Protein AF-0000000076232774 (afdb_homodimer)

Solvent-accessible surface area (backbone atoms only — not comparable to full-atom values): 45582 Å² total; per-residue (Å²): 130,94,82,70,78,90,70,72,84,79,69,73,81,71,69,76,75,65,71,79,67,66,70,73,68,63,75,68,78,71,71,69,70,65,70,74,68,69,73,64,70,75,75,64,71,65,84,74,45,51,52,33,35,61,84,72,42,49,64,48,56,44,46,52,45,76,39,71,48,80,65,69,51,71,62,54,55,51,52,51,52,45,46,48,23,50,54,18,46,72,65,74,42,68,43,60,50,51,45,96,85,39,39,16,28,90,87,28,59,37,87,97,39,82,26,19,14,35,40,43,46,88,51,84,28,19,6,24,16,55,85,76,28,35,35,26,68,47,58,81,12,45,66,43,94,59,29,44,45,45,68,67,48,36,52,46,74,55,35,42,81,42,40,72,71,26,42,80,69,85,68,50,44,67,57,50,33,48,54,32,23,73,63,38,41,21,41,37,34,40,14,29,72,69,41,49,36,36,50,39,35,43,36,20,42,38,37,70,25,67,49,55,41,50,53,50,79,84,54,50,69,67,52,52,48,72,29,36,31,68,32,38,51,67,25,67,71,35,28,48,54,42,55,67,46,64,37,81,72,43,39,61,71,49,45,34,62,94,46,72,54,64,81,45,48,74,38,67,45,84,51,57,64,65,64,64,46,69,62,57,56,52,52,52,61,71,42,52,50,36,69,54,26,37,37,41,33,31,78,43,73,71,45,74,56,35,63,69,58,39,37,69,37,37,51,51,54,55,53,54,60,56,66,70,32,84,75,68,20,46,42,51,40,34,47,42,69,57,39,65,17,53,69,33,46,56,64,89,60,80,50,70,65,54,52,52,52,38,46,53,54,51,48,56,59,35,54,76,68,73,32,47,58,49,60,36,31,77,68,25,50,49,33,58,33,80,59,18,71,50,59,56,66,36,51,29,45,49,50,44,29,51,52,51,46,40,52,52,35,54,57,52,56,52,53,73,71,96,134,88,83,67,79,87,71,67,82,78,67,69,80,69,66,80,75,64,70,81,68,68,70,75,68,62,74,68,76,72,69,68,71,66,68,74,68,70,71,64,69,74,73,64,71,65,84,74,46,51,52,32,36,62,84,70,41,47,64,48,54,46,47,51,47,76,39,71,48,79,63,71,52,72,64,55,55,49,53,52,53,45,46,49,24,51,53,18,48,72,65,75,42,68,44,60,51,48,48,94,85,39,40,16,29,88,88,29,58,38,89,96,40,82,26,20,15,34,40,43,47,87,52,84,28,18,6,24,16,54,86,78,28,35,36,25,68,49,58,80,12,46,67,43,94,59,30,44,46,44,68,69,47,35,50,47,74,55,35,43,81,43,40,72,72,28,42,81,68,84,70,50,44,67,58,49,31,49,54,32,22,72,62,38,40,22,40,38,33,39,15,27,73,69,41,48,34,36,49,37,34,44,35,21,42,37,37,71,25,67,49,54,40,51,52,48,79,84,53,52,70,66,51,52,47,71,31,35,31,69,33,38,50,67,25,66,72,34,27,49,54,42,55,67,44,63,38,81,71,41,39,62,70,48,45,35,60,92,45,75,55,62,83,43,48,75,37,66,45,84,50,57,63,64,61,65,46,67,63,58,55,50,52,52,58,72,42,52,51,36,70,55,28,35,38,41,32,30,79,41,73,70,44,74,55,35,63,69,59,39,38,69,35,36,52,52,54,54,53,53,58,55,66,68,33,83,76,67,20,48,42,53,40,34,48,43,68,56,39,64,18,52,70,33,47,58,62,88,59,81,49,70,64,53,52,52,51,38,48,51,54,51,48,57,58,33,54,77,68,74,33,46,59,48,61,36,30,77,69,25,50,49,32,57,33,81,60,17,72,50,60,57,66,38,49,29,44,49,51,45,29,53,52,50,45,40,52,52,36,55,57,52,56,52,54,72,72,99

Radius of gyration: 32.64 Å; Cα contacts (8 Å, |Δi|>4): 1401; chains: 2; bounding box: 137×98×68 Å

Nearest PDB structures (foldseek):
  4h08-assembly1_A-2  TM=5.625E-01  e=6.063E-04  Bacteroides thetaiotaomicron VPI-5482
  3p94-assembly1_A  TM=5.000E-01  e=2.169E-04  Parabacteroides distasonis ATCC 8503
  4wts-assembly1_A  TM=4.631E-01  e=1.573E+00  Rhizomucor miehei CAU432
  8sob-assembly1_B  TM=3.488E-01  e=8.051E+00  Sus scrofa
  3uwk-assembly3_B-2  TM=3.303E-01  e=8.051E+00  Pseudomonas aeruginosa PAO1

pLDDT: mean 80.59, std 21.7, range [18.47, 97.75]

Structure (mmCIF, N/CA/C/O backbone):
data_AF-0000000076232774-model_v1
#
loop_
_entity.id
_entity.type
_entity.pdbx_description
1 polymer 'Uncharacterized protein'
#
loop_
_atom_site.group_PDB
_atom_site.id
_atom_site.type_symbol
_atom_site.label_atom_id
_atom_site.label_alt_id
_atom_site.label_comp_id
_atom_site.label_asym_id
_atom_site.label_entity_id
_atom_site.label_seq_id
_atom_site.pdbx_PDB_ins_code
_atom_site.Cartn_x
_atom_site.Cartn_y
_atom_site.Cartn_z
_atom_site.occupancy
_atom_site.B_iso_or_equiv
_atom_site.auth_seq_id
_atom_site.auth_comp_id
_atom_site.auth_asym_id
_atom_site.auth_atom_id
_atom_site.pdbx_PDB_model_num
ATOM 1 N N . MET A 1 1 ? 76.188 36.125 0.101 1 18.47 1 MET A N 1
ATOM 2 C CA . MET A 1 1 ? 75.75 37 -1 1 18.47 1 MET A CA 1
ATOM 3 C C . MET A 1 1 ? 74.312 36.719 -1.406 1 18.47 1 MET A C 1
ATOM 5 O O . MET A 1 1 ? 73.562 37.656 -1.659 1 18.47 1 MET A O 1
ATOM 9 N N . CYS A 1 2 ? 73.938 35.469 -1.918 1 20.61 2 CYS A N 1
ATOM 10 C CA . CYS A 1 2 ? 73 35.312 -3.041 1 20.61 2 CYS A CA 1
ATOM 11 C C . CYS A 1 2 ? 71.562 35.438 -2.584 1 20.61 2 CYS A C 1
ATOM 13 O O . CYS A 1 2 ? 70.75 34.5 -2.648 1 20.61 2 CYS A O 1
ATOM 15 N N . ILE A 1 3 ? 71.125 35.844 -1.421 1 24.52 3 ILE A N 1
ATOM 16 C CA . ILE A 1 3 ? 69.875 35.875 -0.646 1 24.52 3 ILE A CA 1
ATOM 17 C C . ILE A 1 3 ? 68.938 36.875 -1.289 1 24.52 3 ILE A C 1
ATOM 19 O O . ILE A 1 3 ? 67.812 37.062 -0.818 1 24.52 3 ILE A O 1
ATOM 23 N N . GLU A 1 4 ? 69.5 37.844 -2.082 1 23.66 4 GLU A N 1
ATOM 24 C CA . GLU A 1 4 ? 68.875 39.125 -2.426 1 23.66 4 GLU A CA 1
ATOM 25 C C . GLU A 1 4 ? 67.625 38.906 -3.283 1 23.66 4 GLU A C 1
ATOM 27 O O . GLU A 1 4 ? 66.625 39.594 -3.084 1 23.66 4 GLU A O 1
ATOM 32 N N . GLN A 1 5 ? 67.75 38.312 -4.523 1 22.86 5 GLN A N 1
ATOM 33 C CA . GLN A 1 5 ? 67.125 38.812 -5.75 1 22.86 5 GLN A CA 1
ATOM 34 C C . GLN A 1 5 ? 65.688 38.406 -5.82 1 22.86 5 GLN A C 1
ATOM 36 O O . GLN A 1 5 ? 65 38.719 -6.789 1 22.86 5 GLN A O 1
ATOM 41 N N . PHE A 1 6 ? 65.188 37.344 -5.121 1 25.25 6 PHE A N 1
ATOM 42 C CA . PHE A 1 6 ? 64.062 36.531 -5.559 1 25.25 6 PHE A CA 1
ATOM 43 C C . PHE A 1 6 ? 62.75 37.281 -5.359 1 25.25 6 PHE A C 1
ATOM 45 O O . PHE A 1 6 ? 61.75 36.719 -4.965 1 25.25 6 PHE A O 1
ATOM 52 N N . SER A 1 7 ? 62.781 38.656 -5.012 1 22.92 7 SER A N 1
ATOM 53 C CA . SER A 1 7 ? 61.719 39.5 -4.477 1 22.92 7 SER A CA 1
ATOM 54 C C . SER A 1 7 ? 60.594 39.75 -5.504 1 22.92 7 SER A C 1
ATOM 56 O O . SER A 1 7 ? 59.438 39.906 -5.145 1 22.92 7 SER A O 1
ATOM 58 N N . LYS A 1 8 ? 61.031 40.281 -6.699 1 24.75 8 LYS A N 1
ATOM 59 C CA . LYS A 1 8 ? 60.281 41.312 -7.453 1 24.75 8 LYS A CA 1
ATOM 60 C C . LYS A 1 8 ? 59.031 40.719 -8.055 1 24.75 8 LYS A C 1
ATOM 62 O O . LYS A 1 8 ? 57.969 41.406 -8.078 1 24.75 8 LYS A O 1
ATOM 67 N N . ASP A 1 9 ? 59.125 39.656 -8.945 1 22.3 9 ASP A N 1
ATOM 68 C CA . ASP A 1 9 ? 58.312 39.531 -10.148 1 22.3 9 ASP A CA 1
ATOM 69 C C . ASP A 1 9 ? 56.875 39.062 -9.789 1 22.3 9 ASP A C 1
ATOM 71 O O . ASP A 1 9 ? 56.062 38.781 -10.672 1 22.3 9 ASP A O 1
ATOM 75 N N . ILE A 1 10 ? 56.531 38.625 -8.539 1 24.69 10 ILE A N 1
ATOM 76 C CA . ILE A 1 10 ? 55.344 37.844 -8.297 1 24.69 10 ILE A CA 1
ATOM 77 C C . ILE A 1 10 ? 54.094 38.719 -8.367 1 24.69 10 ILE A C 1
ATOM 79 O O . ILE A 1 10 ? 52.969 38.219 -8.406 1 24.69 10 ILE A O 1
ATOM 83 N N . PHE A 1 11 ? 54.219 40.062 -8.219 1 25.34 11 PHE A N 1
ATOM 84 C CA . PHE A 1 11 ? 53.125 40.938 -7.871 1 25.34 11 PHE A CA 1
ATOM 85 C C . PHE A 1 11 ? 52.156 41.094 -9.047 1 25.34 11 PHE A C 1
ATOM 87 O O . PHE A 1 11 ? 50.969 41.375 -8.859 1 25.34 11 PHE A O 1
ATOM 94 N N . LYS A 1 12 ? 52.688 41.469 -10.25 1 24.66 12 LYS A N 1
ATOM 95 C CA . LYS A 1 12 ? 51.938 42.219 -11.25 1 24.66 12 LYS A CA 1
ATOM 96 C C . LYS A 1 12 ? 50.812 41.406 -11.836 1 24.66 12 LYS A C 1
ATOM 98 O O . LYS A 1 12 ? 49.844 41.938 -12.367 1 24.66 12 LYS A O 1
ATOM 103 N N . SER A 1 13 ? 50.969 40.094 -12.109 1 23.34 13 SER A N 1
ATOM 104 C CA . SER A 1 13 ? 50.156 39.438 -13.102 1 23.34 13 SER A CA 1
ATOM 105 C C . SER A 1 13 ? 48.719 39.25 -12.594 1 23.34 13 SER A C 1
ATOM 107 O O . SER A 1 13 ? 47.969 38.438 -13.133 1 23.34 13 SER A O 1
ATOM 109 N N . LEU A 1 14 ? 48.281 39.688 -11.445 1 23.89 14 LEU A N 1
ATOM 110 C CA . LEU A 1 14 ? 47 39.344 -10.82 1 23.89 14 LEU A CA 1
ATOM 111 C C . LEU A 1 14 ? 45.844 40.031 -11.531 1 23.89 14 LEU A C 1
ATOM 113 O O . LEU A 1 14 ? 44.688 39.75 -11.25 1 23.89 14 LEU A O 1
ATOM 117 N N . ARG A 1 15 ? 46.062 41.219 -12.094 1 24.2 15 ARG A N 1
ATOM 118 C CA . ARG A 1 15 ? 44.969 42.125 -12.391 1 24.2 15 ARG A CA 1
ATOM 119 C C . ARG A 1 15 ? 44.062 41.562 -13.484 1 24.2 15 ARG A C 1
ATOM 121 O O . ARG A 1 15 ? 42.906 41.938 -13.578 1 24.2 15 ARG A O 1
ATOM 128 N N . PHE A 1 16 ? 44.688 41 -14.578 1 24.28 16 PHE A N 1
ATOM 129 C CA . PHE A 1 16 ? 43.969 40.938 -15.859 1 24.28 16 PHE A CA 1
ATOM 130 C C . PHE A 1 16 ? 42.781 39.969 -15.766 1 24.28 16 PHE A C 1
ATOM 132 O O . PHE A 1 16 ? 42.094 39.75 -16.75 1 24.28 16 PHE A O 1
ATOM 139 N N . LEU A 1 17 ? 42.656 39.156 -14.766 1 23.09 17 LEU A N 1
ATOM 140 C CA . LEU A 1 17 ? 41.75 38.031 -14.875 1 23.09 17 LEU A CA 1
ATOM 141 C C . LEU A 1 17 ? 40.281 38.5 -14.805 1 23.09 17 LEU A C 1
ATOM 143 O O . LEU A 1 17 ? 39.375 37.656 -14.82 1 23.09 17 LEU A O 1
ATOM 147 N N . VAL A 1 18 ? 40 39.719 -14.516 1 24.31 18 VAL A N 1
ATOM 148 C CA . VAL A 1 18 ? 38.656 40.094 -14.094 1 24.31 18 VAL A CA 1
ATOM 149 C C . VAL A 1 18 ? 37.688 40.031 -15.289 1 24.31 18 VAL A C 1
ATOM 151 O O . VAL A 1 18 ? 36.562 39.562 -15.164 1 24.31 18 VAL A O 1
ATOM 154 N N . ILE A 1 19 ? 38.094 40.656 -16.391 1 24.12 19 ILE A N 1
ATOM 155 C CA . ILE A 1 19 ? 37.094 41.219 -17.312 1 24.12 19 ILE A CA 1
ATOM 156 C C . ILE A 1 19 ? 36.375 40.062 -18.016 1 24.12 19 ILE A C 1
ATOM 158 O O . ILE A 1 19 ? 35.156 40.125 -18.203 1 24.12 19 ILE A O 1
ATOM 162 N N . TYR A 1 20 ? 37.125 39.094 -18.625 1 23.59 20 TYR A N 1
ATOM 163 C CA . TYR A 1 20 ? 36.562 38.344 -19.75 1 23.59 20 TYR A CA 1
ATOM 164 C C . TYR A 1 20 ? 35.469 37.406 -19.281 1 23.59 20 TYR A C 1
ATOM 166 O O . TYR A 1 20 ? 35 36.562 -20.031 1 23.59 20 TYR A O 1
ATOM 174 N N . GLY A 1 21 ? 35.125 37.375 -18.031 1 23.72 21 GLY A N 1
ATOM 175 C CA . GLY A 1 21 ? 34.25 36.344 -17.5 1 23.72 21 GLY A CA 1
ATOM 176 C C . GLY A 1 21 ? 32.844 36.438 -17.984 1 23.72 21 GLY A C 1
ATOM 177 O O . GLY A 1 21 ? 32 35.562 -17.688 1 23.72 21 GLY A O 1
ATOM 178 N N . ALA A 1 22 ? 32.438 37.625 -18.438 1 25.56 22 ALA A N 1
ATOM 179 C CA . ALA A 1 22 ? 31.016 37.906 -18.578 1 25.56 22 ALA A CA 1
ATOM 180 C C . ALA A 1 22 ? 30.375 37.094 -19.688 1 25.56 22 ALA A C 1
ATOM 182 O O . ALA A 1 22 ? 29.203 36.75 -19.609 1 25.56 22 ALA A O 1
ATOM 183 N N . LEU A 1 23 ? 31.094 37.094 -20.828 1 23.81 23 LEU A N 1
ATOM 184 C CA . LEU A 1 23 ? 30.375 36.781 -22.062 1 23.81 23 LEU A CA 1
ATOM 185 C C . LEU A 1 23 ? 29.875 35.344 -22.062 1 23.81 23 LEU A C 1
ATOM 187 O O . LEU A 1 23 ? 28.891 35.031 -22.734 1 23.81 23 LEU A O 1
ATOM 191 N N . LEU A 1 24 ? 30.766 34.438 -21.625 1 24.36 24 LEU A N 1
ATOM 192 C CA . LEU A 1 24 ? 30.531 33.094 -22.125 1 24.36 24 LEU A CA 1
ATOM 193 C C . LEU A 1 24 ? 29.281 32.5 -21.5 1 24.36 24 LEU A C 1
ATOM 195 O O . LEU A 1 24 ? 28.969 31.312 -21.719 1 24.36 24 LEU A O 1
ATOM 199 N N . PHE A 1 25 ? 28.625 33.219 -20.625 1 23.94 25 PHE A N 1
ATOM 200 C CA . PHE A 1 25 ? 27.609 32.562 -19.828 1 23.94 25 PHE A CA 1
ATOM 201 C C . PHE A 1 25 ? 26.438 32.094 -20.703 1 23.94 25 PHE A C 1
ATOM 203 O O . PHE A 1 25 ? 25.531 31.406 -20.25 1 23.94 25 PHE A O 1
ATOM 210 N N . MET A 1 26 ? 26.312 32.75 -21.844 1 22.17 26 MET A N 1
ATOM 211 C CA . MET A 1 26 ? 24.969 32.625 -22.422 1 22.17 26 MET A CA 1
ATOM 212 C C . MET A 1 26 ? 24.719 31.203 -22.938 1 22.17 26 MET A C 1
ATOM 214 O O . MET A 1 26 ? 23.703 30.938 -23.562 1 22.17 26 MET A O 1
ATOM 218 N N . VAL A 1 27 ? 25.812 30.469 -23.188 1 24.34 27 VAL A N 1
ATOM 219 C CA . VAL A 1 27 ? 25.438 29.344 -24.031 1 24.34 27 VAL A CA 1
ATOM 220 C C . VAL A 1 27 ? 24.406 28.484 -23.312 1 24.34 27 VAL A C 1
ATOM 222 O O . VAL A 1 27 ? 24.719 27.828 -22.312 1 24.34 27 VAL A O 1
ATOM 225 N N . ILE A 1 28 ? 23.188 29.031 -23.078 1 22.17 28 ILE A N 1
ATOM 226 C CA . ILE A 1 28 ? 22 28.359 -22.594 1 22.17 28 ILE A CA 1
ATOM 227 C C . ILE A 1 28 ? 21.844 27 -23.281 1 22.17 28 ILE A C 1
ATOM 229 O O . ILE A 1 28 ? 21.734 26.922 -24.5 1 22.17 28 ILE A O 1
ATOM 233 N N . VAL A 1 29 ? 22.594 25.969 -22.734 1 23.56 29 VAL A N 1
ATOM 234 C CA . VAL A 1 29 ? 22.469 24.578 -23.172 1 23.56 29 VAL A CA 1
ATOM 235 C C . VAL A 1 29 ? 21 24.25 -23.406 1 23.56 29 VAL A C 1
ATOM 237 O O . VAL A 1 29 ? 20.188 24.312 -22.484 1 23.56 29 VAL A O 1
ATOM 240 N N . ASN A 1 30 ? 20.438 24.75 -24.484 1 24.28 30 ASN A N 1
ATOM 241 C CA . ASN A 1 30 ? 19.172 24.25 -25 1 24.28 30 ASN A CA 1
ATOM 242 C C . ASN A 1 30 ? 19.109 22.734 -25 1 24.28 30 ASN A C 1
ATOM 244 O O . ASN A 1 30 ? 19.672 22.078 -25.891 1 24.28 30 ASN A O 1
ATOM 248 N N . PHE A 1 31 ? 19.453 22.156 -23.859 1 23.95 31 PHE A N 1
ATOM 249 C CA . PHE A 1 31 ? 19.234 20.703 -23.906 1 23.95 31 PHE A CA 1
ATOM 250 C C . PHE A 1 31 ? 17.859 20.391 -24.484 1 23.95 31 PHE A C 1
ATOM 252 O O . PHE A 1 31 ? 16.844 20.844 -23.938 1 23.95 31 PHE A O 1
ATOM 259 N N . THR A 1 32 ? 17.797 20.469 -25.781 1 24.5 32 THR A N 1
ATOM 260 C CA . THR A 1 32 ? 16.656 19.891 -26.484 1 24.5 32 THR A CA 1
ATOM 261 C C . THR A 1 32 ? 16.234 18.578 -25.844 1 24.5 32 THR A C 1
ATOM 263 O O . THR A 1 32 ? 17.047 17.656 -25.719 1 24.5 32 THR A O 1
ATOM 266 N N . VAL A 1 33 ? 15.477 18.75 -24.766 1 24.61 33 VAL A N 1
ATOM 267 C CA . VAL A 1 33 ? 14.75 17.562 -24.328 1 24.61 33 VAL A CA 1
ATOM 268 C C . VAL A 1 33 ? 14.281 16.766 -25.531 1 24.61 33 VAL A C 1
ATOM 270 O O . VAL A 1 33 ? 13.562 17.281 -26.391 1 24.61 33 VAL A O 1
ATOM 273 N N . LEU A 1 34 ? 15.227 16.047 -26.094 1 26.23 34 LEU A N 1
ATOM 274 C CA . LEU A 1 34 ? 14.75 15.141 -27.125 1 26.23 34 LEU A CA 1
ATOM 275 C C . LEU A 1 34 ? 13.375 14.586 -26.766 1 26.23 34 LEU A C 1
ATOM 277 O O . LEU A 1 34 ? 13.117 14.266 -25.609 1 26.23 34 LEU A O 1
ATOM 281 N N . PRO A 1 35 ? 12.422 15.055 -27.5 1 24.72 35 PRO A N 1
ATOM 282 C CA . PRO A 1 35 ? 11.078 14.523 -27.266 1 24.72 35 PRO A CA 1
ATOM 283 C C . PRO A 1 35 ? 11.078 13.023 -26.969 1 24.72 35 PRO A C 1
ATOM 285 O O . PRO A 1 35 ? 11.852 12.273 -27.562 1 24.72 35 PRO A O 1
ATOM 288 N N . VAL A 1 36 ? 11.055 12.773 -25.703 1 27.73 36 VAL A N 1
ATOM 289 C CA . VAL A 1 36 ? 10.727 11.367 -25.469 1 27.73 36 VAL A CA 1
ATOM 290 C C . VAL A 1 36 ? 9.742 10.891 -26.531 1 27.73 36 VAL A C 1
ATOM 292 O O . VAL A 1 36 ? 8.648 11.445 -26.672 1 27.73 36 VAL A O 1
ATOM 295 N N . THR A 1 37 ? 10.312 10.516 -27.656 1 25.5 37 THR A N 1
ATOM 296 C CA . THR A 1 37 ? 9.461 9.883 -28.656 1 25.5 37 THR A CA 1
ATOM 297 C C . THR A 1 37 ? 8.367 9.047 -28 1 25.5 37 THR A C 1
ATOM 299 O O . THR A 1 37 ? 8.664 8.133 -27.219 1 25.5 37 THR A O 1
ATOM 302 N N . LYS A 1 38 ? 7.25 9.656 -27.75 1 29.59 38 LYS A N 1
ATOM 303 C CA . LYS A 1 38 ? 6.062 8.828 -27.547 1 29.59 38 LYS A CA 1
ATOM 304 C C . LYS A 1 38 ? 6.141 7.535 -28.359 1 29.59 38 LYS A C 1
ATOM 306 O O . LYS A 1 38 ? 6.004 7.555 -29.578 1 29.59 38 LYS A O 1
ATOM 311 N N . THR A 1 39 ? 7.051 6.691 -27.953 1 29.94 39 THR A N 1
ATOM 312 C CA . THR A 1 39 ? 6.879 5.426 -28.656 1 29.94 39 THR A CA 1
ATOM 313 C C . THR A 1 39 ? 5.402 5.098 -28.828 1 29.94 39 THR A C 1
ATOM 315 O O . THR A 1 39 ? 4.668 4.973 -27.844 1 29.94 39 THR A O 1
ATOM 318 N N . GLN A 1 40 ? 4.805 5.633 -29.891 1 30.88 40 GLN A N 1
ATOM 319 C CA . GLN A 1 40 ? 3.479 5.266 -30.359 1 30.88 40 GLN A CA 1
ATOM 320 C C . GLN A 1 40 ? 3.17 3.803 -30.047 1 30.88 40 GLN A C 1
ATOM 322 O O . GLN A 1 40 ? 4.031 2.934 -30.203 1 30.88 40 GLN A O 1
ATOM 327 N N . SER A 1 41 ? 2.35 3.641 -29.062 1 36.16 41 SER A N 1
ATOM 328 C CA . SER A 1 41 ? 1.789 2.293 -29.047 1 36.16 41 SER A CA 1
ATOM 329 C C . SER A 1 41 ? 1.606 1.752 -30.469 1 36.16 41 SER A C 1
ATOM 331 O O . SER A 1 41 ? 1.096 2.451 -31.344 1 36.16 41 SER A O 1
ATOM 333 N N . PRO A 1 42 ? 2.553 1.021 -30.969 1 36.59 42 PRO A N 1
ATOM 334 C CA . PRO A 1 42 ? 2.262 0.562 -32.312 1 36.59 42 PRO A CA 1
ATOM 335 C C . PRO A 1 42 ? 0.775 0.289 -32.562 1 36.59 42 PRO A C 1
ATOM 337 O O . PRO A 1 42 ? 0.155 -0.444 -31.766 1 36.59 42 PRO A O 1
ATOM 340 N N . THR A 1 43 ? 0.028 1.258 -32.969 1 37.88 43 THR A N 1
ATOM 341 C CA . THR A 1 43 ? -1.308 1.051 -33.531 1 37.88 43 THR A CA 1
ATOM 342 C C . THR A 1 43 ? -1.32 -0.137 -34.469 1 37.88 43 THR A C 1
ATOM 344 O O . THR A 1 43 ? -2.17 -0.214 -35.375 1 37.88 43 THR A O 1
ATOM 347 N N . THR A 1 44 ? -0.194 -0.802 -34.719 1 38.06 44 THR A N 1
ATOM 348 C CA . THR A 1 44 ? -0.467 -1.854 -35.688 1 38.06 44 THR A CA 1
ATOM 349 C C . THR A 1 44 ? -1.686 -2.674 -35.281 1 38.06 44 THR A C 1
ATOM 351 O O . THR A 1 44 ? -1.859 -2.982 -34.094 1 38.06 44 THR A O 1
ATOM 354 N N . SER A 1 45 ? -2.656 -2.875 -36.094 1 42.59 45 SER A N 1
ATOM 355 C CA . SER A 1 45 ? -3.861 -3.697 -36.031 1 42.59 45 SER A CA 1
ATOM 356 C C . SER A 1 45 ? -3.611 -5 -35.281 1 42.59 45 SER A C 1
ATOM 358 O O . SER A 1 45 ? -3.043 -5.945 -35.844 1 42.59 45 SER A O 1
ATOM 360 N N . THR A 1 46 ? -3.186 -4.977 -34.094 1 52.34 46 THR A N 1
ATOM 361 C CA . THR A 1 46 ? -3.064 -6.121 -33.219 1 52.34 46 THR A CA 1
ATOM 362 C C . THR A 1 46 ? -4.094 -7.191 -33.562 1 52.34 46 THR A C 1
ATOM 364 O O . THR A 1 46 ? -4.039 -8.305 -33.031 1 52.34 46 THR A O 1
ATOM 367 N N . ALA A 1 47 ? -5.164 -6.754 -34.281 1 54.97 47 ALA A N 1
ATOM 368 C CA . ALA A 1 47 ? -6.234 -7.688 -34.625 1 54.97 47 ALA A CA 1
ATOM 369 C C . ALA A 1 47 ? -5.711 -8.836 -35.469 1 54.97 47 ALA A C 1
ATOM 371 O O . ALA A 1 47 ? -6.316 -9.906 -35.531 1 54.97 47 ALA A O 1
ATOM 372 N N . GLN A 1 48 ? -4.574 -8.586 -36.031 1 70.38 48 GLN A N 1
ATOM 373 C CA . GLN A 1 48 ? -4.184 -9.617 -37 1 70.38 48 GLN A CA 1
ATOM 374 C C . GLN A 1 48 ? -3.104 -10.523 -36.406 1 70.38 48 GLN A C 1
ATOM 376 O O . GLN A 1 48 ? -2.744 -11.531 -37.031 1 70.38 48 GLN A O 1
ATOM 381 N N . LEU A 1 49 ? -2.666 -10.32 -35.125 1 83.62 49 LEU A N 1
ATOM 382 C CA . LEU A 1 49 ? -1.602 -11.156 -34.594 1 83.62 49 LEU A CA 1
ATOM 383 C C . LEU A 1 49 ? -2.17 -12.445 -33.969 1 83.62 49 LEU A C 1
ATOM 385 O O . LEU A 1 49 ? -3.279 -12.445 -33.438 1 83.62 49 LEU A O 1
ATOM 389 N N . PRO A 1 50 ? -1.411 -13.523 -34.156 1 87.69 50 PRO A N 1
ATOM 390 C CA . PRO A 1 50 ? -1.853 -14.773 -33.531 1 87.69 50 PRO A CA 1
ATOM 391 C C . PRO A 1 50 ? -1.765 -14.727 -32 1 87.69 50 PRO A C 1
ATOM 393 O O . PRO A 1 50 ? -1.085 -13.859 -31.438 1 87.69 50 PRO A O 1
ATOM 396 N N . TYR A 1 51 ? -2.484 -15.625 -31.453 1 90.81 51 TYR A N 1
ATOM 397 C CA . TYR A 1 51 ? -2.34 -15.773 -30.016 1 90.81 51 TYR A CA 1
ATOM 398 C C . TYR A 1 51 ? -1 -16.406 -29.656 1 90.81 51 TYR A C 1
ATOM 400 O O . TYR A 1 51 ? -0.483 -17.234 -30.406 1 90.81 51 TYR A O 1
ATOM 408 N N . CYS A 1 52 ? -0.451 -16.062 -28.5 1 91.38 52 CYS A N 1
ATOM 409 C CA . CYS A 1 52 ? 0.938 -16.344 -28.156 1 91.38 52 CYS A CA 1
ATOM 410 C C . CYS A 1 52 ? 1.177 -17.844 -28.062 1 91.38 52 CYS A C 1
ATOM 412 O O . CYS A 1 52 ? 2.285 -18.328 -28.312 1 91.38 52 CYS A O 1
ATOM 414 N N . PHE A 1 53 ? 0.098 -18.609 -27.734 1 90.06 53 PHE A N 1
ATOM 415 C CA . PHE A 1 53 ? 0.313 -20.047 -27.547 1 90.06 53 PHE A CA 1
ATOM 416 C C . PHE A 1 53 ? -0.451 -20.859 -28.578 1 90.06 53 PHE A C 1
ATOM 418 O O . PHE A 1 53 ? -0.688 -22.047 -28.391 1 90.06 53 PHE A O 1
ATOM 425 N N . GLU A 1 54 ? -0.921 -20.266 -29.625 1 82.62 54 GLU A N 1
ATOM 426 C CA . GLU A 1 54 ? -1.779 -20.891 -30.641 1 82.62 54 GLU A CA 1
ATOM 427 C C . GLU A 1 54 ? -1.087 -22.078 -31.281 1 82.62 54 GLU A C 1
ATOM 429 O O . GLU A 1 54 ? -1.721 -23.109 -31.562 1 82.62 54 GLU A O 1
ATOM 434 N N . ASN A 1 55 ? 0.086 -21.984 -31.641 1 72.88 55 ASN A N 1
ATOM 435 C CA . ASN A 1 55 ? 0.748 -23.094 -32.312 1 72.88 55 ASN A CA 1
ATOM 436 C C . ASN A 1 55 ? 1.598 -23.922 -31.359 1 72.88 55 ASN A C 1
ATOM 438 O O . ASN A 1 55 ? 2.516 -24.625 -31.797 1 72.88 55 ASN A O 1
ATOM 442 N N . GLY A 1 56 ? 1.233 -23.828 -30.141 1 70.88 56 GLY A N 1
ATOM 443 C CA . GLY A 1 56 ? 1.935 -24.6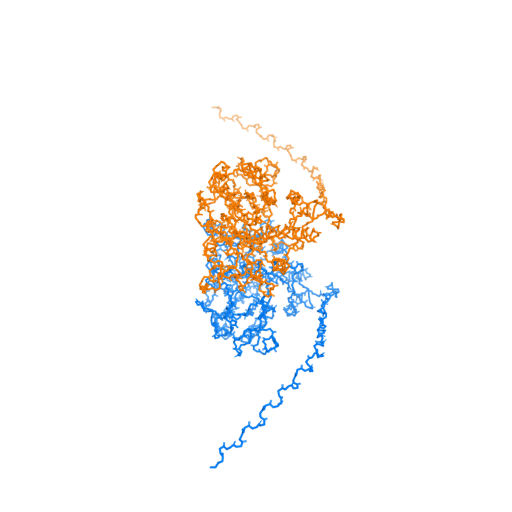09 -29.141 1 70.88 56 GLY A CA 1
ATOM 444 C C . GLY A 1 56 ? 3.295 -24.047 -28.781 1 70.88 56 GLY A C 1
ATOM 445 O O . GLY A 1 56 ? 3.988 -24.594 -27.922 1 70.88 56 GLY A O 1
ATOM 446 N N . THR A 1 57 ? 3.611 -23.047 -29.484 1 75.19 57 THR A N 1
ATOM 447 C CA . THR A 1 57 ? 4.898 -22.422 -29.188 1 75.19 57 THR A CA 1
ATOM 448 C C . THR A 1 57 ? 4.797 -21.531 -27.953 1 75.19 57 THR A C 1
ATOM 450 O O . THR A 1 57 ? 3.762 -20.891 -27.734 1 75.19 57 THR A O 1
ATOM 453 N N . THR A 1 58 ? 5.844 -21.578 -27.109 1 77.75 58 THR A N 1
ATOM 454 C CA . THR A 1 58 ? 5.859 -20.766 -25.906 1 77.75 58 THR A CA 1
ATOM 455 C C . THR A 1 58 ? 6.902 -19.656 -26.016 1 77.75 58 THR A C 1
ATOM 457 O O . THR A 1 58 ? 7.094 -18.891 -25.062 1 77.75 58 THR A O 1
ATOM 460 N N . SER A 1 59 ? 7.508 -19.5 -27.188 1 79.69 59 SER A N 1
ATOM 461 C CA . SER A 1 59 ? 8.641 -18.594 -27.297 1 79.69 59 SER A CA 1
ATOM 462 C C . SER A 1 59 ? 8.188 -17.188 -27.688 1 79.69 59 SER A C 1
ATOM 464 O O . SER A 1 59 ? 8.867 -16.203 -27.375 1 79.69 59 SER A O 1
ATOM 466 N N . LEU A 1 60 ? 7.062 -17.078 -28.281 1 83.81 60 LEU A N 1
ATOM 467 C CA . LEU A 1 60 ? 6.621 -15.797 -28.812 1 83.81 60 LEU A CA 1
ATOM 468 C C . LEU A 1 60 ? 6.289 -14.828 -27.672 1 83.81 60 LEU A C 1
ATOM 470 O O . LEU A 1 60 ? 6.48 -13.617 -27.812 1 83.81 60 LEU A O 1
ATOM 474 N N . VAL A 1 61 ? 5.863 -15.352 -26.625 1 88.81 61 VAL A N 1
ATOM 475 C CA . VAL A 1 61 ? 5.363 -14.516 -25.547 1 88.81 61 VAL A CA 1
ATOM 476 C C . VAL A 1 61 ? 6.523 -13.797 -24.859 1 88.81 61 VAL A C 1
ATOM 478 O O . VAL A 1 61 ? 6.348 -12.719 -24.297 1 88.81 61 VAL A O 1
ATOM 481 N N . ASN A 1 62 ? 7.68 -14.336 -25.031 1 88.12 62 ASN A N 1
ATOM 482 C CA . ASN A 1 62 ? 8.836 -13.797 -24.328 1 88.12 62 ASN A CA 1
ATOM 483 C C . ASN A 1 62 ? 9.406 -12.578 -25.031 1 88.12 62 ASN A C 1
ATOM 485 O O . ASN A 1 62 ? 10.203 -11.828 -24.453 1 88.12 62 ASN A O 1
ATOM 489 N N . GLU A 1 63 ? 9.039 -12.43 -26.219 1 89.44 63 GLU A N 1
ATOM 490 C CA . GLU A 1 63 ? 9.492 -11.266 -26.969 1 89.44 63 GLU A CA 1
ATOM 491 C C . GLU A 1 63 ? 8.562 -10.078 -26.75 1 89.44 63 GLU A C 1
ATOM 493 O O . GLU A 1 63 ? 7.641 -9.852 -27.547 1 89.44 63 GLU A O 1
ATOM 498 N N . GLY A 1 64 ? 8.812 -9.344 -25.781 1 92.81 64 GLY A N 1
ATOM 499 C CA . GLY A 1 64 ? 7.973 -8.203 -25.438 1 92.81 64 GLY A CA 1
ATOM 500 C C . GLY A 1 64 ? 8.617 -7.266 -24.438 1 92.81 64 GLY A C 1
ATOM 501 O O . GLY A 1 64 ? 9.82 -7.344 -24.188 1 92.81 64 GLY A O 1
ATOM 502 N N . ASP A 1 65 ? 7.797 -6.281 -24.016 1 92.94 65 ASP A N 1
ATOM 503 C CA . ASP A 1 65 ? 8.25 -5.305 -23.031 1 92.94 65 ASP A CA 1
ATOM 504 C C . ASP A 1 65 ? 7.148 -4.988 -22.016 1 92.94 65 ASP A C 1
ATOM 506 O O . ASP A 1 65 ? 5.969 -5.207 -22.297 1 92.94 65 ASP A O 1
ATOM 510 N N . TRP A 1 66 ? 7.699 -4.594 -20.859 1 93.94 66 TRP A N 1
ATOM 511 C CA . TRP A 1 66 ? 6.766 -4.078 -19.859 1 93.94 66 TRP A CA 1
ATOM 512 C C . TRP A 1 66 ? 6.438 -2.615 -20.125 1 93.94 66 TRP A C 1
ATOM 514 O O . TRP A 1 66 ? 7.328 -1.813 -20.422 1 93.94 66 TRP A O 1
ATOM 524 N N . PHE A 1 67 ? 5.188 -2.297 -20.078 1 92.38 67 PHE A N 1
ATOM 525 C CA . PHE A 1 67 ? 4.738 -0.915 -20.203 1 92.38 67 PHE A CA 1
ATOM 526 C C . PHE A 1 67 ? 3.934 -0.488 -18.984 1 92.38 67 PHE A C 1
ATOM 528 O O . PHE A 1 67 ? 3.123 -1.26 -18.469 1 92.38 67 PHE A O 1
ATOM 535 N N . PRO A 1 68 ? 4.203 0.74 -18.516 1 90.19 68 PRO A N 1
ATOM 536 C CA . PRO A 1 68 ? 3.375 1.231 -17.422 1 90.19 68 PRO A CA 1
ATOM 537 C C . PRO A 1 68 ? 1.886 1.239 -17.75 1 90.19 68 PRO A C 1
ATOM 539 O O . PRO A 1 68 ? 1.509 1.52 -18.891 1 90.19 68 PRO A O 1
ATOM 542 N N . LEU A 1 69 ? 1.085 0.922 -16.812 1 88.19 69 LEU A N 1
ATOM 543 C CA . LEU A 1 69 ? -0.359 1.004 -17 1 88.19 69 LEU A CA 1
ATOM 544 C C . LEU A 1 69 ? -0.789 2.438 -17.297 1 88.19 69 LEU A C 1
ATOM 546 O O . LEU A 1 69 ? -0.143 3.389 -16.844 1 88.19 69 LEU A O 1
ATOM 550 N N . PRO A 1 70 ? -1.803 2.564 -18.062 1 83.12 70 PRO A N 1
ATOM 551 C CA . PRO A 1 70 ? -2.25 3.92 -18.391 1 83.12 70 PRO A CA 1
ATOM 552 C C . PRO A 1 70 ? -2.789 4.672 -17.172 1 83.12 70 PRO A C 1
ATOM 554 O O . PRO A 1 70 ? -3.416 4.07 -16.297 1 83.12 70 PRO A O 1
ATOM 557 N N . GLY A 1 71 ? -2.543 6.008 -17.188 1 80.31 71 GLY A N 1
ATOM 558 C CA . GLY A 1 71 ? -3.15 6.871 -16.188 1 80.31 71 GLY A CA 1
ATOM 559 C C . GLY A 1 71 ? -2.4 6.871 -14.859 1 80.31 71 GLY A C 1
ATOM 560 O O . GLY A 1 71 ? -2.922 7.34 -13.844 1 80.31 71 GLY A O 1
ATOM 561 N N . LEU A 1 72 ? -1.234 6.324 -14.797 1 83.88 72 LEU A N 1
ATOM 562 C CA . LEU A 1 72 ? -0.459 6.305 -13.562 1 83.88 72 LEU A CA 1
ATOM 563 C C . LEU A 1 72 ? 0.019 7.707 -13.195 1 83.88 72 LEU A C 1
ATOM 565 O O . LEU A 1 72 ? 0.394 8.484 -14.078 1 83.88 72 LEU A O 1
ATOM 569 N N . THR A 1 73 ? -0.088 7.988 -11.906 1 80.12 73 THR A N 1
ATOM 570 C CA . THR A 1 73 ? 0.418 9.242 -11.367 1 80.12 73 THR A CA 1
ATOM 571 C C . THR A 1 73 ? 1.538 8.984 -10.359 1 80.12 73 THR A C 1
ATOM 573 O O . THR A 1 73 ? 1.857 7.836 -10.062 1 80.12 73 THR A O 1
ATOM 576 N N . GLU A 1 74 ? 2.113 10.039 -9.859 1 77.69 74 GLU A N 1
ATOM 577 C CA . GLU A 1 74 ? 3.166 9.922 -8.852 1 77.69 74 GLU A CA 1
ATOM 578 C C . GLU A 1 74 ? 2.648 9.25 -7.59 1 77.69 74 GLU A C 1
ATOM 580 O O . GLU A 1 74 ? 3.389 8.523 -6.918 1 77.69 74 GLU A O 1
ATOM 585 N N . LYS A 1 75 ? 1.47 9.453 -7.348 1 77.44 75 LYS A N 1
ATOM 586 C CA . LYS A 1 75 ? 0.854 8.852 -6.168 1 77.44 75 LYS A CA 1
ATOM 587 C C . LYS A 1 75 ? 0.878 7.332 -6.25 1 77.44 75 LYS A C 1
ATOM 589 O O . LYS A 1 75 ? 1.104 6.652 -5.246 1 77.44 75 LYS A O 1
ATOM 594 N N . ASP A 1 76 ? 0.649 6.824 -7.461 1 84.56 76 ASP A N 1
ATOM 595 C CA . ASP A 1 76 ? 0.652 5.379 -7.648 1 84.56 76 ASP A CA 1
ATOM 596 C C . ASP A 1 76 ? 2.016 4.781 -7.305 1 84.56 76 ASP A C 1
ATOM 598 O O . ASP A 1 76 ? 2.098 3.766 -6.613 1 84.56 76 ASP A O 1
ATOM 602 N N . TYR A 1 77 ? 2.971 5.449 -7.723 1 85.75 77 TYR A N 1
ATOM 603 C CA . TYR A 1 77 ? 4.324 4.969 -7.473 1 85.75 77 TYR A CA 1
ATOM 604 C C . TYR A 1 77 ? 4.684 5.094 -5.996 1 85.75 77 TYR A C 1
ATOM 606 O O . TYR A 1 77 ? 5.344 4.211 -5.438 1 85.75 77 TYR A O 1
ATOM 614 N N . ARG A 1 78 ? 4.242 6.07 -5.383 1 84.25 78 ARG A N 1
ATOM 615 C CA . ARG A 1 78 ? 4.488 6.258 -3.957 1 84.25 78 ARG A CA 1
ATOM 616 C C . ARG A 1 78 ? 3.791 5.176 -3.135 1 84.25 78 ARG A C 1
ATOM 618 O O . ARG A 1 78 ? 4.379 4.621 -2.205 1 84.25 78 ARG A O 1
ATOM 625 N N . GLU A 1 79 ? 2.576 4.961 -3.459 1 88.56 79 GLU A N 1
ATOM 626 C CA . GLU A 1 79 ? 1.822 3.939 -2.736 1 88.56 79 GLU A CA 1
ATOM 627 C C . GLU A 1 79 ? 2.445 2.559 -2.922 1 88.56 79 GLU A C 1
ATOM 629 O O . GLU A 1 79 ? 2.514 1.771 -1.978 1 88.56 79 GLU A O 1
ATOM 634 N N . ARG A 1 80 ? 2.854 2.318 -4.145 1 91.31 80 ARG A N 1
ATOM 635 C CA . ARG A 1 80 ? 3.521 1.048 -4.402 1 91.31 80 ARG A CA 1
ATOM 636 C C . ARG A 1 80 ? 4.797 0.92 -3.576 1 91.31 80 ARG A C 1
ATOM 638 O O . ARG A 1 80 ? 5.07 -0.138 -3.004 1 91.31 80 ARG A O 1
ATOM 645 N N . ALA A 1 81 ? 5.543 1.933 -3.531 1 90.19 81 ALA A N 1
ATOM 646 C CA . ALA A 1 81 ? 6.773 1.94 -2.746 1 90.19 81 ALA A CA 1
ATOM 647 C C . ALA A 1 81 ? 6.48 1.714 -1.265 1 90.19 81 ALA A C 1
ATOM 649 O O . ALA A 1 81 ? 7.234 1.023 -0.575 1 90.19 81 ALA A O 1
ATOM 650 N N . GLU A 1 82 ? 5.418 2.314 -0.82 1 92.38 82 GLU A N 1
ATOM 651 C CA . GLU A 1 82 ? 5.012 2.133 0.571 1 92.38 82 GLU A CA 1
ATOM 652 C C . GLU A 1 82 ? 4.652 0.678 0.855 1 92.38 82 GLU A C 1
ATOM 654 O O . GLU A 1 82 ? 5.047 0.125 1.885 1 92.38 82 GLU A O 1
ATOM 659 N N . LEU A 1 83 ? 3.934 0.11 -0.018 1 93.69 83 LEU A N 1
ATOM 660 C CA . LEU A 1 83 ? 3.559 -1.29 0.144 1 93.69 83 LEU A CA 1
ATOM 661 C C . LEU A 1 83 ? 4.793 -2.186 0.156 1 93.69 83 LEU A C 1
ATOM 663 O O . LEU A 1 83 ? 4.875 -3.125 0.949 1 93.69 83 LEU A O 1
ATOM 667 N N . ASP A 1 84 ? 5.695 -1.9 -0.663 1 92 84 ASP A N 1
ATOM 668 C CA . ASP A 1 84 ? 6.938 -2.668 -0.69 1 92 84 ASP A CA 1
ATOM 669 C C . ASP A 1 84 ? 7.672 -2.57 0.645 1 92 84 ASP A C 1
ATOM 671 O O . ASP A 1 84 ? 8.25 -3.553 1.113 1 92 84 ASP A O 1
ATOM 675 N N . ARG A 1 85 ? 7.68 -1.436 1.223 1 92.81 85 ARG A N 1
ATOM 676 C CA . ARG A 1 85 ? 8.305 -1.26 2.529 1 92.81 85 ARG A CA 1
ATOM 677 C C . ARG A 1 85 ? 7.633 -2.133 3.582 1 92.81 85 ARG A C 1
ATOM 679 O O . ARG A 1 85 ? 8.305 -2.762 4.398 1 92.81 85 ARG A O 1
ATOM 686 N N . PHE A 1 86 ? 6.32 -2.125 3.525 1 94.25 86 PHE A N 1
ATOM 687 C CA . PHE A 1 86 ? 5.574 -2.93 4.488 1 94.25 86 PHE A CA 1
ATOM 688 C C . PHE A 1 86 ? 5.852 -4.414 4.277 1 94.25 86 PHE A C 1
ATOM 690 O O . PHE A 1 86 ? 5.949 -5.176 5.246 1 94.25 86 PHE A O 1
ATOM 697 N N . ILE A 1 87 ? 5.941 -4.82 3.051 1 93.25 87 ILE A N 1
ATOM 698 C CA . ILE A 1 87 ? 6.227 -6.215 2.746 1 93.25 87 ILE A CA 1
ATOM 699 C C . ILE A 1 87 ? 7.605 -6.59 3.279 1 93.25 87 ILE A C 1
ATOM 701 O O . ILE A 1 87 ? 7.777 -7.645 3.898 1 93.25 87 ILE A O 1
ATOM 705 N N . ARG A 1 88 ? 8.594 -5.785 3.094 1 91.38 88 ARG A N 1
ATOM 706 C CA . ARG A 1 88 ? 9.93 -6.043 3.613 1 91.38 88 ARG A CA 1
ATOM 707 C C . ARG A 1 88 ? 9.93 -6.086 5.137 1 91.38 88 ARG A C 1
ATOM 709 O O . ARG A 1 88 ? 10.562 -6.957 5.738 1 91.38 88 ARG A O 1
ATOM 716 N N . ARG A 1 89 ? 9.133 -5.227 5.766 1 91 89 ARG A N 1
ATOM 717 C CA . ARG A 1 89 ? 9.008 -5.227 7.219 1 91 89 ARG A CA 1
ATOM 718 C C . ARG A 1 89 ? 8.422 -6.543 7.719 1 91 89 ARG A C 1
ATOM 720 O O . ARG A 1 89 ? 8.891 -7.102 8.711 1 91 89 ARG A O 1
ATOM 727 N N . ALA A 1 90 ? 7.438 -6.949 7.02 1 90.19 90 ALA A N 1
ATOM 728 C CA . ALA A 1 90 ? 6.746 -8.172 7.418 1 90.19 90 ALA A CA 1
ATOM 729 C C . ALA A 1 90 ? 7.676 -9.375 7.348 1 90.19 90 ALA A C 1
ATOM 731 O O . ALA A 1 90 ? 7.445 -10.391 8.016 1 90.19 90 ALA A O 1
ATOM 732 N N . ASN A 1 91 ? 8.719 -9.289 6.578 1 89.69 91 ASN A N 1
ATOM 733 C CA . ASN A 1 91 ? 9.656 -10.391 6.422 1 89.69 91 ASN A CA 1
ATOM 734 C C . ASN A 1 91 ? 10.984 -10.094 7.117 1 89.69 91 ASN A C 1
ATOM 736 O O . ASN A 1 91 ? 11.992 -10.75 6.852 1 89.69 91 ASN A O 1
ATOM 740 N N . GLU A 1 92 ? 11.016 -9.039 7.879 1 88.12 92 GLU A N 1
ATOM 741 C CA . GLU A 1 92 ? 12.164 -8.656 8.703 1 88.12 92 GLU A CA 1
ATOM 742 C C . GLU A 1 92 ? 13.336 -8.211 7.84 1 88.12 92 GLU A C 1
ATOM 744 O O . GLU A 1 92 ? 14.492 -8.477 8.172 1 88.12 92 GLU A O 1
ATOM 749 N N . TRP A 1 93 ? 13.023 -7.672 6.711 1 88.94 93 TRP A N 1
ATOM 750 C CA . TRP A 1 93 ? 14.023 -7.023 5.859 1 88.94 93 TRP A CA 1
ATOM 751 C C . TRP A 1 93 ? 14 -5.512 6.055 1 88.94 93 TRP A C 1
ATOM 753 O O . TRP A 1 93 ? 13.086 -4.969 6.676 1 88.94 93 TRP A O 1
ATOM 763 N N . ALA A 1 94 ? 15.102 -4.91 5.48 1 90.38 94 ALA A N 1
ATOM 764 C CA . ALA A 1 94 ? 15.18 -3.455 5.594 1 90.38 94 ALA A CA 1
ATOM 765 C C . ALA A 1 94 ? 14.109 -2.779 4.746 1 90.38 94 ALA A C 1
ATOM 767 O O . ALA A 1 94 ? 14.055 -2.975 3.529 1 90.38 94 ALA A O 1
ATOM 768 N N . PRO A 1 95 ? 13.242 -1.949 5.328 1 92.44 95 PRO A N 1
ATOM 769 C CA . PRO A 1 95 ? 12.227 -1.255 4.535 1 92.44 95 PRO A CA 1
ATOM 770 C C . PRO A 1 95 ? 12.82 -0.205 3.6 1 92.44 95 PRO A C 1
ATOM 772 O O . PRO A 1 95 ? 12.273 0.049 2.523 1 92.44 95 PRO A O 1
ATOM 775 N N . VAL A 1 96 ? 13.906 0.42 4.027 1 91.19 96 VAL A N 1
ATOM 776 C CA . VAL A 1 96 ? 14.617 1.39 3.201 1 91.19 96 VAL A CA 1
ATOM 777 C C . VAL A 1 96 ? 15.891 0.759 2.648 1 91.19 96 VAL A C 1
ATOM 779 O O . VAL A 1 96 ? 16.734 0.291 3.41 1 91.19 96 VAL A O 1
ATOM 782 N N . LEU A 1 97 ? 16.062 0.884 1.341 1 89.44 97 LEU A N 1
ATOM 783 C CA . LEU A 1 97 ? 17.141 0.102 0.727 1 89.44 97 LEU A CA 1
ATOM 784 C C . LEU A 1 97 ? 18.312 0.996 0.334 1 89.44 97 LEU A C 1
ATOM 786 O O . LEU A 1 97 ? 19.281 0.527 -0.267 1 89.44 97 LEU A O 1
ATOM 790 N N . HIS A 1 98 ? 18.188 2.27 0.56 1 89.69 98 HIS A N 1
ATOM 791 C CA . HIS A 1 98 ? 19.281 3.174 0.231 1 89.69 98 HIS A CA 1
ATOM 792 C C . HIS A 1 98 ? 19.859 3.82 1.486 1 89.69 98 HIS A C 1
ATOM 794 O O . HIS A 1 98 ? 19.203 3.848 2.531 1 89.69 98 HIS A O 1
ATOM 800 N N . ARG A 1 99 ? 21.047 4.27 1.322 1 88.19 99 ARG A N 1
ATOM 801 C CA . ARG A 1 99 ? 21.797 4.859 2.436 1 88.19 99 ARG A CA 1
ATOM 802 C C . ARG A 1 99 ? 21.938 6.367 2.258 1 88.19 99 ARG A C 1
ATOM 804 O O . ARG A 1 99 ? 22.062 6.855 1.133 1 88.19 99 ARG A O 1
ATOM 811 N N . PRO A 1 100 ? 21.984 7 3.426 1 82.38 100 PRO A N 1
ATOM 812 C CA . PRO A 1 100 ? 22.156 8.453 3.35 1 82.38 100 PRO A CA 1
ATOM 813 C C . PRO A 1 100 ? 23.531 8.852 2.787 1 82.38 100 PRO A C 1
ATOM 815 O O . PRO A 1 100 ? 23.688 9.961 2.271 1 82.38 100 PRO A O 1
ATOM 818 N N . ASP A 1 101 ? 24.531 8 2.924 1 86.94 101 ASP A N 1
ATOM 819 C CA . ASP A 1 101 ? 25.875 8.32 2.441 1 86.94 101 ASP A CA 1
ATOM 820 C C . ASP A 1 101 ? 26 8.031 0.948 1 86.94 101 ASP A C 1
ATOM 822 O O . ASP A 1 101 ? 27.094 8.141 0.383 1 86.94 101 ASP A O 1
ATOM 826 N N . LEU A 1 102 ? 24.969 7.633 0.235 1 91.12 102 LEU A N 1
ATOM 827 C CA . LEU A 1 102 ? 24.844 7.445 -1.206 1 91.12 102 LEU A CA 1
ATOM 828 C C . LEU A 1 102 ? 25.75 6.32 -1.688 1 91.12 102 LEU A C 1
ATOM 830 O O . LEU A 1 102 ? 26.203 6.332 -2.832 1 91.12 102 LEU A O 1
ATOM 834 N N . ARG A 1 103 ? 26.078 5.395 -0.799 1 92.19 103 ARG A N 1
ATOM 835 C CA . ARG A 1 103 ? 26.844 4.215 -1.188 1 92.19 103 ARG A CA 1
ATOM 836 C C . ARG A 1 103 ? 25.906 3.072 -1.59 1 92.19 103 ARG A C 1
ATOM 838 O O . ARG A 1 103 ? 24.781 2.996 -1.124 1 92.19 103 ARG A O 1
ATOM 845 N N . CYS A 1 104 ? 26.375 2.207 -2.502 1 90.69 104 CYS A N 1
ATOM 846 C CA . CYS A 1 104 ? 25.562 1.106 -3.016 1 90.69 104 CYS A CA 1
ATOM 847 C C . CYS A 1 104 ? 26.438 -0.078 -3.404 1 90.69 104 CYS A C 1
ATOM 849 O O . CYS A 1 104 ? 27.656 0.047 -3.479 1 90.69 104 CYS A O 1
ATOM 851 N N . GLY A 1 105 ? 25.812 -1.262 -3.498 1 84.19 105 GLY A N 1
ATOM 852 C CA . GLY A 1 105 ? 26.484 -2.398 -4.109 1 84.19 105 GLY A CA 1
ATOM 853 C C . GLY A 1 105 ? 26.891 -3.463 -3.107 1 84.19 105 GLY A C 1
ATOM 854 O O . GLY A 1 105 ? 26.531 -3.381 -1.931 1 84.19 105 GLY A O 1
ATOM 855 N N . LYS A 1 106 ? 27.531 -4.594 -3.521 1 74.62 106 LYS A N 1
ATOM 856 C CA . LYS A 1 106 ? 27.812 -5.848 -2.83 1 74.62 106 LYS A CA 1
ATOM 857 C C . LYS A 1 106 ? 28.625 -5.605 -1.56 1 74.62 106 LYS A C 1
ATOM 859 O O . LYS A 1 106 ? 28.469 -6.336 -0.576 1 74.62 106 LYS A O 1
ATOM 864 N N . ASN A 1 107 ? 29.297 -4.527 -1.465 1 77.25 107 ASN A N 1
ATOM 865 C CA . ASN A 1 107 ? 30.156 -4.336 -0.306 1 77.25 107 ASN A CA 1
ATOM 866 C C . ASN A 1 107 ? 29.656 -3.195 0.581 1 77.25 107 ASN A C 1
ATOM 868 O O . ASN A 1 107 ? 30.406 -2.689 1.423 1 77.25 107 ASN A O 1
ATOM 872 N N . VAL A 1 108 ? 28.422 -2.975 0.384 1 86.81 108 VAL A N 1
ATOM 873 C CA . VAL A 1 108 ? 27.859 -1.884 1.175 1 86.81 108 VAL A CA 1
ATOM 874 C C . VAL A 1 108 ? 26.531 -2.316 1.777 1 86.81 108 VAL A C 1
ATOM 876 O O . VAL A 1 108 ? 25.469 -1.934 1.284 1 86.81 108 VAL A O 1
ATOM 879 N N . PRO A 1 109 ? 26.625 -3.055 2.848 1 85.25 109 PRO A N 1
ATOM 880 C CA . PRO A 1 109 ? 25.375 -3.553 3.439 1 85.25 109 PRO A CA 1
ATOM 881 C C . PRO A 1 109 ? 24.562 -2.453 4.117 1 85.25 109 PRO A C 1
ATOM 883 O O . PRO A 1 109 ? 25.125 -1.437 4.535 1 85.25 109 PRO A O 1
ATOM 886 N N . ILE A 1 110 ? 23.266 -2.598 4.156 1 88 110 ILE A N 1
ATOM 887 C CA . ILE A 1 110 ? 22.406 -1.755 4.977 1 88 110 ILE A CA 1
ATOM 888 C C . ILE A 1 110 ? 22.609 -2.08 6.453 1 88 110 ILE A C 1
ATOM 890 O O . ILE A 1 110 ? 22.531 -3.244 6.855 1 88 110 ILE A O 1
ATOM 894 N N . PRO A 1 111 ? 22.938 -1.104 7.188 1 84 111 PRO A N 1
ATOM 895 C CA . PRO A 1 111 ? 23.234 -1.386 8.594 1 84 111 PRO A CA 1
ATOM 896 C C . PRO A 1 111 ? 22.125 -2.182 9.281 1 84 111 PRO A C 1
ATOM 898 O O . PRO A 1 111 ? 20.953 -1.797 9.219 1 84 111 PRO A O 1
ATOM 901 N N . GLY A 1 112 ? 22.547 -3.297 9.898 1 84.06 112 GLY A N 1
ATOM 902 C CA . GLY A 1 112 ? 21.609 -4.113 10.656 1 84.06 112 GLY A CA 1
ATOM 903 C C . GLY A 1 112 ? 20.922 -5.18 9.812 1 84.06 112 GLY A C 1
ATOM 904 O O . GLY A 1 112 ? 20.203 -6.027 10.344 1 84.06 112 GLY A O 1
ATOM 905 N N . TYR A 1 113 ? 21.141 -5.066 8.5 1 85.81 113 TYR A N 1
ATOM 906 C CA . TYR A 1 113 ? 20.5 -6.02 7.602 1 85.81 113 TYR A CA 1
ATOM 907 C C . TYR A 1 113 ? 21.531 -6.664 6.672 1 85.81 113 TYR A C 1
ATOM 909 O O . TYR A 1 113 ? 22.562 -6.066 6.363 1 85.81 113 TYR A O 1
ATOM 917 N N . ARG A 1 114 ? 21.312 -7.871 6.355 1 78.69 114 ARG A N 1
ATOM 918 C CA . ARG A 1 114 ? 22.188 -8.578 5.422 1 78.69 114 ARG A CA 1
ATOM 919 C C . ARG A 1 114 ? 21.719 -8.383 3.984 1 78.69 114 ARG A C 1
ATOM 921 O O . ARG A 1 114 ? 21.438 -9.359 3.277 1 78.69 114 ARG A O 1
ATOM 928 N N . LEU A 1 115 ? 21.578 -7.109 3.568 1 81.75 115 LEU A N 1
ATOM 929 C CA . LEU A 1 115 ? 21.141 -6.742 2.225 1 81.75 115 LEU A CA 1
ATOM 930 C C . LEU A 1 115 ? 22.094 -5.715 1.612 1 81.75 115 LEU A C 1
ATOM 932 O O . LEU A 1 115 ? 22.625 -4.852 2.318 1 81.75 115 LEU A O 1
ATOM 936 N N . PHE A 1 116 ? 22.234 -5.875 0.368 1 83.31 116 PHE A N 1
ATOM 937 C CA . PHE A 1 116 ? 23.016 -4.863 -0.344 1 83.31 116 PHE A CA 1
ATOM 938 C C . PHE A 1 116 ? 22.219 -3.57 -0.477 1 83.31 116 PHE A C 1
ATOM 940 O O . PHE A 1 116 ? 21 -3.6 -0.713 1 83.31 116 PHE A O 1
ATOM 947 N N . SER A 1 117 ? 22.953 -2.508 -0.325 1 88.19 117 SER A N 1
ATOM 948 C CA . SER A 1 117 ? 22.328 -1.203 -0.475 1 88.19 117 SER A CA 1
ATOM 949 C C . SER A 1 117 ? 22.094 -0.868 -1.944 1 88.19 117 SER A C 1
ATOM 951 O O . SER A 1 117 ? 22.922 -1.196 -2.801 1 88.19 117 SER A O 1
ATOM 953 N N . GLN A 1 118 ? 21.016 -0.24 -2.16 1 89.5 118 GLN A N 1
ATOM 954 C CA . GLN A 1 118 ? 20.641 0.239 -3.486 1 89.5 118 GLN A CA 1
ATOM 955 C C . GLN A 1 118 ? 20.562 1.763 -3.521 1 89.5 118 GLN A C 1
ATOM 957 O O . GLN A 1 118 ? 20.859 2.426 -2.523 1 89.5 118 GLN A O 1
ATOM 962 N N . CYS A 1 119 ? 20.375 2.236 -4.762 1 90.69 119 CYS A N 1
ATOM 963 C CA . CYS A 1 119 ? 20.172 3.674 -4.891 1 90.69 119 CYS A CA 1
ATOM 964 C C . CYS A 1 119 ? 18.688 4.004 -4.977 1 90.69 119 CYS A C 1
ATOM 966 O O . CYS A 1 119 ? 17.891 3.17 -5.406 1 90.69 119 CYS A O 1
ATOM 968 N N . ASN A 1 120 ? 18.344 5.188 -4.484 1 87.75 120 ASN A N 1
ATOM 969 C CA . ASN A 1 120 ? 16.953 5.637 -4.508 1 87.75 120 ASN A CA 1
ATOM 970 C C . ASN A 1 120 ? 16.516 6.012 -5.918 1 87.75 120 ASN A C 1
ATOM 972 O O . ASN A 1 120 ? 16.938 7.035 -6.457 1 87.75 120 ASN A O 1
ATOM 976 N N . ALA A 1 121 ? 15.656 5.254 -6.469 1 85.81 121 ALA A N 1
ATOM 977 C CA . ALA A 1 121 ? 15.172 5.469 -7.832 1 85.81 121 ALA A CA 1
ATOM 978 C C . ALA A 1 121 ? 14.492 6.828 -7.965 1 85.81 121 ALA A C 1
ATOM 980 O O . ALA A 1 121 ? 14.492 7.426 -9.047 1 85.81 121 ALA A O 1
ATOM 981 N N . GLU A 1 122 ? 13.898 7.316 -6.875 1 77.44 122 GLU A N 1
ATOM 982 C CA . GLU A 1 122 ? 13.148 8.562 -6.902 1 77.44 122 GLU A CA 1
ATOM 983 C C . GLU A 1 122 ? 14.016 9.742 -6.477 1 77.44 122 GLU A C 1
ATOM 985 O O . GLU A 1 122 ? 13.57 10.891 -6.496 1 77.44 122 GLU A O 1
ATOM 990 N N . GLY A 1 123 ? 15.195 9.398 -6.121 1 79.94 123 GLY A N 1
ATOM 991 C CA . GLY A 1 123 ? 16.078 10.445 -5.629 1 79.94 123 GLY A CA 1
ATOM 992 C C . GLY A 1 123 ? 16.938 11.062 -6.719 1 79.94 123 GLY A C 1
ATOM 993 O O . GLY A 1 123 ? 16.672 10.859 -7.91 1 79.94 123 GLY A O 1
ATOM 994 N N . GLN A 1 124 ? 17.938 11.852 -6.301 1 82.31 124 GLN A N 1
ATOM 995 C CA . GLN A 1 124 ? 18.797 12.602 -7.215 1 82.31 124 GLN A CA 1
ATOM 996 C C . GLN A 1 124 ? 19.906 11.719 -7.762 1 82.31 124 GLN A C 1
ATOM 998 O O . GLN A 1 124 ? 20.562 12.078 -8.742 1 82.31 124 GLN A O 1
ATOM 1003 N N . SER A 1 125 ? 20.188 10.594 -7.133 1 91.81 125 SER A N 1
ATOM 1004 C CA . SER A 1 125 ? 21.25 9.68 -7.527 1 91.81 125 SER A CA 1
ATOM 1005 C C . SER A 1 125 ? 20.734 8.258 -7.699 1 91.81 125 SER A C 1
ATOM 1007 O O . SER A 1 125 ? 21.094 7.363 -6.938 1 91.81 125 SER A O 1
ATOM 1009 N N . PRO A 1 126 ? 20 8.062 -8.758 1 92.75 126 PRO A N 1
ATOM 1010 C CA . PRO A 1 126 ? 19.25 6.809 -8.867 1 92.75 126 PRO A CA 1
ATOM 1011 C C . PRO A 1 126 ? 20.094 5.664 -9.43 1 92.75 126 PRO A C 1
ATOM 1013 O O . PRO A 1 126 ? 19.609 4.523 -9.5 1 92.75 126 PRO A O 1
ATOM 1016 N N . CYS A 1 127 ? 21.375 5.91 -9.852 1 94.44 127 CYS A N 1
ATOM 1017 C CA . CYS A 1 127 ? 22.188 4.898 -10.531 1 94.44 127 CYS A CA 1
ATOM 1018 C C . CYS A 1 127 ? 23.359 4.469 -9.672 1 94.44 127 CYS A C 1
ATOM 1020 O O . CYS A 1 127 ? 24.047 5.309 -9.086 1 94.44 127 CYS A O 1
ATOM 1022 N N . CYS A 1 128 ? 23.562 3.131 -9.602 1 91.56 128 CYS A N 1
ATOM 1023 C CA . CYS A 1 128 ? 24.656 2.576 -8.828 1 91.56 128 CYS A CA 1
ATOM 1024 C C . CYS A 1 128 ? 25.781 2.102 -9.734 1 91.56 128 CYS A C 1
ATOM 1026 O O . CYS A 1 128 ? 25.562 1.324 -10.664 1 91.56 128 CYS A O 1
ATOM 1028 N N . ASN A 1 129 ? 26.938 2.605 -9.516 1 91.38 129 ASN A N 1
ATOM 1029 C CA . ASN A 1 129 ? 28.156 2.051 -10.094 1 91.38 129 ASN A CA 1
ATOM 1030 C C . ASN A 1 129 ? 28.828 1.061 -9.156 1 91.38 129 ASN A C 1
ATOM 1032 O O . ASN A 1 129 ? 29.438 1.46 -8.156 1 91.38 129 ASN A O 1
ATOM 1036 N N . LEU A 1 130 ? 28.812 -0.213 -9.531 1 86.06 130 LEU A N 1
ATOM 1037 C CA . LEU A 1 130 ? 29.281 -1.263 -8.633 1 86.06 130 LEU A CA 1
ATOM 1038 C C . LEU A 1 130 ? 30.797 -1.183 -8.453 1 86.06 130 LEU A C 1
ATOM 1040 O O . LEU A 1 130 ? 31.344 -1.693 -7.473 1 86.06 130 LEU A O 1
ATOM 1044 N N . ASN A 1 131 ? 31.453 -0.574 -9.383 1 86.75 131 ASN A N 1
ATOM 1045 C CA . ASN A 1 131 ? 32.906 -0.438 -9.281 1 86.75 131 ASN A CA 1
ATOM 1046 C C . ASN A 1 131 ? 33.312 0.589 -8.219 1 86.75 131 ASN A C 1
ATOM 1048 O O . ASN A 1 131 ? 34.219 0.36 -7.438 1 86.75 131 ASN A O 1
ATOM 1052 N N . THR A 1 132 ? 32.594 1.628 -8.211 1 90.25 132 THR A N 1
ATOM 1053 C CA . THR A 1 132 ? 32.906 2.697 -7.277 1 90.25 132 THR A CA 1
ATOM 1054 C C . THR A 1 132 ? 32.156 2.529 -5.969 1 90.25 132 THR A C 1
ATOM 1056 O O . THR A 1 132 ? 32.562 3.053 -4.93 1 90.25 132 THR A O 1
ATOM 1059 N N . GLY A 1 133 ? 31.047 1.885 -6.055 1 90.62 133 GLY A N 1
ATOM 1060 C CA . GLY A 1 133 ? 30.203 1.732 -4.883 1 90.62 133 GLY A CA 1
ATOM 1061 C C . GLY A 1 133 ? 29.422 2.992 -4.543 1 90.62 133 GLY A C 1
ATOM 1062 O O . GLY A 1 133 ? 29.078 3.215 -3.381 1 90.62 133 GLY A O 1
ATOM 1063 N N . LEU A 1 134 ? 29.219 3.807 -5.543 1 94 134 LEU A N 1
ATOM 1064 C CA . LEU A 1 134 ? 28.578 5.086 -5.289 1 94 134 LEU A CA 1
ATOM 1065 C C . LEU A 1 134 ? 27.328 5.25 -6.164 1 94 134 LEU A C 1
ATOM 1067 O O . LEU A 1 134 ? 27.328 4.812 -7.316 1 94 134 LEU A O 1
ATOM 1071 N N . CYS A 1 135 ? 26.281 5.902 -5.543 1 95.12 135 CYS A N 1
ATOM 1072 C CA . CYS A 1 135 ? 25.109 6.297 -6.297 1 95.12 135 CYS A CA 1
ATOM 1073 C C . CYS A 1 135 ? 25.328 7.621 -7.016 1 95.12 135 CYS A C 1
ATOM 1075 O O . CYS A 1 135 ? 26.016 8.5 -6.5 1 95.12 135 CYS A O 1
ATOM 1077 N N . GLY A 1 136 ? 24.797 7.746 -8.266 1 93.94 136 GLY A N 1
ATOM 1078 C CA . GLY A 1 136 ? 24.922 8.969 -9.031 1 93.94 136 GLY A CA 1
ATOM 1079 C C . GLY A 1 136 ? 23.891 9.086 -10.141 1 93.94 136 GLY A C 1
ATOM 1080 O O . GLY A 1 136 ? 22.984 8.266 -10.234 1 93.94 136 GLY A O 1
ATOM 1081 N N . LYS A 1 137 ? 23.922 10.203 -10.945 1 91.38 137 LYS A N 1
ATOM 1082 C CA . LYS A 1 137 ? 22.953 10.453 -12.008 1 91.38 137 LYS A CA 1
ATOM 1083 C C . LYS A 1 137 ? 23.625 10.508 -13.375 1 91.38 137 LYS A C 1
ATOM 1085 O O . LYS A 1 137 ? 22.984 10.336 -14.406 1 91.38 137 LYS A O 1
ATOM 1090 N N . GLY A 1 138 ? 24.875 10.633 -13.492 1 89.5 138 GLY A N 1
ATOM 1091 C CA . GLY A 1 138 ? 25.578 10.797 -14.766 1 89.5 138 GLY A CA 1
ATOM 1092 C C . GLY A 1 138 ? 25.844 9.484 -15.469 1 89.5 138 GLY A C 1
ATOM 1093 O O . GLY A 1 138 ? 25.562 8.414 -14.93 1 89.5 138 GLY A O 1
ATOM 1094 N N . ALA A 1 139 ? 26.266 9.578 -16.672 1 91.31 139 ALA A N 1
ATOM 1095 C CA . ALA A 1 139 ? 26.547 8.422 -17.531 1 91.31 139 ALA A CA 1
ATOM 1096 C C . ALA A 1 139 ? 27.516 7.457 -16.844 1 91.31 139 ALA A C 1
ATOM 1098 O O . ALA A 1 139 ? 27.422 6.242 -17.031 1 91.31 139 ALA A O 1
ATOM 1099 N N . GLU A 1 140 ? 28.344 8 -16.031 1 91.5 140 GLU A N 1
ATOM 1100 C CA . GLU A 1 140 ? 29.312 7.176 -15.328 1 91.5 140 GLU A CA 1
ATOM 1101 C C . GLU A 1 140 ? 28.641 6.215 -14.359 1 91.5 140 GLU A C 1
ATOM 1103 O O . GLU A 1 140 ? 29.188 5.16 -14.031 1 91.5 140 GLU A O 1
ATOM 1108 N N . ASN A 1 141 ? 27.469 6.574 -13.914 1 92.69 141 ASN A N 1
ATOM 1109 C CA . ASN A 1 141 ? 26.734 5.746 -12.961 1 92.69 141 ASN A CA 1
ATOM 1110 C C . ASN A 1 141 ? 25.562 5.02 -13.633 1 92.69 141 ASN A C 1
ATOM 1112 O O . ASN A 1 141 ? 25.125 3.979 -13.156 1 92.69 141 ASN A O 1
ATOM 1116 N N . CYS A 1 142 ? 25.078 5.523 -14.773 1 92.38 142 CYS A N 1
ATOM 1117 C CA . CYS A 1 142 ? 23.828 5.008 -15.312 1 92.38 142 CYS A CA 1
ATOM 1118 C C . CYS A 1 142 ? 24.078 4.207 -16.578 1 92.38 142 CYS A C 1
ATOM 1120 O O . CYS A 1 142 ? 23.266 3.35 -16.953 1 92.38 142 CYS A O 1
ATOM 1122 N N . ASP A 1 143 ? 25.094 4.492 -17.234 1 89.75 143 ASP A N 1
ATOM 1123 C CA . ASP A 1 143 ? 25.328 3.9 -18.547 1 89.75 143 ASP A CA 1
ATOM 1124 C C . ASP A 1 143 ? 26.672 3.184 -18.594 1 89.75 143 ASP A C 1
ATOM 1126 O O . ASP A 1 143 ? 27.531 3.514 -19.422 1 89.75 143 ASP A O 1
ATOM 1130 N N . CYS A 1 144 ? 26.891 2.262 -17.719 1 84.56 144 CYS A N 1
ATOM 1131 C CA . CYS A 1 144 ? 28.125 1.494 -17.688 1 84.56 144 CYS A CA 1
ATOM 1132 C C . CYS A 1 144 ? 27.844 0.011 -17.484 1 84.56 144 CYS A C 1
ATOM 1134 O O . CYS A 1 144 ? 26.719 -0.372 -17.156 1 84.56 144 CYS A O 1
ATOM 1136 N N . GLU A 1 145 ? 28.75 -0.88 -17.688 1 81.12 145 GLU A N 1
ATOM 1137 C CA . GLU A 1 145 ? 28.609 -2.332 -17.656 1 81.12 145 GLU A CA 1
ATOM 1138 C C . GLU A 1 145 ? 28.219 -2.812 -16.25 1 81.12 145 GLU A C 1
ATOM 1140 O O . GLU A 1 145 ? 27.406 -3.721 -16.109 1 81.12 145 GLU A O 1
ATOM 1145 N N . ASN A 1 146 ? 28.797 -2.195 -15.273 1 82.69 146 ASN A N 1
ATOM 1146 C CA . ASN A 1 146 ? 28.5 -2.605 -13.906 1 82.69 146 ASN A CA 1
ATOM 1147 C C . ASN A 1 146 ? 27.641 -1.569 -13.18 1 82.69 146 ASN A C 1
ATOM 1149 O O . ASN A 1 146 ? 27.859 -1.304 -12 1 82.69 146 ASN A O 1
ATOM 1153 N N . CYS A 1 147 ? 26.797 -1.048 -14.062 1 87.44 147 CYS A N 1
ATOM 1154 C CA . CYS A 1 147 ? 25.922 -0.027 -13.484 1 87.44 147 CYS A CA 1
ATOM 1155 C C . CYS A 1 147 ? 24.469 -0.49 -13.477 1 87.44 147 CYS A C 1
ATOM 1157 O O . CYS A 1 147 ? 24.078 -1.305 -14.312 1 87.44 147 CYS A O 1
ATOM 1159 N N . THR A 1 148 ? 23.781 -0.115 -12.477 1 84.44 148 THR A N 1
ATOM 1160 C CA . THR A 1 148 ? 22.344 -0.368 -12.414 1 84.44 148 THR A CA 1
ATOM 1161 C C . THR A 1 148 ? 21.562 0.94 -12.266 1 84.44 148 THR A C 1
ATOM 1163 O O . THR A 1 148 ? 21.797 1.71 -11.336 1 84.44 148 THR A O 1
ATOM 1166 N N . ASP A 1 149 ? 20.766 1.185 -13.25 1 89.25 149 ASP A N 1
ATOM 1167 C CA . ASP A 1 149 ? 19.828 2.295 -13.164 1 89.25 149 ASP A CA 1
ATOM 1168 C C . ASP A 1 149 ? 18.5 1.842 -12.57 1 89.25 149 ASP A C 1
ATOM 1170 O O . ASP A 1 149 ? 17.688 1.21 -13.25 1 89.25 149 ASP A O 1
ATOM 1174 N N . PHE A 1 150 ? 18.219 2.215 -11.344 1 88 150 PHE A N 1
ATOM 1175 C CA . PHE A 1 150 ? 17.078 1.7 -10.609 1 88 150 PHE A CA 1
ATOM 1176 C C . PHE A 1 150 ? 15.781 2.318 -11.117 1 88 150 PHE A C 1
ATOM 1178 O O . PHE A 1 150 ? 14.695 1.827 -10.812 1 88 150 PHE A O 1
ATOM 1185 N N . ARG A 1 151 ? 15.805 3.377 -11.953 1 87.69 151 ARG A N 1
ATOM 1186 C CA . ARG A 1 151 ? 14.617 3.965 -12.555 1 87.69 151 ARG A CA 1
ATOM 1187 C C . ARG A 1 151 ? 14.016 3.037 -13.609 1 87.69 151 ARG A C 1
ATOM 1189 O O . ARG A 1 151 ? 12.852 3.182 -13.984 1 87.69 151 ARG A O 1
ATOM 1196 N N . LYS A 1 152 ? 14.852 2.133 -13.984 1 85.69 152 LYS A N 1
ATOM 1197 C CA . LYS A 1 152 ? 14.422 1.248 -15.062 1 85.69 152 LYS A CA 1
ATOM 1198 C C . LYS A 1 152 ? 13.766 -0.015 -14.516 1 85.69 152 LYS A C 1
ATOM 1200 O O . LYS A 1 152 ? 13.227 -0.82 -15.273 1 85.69 152 LYS A O 1
ATOM 1205 N N . MET A 1 153 ? 13.797 -0.193 -13.266 1 88.44 153 MET A N 1
ATOM 1206 C CA . MET A 1 153 ? 13.133 -1.338 -12.648 1 88.44 153 MET A CA 1
ATOM 1207 C C . MET A 1 153 ? 11.625 -1.117 -12.57 1 88.44 153 MET A C 1
ATOM 1209 O O . MET A 1 153 ? 11.172 -0.022 -12.234 1 88.44 153 MET A O 1
ATOM 1213 N N . ILE A 1 154 ? 10.938 -2.137 -12.938 1 90.88 154 ILE A N 1
ATOM 1214 C CA . ILE A 1 154 ? 9.492 -1.975 -13.039 1 90.88 154 ILE A CA 1
ATOM 1215 C C . ILE A 1 154 ? 8.797 -2.826 -11.977 1 90.88 154 ILE A C 1
ATOM 1217 O O . ILE A 1 154 ? 9.289 -3.9 -11.617 1 90.88 154 ILE A O 1
ATOM 1221 N N . SER A 1 155 ? 7.742 -2.303 -11.391 1 92.44 155 SER A N 1
ATOM 1222 C CA . SER A 1 155 ? 6.84 -3.102 -10.57 1 92.44 155 SER A CA 1
ATOM 1223 C C . SER A 1 155 ? 5.754 -3.758 -11.414 1 92.44 155 SER A C 1
ATOM 1225 O O . SER A 1 155 ? 4.988 -3.07 -12.094 1 92.44 155 SER A O 1
ATOM 1227 N N . ALA A 1 156 ? 5.664 -5.023 -11.281 1 93.94 156 ALA A N 1
ATOM 1228 C CA . ALA A 1 156 ? 4.68 -5.746 -12.094 1 93.94 156 ALA A CA 1
ATOM 1229 C C . ALA A 1 156 ? 3.26 -5.312 -11.742 1 93.94 156 ALA A C 1
ATOM 1231 O O . ALA A 1 156 ? 2.342 -5.465 -12.547 1 93.94 156 ALA A O 1
ATOM 1232 N N . GLU A 1 157 ? 3.088 -4.773 -10.562 1 92.38 157 GLU A N 1
ATOM 1233 C CA . GLU A 1 157 ? 1.781 -4.289 -10.133 1 92.38 157 GLU A CA 1
ATOM 1234 C C . GLU A 1 157 ? 1.363 -3.047 -10.914 1 92.38 157 GLU A C 1
ATOM 1236 O O . GLU A 1 157 ? 0.173 -2.746 -11.023 1 92.38 157 GLU A O 1
ATOM 1241 N N . LEU A 1 158 ? 2.334 -2.346 -11.484 1 92.12 158 LEU A N 1
ATOM 1242 C CA . LEU A 1 158 ? 2.053 -1.071 -12.141 1 92.12 158 LEU A CA 1
ATOM 1243 C C . LEU A 1 158 ? 2.352 -1.148 -13.633 1 92.12 158 LEU A C 1
ATOM 1245 O O . LEU A 1 158 ? 2.506 -0.118 -14.289 1 92.12 158 LEU A O 1
ATOM 1249 N N . ALA A 1 159 ? 2.508 -2.32 -14.148 1 93.12 159 ALA A N 1
ATOM 1250 C CA . ALA A 1 159 ? 2.871 -2.471 -15.555 1 93.12 159 ALA A CA 1
ATOM 1251 C C . ALA A 1 159 ? 2.193 -3.691 -16.172 1 93.12 159 ALA A C 1
ATOM 1253 O O . ALA A 1 159 ? 1.587 -4.496 -15.461 1 93.12 159 ALA A O 1
ATOM 1254 N N . GLN A 1 160 ? 2.25 -3.691 -17.438 1 92.06 160 GLN A N 1
ATOM 1255 C CA . GLN A 1 160 ? 1.722 -4.824 -18.203 1 92.06 160 GLN A CA 1
ATOM 1256 C C . GLN A 1 160 ? 2.713 -5.289 -19.266 1 92.06 160 GLN A C 1
ATOM 1258 O O . GLN A 1 160 ? 3.369 -4.469 -19.906 1 92.06 160 GLN A O 1
ATOM 1263 N N . TRP A 1 161 ? 2.828 -6.562 -19.281 1 94.12 161 TRP A N 1
ATOM 1264 C CA . TRP A 1 161 ? 3.672 -7.145 -20.328 1 94.12 161 TRP A CA 1
ATOM 1265 C C . TRP A 1 161 ? 2.957 -7.148 -21.672 1 94.12 161 TRP A C 1
ATOM 1267 O O . TRP A 1 161 ? 1.808 -7.582 -21.766 1 94.12 161 TRP A O 1
ATOM 1277 N N . GLN A 1 162 ? 3.705 -6.621 -22.688 1 92.44 162 GLN A N 1
ATOM 1278 C CA . GLN A 1 162 ? 3.16 -6.594 -24.047 1 92.44 162 GLN A CA 1
ATOM 1279 C C . GLN A 1 162 ? 4.09 -7.301 -25.031 1 92.44 162 GLN A C 1
ATOM 1281 O O . GLN A 1 162 ? 5.113 -6.742 -25.422 1 92.44 162 GLN A O 1
ATOM 1286 N N . PRO A 1 163 ? 3.592 -8.508 -25.422 1 92.81 163 PRO A N 1
ATOM 1287 C CA . PRO A 1 163 ? 4.383 -9.172 -26.469 1 92.81 163 PRO A CA 1
ATOM 1288 C C . PRO A 1 163 ? 4.363 -8.414 -27.797 1 92.81 163 PRO A C 1
ATOM 1290 O O . PRO A 1 163 ? 3.365 -7.77 -28.125 1 92.81 163 PRO A O 1
ATOM 1293 N N . ARG A 1 164 ? 5.371 -8.555 -28.594 1 91 164 ARG A N 1
ATOM 1294 C CA . ARG A 1 164 ? 5.512 -7.812 -29.844 1 91 164 ARG A CA 1
ATOM 1295 C C . ARG A 1 164 ? 4.855 -8.562 -31 1 91 164 ARG A C 1
ATOM 1297 O O . ARG A 1 164 ? 4.309 -7.941 -31.906 1 91 164 ARG A O 1
ATOM 1304 N N . LYS A 1 165 ? 4.859 -9.867 -30.922 1 89.31 165 LYS A N 1
ATOM 1305 C CA . LYS A 1 165 ? 4.52 -10.641 -32.125 1 89.31 165 LYS A CA 1
ATOM 1306 C C . LYS A 1 165 ? 3.289 -11.5 -31.875 1 89.31 165 LYS A C 1
ATOM 1308 O O . LYS A 1 165 ? 2.967 -12.375 -32.688 1 89.31 165 LYS A O 1
ATOM 1313 N N . CYS A 1 166 ? 2.68 -11.367 -30.797 1 92.69 166 CYS A N 1
ATOM 1314 C CA . CYS A 1 166 ? 1.509 -12.172 -30.484 1 92.69 166 CYS A CA 1
ATOM 1315 C C . CYS A 1 166 ? 0.568 -11.438 -29.547 1 92.69 166 CYS A C 1
ATOM 1317 O O . CYS A 1 166 ? 0.885 -10.344 -29.078 1 92.69 166 CYS A O 1
ATOM 1319 N N . ARG A 1 167 ? -0.572 -12.078 -29.359 1 90.81 167 ARG A N 1
ATOM 1320 C CA . ARG A 1 167 ? -1.579 -11.469 -28.484 1 90.81 167 ARG A CA 1
ATOM 1321 C C . ARG A 1 167 ? -1.758 -12.273 -27.203 1 90.81 167 ARG A C 1
ATOM 1323 O O . ARG A 1 167 ? -1.8 -13.5 -27.234 1 90.81 167 ARG A O 1
ATOM 1330 N N . LEU A 1 168 ? -1.746 -11.523 -26.156 1 91.88 168 LEU A N 1
ATOM 1331 C CA . LEU A 1 168 ? -2.029 -12.086 -24.844 1 91.88 168 LEU A CA 1
ATOM 1332 C C . LEU A 1 168 ? -3.316 -11.508 -24.266 1 91.88 168 LEU A C 1
ATOM 1334 O O . LEU A 1 168 ? -3.52 -10.289 -24.297 1 91.88 168 LEU A O 1
ATOM 1338 N N . ARG A 1 169 ? -4.125 -12.344 -23.812 1 90.31 169 ARG A N 1
ATOM 1339 C CA . ARG A 1 169 ? -5.363 -11.906 -23.188 1 90.31 169 ARG A CA 1
ATOM 1340 C C . ARG A 1 169 ? -5.195 -11.789 -21.672 1 90.31 169 ARG A C 1
ATOM 1342 O O . ARG A 1 169 ? -4.539 -12.625 -21.047 1 90.31 169 ARG A O 1
ATOM 1349 N N . ARG A 1 170 ? -5.785 -10.734 -21.156 1 90.19 170 ARG A N 1
ATOM 1350 C CA . ARG A 1 170 ? -5.895 -10.641 -19.703 1 90.19 170 ARG A CA 1
ATOM 1351 C C . ARG A 1 170 ? -7.148 -11.352 -19.188 1 90.19 170 ARG A C 1
ATOM 1353 O O . ARG A 1 170 ? -8.266 -10.961 -19.531 1 90.19 170 ARG A O 1
ATOM 1360 N N . PHE A 1 171 ? -6.957 -12.305 -18.344 1 95 171 PHE A N 1
ATOM 1361 C CA . PHE A 1 171 ? -8.094 -13.109 -17.906 1 95 171 PHE A CA 1
ATOM 1362 C C . PHE A 1 171 ? -8.719 -12.516 -16.656 1 95 171 PHE A C 1
ATOM 1364 O O . PHE A 1 171 ? -8.047 -12.328 -15.641 1 95 171 PHE A O 1
ATOM 1371 N N . HIS A 1 172 ? -9.977 -12.211 -16.797 1 93.44 172 HIS A N 1
ATOM 1372 C CA . HIS A 1 172 ? -10.781 -11.977 -15.602 1 93.44 172 HIS A CA 1
ATOM 1373 C C . HIS A 1 172 ? -11.062 -13.281 -14.859 1 93.44 172 HIS A C 1
ATOM 1375 O O . HIS A 1 172 ? -11.07 -14.359 -15.461 1 93.44 172 HIS A O 1
ATOM 1381 N N . TRP A 1 173 ? -11.242 -13.172 -13.586 1 93.56 173 TRP A N 1
ATOM 1382 C CA . TRP A 1 173 ? -11.414 -14.383 -12.797 1 93.56 173 TRP A CA 1
ATOM 1383 C C . TRP A 1 173 ? -12.609 -15.188 -13.297 1 93.56 173 TRP A C 1
ATOM 1385 O O . TRP A 1 173 ? -12.57 -16.422 -13.312 1 93.56 173 TRP A O 1
ATOM 1395 N N . LYS A 1 174 ? -13.68 -14.547 -13.773 1 94.56 174 LYS A N 1
ATOM 1396 C CA . LYS A 1 174 ? -14.859 -15.242 -14.273 1 94.56 174 LYS A CA 1
ATOM 1397 C C . LYS A 1 174 ? -14.539 -16.047 -15.531 1 94.56 174 LYS A C 1
ATOM 1399 O O . LYS A 1 174 ? -15.039 -17.156 -15.711 1 94.56 174 LYS A O 1
ATOM 1404 N N . ASP A 1 175 ? -13.727 -15.414 -16.359 1 96.38 175 ASP A N 1
ATOM 1405 C CA . ASP A 1 175 ? -13.32 -16.109 -17.578 1 96.38 175 ASP A CA 1
ATOM 1406 C C . ASP A 1 175 ? -12.469 -17.344 -17.25 1 96.38 175 ASP A C 1
ATOM 1408 O O . ASP A 1 175 ? -12.617 -18.391 -17.875 1 96.38 175 ASP A O 1
ATOM 1412 N N . SER A 1 176 ? -11.609 -17.188 -16.266 1 97.25 176 SER A N 1
ATOM 1413 C CA . SER A 1 176 ? -10.789 -18.312 -15.844 1 97.25 176 SER A CA 1
ATOM 1414 C C . SER A 1 176 ? -11.641 -19.438 -15.266 1 97.25 176 SER A C 1
ATOM 1416 O O . SER A 1 176 ? -11.453 -20.609 -15.602 1 97.25 176 SER A O 1
ATOM 1418 N N . CYS A 1 177 ? -12.547 -19.062 -14.445 1 95.81 177 CYS A N 1
ATOM 1419 C CA . CYS A 1 177 ? -13.422 -20.047 -13.828 1 95.81 177 CYS A CA 1
ATOM 1420 C C . CYS A 1 177 ? -14.305 -20.719 -14.867 1 95.81 177 CYS A C 1
ATOM 1422 O O . CYS A 1 177 ? -14.586 -21.906 -14.781 1 95.81 177 CYS A O 1
ATOM 1424 N N . SER A 1 178 ? -14.758 -19.953 -15.852 1 95.88 178 SER A N 1
ATOM 1425 C CA . SER A 1 178 ? -15.539 -20.516 -16.938 1 95.88 178 SER A CA 1
ATOM 1426 C C . SER A 1 178 ? -14.734 -21.562 -17.703 1 95.88 178 SER A C 1
ATOM 1428 O O . SER A 1 178 ? -15.234 -22.656 -18 1 95.88 178 SER A O 1
ATOM 1430 N N . LEU A 1 179 ? -13.562 -21.25 -18.016 1 96.06 179 LEU A N 1
ATOM 1431 C CA . LEU A 1 179 ? -12.672 -22.156 -18.719 1 96.06 179 LEU A CA 1
ATOM 1432 C C . LEU A 1 179 ? -12.422 -23.422 -17.906 1 96.06 179 LEU A C 1
ATOM 1434 O O . LEU A 1 179 ? -12.57 -24.531 -18.422 1 96.06 179 LEU A O 1
ATOM 1438 N N . ILE A 1 180 ? -12.125 -23.281 -16.641 1 95.56 180 ILE A N 1
ATOM 1439 C CA . ILE A 1 180 ? -11.766 -24.375 -15.758 1 95.56 180 ILE A CA 1
ATOM 1440 C C . ILE A 1 180 ? -12.977 -25.281 -15.531 1 95.56 180 ILE A C 1
ATOM 1442 O O . ILE A 1 180 ? -12.875 -26.5 -15.609 1 95.56 180 ILE A O 1
ATOM 1446 N N . SER A 1 181 ? -14.07 -24.688 -15.312 1 93.19 181 SER A N 1
ATOM 1447 C CA . SER A 1 181 ? -15.289 -25.438 -15.023 1 93.19 181 SER A CA 1
ATOM 1448 C C . SER A 1 181 ? -15.805 -26.172 -16.266 1 93.19 181 SER A C 1
ATOM 1450 O O . SER A 1 181 ? -16.141 -27.344 -16.203 1 93.19 181 SER A O 1
ATOM 1452 N N . ARG A 1 182 ? -15.836 -25.547 -17.375 1 92.75 182 ARG A N 1
ATOM 1453 C CA . ARG A 1 182 ? -16.375 -26.109 -18.609 1 92.75 182 ARG A CA 1
ATOM 1454 C C . ARG A 1 182 ? -15.578 -27.359 -19.016 1 92.75 182 ARG A C 1
ATOM 1456 O O . ARG A 1 182 ? -16.156 -28.344 -19.469 1 92.75 182 ARG A O 1
ATOM 1463 N N . GLN A 1 183 ? -14.328 -27.328 -18.859 1 93.19 183 GLN A N 1
ATOM 1464 C CA . GLN A 1 183 ? -13.461 -28.422 -19.297 1 93.19 183 GLN A CA 1
ATOM 1465 C C . GLN A 1 183 ? -13.078 -29.328 -18.125 1 93.19 183 GLN A C 1
ATOM 1467 O O . GLN A 1 183 ? -12.391 -30.328 -18.312 1 93.19 183 GLN A O 1
ATOM 1472 N N . ASN A 1 184 ? -13.516 -28.922 -16.969 1 92.5 184 ASN A N 1
ATOM 1473 C CA . ASN A 1 184 ? -13.172 -29.641 -15.75 1 92.5 184 ASN A CA 1
ATOM 1474 C C . ASN A 1 184 ? -11.656 -29.797 -15.602 1 92.5 184 ASN A C 1
ATOM 1476 O O . ASN A 1 184 ? -11.156 -30.906 -15.43 1 92.5 184 ASN A O 1
ATOM 1480 N N . ILE A 1 185 ? -10.969 -28.672 -15.672 1 95.69 185 ILE A N 1
ATOM 1481 C CA . ILE A 1 185 ? -9.516 -28.641 -15.656 1 95.69 185 ILE A CA 1
ATOM 1482 C C . ILE A 1 185 ? -9.008 -28.688 -14.219 1 95.69 185 ILE A C 1
ATOM 1484 O O . ILE A 1 185 ? -9.344 -27.828 -13.406 1 95.69 185 ILE A O 1
ATOM 1488 N N . SER A 1 186 ? -8.219 -29.688 -13.867 1 94.69 186 SER A N 1
ATOM 1489 C CA . SER A 1 186 ? -7.551 -29.781 -12.57 1 94.69 186 SER A CA 1
ATOM 1490 C C . SER A 1 186 ? -6.113 -29.281 -12.656 1 94.69 186 SER A C 1
ATOM 1492 O O . SER A 1 186 ? -5.406 -29.562 -13.625 1 94.69 186 SER A O 1
ATOM 1494 N N . LEU A 1 187 ? -5.723 -28.484 -11.664 1 95.44 187 LEU A N 1
ATOM 1495 C CA . LEU A 1 187 ? -4.375 -27.922 -11.594 1 95.44 187 LEU A CA 1
ATOM 1496 C C . LEU A 1 187 ? -3.643 -28.438 -10.359 1 95.44 187 LEU A C 1
ATOM 1498 O O . LEU A 1 187 ? -4.066 -28.172 -9.227 1 95.44 187 LEU A O 1
ATOM 1502 N N . VAL A 1 188 ? -2.602 -29.156 -10.602 1 94.19 188 VAL A N 1
ATOM 1503 C CA . VAL A 1 188 ? -1.789 -29.672 -9.508 1 94.19 188 VAL A CA 1
ATOM 1504 C C . VAL A 1 188 ? -0.398 -29.047 -9.555 1 94.19 188 VAL A C 1
ATOM 1506 O O . VAL A 1 188 ? 0.397 -29.344 -10.445 1 94.19 188 VAL A O 1
ATOM 1509 N N . PHE A 1 189 ? -0.116 -28.234 -8.531 1 94.38 189 PHE A N 1
ATOM 1510 C CA . PHE A 1 189 ? 1.174 -27.562 -8.438 1 94.38 189 PHE A CA 1
ATOM 1511 C C . PHE A 1 189 ? 2.172 -28.406 -7.656 1 94.38 189 PHE A C 1
ATOM 1513 O O . PHE A 1 189 ? 1.854 -28.922 -6.578 1 94.38 189 PHE A O 1
ATOM 1520 N N . LEU A 1 190 ? 3.316 -28.578 -8.25 1 92.44 190 LEU A N 1
ATOM 1521 C CA . LEU A 1 190 ? 4.406 -29.312 -7.621 1 92.44 190 LEU A CA 1
ATOM 1522 C C . LEU A 1 190 ? 5.711 -28.531 -7.707 1 92.44 190 LEU A C 1
ATOM 1524 O O . LEU A 1 190 ? 6.25 -28.328 -8.797 1 92.44 190 LEU A O 1
ATOM 1528 N N . GLY A 1 191 ? 6.176 -28.062 -6.621 1 91.88 191 GLY A N 1
ATOM 1529 C CA . GLY A 1 191 ? 7.434 -27.344 -6.742 1 91.88 191 GLY A CA 1
ATOM 1530 C C . GLY A 1 191 ? 7.84 -26.641 -5.465 1 91.88 191 GLY A C 1
ATOM 1531 O O . GLY A 1 191 ? 7.461 -27.047 -4.367 1 91.88 191 GLY A O 1
ATOM 1532 N N . ASP A 1 192 ? 8.789 -25.672 -5.594 1 90.38 192 ASP A N 1
ATOM 1533 C CA . ASP A 1 192 ? 9.367 -24.969 -4.449 1 90.38 192 ASP A CA 1
ATOM 1534 C C . ASP A 1 192 ? 8.555 -23.734 -4.09 1 90.38 192 ASP A C 1
ATOM 1536 O O . ASP A 1 192 ? 7.352 -23.672 -4.352 1 90.38 192 ASP A O 1
ATOM 1540 N N . SER A 1 193 ? 9.219 -22.781 -3.381 1 91.56 193 SER A N 1
ATOM 1541 C CA . SER A 1 193 ? 8.516 -21.609 -2.879 1 91.56 193 SER A CA 1
ATOM 1542 C C . SER A 1 193 ? 7.965 -20.766 -4.023 1 91.56 193 SER A C 1
ATOM 1544 O O . SER A 1 193 ? 6.941 -20.094 -3.869 1 91.56 193 SER A O 1
ATOM 1546 N N . LEU A 1 194 ? 8.609 -20.781 -5.195 1 93.81 194 LEU A N 1
ATOM 1547 C CA . LEU A 1 194 ? 8.141 -20 -6.328 1 93.81 194 LEU A CA 1
ATOM 1548 C C . LEU A 1 194 ? 6.824 -20.547 -6.875 1 93.81 194 LEU A C 1
ATOM 1550 O O . LEU A 1 194 ? 5.914 -19.781 -7.195 1 93.81 194 LEU A O 1
ATOM 1554 N N . ILE A 1 195 ? 6.738 -21.828 -6.895 1 94.69 195 ILE A N 1
ATOM 1555 C CA . ILE A 1 195 ? 5.52 -22.484 -7.359 1 94.69 195 ILE A CA 1
ATOM 1556 C C . ILE A 1 195 ? 4.426 -22.344 -6.305 1 94.69 195 ILE A C 1
ATOM 1558 O O . ILE A 1 195 ? 3.248 -22.188 -6.637 1 94.69 195 ILE A O 1
ATOM 1562 N N . ARG A 1 196 ? 4.836 -22.328 -5.074 1 93.31 196 ARG A N 1
ATOM 1563 C CA . ARG A 1 196 ? 3.877 -22.094 -4.004 1 93.31 196 ARG A CA 1
ATOM 1564 C C . ARG A 1 196 ? 3.211 -20.734 -4.152 1 93.31 196 ARG A C 1
ATOM 1566 O O . ARG A 1 196 ? 1.996 -20.609 -3.99 1 93.31 196 ARG A O 1
ATOM 1573 N N . HIS A 1 197 ? 4.055 -19.75 -4.469 1 95.69 197 HIS A N 1
ATOM 1574 C CA . HIS A 1 197 ? 3.52 -18.406 -4.664 1 95.69 197 HIS A CA 1
ATOM 1575 C C . HIS A 1 197 ? 2.57 -18.359 -5.859 1 95.69 197 HIS A C 1
ATOM 1577 O O . HIS A 1 197 ? 1.541 -17.672 -5.812 1 95.69 197 HIS A O 1
ATOM 1583 N N . LEU A 1 198 ? 2.93 -19.047 -6.848 1 96.56 198 LEU A N 1
ATOM 1584 C CA . LEU A 1 198 ? 2.076 -19.125 -8.023 1 96.56 198 LEU A CA 1
ATOM 1585 C C . LEU A 1 198 ? 0.751 -19.812 -7.695 1 96.56 198 LEU A C 1
ATOM 1587 O O . LEU A 1 198 ? -0.308 -19.359 -8.148 1 96.56 198 LEU A O 1
ATOM 1591 N N . HIS A 1 199 ? 0.848 -20.859 -6.961 1 94.44 199 HIS A N 1
ATOM 1592 C CA . HIS A 1 199 ? -0.356 -21.547 -6.512 1 94.44 199 HIS A CA 1
ATOM 1593 C C . HIS A 1 199 ? -1.267 -20.625 -5.723 1 94.44 199 HIS A C 1
ATOM 1595 O O . HIS A 1 199 ? -2.473 -20.562 -5.973 1 94.44 199 HIS A O 1
ATOM 1601 N N . THR A 1 200 ? -0.701 -19.922 -4.781 1 94.25 200 THR A N 1
ATOM 1602 C CA . THR A 1 200 ? -1.476 -19 -3.965 1 94.25 200 THR A CA 1
ATOM 1603 C C . THR A 1 200 ? -2.121 -17.922 -4.832 1 94.25 200 THR A C 1
ATOM 1605 O O . THR A 1 200 ? -3.297 -17.594 -4.652 1 94.25 200 THR A O 1
ATOM 1608 N N . ALA A 1 201 ? -1.385 -17.391 -5.746 1 95.94 201 ALA A N 1
ATOM 1609 C CA . ALA A 1 201 ? -1.926 -16.375 -6.656 1 95.94 201 ALA A CA 1
ATOM 1610 C C . ALA A 1 201 ? -3.09 -16.938 -7.469 1 95.94 201 ALA A C 1
ATOM 1612 O O . ALA A 1 201 ? -4.059 -16.234 -7.746 1 95.94 201 ALA A O 1
ATOM 1613 N N . THR A 1 202 ? -2.971 -18.172 -7.852 1 95.62 202 THR A N 1
ATOM 1614 C CA . THR A 1 202 ? -4.039 -18.844 -8.594 1 95.62 202 THR A CA 1
ATOM 1615 C C . THR A 1 202 ? -5.312 -18.906 -7.758 1 95.62 202 THR A C 1
ATOM 1617 O O . THR A 1 202 ? -6.402 -18.594 -8.25 1 95.62 202 THR A O 1
ATOM 1620 N N . LEU A 1 203 ? -5.117 -19.266 -6.52 1 92.75 203 LEU A N 1
ATOM 1621 C CA . LEU A 1 203 ? -6.27 -19.328 -5.629 1 92.75 203 LEU A CA 1
ATOM 1622 C C . LEU A 1 203 ? -6.914 -17.969 -5.477 1 92.75 203 LEU A C 1
ATOM 1624 O O . LEU A 1 203 ? -8.141 -17.828 -5.547 1 92.75 203 LEU A O 1
ATOM 1628 N N . LEU A 1 204 ? -6.113 -16.969 -5.27 1 93.06 204 LEU A N 1
ATOM 1629 C CA . LEU A 1 204 ? -6.633 -15.609 -5.102 1 93.06 204 LEU A CA 1
ATOM 1630 C C . LEU A 1 204 ? -7.379 -15.156 -6.352 1 93.06 204 LEU A C 1
ATOM 1632 O O . LEU A 1 204 ? -8.422 -14.5 -6.25 1 93.06 204 LEU A O 1
ATOM 1636 N N . HIS A 1 205 ? -6.875 -15.492 -7.484 1 94.31 205 HIS A N 1
ATOM 1637 C CA . HIS A 1 205 ? -7.504 -15.156 -8.758 1 94.31 205 HIS A CA 1
ATOM 1638 C C . HIS A 1 205 ? -8.836 -15.883 -8.922 1 94.31 205 HIS A C 1
ATOM 1640 O O . HIS A 1 205 ? -9.852 -15.258 -9.234 1 94.31 205 HIS A O 1
ATOM 1646 N N . LEU A 1 206 ? -8.883 -17.156 -8.617 1 94.31 206 LEU A N 1
ATOM 1647 C CA . LEU A 1 206 ? -10.055 -17.969 -8.898 1 94.31 206 LEU A CA 1
ATOM 1648 C C . LEU A 1 206 ? -11.148 -17.734 -7.863 1 94.31 206 LEU A C 1
ATOM 1650 O O . LEU A 1 206 ? -12.312 -18.062 -8.102 1 94.31 206 LEU A O 1
ATOM 1654 N N . THR A 1 207 ? -10.805 -17.234 -6.699 1 90.25 207 THR A N 1
ATOM 1655 C CA . THR A 1 207 ? -11.789 -16.922 -5.672 1 90.25 207 THR A CA 1
ATOM 1656 C C . THR A 1 207 ? -12.25 -15.477 -5.777 1 90.25 207 THR A C 1
ATOM 1658 O O . THR A 1 207 ? -13.242 -15.086 -5.16 1 90.25 207 THR A O 1
ATOM 1661 N N . ASN A 1 208 ? -11.477 -14.727 -6.551 1 89.5 208 ASN A N 1
ATOM 1662 C CA . ASN A 1 208 ? -11.695 -13.289 -6.629 1 89.5 208 ASN A CA 1
ATOM 1663 C C . ASN A 1 208 ? -11.719 -12.648 -5.246 1 89.5 208 ASN A C 1
ATOM 1665 O O . ASN A 1 208 ? -12.578 -11.82 -4.953 1 89.5 208 ASN A O 1
ATOM 1669 N N . ASP A 1 209 ? -10.922 -13.109 -4.34 1 88.31 209 ASP A N 1
ATOM 1670 C CA . ASP A 1 209 ? -10.773 -12.602 -2.98 1 88.31 209 ASP A CA 1
ATOM 1671 C C . ASP A 1 209 ? -9.305 -12.43 -2.617 1 88.31 209 ASP A C 1
ATOM 1673 O O . ASP A 1 209 ? -8.672 -13.352 -2.092 1 88.31 209 ASP A O 1
ATOM 1677 N N . HIS A 1 210 ? -8.844 -11.273 -2.809 1 89 210 HIS A N 1
ATOM 1678 C CA . HIS A 1 210 ? -7.438 -10.984 -2.57 1 89 210 HIS A CA 1
ATOM 1679 C C . HIS A 1 210 ? -7.168 -10.734 -1.091 1 89 210 HIS A C 1
ATOM 1681 O O . HIS A 1 210 ? -6.012 -10.594 -0.68 1 89 210 HIS A O 1
ATOM 1687 N N . GLU A 1 211 ? -8.227 -10.734 -0.259 1 89.69 211 GLU A N 1
ATOM 1688 C CA . GLU A 1 211 ? -8.078 -10.469 1.17 1 89.69 211 GLU A CA 1
ATOM 1689 C C . GLU A 1 211 ? -7.863 -11.766 1.949 1 89.69 211 GLU A C 1
ATOM 1691 O O . GLU A 1 211 ? -7.031 -11.82 2.857 1 89.69 211 GLU A O 1
ATOM 1696 N N . THR A 1 212 ? -8.656 -12.828 1.54 1 88.69 212 THR A N 1
ATOM 1697 C CA . THR A 1 212 ? -8.586 -14.055 2.324 1 88.69 212 THR A CA 1
ATOM 1698 C C . THR A 1 212 ? -8.758 -15.281 1.427 1 88.69 212 THR A C 1
ATOM 1700 O O . THR A 1 212 ? -8.922 -16.391 1.919 1 88.69 212 THR A O 1
ATOM 1703 N N . GLY A 1 213 ? -8.703 -15.141 0.209 1 89.06 213 GLY A N 1
ATOM 1704 C CA . GLY A 1 213 ? -9.125 -16.156 -0.74 1 89.06 213 GLY A CA 1
ATOM 1705 C C . GLY A 1 213 ? -8.266 -17.406 -0.704 1 89.06 213 GLY A C 1
ATOM 1706 O O . GLY A 1 213 ? -8.688 -18.469 -1.164 1 89.06 213 GLY A O 1
ATOM 1707 N N . ALA A 1 214 ? -7.051 -17.344 -0.19 1 90.62 214 ALA A N 1
ATOM 1708 C CA . ALA A 1 214 ? -6.168 -18.5 -0.143 1 90.62 214 ALA A CA 1
ATOM 1709 C C . ALA A 1 214 ? -6.133 -19.109 1.257 1 90.62 214 ALA A C 1
ATOM 1711 O O . ALA A 1 214 ? -5.516 -20.156 1.473 1 90.62 214 ALA A O 1
ATOM 1712 N N . ILE A 1 215 ? -6.805 -18.438 2.193 1 88 215 ILE A N 1
ATOM 1713 C CA . ILE A 1 215 ? -6.867 -18.953 3.561 1 88 215 ILE A CA 1
ATOM 1714 C C . ILE A 1 215 ? -7.953 -20.016 3.668 1 88 215 ILE A C 1
ATOM 1716 O O . ILE A 1 215 ? -9.086 -19.812 3.217 1 88 215 ILE A O 1
ATOM 1720 N N . PRO A 1 216 ? -7.57 -21.094 4.273 1 80.69 216 PRO A N 1
ATOM 1721 C CA . PRO A 1 216 ? -8.57 -22.156 4.402 1 80.69 216 PRO A CA 1
ATOM 1722 C C . PRO A 1 216 ? -9.82 -21.703 5.152 1 80.69 216 PRO A C 1
ATOM 1724 O O . PRO A 1 216 ? -9.734 -20.891 6.066 1 80.69 216 PRO A O 1
ATOM 1727 N N . GLN A 1 217 ? -10.906 -22.312 4.836 1 75.44 217 GLN A N 1
ATOM 1728 C CA . GLN A 1 217 ? -12.18 -21.953 5.438 1 75.44 217 GLN A CA 1
ATOM 1729 C C . GLN A 1 217 ? -12.203 -22.297 6.926 1 75.44 217 GLN A C 1
ATOM 1731 O O . GLN A 1 217 ? -12.875 -21.609 7.711 1 75.44 217 GLN A O 1
ATOM 1736 N N . ASN A 1 218 ? -11.484 -23.312 7.266 1 78.56 218 ASN A N 1
ATOM 1737 C CA . ASN A 1 218 ? -11.484 -23.75 8.656 1 78.56 218 ASN A CA 1
ATOM 1738 C C . ASN A 1 218 ? -10.406 -23.047 9.469 1 78.56 218 ASN A C 1
ATOM 1740 O O . ASN A 1 218 ? -10.18 -23.375 10.633 1 78.56 218 ASN A O 1
ATOM 1744 N N . ALA A 1 219 ? -9.766 -22.141 8.859 1 82.75 219 ALA A N 1
ATOM 1745 C CA . ALA A 1 219 ? -8.734 -21.391 9.586 1 82.75 219 ALA A CA 1
ATOM 1746 C C . ALA A 1 219 ? -9.344 -20.594 10.734 1 82.75 219 ALA A C 1
ATOM 1748 O O . ALA A 1 219 ? -10.492 -20.141 10.648 1 82.75 219 ALA A O 1
ATOM 1749 N N . SER A 1 220 ? -8.57 -20.406 11.836 1 86.94 220 SER A N 1
ATOM 1750 C CA . SER A 1 220 ? -9 -19.594 12.969 1 86.94 220 SER A CA 1
ATOM 1751 C C . SER A 1 220 ? -9.07 -18.109 12.594 1 86.94 220 SER A C 1
ATOM 1753 O O . SER A 1 220 ? -8.477 -17.688 11.602 1 86.94 220 SER A O 1
ATOM 1755 N N . ASP A 1 221 ? -9.773 -17.359 13.414 1 87 221 ASP A N 1
ATOM 1756 C CA . ASP A 1 221 ? -9.859 -15.914 13.211 1 87 221 ASP A CA 1
ATOM 1757 C C . ASP A 1 221 ? -8.484 -15.266 13.328 1 87 221 ASP A C 1
ATOM 1759 O O . ASP A 1 221 ? -8.172 -14.312 12.602 1 87 221 ASP A O 1
ATOM 1763 N N . LYS A 1 222 ? -7.785 -15.836 14.234 1 87.75 222 LYS A N 1
ATOM 1764 C CA . LYS A 1 222 ? -6.438 -15.312 14.43 1 87.75 222 LYS A CA 1
ATOM 1765 C C . LYS A 1 222 ? -5.59 -15.477 13.172 1 87.75 222 LYS A C 1
ATOM 1767 O O . LYS A 1 222 ? -4.863 -14.562 12.781 1 87.75 222 LYS A O 1
ATOM 1772 N N . GLU A 1 223 ? -5.734 -16.578 12.555 1 87.62 223 GLU A N 1
ATOM 1773 C CA . GLU A 1 223 ? -4.996 -16.844 11.32 1 87.62 223 GLU A CA 1
ATOM 1774 C C . GLU A 1 223 ? -5.48 -15.961 10.188 1 87.62 223 GLU A C 1
ATOM 1776 O O . GLU A 1 223 ? -4.676 -15.453 9.398 1 87.62 223 GLU A O 1
ATOM 1781 N N . ARG A 1 224 ? -6.707 -15.789 10.164 1 88.44 224 ARG A N 1
ATOM 1782 C CA . ARG A 1 224 ? -7.312 -14.938 9.141 1 88.44 224 ARG A CA 1
ATOM 1783 C C . ARG A 1 224 ? -6.836 -13.5 9.273 1 88.44 224 ARG A C 1
ATOM 1785 O O . ARG A 1 224 ? -6.566 -12.828 8.273 1 88.44 224 ARG A O 1
ATOM 1792 N N . GLN A 1 225 ? -6.734 -13.031 10.461 1 90.94 225 GLN A N 1
ATOM 1793 C CA . GLN A 1 225 ? -6.27 -11.672 10.719 1 90.94 225 GLN A CA 1
ATOM 1794 C C . GLN A 1 225 ? -4.777 -11.539 10.438 1 90.94 225 GLN A C 1
ATOM 1796 O O . GLN A 1 225 ? -4.336 -10.547 9.844 1 90.94 225 GLN A O 1
ATOM 1801 N N . ARG A 1 226 ? -4.066 -12.539 10.75 1 91.56 226 ARG A N 1
ATOM 1802 C CA . ARG A 1 226 ? -2.611 -12.492 10.656 1 91.56 226 ARG A CA 1
ATOM 1803 C C . ARG A 1 226 ? -2.154 -12.586 9.203 1 91.56 226 ARG A C 1
ATOM 1805 O O . ARG A 1 226 ? -1.212 -11.906 8.797 1 91.56 226 ARG A O 1
ATOM 1812 N N . CYS A 1 227 ? -2.834 -13.406 8.375 1 93.19 227 CYS A N 1
ATOM 1813 C CA . CYS A 1 227 ? -2.336 -13.727 7.043 1 93.19 227 CYS A CA 1
ATOM 1814 C C . CYS A 1 227 ? -3.188 -13.055 5.969 1 93.19 227 CYS A C 1
ATOM 1816 O O . CYS A 1 227 ? -3.158 -13.461 4.805 1 93.19 227 CYS A O 1
ATOM 1818 N N . SER A 1 228 ? -3.846 -12.031 6.258 1 92.25 228 SER A N 1
ATOM 1819 C CA . SER A 1 228 ? -4.754 -11.406 5.305 1 92.25 228 SER A CA 1
ATOM 1820 C C . SER A 1 228 ? -3.984 -10.586 4.273 1 92.25 228 SER A C 1
ATOM 1822 O O . SER A 1 228 ? -2.844 -10.188 4.512 1 92.25 228 SER A O 1
ATOM 1824 N N . GLY A 1 229 ? -4.609 -10.43 3.092 1 92.88 229 GLY A N 1
ATOM 1825 C CA . GLY A 1 229 ? -4.039 -9.602 2.041 1 92.88 229 GLY A CA 1
ATOM 1826 C C . GLY A 1 229 ? -2.848 -10.242 1.355 1 92.88 229 GLY A C 1
ATOM 1827 O O . GLY A 1 229 ? -2.82 -11.461 1.156 1 92.88 229 GLY A O 1
ATOM 1828 N N . VAL A 1 230 ? -1.896 -9.422 0.975 1 94.38 230 VAL A N 1
ATOM 1829 C CA . VAL A 1 230 ? -0.776 -9.883 0.16 1 94.38 230 VAL A CA 1
ATOM 1830 C C . VAL A 1 230 ? 0.128 -10.789 0.989 1 94.38 230 VAL A C 1
ATOM 1832 O O . VAL A 1 230 ? 0.941 -11.539 0.439 1 94.38 230 VAL A O 1
ATOM 1835 N N . LEU A 1 231 ? -0.071 -10.789 2.324 1 95.5 231 LEU A N 1
ATOM 1836 C CA . LEU A 1 231 ? 0.753 -11.625 3.197 1 95.5 231 LEU A CA 1
ATOM 1837 C C . LEU A 1 231 ? 0.497 -13.102 2.939 1 95.5 231 LEU A C 1
ATOM 1839 O O . LEU A 1 231 ? 1.336 -13.945 3.262 1 95.5 231 LEU A O 1
ATOM 1843 N N . GLN A 1 232 ? -0.663 -13.398 2.35 1 93.62 232 GLN A N 1
ATOM 1844 C CA . GLN A 1 232 ? -0.969 -14.773 1.973 1 93.62 232 GLN A CA 1
ATOM 1845 C C . GLN A 1 232 ? 0.096 -15.336 1.035 1 93.62 232 GLN A C 1
ATOM 1847 O O . GLN A 1 232 ? 0.338 -16.547 1.018 1 93.62 232 GLN A O 1
ATOM 1852 N N . ILE A 1 233 ? 0.754 -14.477 0.345 1 94.31 233 ILE A N 1
ATOM 1853 C CA . ILE A 1 233 ? 1.71 -14.898 -0.67 1 94.31 233 ILE A CA 1
ATOM 1854 C C . ILE A 1 233 ? 3.131 -14.57 -0.214 1 94.31 233 ILE A C 1
ATOM 1856 O O . ILE A 1 233 ? 4.012 -15.438 -0.238 1 94.31 233 ILE A O 1
ATOM 1860 N N . VAL A 1 234 ? 3.324 -13.367 0.384 1 93.5 234 VAL A N 1
ATOM 1861 C CA . VAL A 1 234 ? 4.68 -12.836 0.438 1 93.5 234 VAL A CA 1
ATOM 1862 C C . VAL A 1 234 ? 5.293 -13.117 1.808 1 93.5 234 VAL A C 1
ATOM 1864 O O . VAL A 1 234 ? 6.504 -12.984 1.992 1 93.5 234 VAL A O 1
ATOM 1867 N N . GLN A 1 235 ? 4.484 -13.375 2.785 1 93.38 235 GLN A N 1
ATOM 1868 C CA . GLN A 1 235 ? 5.059 -13.734 4.078 1 93.38 235 GLN A CA 1
ATOM 1869 C C . GLN A 1 235 ? 5.266 -15.242 4.191 1 93.38 235 GLN A C 1
ATOM 1871 O O . GLN A 1 235 ? 4.324 -16.016 4.008 1 93.38 235 GLN A O 1
ATOM 1876 N N . LYS A 1 236 ? 6.406 -15.602 4.539 1 87.88 236 LYS A N 1
ATOM 1877 C CA . LYS A 1 236 ? 6.801 -17.016 4.523 1 87.88 236 LYS A CA 1
ATOM 1878 C C . LYS A 1 236 ? 5.875 -17.844 5.406 1 87.88 236 LYS A C 1
ATOM 1880 O O . LYS A 1 236 ? 5.324 -18.859 4.961 1 87.88 236 LYS A O 1
ATOM 1885 N N . GLU A 1 237 ? 5.648 -17.391 6.621 1 88.44 237 GLU A N 1
ATOM 1886 C CA . GLU A 1 237 ? 4.824 -18.141 7.562 1 88.44 237 GLU A CA 1
ATOM 1887 C C . GLU A 1 237 ? 3.393 -18.281 7.059 1 88.44 237 GLU A C 1
ATOM 1889 O O . GLU A 1 237 ? 2.797 -19.359 7.148 1 88.44 237 GLU A O 1
ATOM 1894 N N . CYS A 1 238 ? 2.842 -17.297 6.52 1 91.94 238 CYS A N 1
ATOM 1895 C CA . CYS A 1 238 ? 1.474 -17.312 6.02 1 91.94 238 CYS A CA 1
ATOM 1896 C C . CYS A 1 238 ? 1.362 -18.172 4.766 1 91.94 238 CYS A C 1
ATOM 1898 O O . CYS A 1 238 ? 0.422 -18.953 4.629 1 91.94 238 CYS A O 1
ATOM 1900 N N . SER A 1 239 ? 2.363 -17.984 3.896 1 88.12 239 SER A N 1
ATOM 1901 C CA . SER A 1 239 ? 2.357 -18.766 2.664 1 88.12 239 SER A CA 1
ATOM 1902 C C . SER A 1 239 ? 2.432 -20.266 2.957 1 88.12 239 SER A C 1
ATOM 1904 O O . SER A 1 239 ? 1.791 -21.062 2.275 1 88.12 239 SER A O 1
ATOM 1906 N N . LEU A 1 240 ? 3.184 -20.656 3.963 1 83.81 240 LEU A N 1
ATOM 1907 C CA . LEU A 1 240 ? 3.307 -22.062 4.359 1 83.81 240 LEU A CA 1
ATOM 1908 C C . LEU A 1 240 ? 2.006 -22.562 4.973 1 83.81 240 LEU A C 1
ATOM 1910 O O . LEU A 1 240 ? 1.624 -23.719 4.762 1 83.81 240 LEU A O 1
ATOM 1914 N N . GLU A 1 241 ? 1.383 -21.75 5.629 1 83 241 GLU A N 1
ATOM 1915 C CA . GLU A 1 241 ? 0.097 -22.109 6.215 1 83 241 GLU A CA 1
ATOM 1916 C C . GLU A 1 241 ? -0.95 -22.359 5.133 1 83 241 GLU A C 1
ATOM 1918 O O . GLU A 1 241 ? -1.744 -23.297 5.234 1 83 241 GLU A O 1
ATOM 1923 N N . VAL A 1 242 ? -0.932 -21.594 4.148 1 81.62 242 VAL A N 1
ATOM 1924 C CA . VAL A 1 242 ? -1.835 -21.75 3.016 1 81.62 242 VAL A CA 1
ATOM 1925 C C . VAL A 1 242 ? -1.527 -23.078 2.301 1 81.62 242 VAL A C 1
ATOM 1927 O O . VAL A 1 242 ? -2.439 -23.828 1.953 1 81.62 242 VAL A O 1
ATOM 1930 N N . ALA A 1 243 ? -0.261 -23.344 2.215 1 78.12 243 ALA A N 1
ATOM 1931 C CA . ALA A 1 243 ? 0.204 -24.516 1.476 1 78.12 243 ALA A CA 1
ATOM 1932 C C . ALA A 1 243 ? -0.084 -25.797 2.246 1 78.12 243 ALA A C 1
ATOM 1934 O O . ALA A 1 243 ? -0.217 -26.875 1.65 1 78.12 243 ALA A O 1
ATOM 1935 N N . ALA A 1 244 ? 0.024 -25.734 3.527 1 73.62 244 ALA A N 1
ATOM 1936 C CA . ALA A 1 244 ? -0.096 -26.922 4.375 1 73.62 244 ALA A CA 1
ATOM 1937 C C . ALA A 1 244 ? -1.521 -27.469 4.352 1 73.62 244 ALA A C 1
ATOM 1939 O O . ALA A 1 244 ? -1.752 -28.625 4.707 1 73.62 244 ALA A O 1
ATOM 1940 N N . GLN A 1 245 ? -2.35 -26.703 3.994 1 62.12 245 GLN A N 1
ATOM 1941 C CA . GLN A 1 245 ? -3.723 -27.172 4.152 1 62.12 245 GLN A CA 1
ATOM 1942 C C . GLN A 1 245 ? -4.176 -27.969 2.932 1 62.12 245 GLN A C 1
ATOM 1944 O O . GLN A 1 245 ? -3.77 -27.672 1.805 1 62.12 245 GLN A O 1
ATOM 1949 N N . ASN A 1 246 ? -4.531 -29.219 3.252 1 52.62 246 ASN A N 1
ATOM 1950 C CA . ASN A 1 246 ? -5.051 -30.109 2.227 1 52.62 246 ASN A CA 1
ATOM 1951 C C . ASN A 1 246 ? -6.113 -29.438 1.369 1 52.62 246 ASN A C 1
ATOM 1953 O O . ASN A 1 246 ? -7.125 -28.953 1.89 1 52.62 246 ASN A O 1
ATOM 1957 N N . VAL A 1 247 ? -5.715 -28.969 0.277 1 51.19 247 VAL A N 1
ATOM 1958 C CA . VAL A 1 247 ? -6.602 -28.312 -0.677 1 51.19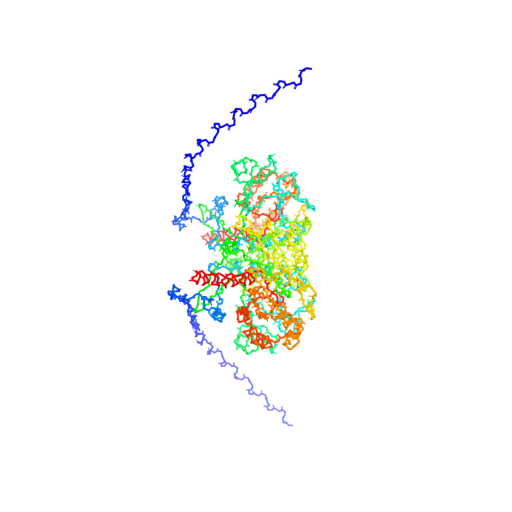 247 VAL A CA 1
ATOM 1959 C C . VAL A 1 247 ? -7.902 -29.094 -0.8 1 51.19 247 VAL A C 1
ATOM 1961 O O . VAL A 1 247 ? -8.906 -28.578 -1.285 1 51.19 247 VAL A O 1
ATOM 1964 N N . ASP A 1 248 ? -7.809 -30.391 -0.474 1 48.66 248 ASP A N 1
ATOM 1965 C CA . ASP A 1 248 ? -9.055 -31.125 -0.672 1 48.66 248 ASP A CA 1
ATOM 1966 C C . ASP A 1 248 ? -10.219 -30.422 0.035 1 48.66 248 ASP A C 1
ATOM 1968 O O . ASP A 1 248 ? -11.344 -30.422 -0.465 1 48.66 248 ASP A O 1
ATOM 1972 N N . GLU A 1 249 ? -9.945 -29.891 1.223 1 47.59 249 GLU A N 1
ATOM 1973 C CA . GLU A 1 249 ? -11.016 -29.312 2.025 1 47.59 249 GLU A CA 1
ATOM 1974 C C . GLU A 1 249 ? -11.344 -27.891 1.566 1 47.59 249 GLU A C 1
ATOM 1976 O O . GLU A 1 249 ? -12.469 -27.422 1.744 1 47.59 249 GLU A O 1
ATOM 1981 N N . LEU A 1 250 ? -10.391 -27.125 1.449 1 49.03 250 LEU A N 1
ATOM 1982 C CA . LEU A 1 250 ? -10.609 -25.703 1.148 1 49.03 250 LEU A CA 1
ATOM 1983 C C . LEU A 1 250 ? -11.586 -25.547 -0.01 1 49.03 250 LEU A C 1
ATOM 1985 O O . LEU A 1 250 ? -12.422 -24.641 -0.004 1 49.03 250 LEU A O 1
ATOM 1989 N N . GLN A 1 251 ? -11.227 -26.25 -1.289 1 51.31 251 GLN A N 1
ATOM 1990 C CA . GLN A 1 251 ? -11.344 -25.688 -2.625 1 51.31 251 GLN A CA 1
ATOM 1991 C C . GLN A 1 251 ? -12.781 -25.797 -3.143 1 51.31 251 GLN A C 1
ATOM 1993 O O . GLN A 1 251 ? -13.242 -24.938 -3.895 1 51.31 251 GLN A O 1
ATOM 1998 N N . SER A 1 252 ? -13.352 -26.828 -2.699 1 55.44 252 SER A N 1
ATOM 1999 C CA . SER A 1 252 ? -14.477 -27.016 -3.607 1 55.44 252 SER A CA 1
ATOM 2000 C C . SER A 1 252 ? -15.508 -25.906 -3.441 1 55.44 252 SER A C 1
ATOM 2002 O O . SER A 1 252 ? -16.109 -25.453 -4.422 1 55.44 252 SER A O 1
ATOM 2004 N N . ASP A 1 253 ? -15.352 -25.281 -2.191 1 65.62 253 ASP A N 1
ATOM 2005 C CA . ASP A 1 253 ? -16.562 -24.453 -2.076 1 65.62 253 ASP A CA 1
ATOM 2006 C C . ASP A 1 253 ? -16.234 -22.984 -2.252 1 65.62 253 ASP A C 1
ATOM 2008 O O . ASP A 1 253 ? -17.125 -22.156 -2.443 1 65.62 253 ASP A O 1
ATOM 2012 N N . THR A 1 254 ? -14.953 -22.719 -2.391 1 78.56 254 THR A N 1
ATOM 2013 C CA . THR A 1 254 ? -14.695 -21.281 -2.473 1 78.56 254 THR A CA 1
ATOM 2014 C C . THR A 1 254 ? -14.062 -20.922 -3.812 1 78.56 254 THR A C 1
ATOM 2016 O O . THR A 1 254 ? -14.133 -19.766 -4.246 1 78.56 254 THR A O 1
ATOM 2019 N N . VAL A 1 255 ? -13.469 -21.906 -4.445 1 87.94 255 VAL A N 1
ATOM 2020 C CA . VAL A 1 255 ? -12.82 -21.672 -5.73 1 87.94 255 VAL A CA 1
ATOM 2021 C C . VAL A 1 255 ? -13.852 -21.766 -6.855 1 87.94 255 VAL A C 1
ATOM 2023 O O . VAL A 1 255 ? -14.531 -22.781 -6.996 1 87.94 255 VAL A O 1
ATOM 2026 N N . CYS A 1 256 ? -13.922 -20.703 -7.625 1 90.56 256 CYS A N 1
ATOM 2027 C CA . CYS A 1 256 ? -14.875 -20.641 -8.727 1 90.56 256 CYS A CA 1
ATOM 2028 C C . CYS A 1 256 ? -16.281 -20.969 -8.242 1 90.56 256 CYS A C 1
ATOM 2030 O O . CYS A 1 256 ? -16.969 -21.812 -8.82 1 90.56 256 CYS A O 1
ATOM 2032 N N . THR A 1 257 ? -16.562 -20.297 -7.164 1 83.44 257 THR A N 1
ATOM 2033 C CA . THR A 1 257 ? -17.906 -20.469 -6.617 1 83.44 257 THR A CA 1
ATOM 2034 C C . THR A 1 257 ? -18.969 -20 -7.609 1 83.44 257 THR A C 1
ATOM 2036 O O . THR A 1 257 ? -18.859 -18.906 -8.164 1 83.44 257 THR A O 1
ATOM 2039 N N . GLY A 1 258 ? -20.016 -20.844 -7.859 1 83.06 258 GLY A N 1
ATOM 2040 C CA . GLY A 1 258 ? -21.094 -20.484 -8.766 1 83.06 258 GLY A CA 1
ATOM 2041 C C . GLY A 1 258 ? -20.922 -21.078 -10.156 1 83.06 258 GLY A C 1
ATOM 2042 O O . GLY A 1 258 ? -21.828 -20.969 -10.992 1 83.06 258 GLY A O 1
ATOM 2043 N N . PHE A 1 259 ? -19.797 -21.688 -10.367 1 88.38 259 PHE A N 1
ATOM 2044 C CA . PHE A 1 259 ? -19.562 -22.297 -11.672 1 88.38 259 PHE A CA 1
ATOM 2045 C C . PHE A 1 259 ? -19.766 -23.812 -11.594 1 88.38 259 PHE A C 1
ATOM 2047 O O . PHE A 1 259 ? -19.406 -24.453 -10.609 1 88.38 259 PHE A O 1
ATOM 2054 N N . THR A 1 260 ? -20.516 -24.344 -12.547 1 84.69 260 THR A N 1
ATOM 2055 C CA . THR A 1 260 ? -20.797 -25.781 -12.641 1 84.69 260 THR A CA 1
ATOM 2056 C C . THR A 1 260 ? -20.344 -26.328 -13.992 1 84.69 260 THR A C 1
ATOM 2058 O O . THR A 1 260 ? -20.531 -25.672 -15.023 1 84.69 260 THR A O 1
ATOM 2061 N N . PRO A 1 261 ? -19.719 -27.531 -13.984 1 77.75 261 PRO A N 1
ATOM 2062 C CA . PRO A 1 261 ? -19.375 -28.391 -12.852 1 77.75 261 PRO A CA 1
ATOM 2063 C C . PRO A 1 261 ? -18.188 -27.859 -12.047 1 77.75 261 PRO A C 1
ATOM 2065 O O . PRO A 1 261 ? -17.438 -27.016 -12.523 1 77.75 261 PRO A O 1
ATOM 2068 N N . ASN A 1 262 ? -18.094 -28.219 -10.836 1 78.38 262 ASN A N 1
ATOM 2069 C CA . ASN A 1 262 ? -17.016 -27.812 -9.938 1 78.38 262 ASN A CA 1
ATOM 2070 C C . ASN A 1 262 ? -16.328 -29.016 -9.305 1 78.38 262 ASN A C 1
ATOM 2072 O O . ASN A 1 262 ? -16.172 -29.078 -8.086 1 78.38 262 ASN A O 1
ATOM 2076 N N . LYS A 1 263 ? -15.891 -29.922 -10.219 1 82.12 263 LYS A N 1
ATOM 2077 C CA . LYS A 1 263 ? -15.281 -31.172 -9.758 1 82.12 263 LYS A CA 1
ATOM 2078 C C . LYS A 1 263 ? -13.766 -31.125 -9.914 1 82.12 263 LYS A C 1
ATOM 2080 O O . LYS A 1 263 ? -13.078 -32.062 -9.531 1 82.12 263 LYS A O 1
ATOM 2085 N N . PHE A 1 264 ? -13.258 -30.031 -10.352 1 87.88 264 PHE A N 1
ATOM 2086 C CA . PHE A 1 264 ? -11.82 -29.906 -10.57 1 87.88 264 PHE A CA 1
ATOM 2087 C C . PHE A 1 264 ? -11.094 -29.656 -9.258 1 87.88 264 PHE A C 1
ATOM 2089 O O . PHE A 1 264 ? -11.719 -29.359 -8.234 1 87.88 264 PHE A O 1
ATOM 2096 N N . ILE A 1 265 ? -9.75 -29.891 -9.273 1 88.5 265 ILE A N 1
ATOM 2097 C CA . ILE A 1 265 ? -8.945 -29.656 -8.086 1 88.5 265 ILE A CA 1
ATOM 2098 C C . ILE A 1 265 ? -7.859 -28.625 -8.391 1 88.5 265 ILE A C 1
ATOM 2100 O O . ILE A 1 265 ? -7.363 -28.562 -9.516 1 88.5 265 ILE A O 1
ATOM 2104 N N . VAL A 1 266 ? -7.52 -27.766 -7.438 1 90.38 266 VAL A N 1
ATOM 2105 C CA . VAL A 1 266 ? -6.379 -26.859 -7.426 1 90.38 266 VAL A CA 1
ATOM 2106 C C . VAL A 1 266 ? -5.516 -27.125 -6.195 1 90.38 266 VAL A C 1
ATOM 2108 O O . VAL A 1 266 ? -5.77 -26.578 -5.121 1 90.38 266 VAL A O 1
ATOM 2111 N N . ASP A 1 267 ? -4.465 -27.953 -6.402 1 89.56 267 ASP A N 1
ATOM 2112 C CA . ASP A 1 267 ? -3.709 -28.469 -5.262 1 89.56 267 ASP A CA 1
ATOM 2113 C C . ASP A 1 267 ? -2.229 -28.109 -5.383 1 89.56 267 ASP A C 1
ATOM 2115 O O . ASP A 1 267 ? -1.748 -27.781 -6.469 1 89.56 267 ASP A O 1
ATOM 2119 N N . LEU A 1 268 ? -1.608 -28.188 -4.191 1 91.56 268 LEU A N 1
ATOM 2120 C CA . LEU A 1 268 ? -0.176 -27.922 -4.121 1 91.56 268 LEU A CA 1
ATOM 2121 C C . LEU A 1 268 ? 0.538 -29 -3.314 1 91.56 268 LEU A C 1
ATOM 2123 O O . LEU A 1 268 ? 0.048 -29.422 -2.264 1 91.56 268 LEU A O 1
ATOM 2127 N N . VAL A 1 269 ? 1.53 -29.516 -3.852 1 87.25 269 VAL A N 1
ATOM 2128 C CA . VAL A 1 269 ? 2.49 -30.328 -3.104 1 87.25 269 VAL A CA 1
ATOM 2129 C C . VAL A 1 269 ? 3.852 -29.641 -3.1 1 87.25 269 VAL A C 1
ATOM 2131 O O . VAL A 1 269 ? 4.488 -29.5 -4.148 1 87.25 269 VAL A O 1
ATOM 2134 N N . GLN A 1 270 ? 4.094 -29.125 -1.851 1 80.5 270 GLN A N 1
ATOM 2135 C CA . GLN A 1 270 ? 5.363 -28.422 -1.727 1 80.5 270 GLN A CA 1
ATOM 2136 C C . GLN A 1 270 ? 6.531 -29.391 -1.601 1 80.5 270 GLN A C 1
ATOM 2138 O O . GLN A 1 270 ? 6.434 -30.406 -0.894 1 80.5 270 GLN A O 1
ATOM 2143 N N . ASP A 1 271 ? 7.57 -29.453 -2.623 1 61.62 271 ASP A N 1
ATOM 2144 C CA . ASP A 1 271 ? 8.664 -30.406 -2.492 1 61.62 271 ASP A CA 1
ATOM 2145 C C . ASP A 1 271 ? 10 -29.75 -2.84 1 61.62 271 ASP A C 1
ATOM 2147 O O . ASP A 1 271 ? 10.195 -29.281 -3.961 1 61.62 271 ASP A O 1
ATOM 2151 N N . TYR A 1 272 ? 10.828 -29.141 -2.037 1 58.69 272 TYR A N 1
ATOM 2152 C CA . TYR A 1 272 ? 12.086 -28.562 -2.484 1 58.69 272 TYR A CA 1
ATOM 2153 C C . TYR A 1 272 ? 13.258 -29.484 -2.174 1 58.69 272 TYR A C 1
ATOM 2155 O O . TYR A 1 272 ? 14.414 -29.125 -2.389 1 58.69 272 TYR A O 1
ATOM 2163 N N . HIS A 1 273 ? 12.953 -30.609 -1.479 1 58.41 273 HIS A N 1
ATOM 2164 C CA . HIS A 1 273 ? 14.156 -31.391 -1.228 1 58.41 273 HIS A CA 1
ATOM 2165 C C . HIS A 1 273 ? 14.336 -32.469 -2.291 1 58.41 273 HIS A C 1
ATOM 2167 O O . HIS A 1 273 ? 13.398 -32.812 -3.004 1 58.41 273 HIS A O 1
ATOM 2173 N N . SER A 1 274 ? 15.688 -32.844 -2.455 1 54.22 274 SER A N 1
ATOM 2174 C CA . SER A 1 274 ? 16.281 -33.719 -3.451 1 54.22 274 SER A CA 1
ATOM 2175 C C . SER A 1 274 ? 15.375 -34.906 -3.756 1 54.22 274 SER A C 1
ATOM 2177 O O . SER A 1 274 ? 15.148 -35.25 -4.922 1 54.22 274 SER A O 1
ATOM 2179 N N . VAL A 1 275 ? 15.25 -35.781 -2.969 1 53.38 275 VAL A N 1
ATOM 2180 C CA . VAL A 1 275 ? 14.711 -37.094 -3.363 1 53.38 275 VAL A CA 1
ATOM 2181 C C . VAL A 1 275 ? 13.188 -37 -3.443 1 53.38 275 VAL A C 1
ATOM 2183 O O . VAL A 1 275 ? 12.531 -36.531 -2.514 1 53.38 275 VAL A O 1
ATOM 2186 N N . LEU A 1 276 ? 12.805 -37.031 -4.598 1 59.41 276 LEU A N 1
ATOM 2187 C CA . LEU A 1 276 ? 11.375 -37.094 -4.867 1 59.41 276 LEU A CA 1
ATOM 2188 C C . LEU A 1 276 ? 10.617 -37.594 -3.648 1 59.41 276 LEU A C 1
ATOM 2190 O O . LEU A 1 276 ? 10.68 -38.781 -3.326 1 59.41 276 LEU A O 1
ATOM 2194 N N . LEU A 1 277 ? 9.945 -36.656 -3.006 1 68 277 LEU A N 1
ATOM 2195 C CA . LEU A 1 277 ? 9.242 -36.969 -1.767 1 68 277 LEU A CA 1
ATOM 2196 C C . LEU A 1 277 ? 8.031 -37.875 -2.037 1 68 277 LEU A C 1
ATOM 2198 O O . LEU A 1 277 ? 7.43 -37.781 -3.107 1 68 277 LEU A O 1
ATOM 2202 N N . GLN A 1 278 ? 7.926 -38.875 -1.408 1 80 278 GLN A N 1
ATOM 2203 C CA . GLN A 1 278 ? 6.789 -39.812 -1.399 1 80 278 GLN A CA 1
ATOM 2204 C C . GLN A 1 278 ? 5.48 -39.062 -1.637 1 80 278 GLN A C 1
ATOM 2206 O O . GLN A 1 278 ? 4.613 -39.531 -2.375 1 80 278 GLN A O 1
ATOM 2211 N N . LYS A 1 279 ? 5.488 -37.844 -1.294 1 83.88 279 LYS A N 1
ATOM 2212 C CA . LYS A 1 279 ? 4.254 -37.062 -1.439 1 83.88 279 LYS A CA 1
ATOM 2213 C C . LYS A 1 279 ? 4 -36.719 -2.9 1 83.88 279 LYS A C 1
ATOM 2215 O O . LYS A 1 279 ? 2.857 -36.719 -3.359 1 83.88 279 LYS A O 1
ATOM 2220 N N . VAL A 1 280 ? 5.066 -36.375 -3.547 1 87.5 280 VAL A N 1
ATOM 2221 C CA . VAL A 1 280 ? 4.965 -36.031 -4.957 1 87.5 280 VAL A CA 1
ATOM 2222 C C . VAL A 1 280 ? 4.543 -37.25 -5.77 1 87.5 280 VAL A C 1
ATOM 2224 O O . VAL A 1 280 ? 3.645 -37.156 -6.609 1 87.5 280 VAL A O 1
ATOM 2227 N N . ARG A 1 281 ? 5.188 -38.344 -5.438 1 88.38 281 ARG A N 1
ATOM 2228 C CA . ARG A 1 281 ? 4.855 -39.594 -6.105 1 88.38 281 ARG A CA 1
ATOM 2229 C C . ARG A 1 281 ? 3.395 -39.969 -5.883 1 88.38 281 ARG A C 1
ATOM 2231 O O . ARG A 1 281 ? 2.686 -40.312 -6.828 1 88.38 281 ARG A O 1
ATOM 2238 N N . ASP A 1 282 ? 3.006 -39.844 -4.652 1 90.62 282 ASP A N 1
ATOM 2239 C CA . ASP A 1 282 ? 1.636 -40.219 -4.297 1 90.62 282 ASP A CA 1
ATOM 2240 C C . ASP A 1 282 ? 0.632 -39.312 -5.004 1 90.62 282 ASP A C 1
ATOM 2242 O O . ASP A 1 282 ? -0.408 -39.75 -5.473 1 90.62 282 ASP A O 1
ATOM 2246 N N . LYS A 1 283 ? 0.967 -38.062 -5.059 1 91.06 283 LYS A N 1
ATOM 2247 C CA . LYS A 1 283 ? 0.047 -37.125 -5.691 1 91.06 283 LYS A CA 1
ATOM 2248 C C . LYS A 1 283 ? -0.068 -37.406 -7.191 1 91.06 283 LYS A C 1
ATOM 2250 O O . LYS A 1 283 ? -1.171 -37.406 -7.742 1 91.06 283 LYS A O 1
ATOM 2255 N N . ILE A 1 284 ? 1.014 -37.656 -7.863 1 93.62 284 ILE A N 1
ATOM 2256 C CA . ILE A 1 284 ? 0.984 -37.906 -9.297 1 93.62 284 ILE A CA 1
ATOM 2257 C C . ILE A 1 284 ? 0.195 -39.188 -9.562 1 93.62 284 ILE A C 1
ATOM 2259 O O . ILE A 1 284 ? -0.638 -39.25 -10.469 1 93.62 284 ILE A O 1
ATOM 2263 N N . ASN A 1 285 ? 0.418 -40.188 -8.703 1 94.75 285 ASN A N 1
ATOM 2264 C CA . ASN A 1 285 ? -0.307 -41.438 -8.852 1 94.75 285 ASN A CA 1
ATOM 2265 C C . ASN A 1 285 ? -1.809 -41.25 -8.656 1 94.75 285 ASN A C 1
ATOM 2267 O O . ASN A 1 285 ? -2.613 -41.875 -9.328 1 94.75 285 ASN A O 1
ATOM 2271 N N . SER A 1 286 ? -2.133 -40.375 -7.781 1 94 286 SER A N 1
ATOM 2272 C CA . SER A 1 286 ? -3.539 -40.156 -7.457 1 94 286 SER A CA 1
ATOM 2273 C C . SER A 1 286 ? -4.285 -39.531 -8.625 1 94 286 SER A C 1
ATOM 2275 O O . SER A 1 286 ? -5.504 -39.656 -8.742 1 94 286 SER A O 1
ATOM 2277 N N . VAL A 1 287 ? -3.576 -38.844 -9.516 1 95.69 287 VAL A N 1
ATOM 2278 C CA . VAL A 1 287 ? -4.27 -38.156 -10.602 1 95.69 287 VAL A CA 1
ATOM 2279 C C . VAL A 1 287 ? -3.914 -38.812 -11.938 1 95.69 287 VAL A C 1
ATOM 2281 O O . VAL A 1 287 ? -4.238 -38.281 -13 1 95.69 287 VAL A O 1
ATOM 2284 N N . LEU A 1 288 ? -3.25 -39.938 -11.867 1 96.56 288 LEU A N 1
ATOM 2285 C CA . LEU A 1 288 ? -2.885 -40.656 -13.086 1 96.56 288 LEU A CA 1
ATOM 2286 C C . LEU A 1 288 ? -4.125 -41.062 -13.875 1 96.56 288 LEU A C 1
ATOM 2288 O O . LEU A 1 288 ? -5.086 -41.594 -13.312 1 96.56 288 LEU A O 1
ATOM 2292 N N . ASN A 1 289 ? -4.203 -40.75 -15.156 1 96.69 289 ASN A N 1
ATOM 2293 C CA . ASN A 1 289 ? -5.266 -41.062 -16.109 1 96.69 289 ASN A CA 1
ATOM 2294 C C . ASN A 1 289 ? -6.484 -40.188 -15.906 1 96.69 289 ASN A C 1
ATOM 2296 O O . ASN A 1 289 ? -7.516 -40.375 -16.547 1 96.69 289 ASN A O 1
ATOM 2300 N N . GLN A 1 290 ? -6.402 -39.219 -14.945 1 95.69 290 GLN A N 1
ATOM 2301 C CA . GLN A 1 290 ? -7.484 -38.25 -14.805 1 95.69 290 GLN A CA 1
ATOM 2302 C C . GLN A 1 290 ? -7.438 -37.219 -15.93 1 95.69 290 GLN A C 1
ATOM 2304 O O . GLN A 1 290 ? -6.516 -36.406 -15.992 1 95.69 290 GLN A O 1
ATOM 2309 N N . GLU A 1 291 ? -8.438 -37.25 -16.734 1 95.25 291 GLU A N 1
ATOM 2310 C CA . GLU A 1 291 ? -8.461 -36.375 -17.906 1 95.25 291 GLU A CA 1
ATOM 2311 C C . GLU A 1 291 ? -8.438 -34.906 -17.5 1 95.25 291 GLU A C 1
ATOM 2313 O O . GLU A 1 291 ? -8.984 -34.531 -16.469 1 95.25 291 GLU A O 1
ATOM 2318 N N . ASN A 1 292 ? -7.777 -34.062 -18.312 1 96.19 292 ASN A N 1
ATOM 2319 C CA . ASN A 1 292 ? -7.719 -32.625 -18.188 1 96.19 292 ASN A CA 1
ATOM 2320 C C . ASN A 1 292 ? -7.07 -32.188 -16.875 1 96.19 292 ASN A C 1
ATOM 2322 O O . ASN A 1 292 ? -7.504 -31.234 -16.25 1 96.19 292 ASN A O 1
ATOM 2326 N N . THR A 1 293 ? -6.082 -33 -16.422 1 96.88 293 THR A N 1
ATOM 2327 C CA . THR A 1 293 ? -5.277 -32.656 -15.242 1 96.88 293 THR A CA 1
ATOM 2328 C C . THR A 1 293 ? -3.898 -32.156 -15.656 1 96.88 293 THR A C 1
ATOM 2330 O O . THR A 1 293 ? -3.189 -32.812 -16.406 1 96.88 293 THR A O 1
ATOM 2333 N N . TRP A 1 294 ? -3.562 -30.984 -15.195 1 97.69 294 TRP A N 1
ATOM 2334 C CA . TRP A 1 294 ? -2.275 -30.375 -15.523 1 97.69 294 TRP A CA 1
ATOM 2335 C C . TRP A 1 294 ? -1.368 -30.328 -14.297 1 97.69 294 TRP A C 1
ATOM 2337 O O . TRP A 1 294 ? -1.767 -29.844 -13.234 1 97.69 294 TRP A O 1
ATOM 2347 N N . LEU A 1 295 ? -0.187 -30.922 -14.438 1 96.94 295 LEU A N 1
ATOM 2348 C CA . LEU A 1 295 ? 0.866 -30.766 -13.438 1 96.94 295 LEU A CA 1
ATOM 2349 C C . LEU A 1 295 ? 1.696 -29.516 -13.711 1 96.94 295 LEU A C 1
ATOM 2351 O O . LEU A 1 295 ? 2.379 -29.422 -14.734 1 96.94 295 LEU A O 1
ATOM 2355 N N . ILE A 1 296 ? 1.583 -28.547 -12.859 1 97 296 ILE A N 1
ATOM 2356 C CA . ILE A 1 296 ? 2.373 -27.328 -12.961 1 97 296 ILE A CA 1
ATOM 2357 C C . ILE A 1 296 ? 3.639 -27.453 -12.117 1 97 296 ILE A C 1
ATOM 2359 O O . ILE A 1 296 ? 3.596 -27.297 -10.891 1 97 296 ILE A O 1
ATOM 2363 N N . LEU A 1 297 ? 4.777 -27.594 -12.805 1 94.69 297 LEU A N 1
ATOM 2364 C CA . LEU A 1 297 ? 6.023 -27.922 -12.125 1 94.69 297 LEU A CA 1
ATOM 2365 C C . LEU A 1 297 ? 7.012 -26.766 -12.211 1 94.69 297 LEU A C 1
ATOM 2367 O O . LEU A 1 297 ? 6.988 -26 -13.172 1 94.69 297 LEU A O 1
ATOM 2371 N N . GLY A 1 298 ? 7.836 -26.641 -11.242 1 92.81 298 GLY A N 1
ATOM 2372 C CA . GLY A 1 298 ? 8.945 -25.719 -11.203 1 92.81 298 GLY A CA 1
ATOM 2373 C C . GLY A 1 298 ? 9.844 -25.891 -9.992 1 92.81 298 GLY A C 1
ATOM 2374 O O . GLY A 1 298 ? 9.375 -25.828 -8.852 1 92.81 298 GLY A O 1
ATOM 2375 N N . VAL A 1 299 ? 11.055 -26.328 -10.297 1 88.69 299 VAL A N 1
ATOM 2376 C CA . VAL A 1 299 ? 12.055 -26.484 -9.242 1 88.69 299 VAL A CA 1
ATOM 2377 C C . VAL A 1 299 ? 13.438 -26.156 -9.797 1 88.69 299 VAL A C 1
ATOM 2379 O O . VAL A 1 299 ? 13.641 -26.156 -11.008 1 88.69 299 VAL A O 1
ATOM 2382 N N . GLY A 1 300 ? 14.383 -25.75 -8.953 1 86 300 GLY A N 1
ATOM 2383 C CA . GLY A 1 300 ? 15.742 -25.5 -9.406 1 86 300 GLY A CA 1
ATOM 2384 C C . GLY A 1 300 ? 16.672 -25.016 -8.305 1 86 300 GLY A C 1
ATOM 2385 O O . GLY A 1 300 ? 17.797 -25.484 -8.18 1 86 300 GLY A O 1
ATOM 2386 N N . LEU A 1 301 ? 16.188 -24.219 -7.551 1 85.06 301 LEU A N 1
ATOM 2387 C CA . LEU A 1 301 ? 17.016 -23.562 -6.539 1 85.06 301 LEU A CA 1
ATOM 2388 C C . LEU A 1 301 ? 17.531 -24.578 -5.531 1 85.06 301 LEU A C 1
ATOM 2390 O O . LEU A 1 301 ? 18.703 -24.5 -5.125 1 85.06 301 LEU A O 1
ATOM 2394 N N . HIS A 1 302 ? 16.797 -25.469 -5.203 1 85.56 302 HIS A N 1
ATOM 2395 C CA . HIS A 1 302 ? 17.172 -26.453 -4.191 1 85.56 302 HIS A CA 1
ATOM 2396 C C . HIS A 1 302 ? 18.078 -27.531 -4.777 1 85.56 302 HIS A C 1
ATOM 2398 O O . HIS A 1 302 ? 18.641 -28.344 -4.039 1 85.56 302 HIS A O 1
ATOM 2404 N N . TYR A 1 303 ? 18.297 -27.469 -6.031 1 87.62 303 TYR A N 1
ATOM 2405 C CA . TYR A 1 303 ? 19.234 -28.359 -6.715 1 87.62 303 TYR A CA 1
ATOM 2406 C C . TYR A 1 303 ? 20.469 -27.578 -7.172 1 87.62 303 TYR A C 1
ATOM 2408 O O . TYR A 1 303 ? 21.172 -28.016 -8.078 1 87.62 303 TYR A O 1
ATOM 2416 N N . GLN A 1 304 ? 20.594 -26.375 -6.621 1 87 304 GLN A N 1
ATOM 2417 C CA . GLN A 1 304 ? 21.734 -25.516 -6.879 1 87 304 GLN A CA 1
ATOM 2418 C C . GLN A 1 304 ? 21.875 -25.203 -8.367 1 87 304 GLN A C 1
ATOM 2420 O O . GLN A 1 304 ? 22.984 -24.984 -8.867 1 87 304 GLN A O 1
ATOM 2425 N N . LEU A 1 305 ? 20.828 -25.422 -9.062 1 91.38 305 LEU A N 1
ATOM 2426 C CA . LEU A 1 305 ? 20.75 -25.172 -10.492 1 91.38 305 LEU A CA 1
ATOM 2427 C C . LEU A 1 305 ? 21.656 -26.109 -11.266 1 91.38 305 LEU A C 1
ATOM 2429 O O . LEU A 1 305 ? 22.312 -25.703 -12.227 1 91.38 305 LEU A O 1
ATOM 2433 N N . GLU A 1 306 ? 21.781 -27.266 -10.734 1 92.12 306 GLU A N 1
ATOM 2434 C CA . GLU A 1 306 ? 22.516 -28.344 -11.398 1 92.12 306 GLU A CA 1
ATOM 2435 C C . GLU A 1 306 ? 21.562 -29.312 -12.109 1 92.12 306 GLU A C 1
ATOM 2437 O O . GLU A 1 306 ? 20.828 -30.047 -11.461 1 92.12 306 GLU A O 1
ATOM 2442 N N . MET A 1 307 ? 21.641 -29.359 -13.383 1 93.62 307 MET A N 1
ATOM 2443 C CA . MET A 1 307 ? 20.703 -30.125 -14.195 1 93.62 307 MET A CA 1
ATOM 2444 C C . MET A 1 307 ? 20.859 -31.625 -13.922 1 93.62 307 MET A C 1
ATOM 2446 O O . MET A 1 307 ? 19.875 -32.344 -13.875 1 93.62 307 MET A O 1
ATOM 2450 N N . ASP A 1 308 ? 22.078 -32.094 -13.727 1 93.12 308 ASP A N 1
ATOM 2451 C CA . ASP A 1 308 ? 22.297 -33.531 -13.523 1 93.12 308 ASP A CA 1
ATOM 2452 C C . ASP A 1 308 ? 21.594 -34 -12.266 1 93.12 308 ASP A C 1
ATOM 2454 O O . ASP A 1 308 ? 20.953 -35.062 -12.281 1 93.12 308 ASP A O 1
ATOM 2458 N N . SER A 1 309 ? 21.781 -33.25 -11.266 1 89.88 309 SER A N 1
ATOM 2459 C CA . SER A 1 309 ? 21.109 -33.625 -10.008 1 89.88 309 SER A CA 1
ATOM 2460 C C . SER A 1 309 ? 19.594 -33.531 -10.148 1 89.88 309 SER A C 1
ATOM 2462 O O . SER A 1 309 ? 18.875 -34.406 -9.672 1 89.88 309 SER A O 1
ATOM 2464 N N . LEU A 1 310 ? 19.094 -32.5 -10.773 1 91.5 310 LEU A N 1
ATOM 2465 C CA . LEU A 1 310 ? 17.656 -32.344 -10.984 1 91.5 310 LEU A CA 1
ATOM 2466 C C . LEU A 1 310 ? 17.094 -33.5 -11.828 1 91.5 310 LEU A C 1
ATOM 2468 O O . LEU A 1 310 ? 16.047 -34.031 -11.508 1 91.5 310 LEU A O 1
ATOM 2472 N N . LYS A 1 311 ? 17.797 -33.812 -12.859 1 92.25 311 LYS A N 1
ATOM 2473 C CA . LYS A 1 311 ? 17.391 -34.875 -13.773 1 92.25 311 LYS A CA 1
ATOM 2474 C C . LYS A 1 311 ? 17.266 -36.188 -13.039 1 92.25 311 LYS A C 1
ATOM 2476 O O . LYS A 1 311 ? 16.203 -36.844 -13.078 1 92.25 311 LYS A O 1
ATOM 2481 N N . ARG A 1 312 ? 18.234 -36.562 -12.32 1 90 312 ARG A N 1
ATOM 2482 C CA . ARG A 1 312 ? 18.312 -37.875 -11.688 1 90 312 ARG A CA 1
ATOM 2483 C C . ARG A 1 312 ? 17.375 -37.969 -10.484 1 90 312 ARG A C 1
ATOM 2485 O O . ARG A 1 312 ? 16.75 -39 -10.258 1 90 312 ARG A O 1
ATOM 2492 N N . GLU A 1 313 ? 17.281 -36.906 -9.812 1 88.19 313 GLU A N 1
ATOM 2493 C CA . GLU A 1 313 ? 16.625 -37 -8.508 1 88.19 313 GLU A CA 1
ATOM 2494 C C . GLU A 1 313 ? 15.156 -36.562 -8.594 1 88.19 313 GLU A C 1
ATOM 2496 O O . GLU A 1 313 ? 14.375 -36.844 -7.68 1 88.19 313 GLU A O 1
ATOM 2501 N N . TYR A 1 314 ? 14.789 -35.938 -9.688 1 90.06 314 TYR A N 1
ATOM 2502 C CA . TYR A 1 314 ? 13.43 -35.406 -9.711 1 90.06 314 TYR A CA 1
ATOM 2503 C C . TYR A 1 314 ? 12.766 -35.688 -11.055 1 90.06 314 TYR A C 1
ATOM 2505 O O . TYR A 1 314 ? 11.82 -36.469 -11.133 1 90.06 314 TYR A O 1
ATOM 2513 N N . LEU A 1 315 ? 13.273 -35.219 -12.133 1 93 315 LEU A N 1
ATOM 2514 C CA . LEU A 1 315 ? 12.594 -35.219 -13.43 1 93 315 LEU A CA 1
ATOM 2515 C C . LEU A 1 315 ? 12.461 -36.656 -13.961 1 93 315 LEU A C 1
ATOM 2517 O O . LEU A 1 315 ? 11.391 -37.062 -14.43 1 93 315 LEU A O 1
ATOM 2521 N N . ASP A 1 316 ? 13.508 -37.438 -13.891 1 93.31 316 ASP A N 1
ATOM 2522 C CA . ASP A 1 316 ? 13.445 -38.812 -14.383 1 93.31 316 ASP A CA 1
ATOM 2523 C C . ASP A 1 316 ? 12.383 -39.594 -13.641 1 93.31 316 ASP A C 1
ATOM 2525 O O . ASP A 1 316 ? 11.672 -40.406 -14.242 1 93.31 316 ASP A O 1
ATOM 2529 N N . LYS A 1 317 ? 12.297 -39.375 -12.414 1 90.81 317 LYS A N 1
ATOM 2530 C CA . LYS A 1 317 ? 11.336 -40.094 -11.586 1 90.81 317 LYS A CA 1
ATOM 2531 C C . LYS A 1 317 ? 9.906 -39.688 -11.914 1 90.81 317 LYS A C 1
ATOM 2533 O O . LYS A 1 317 ? 9.008 -40.5 -12 1 90.81 317 LYS A O 1
ATOM 2538 N N . VAL A 1 318 ? 9.68 -38.406 -12.039 1 92.5 318 VAL A N 1
ATOM 2539 C CA . VAL A 1 318 ? 8.367 -37.875 -12.375 1 92.5 318 VAL A CA 1
ATOM 2540 C C . VAL A 1 318 ? 7.906 -38.469 -13.711 1 92.5 318 VAL A C 1
ATOM 2542 O O . VAL A 1 318 ? 6.797 -39 -13.82 1 92.5 318 VAL A O 1
ATOM 2545 N N . PHE A 1 319 ? 8.766 -38.438 -14.703 1 94.88 319 PHE A N 1
ATOM 2546 C CA . PHE A 1 319 ? 8.367 -38.844 -16.047 1 94.88 319 PHE A CA 1
ATOM 2547 C C . PHE A 1 319 ? 8.297 -40.375 -16.141 1 94.88 319 PHE A C 1
ATOM 2549 O O . PHE A 1 319 ? 7.617 -40.906 -17.031 1 94.88 319 PHE A O 1
ATOM 2556 N N . GLU A 1 320 ? 9.008 -41.031 -15.234 1 94.25 320 GLU A N 1
ATOM 2557 C CA . GLU A 1 320 ? 8.82 -42.469 -15.141 1 94.25 320 GLU A CA 1
ATOM 2558 C C . GLU A 1 320 ? 7.391 -42.812 -14.711 1 94.25 320 GLU A C 1
ATOM 2560 O O . GLU A 1 320 ? 6.758 -43.688 -15.305 1 94.25 320 GLU A O 1
ATOM 2565 N N . ILE A 1 321 ? 6.91 -42.125 -13.727 1 94.88 321 ILE A N 1
ATOM 2566 C CA . ILE A 1 321 ? 5.547 -42.375 -13.25 1 94.88 321 ILE A CA 1
ATOM 2567 C C . ILE A 1 321 ? 4.555 -42 -14.352 1 94.88 321 ILE A C 1
ATOM 2569 O O . ILE A 1 321 ? 3.604 -42.75 -14.602 1 94.88 321 ILE A O 1
ATOM 2573 N N . LEU A 1 322 ? 4.773 -40.938 -15.039 1 95.94 322 LEU A N 1
ATOM 2574 C CA . LEU A 1 322 ? 3.859 -40.438 -16.062 1 95.94 322 LEU A CA 1
ATOM 2575 C C . LEU A 1 322 ? 3.801 -41.406 -17.25 1 95.94 322 LEU A C 1
ATOM 2577 O O . LEU A 1 322 ? 2.793 -41.438 -17.969 1 95.94 322 LEU A O 1
ATOM 2581 N N . SER A 1 323 ? 4.863 -42.125 -17.5 1 95.38 323 SER A N 1
ATOM 2582 C CA . SER A 1 323 ? 4.918 -43.062 -18.609 1 95.38 323 SER A CA 1
ATOM 2583 C C . SER A 1 323 ? 3.914 -44.188 -18.438 1 95.38 323 SER A C 1
ATOM 2585 O O . SER A 1 323 ? 3.584 -44.906 -19.406 1 95.38 323 SER A O 1
ATOM 2587 N N . HIS A 1 324 ? 3.377 -44.344 -17.234 1 95.69 324 HIS A N 1
ATOM 2588 C CA . HIS A 1 324 ? 2.408 -45.406 -16.953 1 95.69 324 HIS A CA 1
ATOM 2589 C C . HIS A 1 324 ? 0.992 -44.938 -17.297 1 95.69 324 HIS A C 1
ATOM 2591 O O . HIS A 1 324 ? 0.047 -45.719 -17.203 1 95.69 324 HIS A O 1
ATOM 2597 N N . SER A 1 325 ? 0.865 -43.719 -17.719 1 96.38 325 SER A N 1
ATOM 2598 C CA . SER A 1 325 ? -0.455 -43.219 -18.078 1 96.38 325 SER A CA 1
ATOM 2599 C C . SER A 1 325 ? -1.007 -43.906 -19.312 1 96.38 325 SER A C 1
ATOM 2601 O O . SER A 1 325 ? -0.292 -44.094 -20.297 1 96.38 325 SER A O 1
ATOM 2603 N N . ALA A 1 326 ? -2.311 -44.281 -19.297 1 96.44 326 ALA A N 1
ATOM 2604 C CA . ALA A 1 326 ? -2.955 -45 -20.391 1 96.44 326 ALA A CA 1
ATOM 2605 C C . ALA A 1 326 ? -3.529 -44.031 -21.422 1 96.44 326 ALA A C 1
ATOM 2607 O O . ALA A 1 326 ? -3.652 -44.375 -22.609 1 96.44 326 ALA A O 1
ATOM 2608 N N . ASN A 1 327 ? -3.873 -42.906 -21 1 96.19 327 ASN A N 1
ATOM 2609 C CA . ASN A 1 327 ? -4.582 -42 -21.891 1 96.19 327 ASN A CA 1
ATOM 2610 C C . ASN A 1 327 ? -3.785 -40.719 -22.125 1 96.19 327 ASN A C 1
ATOM 2612 O O . ASN A 1 327 ? -4.297 -39.781 -22.734 1 96.19 327 ASN A O 1
ATOM 2616 N N . GLY A 1 328 ? -2.578 -40.656 -21.625 1 95.06 328 GLY A N 1
ATOM 2617 C CA . GLY A 1 328 ? -1.715 -39.5 -21.875 1 95.06 328 GLY A CA 1
ATOM 2618 C C . GLY A 1 328 ? -1.851 -38.406 -20.828 1 95.06 328 GLY A C 1
ATOM 2619 O O . GLY A 1 328 ? -1.181 -37.375 -20.906 1 95.06 328 GLY A O 1
ATOM 2620 N N . TRP A 1 329 ? -2.773 -38.656 -19.812 1 96.94 329 TRP A N 1
ATOM 2621 C CA . TRP A 1 329 ? -2.961 -37.688 -18.734 1 96.94 329 TRP A CA 1
ATOM 2622 C C . TRP A 1 329 ? -2.379 -38.219 -17.422 1 96.94 329 TRP A C 1
ATOM 2624 O O . TRP A 1 329 ? -2.352 -39.438 -17.203 1 96.94 329 TRP A O 1
ATOM 2634 N N . PRO A 1 330 ? -1.919 -37.281 -16.578 1 97.56 330 PRO A N 1
ATOM 2635 C CA . PRO A 1 330 ? -1.883 -35.812 -16.641 1 97.56 330 PRO A CA 1
ATOM 2636 C C . PRO A 1 330 ? -0.8 -35.281 -17.594 1 97.56 330 PRO A C 1
ATOM 2638 O O . PRO A 1 330 ? 0.096 -36.031 -17.984 1 97.56 330 PRO A O 1
ATOM 2641 N N . LYS A 1 331 ? -0.9 -34 -18.016 1 96.5 331 LYS A N 1
ATOM 2642 C CA . LYS A 1 331 ? 0.103 -33.312 -18.828 1 96.5 331 LYS A CA 1
ATOM 2643 C C . LYS A 1 331 ? 0.926 -32.344 -17.984 1 96.5 331 LYS A C 1
ATOM 2645 O O . LYS A 1 331 ? 0.472 -31.906 -16.938 1 96.5 331 LYS A O 1
ATOM 2650 N N . VAL A 1 332 ? 2.127 -32.094 -18.469 1 96.5 332 VAL A N 1
ATOM 2651 C CA . VAL A 1 332 ? 3.07 -31.344 -17.656 1 96.5 332 VAL A CA 1
ATOM 2652 C C . VAL A 1 332 ? 3.271 -29.953 -18.281 1 96.5 332 VAL A C 1
ATOM 2654 O O . VAL A 1 332 ? 3.484 -29.828 -19.484 1 96.5 332 VAL A O 1
ATOM 2657 N N . LEU A 1 333 ? 3.111 -28.969 -17.5 1 96.38 333 LEU A N 1
ATOM 2658 C CA . LEU A 1 333 ? 3.502 -27.594 -17.797 1 96.38 333 LEU A CA 1
ATOM 2659 C C . LEU A 1 333 ? 4.602 -27.125 -16.844 1 96.38 333 LEU A C 1
ATOM 2661 O O . LEU A 1 333 ? 4.41 -27.094 -15.633 1 96.38 333 LEU A O 1
ATOM 2665 N N . TRP A 1 334 ? 5.762 -26.812 -17.375 1 96.94 334 TRP A N 1
ATOM 2666 C CA . TRP A 1 334 ? 6.91 -26.375 -16.594 1 96.94 334 TRP A CA 1
ATOM 2667 C C . TRP A 1 334 ? 7.004 -24.859 -16.562 1 96.94 334 TRP A C 1
ATOM 2669 O O . TRP A 1 334 ? 6.934 -24.203 -17.609 1 96.94 334 TRP A O 1
ATOM 2679 N N . ILE A 1 335 ? 7.148 -24.281 -15.344 1 96.5 335 ILE A N 1
ATOM 2680 C CA . ILE A 1 335 ? 7.363 -22.844 -15.195 1 96.5 335 ILE A CA 1
ATOM 2681 C C . ILE A 1 335 ? 8.859 -22.562 -15.07 1 96.5 335 ILE A C 1
ATOM 2683 O O . ILE A 1 335 ? 9.492 -22.969 -14.094 1 96.5 335 ILE A O 1
ATOM 2687 N N . GLU A 1 336 ? 9.344 -21.891 -16.047 1 95.81 336 GLU A N 1
ATOM 2688 C CA . GLU A 1 336 ? 10.758 -21.531 -16.078 1 95.81 336 GLU A CA 1
ATOM 2689 C C . GLU A 1 336 ? 11.148 -20.703 -14.859 1 95.81 336 GLU A C 1
ATOM 2691 O O . GLU A 1 336 ? 10.367 -19.875 -14.391 1 95.81 336 GLU A O 1
ATOM 2696 N N . LEU A 1 337 ? 12.375 -21 -14.375 1 94.44 337 LEU A N 1
ATOM 2697 C CA . LEU A 1 337 ? 12.883 -20.156 -13.289 1 94.44 337 LEU A CA 1
ATOM 2698 C C . LEU A 1 337 ? 13.016 -18.703 -13.734 1 94.44 337 LEU A C 1
ATOM 2700 O O . LEU A 1 337 ? 13.656 -18.422 -14.75 1 94.44 337 LEU A O 1
ATOM 2704 N N . HIS A 1 338 ? 12.367 -17.812 -13.008 1 93.12 338 HIS A N 1
ATOM 2705 C CA . HIS A 1 338 ? 12.422 -16.406 -13.391 1 93.12 338 HIS A CA 1
ATOM 2706 C C . HIS A 1 338 ? 13.742 -15.773 -12.984 1 93.12 338 HIS A C 1
ATOM 2708 O O . HIS A 1 338 ? 14.539 -16.391 -12.281 1 93.12 338 HIS A O 1
ATOM 2714 N N . ALA A 1 339 ? 13.945 -14.562 -13.477 1 89.44 339 ALA A N 1
ATOM 2715 C CA . ALA A 1 339 ? 15.188 -13.852 -13.203 1 89.44 339 ALA A CA 1
ATOM 2716 C C . ALA A 1 339 ? 15.211 -13.312 -11.773 1 89.44 339 ALA A C 1
ATOM 2718 O O . ALA A 1 339 ? 14.164 -13 -11.203 1 89.44 339 ALA A O 1
ATOM 2719 N N . PHE A 1 340 ? 16.297 -13.359 -11.203 1 82.25 340 PHE A N 1
ATOM 2720 C CA . PHE A 1 340 ? 16.484 -12.773 -9.883 1 82.25 340 PHE A CA 1
ATOM 2721 C C . PHE A 1 340 ? 17 -11.344 -10 1 82.25 340 PHE A C 1
ATOM 2723 O O . PHE A 1 340 ? 18.203 -11.117 -10.117 1 82.25 340 PHE A O 1
ATOM 2730 N N . SER A 1 341 ? 15.906 -10.484 -10.375 1 62.03 341 SER A N 1
ATOM 2731 C CA . SER A 1 341 ? 16.203 -9.078 -10.609 1 62.03 341 SER A CA 1
ATOM 2732 C C . SER A 1 341 ? 16.25 -8.297 -9.305 1 62.03 341 SER A C 1
ATOM 2734 O O . SER A 1 341 ? 15.539 -8.641 -8.344 1 62.03 341 SER A O 1
ATOM 2736 N N . GLY A 1 342 ? 17.312 -7.66 -8.797 1 58.09 342 GLY A N 1
ATOM 2737 C CA . GLY A 1 342 ? 17.438 -6.73 -7.684 1 58.09 342 GLY A CA 1
ATOM 2738 C C . GLY A 1 342 ? 18.453 -7.156 -6.652 1 58.09 342 GLY A C 1
ATOM 2739 O O . GLY A 1 342 ? 18.641 -8.352 -6.41 1 58.09 342 GLY A O 1
ATOM 2740 N N . TYR A 1 343 ? 19.406 -6.457 -6.711 1 58.28 343 TYR A N 1
ATOM 2741 C CA . TYR A 1 343 ? 20.625 -6.609 -5.91 1 58.28 343 TYR A CA 1
ATOM 2742 C C . TYR A 1 343 ? 20.297 -6.562 -4.422 1 58.28 343 TYR A C 1
ATOM 2744 O O . TYR A 1 343 ? 20.984 -5.871 -3.654 1 58.28 343 TYR A O 1
ATOM 2752 N N . ILE A 1 344 ? 19.109 -7.156 -3.986 1 60.22 344 ILE A N 1
ATOM 2753 C CA . ILE A 1 344 ? 18.859 -6.918 -2.568 1 60.22 344 ILE A CA 1
ATOM 2754 C C . ILE A 1 344 ? 19.609 -7.945 -1.732 1 60.22 344 ILE A C 1
ATOM 2756 O O . ILE A 1 344 ? 20.188 -7.609 -0.692 1 60.22 344 ILE A O 1
ATOM 2760 N N . ARG A 1 345 ? 19.562 -9.164 -2.094 1 57.44 345 ARG A N 1
ATOM 2761 C CA . ARG A 1 345 ? 20.172 -10.133 -1.19 1 57.44 345 ARG A CA 1
ATOM 2762 C C . ARG A 1 345 ? 21.688 -10.18 -1.371 1 57.44 345 ARG A C 1
ATOM 2764 O O . ARG A 1 345 ? 22.188 -9.906 -2.459 1 57.44 345 ARG A O 1
ATOM 2771 N N . GLN A 1 346 ? 22.219 -9.938 -0.023 1 52.94 346 GLN A N 1
ATOM 2772 C CA . GLN A 1 346 ? 23.672 -10.055 0.028 1 52.94 346 GLN A CA 1
ATOM 2773 C C . GLN A 1 346 ? 24.172 -11.141 -0.92 1 52.94 346 GLN A C 1
ATOM 2775 O O . GLN A 1 346 ? 25.266 -11.031 -1.478 1 52.94 346 GLN A O 1
ATOM 2780 N N . VAL A 1 347 ? 23.547 -12.305 -0.604 1 50.16 347 VAL A N 1
ATOM 2781 C CA . VAL A 1 347 ? 24.297 -13.539 -0.81 1 50.16 347 VAL A CA 1
ATOM 2782 C C . VAL A 1 347 ? 24.406 -13.836 -2.305 1 50.16 347 VAL A C 1
ATOM 2784 O O . VAL A 1 347 ? 23.609 -13.328 -3.104 1 50.16 347 VAL A O 1
ATOM 2787 N N . ALA A 1 348 ? 25.359 -14.555 -2.533 1 55.31 348 ALA A N 1
ATOM 2788 C CA . ALA A 1 348 ? 25.906 -15.266 -3.684 1 55.31 348 ALA A CA 1
ATOM 2789 C C . ALA A 1 348 ? 24.812 -16 -4.449 1 55.31 348 ALA A C 1
ATOM 2791 O O . ALA A 1 348 ? 24.328 -17.047 -4.012 1 55.31 348 ALA A O 1
ATOM 2792 N N . GLY A 1 349 ? 23.781 -15.18 -4.836 1 62.16 349 GLY A N 1
ATOM 2793 C CA . GLY A 1 349 ? 22.891 -15.945 -5.707 1 62.16 349 GLY A CA 1
ATOM 2794 C C . GLY A 1 349 ? 23.516 -16.266 -7.055 1 62.16 349 GLY A C 1
ATOM 2795 O O . GLY A 1 349 ? 24.609 -15.781 -7.371 1 62.16 349 GLY A O 1
ATOM 2796 N N . PRO A 1 350 ? 22.922 -17.266 -7.613 1 73.25 350 PRO A N 1
ATOM 2797 C CA . PRO A 1 350 ? 23.438 -17.609 -8.938 1 73.25 350 PRO A CA 1
ATOM 2798 C C . PRO A 1 350 ? 23.406 -16.422 -9.906 1 73.25 350 PRO A C 1
ATOM 2800 O O . PRO A 1 350 ? 22.578 -15.523 -9.766 1 73.25 350 PRO A O 1
ATOM 2803 N N . THR A 1 351 ? 24.312 -16.391 -10.695 1 77.88 351 THR A N 1
ATOM 2804 C CA . THR A 1 351 ? 24.344 -15.383 -11.742 1 77.88 351 THR A CA 1
ATOM 2805 C C . THR A 1 351 ? 23.188 -15.562 -12.711 1 77.88 351 THR A C 1
ATOM 2807 O O . THR A 1 351 ? 22.641 -16.656 -12.844 1 77.88 351 THR A O 1
ATOM 2810 N N . MET A 1 352 ? 22.891 -14.461 -13.383 1 82.12 352 MET A N 1
ATOM 2811 C CA . MET A 1 352 ? 21.844 -14.508 -14.406 1 82.12 352 MET A CA 1
ATOM 2812 C C . MET A 1 352 ? 22.188 -15.516 -15.484 1 82.12 352 MET A C 1
ATOM 2814 O O . MET A 1 352 ? 21.312 -16.219 -16 1 82.12 352 MET A O 1
ATOM 2818 N N . LYS A 1 353 ? 23.438 -15.586 -15.781 1 86.94 353 LYS A N 1
ATOM 2819 C CA . LYS A 1 353 ? 23.875 -16.531 -16.812 1 86.94 353 LYS A CA 1
ATOM 2820 C C . LYS A 1 353 ? 23.656 -17.969 -16.359 1 86.94 353 LYS A C 1
ATOM 2822 O O . LYS A 1 353 ? 23.266 -18.828 -17.156 1 86.94 353 LYS A O 1
ATOM 2827 N N . LYS A 1 354 ? 23.922 -18.203 -15.125 1 90.56 354 LYS A N 1
ATOM 2828 C CA . LYS A 1 354 ? 23.719 -19.547 -14.602 1 90.56 354 LYS A CA 1
ATOM 2829 C C . LYS A 1 354 ? 22.234 -19.938 -14.656 1 90.56 354 LYS A C 1
ATOM 2831 O O . LYS A 1 354 ? 21.906 -21.078 -14.984 1 90.56 354 LYS A O 1
ATOM 2836 N N . ILE A 1 355 ? 21.375 -19.047 -14.367 1 92 355 ILE A N 1
ATOM 2837 C CA . ILE A 1 355 ? 19.938 -19.297 -14.422 1 92 355 ILE A CA 1
ATOM 2838 C C . ILE A 1 355 ? 19.516 -19.562 -15.867 1 92 355 ILE A C 1
ATOM 2840 O O . ILE A 1 355 ? 18.766 -20.5 -16.141 1 92 355 ILE A O 1
ATOM 2844 N N . GLU A 1 356 ? 20.031 -18.75 -16.734 1 92.75 356 GLU A N 1
ATOM 2845 C CA . GLU A 1 356 ? 19.703 -18.891 -18.141 1 92.75 356 GLU A CA 1
ATOM 2846 C C . GLU A 1 356 ? 20.156 -20.25 -18.672 1 92.75 356 GLU A C 1
ATOM 2848 O O . GLU A 1 356 ? 19.406 -20.938 -19.375 1 92.75 356 GLU A O 1
ATOM 2853 N N . ASP A 1 357 ? 21.344 -20.656 -18.328 1 95.44 357 ASP A N 1
ATOM 2854 C CA . ASP A 1 357 ? 21.875 -21.938 -18.766 1 95.44 357 ASP A CA 1
ATOM 2855 C C . ASP A 1 357 ? 21.047 -23.094 -18.203 1 95.44 357 ASP A C 1
ATOM 2857 O O . ASP A 1 357 ? 20.734 -24.047 -18.922 1 95.44 357 ASP A O 1
ATOM 2861 N N . PHE A 1 358 ? 20.812 -23 -16.969 1 96.12 358 PHE A N 1
ATOM 2862 C CA . PHE A 1 358 ? 20 -24.016 -16.312 1 96.12 358 PHE A CA 1
ATOM 2863 C C . PHE A 1 358 ? 18.641 -24.156 -17.016 1 96.12 358 PHE A C 1
ATOM 2865 O O . PHE A 1 358 ? 18.219 -25.266 -17.328 1 96.12 358 PHE A O 1
ATOM 2872 N N . ASN A 1 359 ? 17.938 -23.062 -17.297 1 96.19 359 ASN A N 1
ATOM 2873 C CA . ASN A 1 359 ? 16.641 -23.062 -17.953 1 96.19 359 ASN A CA 1
ATOM 2874 C C . ASN A 1 359 ? 16.719 -23.719 -19.328 1 96.19 359 ASN A C 1
ATOM 2876 O O . ASN A 1 359 ? 15.805 -24.453 -19.719 1 96.19 359 ASN A O 1
ATOM 2880 N N . GLU A 1 360 ? 17.766 -23.469 -20.062 1 96 360 GLU A N 1
ATOM 2881 C CA . GLU A 1 360 ? 17.938 -24.047 -21.391 1 96 360 GLU A CA 1
ATOM 2882 C C . GLU A 1 360 ? 18.078 -25.562 -21.328 1 96 360 GLU A C 1
ATOM 2884 O O . GLU A 1 360 ? 17.484 -26.281 -22.141 1 96 360 GLU A O 1
ATOM 2889 N N . LEU A 1 361 ? 18.828 -26.016 -20.391 1 97.25 361 LEU A N 1
ATOM 2890 C CA . LEU A 1 361 ? 19.031 -27.438 -20.219 1 97.25 361 LEU A CA 1
ATOM 2891 C C . LEU A 1 361 ? 17.719 -28.141 -19.844 1 97.25 361 LEU A C 1
ATOM 2893 O O . LEU A 1 361 ? 17.422 -29.219 -20.344 1 97.25 361 LEU A O 1
ATOM 2897 N N . VAL A 1 362 ? 17.031 -27.547 -18.984 1 97.12 362 VAL A N 1
ATOM 2898 C CA . VAL A 1 362 ? 15.75 -28.109 -18.547 1 97.12 362 VAL A CA 1
ATOM 2899 C C . VAL A 1 362 ? 14.781 -28.156 -19.734 1 97.12 362 VAL A C 1
ATOM 2901 O O . VAL A 1 362 ? 14.094 -29.156 -19.938 1 97.12 362 VAL A O 1
ATOM 2904 N N . GLU A 1 363 ? 14.719 -27.078 -20.469 1 95.38 363 GLU A N 1
ATOM 2905 C CA . GLU A 1 363 ? 13.836 -27.016 -21.625 1 95.38 363 GLU A CA 1
ATOM 2906 C C . GLU A 1 363 ? 14.148 -28.125 -22.625 1 95.38 363 GLU A C 1
ATOM 2908 O O . GLU A 1 363 ? 13.242 -28.766 -23.172 1 95.38 363 GLU A O 1
ATOM 2913 N N . GLU A 1 364 ? 15.367 -28.375 -22.891 1 96 364 GLU A N 1
ATOM 2914 C CA . GLU A 1 364 ? 15.773 -29.438 -23.812 1 96 364 GLU A CA 1
ATOM 2915 C C . GLU A 1 364 ? 15.273 -30.797 -23.328 1 96 364 GLU A C 1
ATOM 2917 O O . GLU A 1 364 ? 14.805 -31.609 -24.141 1 96 364 GLU A O 1
ATOM 2922 N N . TYR A 1 365 ? 15.445 -31 -22.109 1 96.75 365 TYR A N 1
ATOM 2923 C CA . TYR A 1 365 ? 14.984 -32.25 -21.516 1 96.75 365 TYR A CA 1
ATOM 2924 C C . TYR A 1 365 ? 13.477 -32.406 -21.672 1 96.75 365 TYR A C 1
ATOM 2926 O O . TYR A 1 365 ? 12.992 -33.5 -22.047 1 96.75 365 TYR A O 1
ATOM 2934 N N . LEU A 1 366 ? 12.742 -31.391 -21.375 1 96.19 366 LEU A N 1
ATOM 2935 C CA . LEU A 1 366 ? 11.281 -31.438 -21.328 1 96.19 366 LEU A CA 1
ATOM 2936 C C . LEU A 1 366 ? 10.703 -31.516 -22.734 1 96.19 366 LEU A C 1
ATOM 2938 O O . LEU A 1 366 ? 9.703 -32.219 -22.953 1 96.19 366 LEU A O 1
ATOM 2942 N N . GLU A 1 367 ? 11.266 -30.797 -23.641 1 90.88 367 GLU A N 1
ATOM 2943 C CA . GLU A 1 367 ? 10.789 -30.797 -25.016 1 90.88 367 GLU A CA 1
ATOM 2944 C C . GLU A 1 367 ? 10.812 -32.219 -25.609 1 90.88 367 GLU A C 1
ATOM 2946 O O . GLU A 1 367 ? 9.922 -32.594 -26.375 1 90.88 367 GLU A O 1
ATOM 2951 N N . LYS A 1 368 ? 11.758 -32.969 -25.219 1 93.19 368 LYS A N 1
ATOM 2952 C CA . LYS A 1 368 ? 11.891 -34.344 -25.719 1 93.19 368 LYS A CA 1
ATOM 2953 C C . LYS A 1 368 ? 10.812 -35.25 -25.125 1 93.19 368 LYS A C 1
ATOM 2955 O O . LYS A 1 368 ? 10.547 -36.344 -25.641 1 93.19 368 LYS A O 1
ATOM 2960 N N . ARG A 1 369 ? 10.172 -34.781 -24.203 1 93.5 369 ARG A N 1
ATOM 2961 C CA . ARG A 1 369 ? 9.211 -35.625 -23.484 1 93.5 369 ARG A CA 1
ATOM 2962 C C . ARG A 1 369 ? 7.801 -35.062 -23.609 1 93.5 369 ARG A C 1
ATOM 2964 O O . ARG A 1 369 ? 6.898 -35.5 -22.875 1 93.5 369 ARG A O 1
ATOM 2971 N N . GLY A 1 370 ? 7.668 -34.062 -24.453 1 89.19 370 GLY A N 1
ATOM 2972 C CA . GLY A 1 370 ? 6.344 -33.562 -24.781 1 89.19 370 GLY A CA 1
ATOM 2973 C C . GLY A 1 370 ? 5.816 -32.562 -23.766 1 89.19 370 GLY A C 1
ATOM 2974 O O . GLY A 1 370 ? 4.652 -32.188 -23.828 1 89.19 370 GLY A O 1
ATOM 2975 N N . ALA A 1 371 ? 6.574 -32.219 -22.781 1 93.38 371 ALA A N 1
ATOM 2976 C CA . ALA A 1 371 ? 6.188 -31.203 -21.812 1 93.38 371 ALA A CA 1
ATOM 2977 C C . ALA A 1 371 ? 6.453 -29.812 -22.359 1 93.38 371 ALA A C 1
ATOM 2979 O O . ALA A 1 371 ? 7.367 -29.609 -23.172 1 93.38 371 ALA A O 1
ATOM 2980 N N . LYS A 1 372 ? 5.57 -28.891 -22 1 92.75 372 LYS A N 1
ATOM 2981 C CA . LYS A 1 372 ? 5.742 -27.516 -22.469 1 92.75 372 LYS A CA 1
ATOM 2982 C C . LYS A 1 372 ? 6.297 -26.625 -21.359 1 92.75 372 LYS A C 1
ATOM 2984 O O . LYS A 1 372 ? 6.09 -26.891 -20.172 1 92.75 372 LYS A O 1
ATOM 2989 N N . VAL A 1 373 ? 7.027 -25.609 -21.781 1 95.19 373 VAL A N 1
ATOM 2990 C CA . VAL A 1 373 ? 7.688 -24.719 -20.844 1 95.19 373 VAL A CA 1
ATOM 2991 C C . VAL A 1 373 ? 7.129 -23.297 -21 1 95.19 373 VAL A C 1
ATOM 2993 O O . VAL A 1 373 ? 7.062 -22.781 -22.125 1 95.19 373 VAL A O 1
ATOM 2996 N N . ILE A 1 374 ? 6.617 -22.703 -19.922 1 94.62 374 ILE A N 1
ATOM 2997 C CA . ILE A 1 374 ? 6.289 -21.281 -19.906 1 94.62 374 ILE A CA 1
ATOM 2998 C C . ILE A 1 374 ? 7.543 -20.453 -19.594 1 94.62 374 ILE A C 1
ATOM 3000 O O . ILE A 1 374 ? 8.055 -20.516 -18.469 1 94.62 374 ILE A O 1
ATOM 3004 N N . LYS A 1 375 ? 7.992 -19.688 -20.516 1 93.44 375 LYS A N 1
ATOM 3005 C CA . LYS A 1 375 ? 9.273 -18.984 -20.438 1 93.44 375 LYS A CA 1
ATOM 3006 C C . LYS A 1 375 ? 9.141 -17.656 -19.703 1 93.44 375 LYS A C 1
ATOM 3008 O O . LYS A 1 375 ? 8.812 -16.641 -20.312 1 93.44 375 LYS A O 1
ATOM 3013 N N . THR A 1 376 ? 9.523 -17.625 -18.469 1 94 376 THR A N 1
ATOM 3014 C CA . THR A 1 376 ? 9.312 -16.438 -17.641 1 94 376 THR A CA 1
ATOM 3015 C C . THR A 1 376 ? 10.617 -15.68 -17.438 1 94 376 THR A C 1
ATOM 3017 O O . THR A 1 376 ? 10.609 -14.523 -17.016 1 94 376 THR A O 1
ATOM 3020 N N . PHE A 1 377 ? 11.781 -16.266 -17.703 1 92.94 377 PHE A N 1
ATOM 3021 C CA . PHE A 1 377 ? 13.086 -15.703 -17.359 1 92.94 377 PHE A CA 1
ATOM 3022 C C . PHE A 1 377 ? 13.289 -14.352 -18.031 1 92.94 377 PHE A C 1
ATOM 3024 O O . PHE A 1 377 ? 13.523 -13.344 -17.359 1 92.94 377 PHE A O 1
ATOM 3031 N N . ALA A 1 378 ? 13.117 -14.297 -19.328 1 88.88 378 ALA A N 1
ATOM 3032 C CA . ALA A 1 378 ? 13.391 -13.078 -20.094 1 88.88 378 ALA A CA 1
ATOM 3033 C C . ALA A 1 378 ? 12.445 -11.953 -19.688 1 88.88 378 ALA A C 1
ATOM 3035 O O . ALA A 1 378 ? 12.828 -10.781 -19.672 1 88.88 378 ALA A O 1
ATOM 3036 N N . MET A 1 379 ? 11.258 -12.266 -19.281 1 92.5 379 MET A N 1
ATOM 3037 C CA . MET A 1 379 ? 10.227 -11.273 -18.984 1 92.5 379 MET A CA 1
ATOM 3038 C C . MET A 1 379 ? 10.422 -10.695 -17.578 1 92.5 379 MET A C 1
ATOM 3040 O O . MET A 1 379 ? 9.859 -9.648 -17.25 1 92.5 379 MET A O 1
ATOM 3044 N N . THR A 1 380 ? 11.258 -11.305 -16.766 1 92.81 380 THR A N 1
ATOM 3045 C CA . THR A 1 380 ? 11.289 -10.906 -15.359 1 92.81 380 THR A CA 1
ATOM 3046 C C . THR A 1 380 ? 12.641 -10.289 -15 1 92.81 380 THR A C 1
ATOM 3048 O O . THR A 1 380 ? 12.914 -10.008 -13.836 1 92.81 380 THR A O 1
ATOM 3051 N N . LYS A 1 381 ? 13.461 -9.984 -15.977 1 87.25 381 LYS A N 1
ATOM 3052 C CA . LYS A 1 381 ? 14.812 -9.492 -15.75 1 87.25 381 LYS A CA 1
ATOM 3053 C C . LYS A 1 381 ? 14.797 -8.133 -15.055 1 87.25 381 LYS A C 1
ATOM 3055 O O . LYS A 1 381 ? 15.648 -7.84 -14.219 1 87.25 381 LYS A O 1
ATOM 3060 N N . ASN A 1 382 ? 13.836 -7.316 -15.352 1 86.12 382 ASN A N 1
ATOM 3061 C CA . ASN A 1 382 ? 13.82 -5.965 -14.805 1 86.12 382 ASN A CA 1
ATOM 3062 C C . ASN A 1 382 ? 12.617 -5.75 -13.883 1 86.12 382 ASN A C 1
ATOM 3064 O O . ASN A 1 382 ? 12.203 -4.613 -13.656 1 86.12 382 ASN A O 1
ATOM 3068 N N . VAL A 1 383 ? 12.109 -6.852 -13.43 1 92 383 VAL A N 1
ATOM 3069 C CA . VAL A 1 383 ? 10.953 -6.742 -12.539 1 92 383 VAL A CA 1
ATOM 3070 C C . VAL A 1 383 ? 11.43 -6.672 -11.094 1 92 383 VAL A C 1
ATOM 3072 O O . VAL A 1 383 ? 12.266 -7.473 -10.664 1 92 383 VAL A O 1
ATOM 3075 N N . LYS A 1 384 ? 10.875 -5.742 -10.336 1 88.81 384 LYS A N 1
ATOM 3076 C CA . LYS A 1 384 ? 11.258 -5.523 -8.945 1 88.81 384 LYS A CA 1
ATOM 3077 C C . LYS A 1 384 ? 10.836 -6.699 -8.062 1 88.81 384 LYS A C 1
ATOM 3079 O O . LYS A 1 384 ? 9.734 -7.227 -8.219 1 88.81 384 LYS A O 1
ATOM 3084 N N . SER A 1 385 ? 11.758 -7.113 -7.258 1 89.25 385 SER A N 1
ATOM 3085 C CA . SER A 1 385 ? 11.516 -8.125 -6.234 1 89.25 385 SER A CA 1
ATOM 3086 C C . SER A 1 385 ? 11.703 -7.547 -4.836 1 89.25 385 SER A C 1
ATOM 3088 O O . SER A 1 385 ? 12.602 -6.734 -4.609 1 89.25 385 SER A O 1
ATOM 3090 N N . TYR A 1 386 ? 10.852 -7.977 -3.857 1 85.62 386 TYR A N 1
ATOM 3091 C CA . TYR A 1 386 ? 10.961 -7.41 -2.516 1 85.62 386 TYR A CA 1
ATOM 3092 C C . TYR A 1 386 ? 12.086 -8.078 -1.731 1 85.62 386 TYR A C 1
ATOM 3094 O O . TYR A 1 386 ? 12.508 -7.57 -0.688 1 85.62 386 TYR A O 1
ATOM 3102 N N . ASP A 1 387 ? 12.672 -9.219 -2.234 1 83.94 387 ASP A N 1
ATOM 3103 C CA . ASP A 1 387 ? 13.758 -9.883 -1.518 1 83.94 387 ASP A CA 1
ATOM 3104 C C . ASP A 1 387 ? 14.828 -10.383 -2.484 1 83.94 387 ASP A C 1
ATOM 3106 O O . ASP A 1 387 ? 15.719 -11.141 -2.09 1 83.94 387 ASP A O 1
ATOM 3110 N N . GLY A 1 388 ? 14.656 -10.086 -3.781 1 82 388 GLY A N 1
ATOM 3111 C CA . GLY A 1 388 ? 15.648 -10.461 -4.781 1 82 388 GLY A CA 1
ATOM 3112 C C . GLY A 1 388 ? 15.352 -11.789 -5.449 1 82 388 GLY A C 1
ATOM 3113 O O . GLY A 1 388 ? 15.953 -12.125 -6.469 1 82 388 GLY A O 1
ATOM 3114 N N . ARG A 1 389 ? 14.367 -12.539 -4.922 1 86.19 389 ARG A N 1
ATOM 3115 C CA . ARG A 1 389 ? 14.055 -13.859 -5.449 1 86.19 389 ARG A CA 1
ATOM 3116 C C . ARG A 1 389 ? 12.555 -14.016 -5.703 1 86.19 389 ARG A C 1
ATOM 3118 O O . ARG A 1 389 ? 12.148 -14.617 -6.695 1 86.19 389 ARG A O 1
ATOM 3125 N N . HIS A 1 390 ? 11.852 -13.523 -4.824 1 90.75 390 HIS A N 1
ATOM 3126 C CA . HIS A 1 390 ? 10.406 -13.688 -4.887 1 90.75 390 HIS A CA 1
ATOM 3127 C C . HIS A 1 390 ? 9.727 -12.398 -5.348 1 90.75 390 HIS A C 1
ATOM 3129 O O . HIS A 1 390 ? 10.305 -11.312 -5.246 1 90.75 390 HIS A O 1
ATOM 3135 N N . HIS A 1 391 ? 8.617 -12.586 -5.91 1 92.19 391 HIS A N 1
ATOM 3136 C CA . HIS A 1 391 ? 7.832 -11.445 -6.375 1 92.19 391 HIS A CA 1
ATOM 3137 C C . HIS A 1 391 ? 6.465 -11.414 -5.703 1 92.19 391 HIS A C 1
ATOM 3139 O O . HIS A 1 391 ? 6.039 -12.398 -5.094 1 92.19 391 HIS A O 1
ATOM 3145 N N . GLY A 1 392 ? 5.879 -10.312 -5.809 1 90.62 392 GLY A N 1
ATOM 3146 C CA . GLY A 1 392 ? 4.574 -10.133 -5.188 1 90.62 392 GLY A CA 1
ATOM 3147 C C . GLY A 1 392 ? 3.43 -10.641 -6.043 1 90.62 392 GLY A C 1
ATOM 3148 O O . GLY A 1 392 ? 3.602 -11.57 -6.832 1 90.62 392 GLY A O 1
ATOM 3149 N N . LEU A 1 393 ? 2.266 -10.117 -5.746 1 92.94 393 LEU A N 1
ATOM 3150 C CA . LEU A 1 393 ? 1.042 -10.578 -6.391 1 92.94 393 LEU A CA 1
ATOM 3151 C C . LEU A 1 393 ? 1.04 -10.227 -7.875 1 92.94 393 LEU A C 1
ATOM 3153 O O . LEU A 1 393 ? 0.565 -11.008 -8.703 1 92.94 393 LEU A O 1
ATOM 3157 N N . GLY A 1 394 ? 1.586 -9.086 -8.227 1 92.88 394 GLY A N 1
ATOM 3158 C CA . GLY A 1 394 ? 1.538 -8.609 -9.602 1 92.88 394 GLY A CA 1
ATOM 3159 C C . GLY A 1 394 ? 2.143 -9.586 -10.594 1 92.88 394 GLY A C 1
ATOM 3160 O O . GLY A 1 394 ? 1.479 -10.008 -11.539 1 92.88 394 GLY A O 1
ATOM 3161 N N . LEU A 1 395 ? 3.359 -9.953 -10.359 1 95.44 395 LEU A N 1
ATOM 3162 C CA . LEU A 1 395 ? 4.031 -10.867 -11.281 1 95.44 395 LEU A CA 1
ATOM 3163 C C . LEU A 1 395 ? 3.393 -12.25 -11.234 1 95.44 395 LEU A C 1
ATOM 3165 O O . LEU A 1 395 ? 3.273 -12.914 -12.266 1 95.44 395 LEU A O 1
ATOM 3169 N N . ASN A 1 396 ? 3.025 -12.695 -10.086 1 96.81 396 ASN A N 1
ATOM 3170 C CA . ASN A 1 396 ? 2.43 -14.023 -9.984 1 96.81 396 ASN A CA 1
ATOM 3171 C C . ASN A 1 396 ? 1.06 -14.078 -10.648 1 96.81 396 ASN A C 1
ATOM 3173 O O . ASN A 1 396 ? 0.686 -15.102 -11.227 1 96.81 396 ASN A O 1
ATOM 3177 N N . LEU A 1 397 ? 0.288 -13.023 -10.578 1 95.69 397 LEU A N 1
ATOM 3178 C CA . LEU A 1 397 ? -0.961 -12.977 -11.336 1 95.69 397 LEU A CA 1
ATOM 3179 C C . LEU A 1 397 ? -0.692 -12.984 -12.836 1 95.69 397 LEU A C 1
ATOM 3181 O O . LEU A 1 397 ? -1.468 -13.555 -13.609 1 95.69 397 LEU A O 1
ATOM 3185 N N . PHE A 1 398 ? 0.352 -12.328 -13.203 1 96 398 PHE A N 1
ATOM 3186 C CA . PHE A 1 398 ? 0.732 -12.367 -14.609 1 96 398 PHE A CA 1
ATOM 3187 C C . PHE A 1 398 ? 1.052 -13.789 -15.047 1 96 398 PHE A C 1
ATOM 3189 O O . PHE A 1 398 ? 0.646 -14.227 -16.125 1 96 398 PHE A O 1
ATOM 3196 N N . LYS A 1 399 ? 1.736 -14.516 -14.211 1 97 399 LYS A N 1
ATOM 3197 C CA . LYS A 1 399 ? 2.023 -15.922 -14.508 1 97 399 LYS A CA 1
ATOM 3198 C C . LYS A 1 399 ? 0.739 -16.734 -14.609 1 97 399 LYS A C 1
ATOM 3200 O O . LYS A 1 399 ? 0.629 -17.625 -15.445 1 97 399 LYS A O 1
ATOM 3205 N N . VAL A 1 400 ? -0.176 -16.438 -13.734 1 97.5 400 VAL A N 1
ATOM 3206 C CA . VAL A 1 400 ? -1.479 -17.078 -13.828 1 97.5 400 VAL A CA 1
ATOM 3207 C C . VAL A 1 400 ? -2.109 -16.797 -15.188 1 97.5 400 VAL A C 1
ATOM 3209 O O . VAL A 1 400 ? -2.662 -17.688 -15.828 1 97.5 400 VAL A O 1
ATOM 3212 N N . ASP A 1 401 ? -1.983 -15.594 -15.594 1 96.38 401 ASP A N 1
ATOM 3213 C CA . ASP A 1 401 ? -2.516 -15.195 -16.891 1 96.38 401 ASP A CA 1
ATOM 3214 C C . ASP A 1 401 ? -1.865 -15.992 -18.031 1 96.38 401 ASP A C 1
ATOM 3216 O O . ASP A 1 401 ? -2.537 -16.391 -18.984 1 96.38 401 ASP A O 1
ATOM 3220 N N . LEU A 1 402 ? -0.603 -16.156 -17.938 1 96.31 402 LEU A N 1
ATOM 3221 C CA . LEU A 1 402 ? 0.109 -16.938 -18.953 1 96.31 402 LEU A CA 1
ATOM 3222 C C . LEU A 1 402 ? -0.424 -18.375 -19.016 1 96.31 402 LEU A C 1
ATOM 3224 O O . LEU A 1 402 ? -0.662 -18.906 -20.094 1 96.31 402 LEU A O 1
ATOM 3228 N N . ILE A 1 403 ? -0.643 -18.953 -17.859 1 97.06 403 ILE A N 1
ATOM 3229 C CA . ILE A 1 403 ? -1.146 -20.328 -17.781 1 97.06 403 ILE A CA 1
ATOM 3230 C C . ILE A 1 403 ? -2.553 -20.391 -18.375 1 97.06 403 ILE A C 1
ATOM 3232 O O . ILE A 1 403 ? -2.855 -21.281 -19.172 1 97.06 403 ILE A O 1
ATOM 3236 N N . MET A 1 404 ? -3.359 -19.375 -18.016 1 97.06 404 MET A N 1
ATOM 3237 C CA . MET A 1 404 ? -4.727 -19.359 -18.516 1 97.06 404 MET A CA 1
ATOM 3238 C C . MET A 1 404 ? -4.738 -19.203 -20.031 1 97.06 404 MET A C 1
ATOM 3240 O O . MET A 1 404 ? -5.555 -19.812 -20.719 1 97.06 404 MET A O 1
ATOM 3244 N N . ASN A 1 405 ? -3.867 -18.344 -20.562 1 96.06 405 ASN A N 1
ATOM 3245 C CA . ASN A 1 405 ? -3.756 -18.188 -22 1 96.06 405 ASN A CA 1
ATOM 3246 C C . ASN A 1 405 ? -3.357 -19.5 -22.672 1 96.06 405 ASN A C 1
ATOM 3248 O O . ASN A 1 405 ? -3.924 -19.875 -23.703 1 96.06 405 ASN A O 1
ATOM 3252 N N . TYR A 1 406 ? -2.414 -20.188 -22.125 1 95.62 406 TYR A N 1
ATOM 3253 C CA . TYR A 1 406 ? -1.983 -21.469 -22.688 1 95.62 406 TYR A CA 1
ATOM 3254 C C . TYR A 1 406 ? -3.121 -22.484 -22.672 1 95.62 406 TYR A C 1
ATOM 3256 O O . TYR A 1 406 ? -3.389 -23.141 -23.688 1 95.62 406 TYR A O 1
ATOM 3264 N N . LEU A 1 407 ? -3.789 -22.625 -21.547 1 95.94 407 LEU A N 1
ATOM 3265 C CA . LEU A 1 407 ? -4.887 -23.578 -21.406 1 95.94 407 LEU A CA 1
ATOM 3266 C C . LEU A 1 407 ? -6.02 -23.234 -22.375 1 95.94 407 LEU A C 1
ATOM 3268 O O . LEU A 1 407 ? -6.578 -24.125 -23.016 1 95.94 407 LEU A O 1
ATOM 3272 N N . ASP A 1 408 ? -6.309 -21.969 -22.422 1 95.19 408 ASP A N 1
ATOM 3273 C CA . ASP A 1 408 ? -7.375 -21.547 -23.312 1 95.19 408 ASP A CA 1
ATOM 3274 C C . ASP A 1 408 ? -7.07 -21.953 -24.75 1 95.19 408 ASP A C 1
ATOM 3276 O O . ASP A 1 408 ? -7.941 -22.484 -25.453 1 95.19 408 ASP A O 1
ATOM 3280 N N . GLN A 1 409 ? -5.922 -21.781 -25.25 1 93.19 409 GLN A N 1
ATOM 3281 C CA . GLN A 1 409 ? -5.543 -22.109 -26.625 1 93.19 409 GLN A CA 1
ATOM 3282 C C . GLN A 1 409 ? -5.426 -23.609 -26.812 1 93.19 409 GLN A C 1
ATOM 3284 O O . GLN A 1 409 ? -5.742 -24.141 -27.891 1 93.19 409 GLN A O 1
ATOM 3289 N N . PHE A 1 410 ? -4.949 -24.328 -25.812 1 93.06 410 PHE A N 1
ATOM 3290 C CA . PHE A 1 410 ? -4.855 -25.781 -25.875 1 93.06 410 PHE A CA 1
ATOM 3291 C C . PHE A 1 410 ? -6.23 -26.406 -26.094 1 93.06 410 PHE A C 1
ATOM 3293 O O . PHE A 1 410 ? -6.391 -27.281 -26.953 1 93.06 410 PHE A O 1
ATOM 3300 N N . TYR A 1 411 ? -7.25 -25.938 -25.391 1 93.12 411 TYR A N 1
ATOM 3301 C CA . TYR A 1 411 ? -8.57 -26.547 -25.422 1 93.12 411 TYR A CA 1
ATOM 3302 C C . TYR A 1 411 ? -9.391 -26.016 -26.594 1 93.12 411 TYR A C 1
ATOM 3304 O O . TYR A 1 411 ? -10.359 -26.656 -27.016 1 93.12 411 TYR A O 1
ATOM 3312 N N . ARG A 1 412 ? -9.055 -24.891 -27.109 1 88.25 412 ARG A N 1
ATOM 3313 C CA . ARG A 1 412 ? -9.703 -24.422 -28.312 1 88.25 412 ARG A CA 1
ATOM 3314 C C . ARG A 1 412 ? -9.25 -25.219 -29.531 1 88.25 412 ARG A C 1
ATOM 3316 O O . ARG A 1 412 ? -10.047 -25.5 -30.438 1 88.25 412 ARG A O 1
ATOM 3323 N N . LYS A 1 413 ? -8.016 -25.484 -29.609 1 78.75 413 LYS A N 1
ATOM 3324 C CA . LYS A 1 413 ? -7.469 -26.266 -30.719 1 78.75 413 LYS A CA 1
ATOM 3325 C C . LYS A 1 413 ? -8.062 -27.672 -30.734 1 78.75 413 LYS A C 1
ATOM 3327 O O . LYS A 1 413 ? -8.367 -28.203 -31.797 1 78.75 413 LYS A O 1
ATOM 3332 N N . ASN A 1 414 ? -8.266 -28.234 -29.641 1 70 414 ASN A N 1
ATOM 3333 C CA . ASN A 1 414 ? -8.758 -29.609 -29.562 1 70 414 ASN A CA 1
ATOM 3334 C C . ASN A 1 414 ? -10.266 -29.672 -29.828 1 70 414 ASN A C 1
ATOM 3336 O O . ASN A 1 414 ? -10.789 -30.719 -30.203 1 70 414 ASN A O 1
ATOM 3340 N N . ARG A 1 415 ? -11.039 -28.609 -29.688 1 62.5 415 ARG A N 1
ATOM 3341 C CA . ARG A 1 415 ? -12.438 -28.562 -30.109 1 62.5 415 ARG A CA 1
ATOM 3342 C C . ARG A 1 415 ? -12.562 -28.547 -31.625 1 62.5 415 ARG A C 1
ATOM 3344 O O . ARG A 1 415 ? -13.523 -29.094 -32.188 1 62.5 415 ARG A O 1
ATOM 3351 N N . LYS A 1 416 ? -11.648 -28.031 -32.25 1 54.41 416 LYS A N 1
ATOM 3352 C CA . LYS A 1 416 ? -11.711 -28 -33.719 1 54.41 416 LYS A CA 1
ATOM 3353 C C . LYS A 1 416 ? -11.344 -29.359 -34.281 1 54.41 416 LYS A C 1
ATOM 3355 O O . LYS A 1 416 ? -11.742 -29.688 -35.406 1 54.41 416 LYS A O 1
ATOM 3360 N N . LYS A 1 417 ? -10.602 -30.062 -33.5 1 49.91 417 LYS A N 1
ATOM 3361 C CA . LYS A 1 417 ? -10.18 -31.375 -34 1 49.91 417 LYS A CA 1
ATOM 3362 C C . LYS A 1 417 ? -11.211 -32.438 -33.656 1 49.91 417 LYS A C 1
ATOM 3364 O O . LYS A 1 417 ? -11.203 -33.531 -34.25 1 49.91 417 LYS A O 1
ATOM 3369 N N . SER A 1 418 ? -11.992 -32.156 -32.625 1 39.19 418 SER A N 1
ATOM 3370 C CA . SER A 1 418 ? -13.078 -33.125 -32.406 1 39.19 418 SER A CA 1
ATOM 3371 C C . SER A 1 418 ? -14.289 -32.781 -33.281 1 39.19 418 SER A C 1
ATOM 3373 O O . SER A 1 418 ? -14.625 -31.609 -33.438 1 39.19 418 SER A O 1
ATOM 3375 N N . MET B 1 1 ? -60.719 -49.781 17.906 1 21.34 1 MET B N 1
ATOM 3376 C CA . MET B 1 1 ? -61.438 -49.688 16.625 1 21.34 1 MET B CA 1
ATOM 3377 C C . MET B 1 1 ? -61.062 -48.375 15.914 1 21.34 1 MET B C 1
ATOM 3379 O O . MET B 1 1 ? -61.469 -48.156 14.773 1 21.34 1 MET B O 1
ATOM 3383 N N . CYS B 1 2 ? -60.688 -47.375 16.719 1 22.12 2 CYS B N 1
ATOM 3384 C CA . CYS B 1 2 ? -60.625 -45.938 16.594 1 22.12 2 CYS B CA 1
ATOM 3385 C C . CYS B 1 2 ? -59.5 -45.5 15.633 1 22.12 2 CYS B C 1
ATOM 3387 O O . CYS B 1 2 ? -59.188 -44.312 15.516 1 22.12 2 CYS B O 1
ATOM 3389 N N . ILE B 1 3 ? -58.5 -46.406 15.273 1 25.03 3 ILE B N 1
ATOM 3390 C CA . ILE B 1 3 ? -57.188 -46.281 14.664 1 25.03 3 ILE B CA 1
ATOM 3391 C C . ILE B 1 3 ? -57.312 -45.906 13.195 1 25.03 3 ILE B C 1
ATOM 3393 O O . ILE B 1 3 ? -56.344 -45.531 12.547 1 25.03 3 ILE B O 1
ATOM 3397 N N . GLU B 1 4 ? -58.438 -46.344 12.555 1 23.72 4 GLU B N 1
ATOM 3398 C CA . GLU B 1 4 ? -58.531 -46.656 11.133 1 23.72 4 GLU B CA 1
ATOM 3399 C C . GLU B 1 4 ? -58.5 -45.406 10.273 1 23.72 4 GLU B C 1
ATOM 3401 O O . GLU B 1 4 ? -57.969 -45.406 9.156 1 23.72 4 GLU B O 1
ATOM 3406 N N . GLN B 1 5 ? -59.406 -44.406 10.547 1 23.06 5 GLN B N 1
ATOM 3407 C CA . GLN B 1 5 ? -60.062 -43.656 9.5 1 23.06 5 GLN B CA 1
ATOM 3408 C C . GLN B 1 5 ? -59.156 -42.562 8.914 1 23.06 5 GLN B C 1
ATOM 3410 O O . GLN B 1 5 ? -59.562 -41.781 8.078 1 23.06 5 GLN B O 1
ATOM 3415 N N . PHE B 1 6 ? -58 -42.219 9.57 1 25.11 6 PHE B N 1
ATOM 3416 C CA . PHE B 1 6 ? -57.344 -40.906 9.391 1 25.11 6 PHE B CA 1
ATOM 3417 C C . PHE B 1 6 ? -56.656 -40.844 8.039 1 25.11 6 PHE B C 1
ATOM 3419 O O . PHE B 1 6 ? -55.781 -40 7.82 1 25.11 6 PHE B O 1
ATOM 3426 N N . SER B 1 7 ? -56.781 -41.938 7.121 1 22.84 7 SER B N 1
ATOM 3427 C CA . SER B 1 7 ? -55.938 -42.25 5.957 1 22.84 7 SER B CA 1
ATOM 3428 C C . SER B 1 7 ? -56.188 -41.25 4.832 1 22.84 7 SER B C 1
ATOM 3430 O O . SER B 1 7 ? -55.312 -41.062 3.959 1 22.84 7 SER B O 1
ATOM 3432 N N . LYS B 1 8 ? -57.531 -40.969 4.543 1 23.28 8 LYS B N 1
ATOM 3433 C CA . LYS B 1 8 ? -57.969 -40.719 3.178 1 23.28 8 LYS B CA 1
ATOM 3434 C C . LYS B 1 8 ? -57.406 -39.406 2.641 1 23.28 8 LYS B C 1
ATOM 3436 O O . LYS B 1 8 ? -56.969 -39.344 1.488 1 23.28 8 LYS B O 1
ATOM 3441 N N . ASP B 1 9 ? -57.875 -38.219 3.18 1 22.14 9 ASP B N 1
ATOM 3442 C CA . ASP B 1 9 ? -58.156 -37.062 2.359 1 22.14 9 ASP B CA 1
ATOM 3443 C C . ASP B 1 9 ? -56.875 -36.312 1.985 1 22.14 9 ASP B C 1
ATOM 3445 O O . ASP B 1 9 ? -56.938 -35.188 1.475 1 22.14 9 ASP B O 1
ATOM 3449 N N . ILE B 1 10 ? -55.656 -36.719 2.473 1 24.75 10 ILE B N 1
ATOM 3450 C CA . ILE B 1 10 ? -54.469 -35.875 2.354 1 24.75 10 ILE B CA 1
ATOM 3451 C C . ILE B 1 10 ? -54.031 -35.812 0.896 1 24.75 10 ILE B C 1
ATOM 3453 O O . ILE B 1 10 ? -53.188 -35 0.528 1 24.75 10 ILE B O 1
ATOM 3457 N N . PHE B 1 11 ? -54.469 -36.781 0.008 1 24.64 11 PHE B N 1
ATOM 3458 C CA . PHE B 1 11 ? -53.844 -37 -1.282 1 24.64 11 PHE B CA 1
ATOM 3459 C C . PHE B 1 11 ? -54.188 -35.906 -2.27 1 24.64 11 PHE B C 1
ATOM 3461 O O . PHE B 1 11 ? -53.625 -35.844 -3.365 1 24.64 11 PHE B O 1
ATOM 3468 N N . LYS B 1 12 ? -55.469 -35.438 -2.262 1 24.47 12 LYS B N 1
ATOM 3469 C CA . LYS B 1 12 ? -56 -34.75 -3.426 1 24.47 12 LYS B CA 1
ATOM 3470 C C . LYS B 1 12 ? -55.219 -33.469 -3.734 1 24.47 12 LYS B C 1
ATOM 3472 O O . LYS B 1 12 ? -55.25 -33 -4.863 1 24.47 12 LYS B O 1
ATOM 3477 N N . SER B 1 13 ? -54.812 -32.688 -2.695 1 23.06 13 SER B N 1
ATOM 3478 C CA . SER B 1 13 ? -54.531 -31.281 -2.967 1 23.06 13 SER B CA 1
ATOM 3479 C C . SER B 1 13 ? -53.25 -31.125 -3.775 1 23.06 13 SER B C 1
ATOM 3481 O O . SER B 1 13 ? -52.719 -30.031 -3.902 1 23.06 13 SER B O 1
ATOM 3483 N N . LEU B 1 14 ? -52.531 -32.188 -4.18 1 23.8 14 LEU B N 1
ATOM 3484 C CA . LEU B 1 14 ? -51.188 -32.125 -4.742 1 23.8 14 LEU B CA 1
ATOM 3485 C C . LEU B 1 14 ? -51.219 -31.531 -6.145 1 23.8 14 LEU B C 1
ATOM 3487 O O . LEU B 1 14 ? -50.188 -31.078 -6.648 1 23.8 14 LEU B O 1
ATOM 3491 N N . ARG B 1 15 ? -52.25 -31.922 -6.922 1 23.97 15 ARG B N 1
ATOM 3492 C CA . ARG B 1 15 ? -52.094 -31.938 -8.375 1 23.97 15 ARG B CA 1
ATOM 3493 C C . ARG B 1 15 ? -51.969 -30.531 -8.922 1 23.97 15 ARG B C 1
ATOM 3495 O O . ARG B 1 15 ? -51.281 -30.297 -9.93 1 23.97 15 ARG B O 1
ATOM 3502 N N . PHE B 1 16 ? -52.906 -29.641 -8.492 1 24.19 16 PHE B N 1
ATOM 3503 C CA . PHE B 1 16 ? -53.25 -28.516 -9.359 1 24.19 16 PHE B CA 1
ATOM 3504 C C . PHE B 1 16 ? -52.062 -27.562 -9.484 1 24.19 16 PHE B C 1
ATOM 3506 O O . PHE B 1 16 ? -52.125 -26.562 -10.188 1 24.19 16 PHE B O 1
ATOM 3513 N N . LEU B 1 17 ? -51 -27.641 -8.641 1 22.47 17 LEU B N 1
ATOM 3514 C CA . LEU B 1 17 ? -50.062 -26.516 -8.547 1 22.47 17 LEU B CA 1
ATOM 3515 C C . LEU B 1 17 ? -49.188 -26.453 -9.773 1 22.47 17 LEU B C 1
ATOM 3517 O O . LEU B 1 17 ? -48.344 -25.562 -9.891 1 22.47 17 LEU B O 1
ATOM 3521 N N . VAL B 1 18 ? -49.156 -27.453 -10.625 1 23.91 18 VAL B N 1
ATOM 3522 C CA . VAL B 1 18 ? -48.031 -27.578 -11.562 1 23.91 18 VAL B CA 1
ATOM 3523 C C . VAL B 1 18 ? -48.125 -26.5 -12.641 1 23.91 18 VAL B C 1
ATOM 3525 O O . VAL B 1 18 ? -47.125 -25.984 -13.094 1 23.91 18 VAL B O 1
ATOM 3528 N N . ILE B 1 19 ? -49.344 -26.312 -13.18 1 23.97 19 ILE B N 1
ATOM 3529 C CA . ILE B 1 19 ? -49.438 -25.828 -14.555 1 23.97 19 ILE B CA 1
ATOM 3530 C C . ILE B 1 19 ? -48.906 -24.406 -14.641 1 23.97 19 ILE B C 1
ATOM 3532 O O . ILE B 1 19 ? -48.188 -24.062 -15.586 1 23.97 19 ILE B O 1
ATOM 3536 N N . TYR B 1 20 ? -49.5 -23.469 -13.852 1 23.34 20 TYR B N 1
ATOM 3537 C CA . TYR B 1 20 ? -49.531 -22.062 -14.273 1 23.34 20 TYR B CA 1
ATOM 3538 C C . TYR B 1 20 ? -48.156 -21.438 -14.203 1 23.34 20 TYR B C 1
ATOM 3540 O O . TYR B 1 20 ? -48.031 -20.219 -14.281 1 23.34 20 TYR B O 1
ATOM 3548 N N . GLY B 1 21 ? -47.125 -22.172 -13.922 1 23.16 21 GLY B N 1
ATOM 3549 C CA . GLY B 1 21 ? -45.812 -21.641 -13.633 1 23.16 21 GLY B CA 1
ATOM 3550 C C . GLY B 1 21 ? -45.125 -21.047 -14.844 1 23.16 21 GLY B C 1
ATOM 3551 O O . GLY B 1 21 ? -44.031 -20.453 -14.727 1 23.16 21 GLY B O 1
ATOM 3552 N N . ALA B 1 22 ? -45.531 -21.453 -16.031 1 25.48 22 ALA B N 1
ATOM 3553 C CA . ALA B 1 22 ? -44.688 -21.234 -17.203 1 25.48 22 ALA B CA 1
ATOM 3554 C C . ALA B 1 22 ? -44.594 -19.75 -17.547 1 25.48 22 ALA B C 1
ATOM 3556 O O . ALA B 1 22 ? -43.562 -19.266 -18.031 1 25.48 22 ALA B O 1
ATOM 3557 N N . LEU B 1 23 ? -45.812 -19.125 -17.578 1 23.58 23 LEU B N 1
ATOM 3558 C CA . LEU B 1 23 ? -45.938 -17.906 -18.375 1 23.58 23 LEU B CA 1
ATOM 3559 C C . LEU B 1 23 ? -45.062 -16.781 -17.781 1 23.58 23 LEU B C 1
ATOM 3561 O O . LEU B 1 23 ? -44.625 -15.891 -18.5 1 23.58 23 LEU B O 1
ATOM 3565 N N . LEU B 1 24 ? -45.188 -16.672 -16.438 1 24.09 24 LEU B N 1
ATOM 3566 C CA . LEU B 1 24 ? -44.844 -15.336 -15.953 1 24.09 24 LEU B CA 1
ATOM 3567 C C . LEU B 1 24 ? -43.375 -15.047 -16.094 1 24.09 24 LEU B C 1
ATOM 3569 O O . LEU B 1 24 ? -42.875 -14.016 -15.641 1 24.09 24 LEU B O 1
ATOM 3573 N N . PHE B 1 25 ? -42.625 -15.969 -16.656 1 23.83 25 PHE B N 1
ATOM 3574 C CA . PHE B 1 25 ? -41.188 -15.812 -16.562 1 23.83 25 PHE B CA 1
ATOM 3575 C C . PHE B 1 25 ? -40.719 -14.602 -17.359 1 23.83 25 PHE B C 1
ATOM 3577 O O . PHE B 1 25 ? -39.531 -14.234 -17.312 1 23.83 25 PHE B O 1
ATOM 3584 N N . MET B 1 26 ? -41.531 -14.234 -18.328 1 21.97 26 MET B N 1
ATOM 3585 C CA . MET B 1 26 ? -40.844 -13.43 -19.344 1 21.97 26 MET B CA 1
ATOM 3586 C C . MET B 1 26 ? -40.5 -12.047 -18.797 1 21.97 26 MET B C 1
ATOM 3588 O O . MET B 1 26 ? -40 -11.195 -19.531 1 21.97 26 MET B O 1
ATOM 3592 N N . VAL B 1 27 ? -41.25 -11.633 -17.781 1 24.05 27 VAL B N 1
ATOM 3593 C CA . VAL B 1 27 ? -41.094 -10.188 -17.656 1 24.05 27 VAL B CA 1
ATOM 3594 C C . VAL B 1 27 ? -39.656 -9.828 -17.391 1 24.05 27 VAL B C 1
ATOM 3596 O O . VAL B 1 27 ? -39.094 -10.164 -16.328 1 24.05 27 VAL B O 1
ATOM 3599 N N . ILE B 1 28 ? -38.781 -9.984 -18.422 1 22.7 28 ILE B N 1
ATOM 3600 C CA . ILE B 1 28 ? -37.406 -9.539 -18.547 1 22.7 28 ILE B CA 1
ATOM 3601 C C . ILE B 1 28 ? -37.25 -8.125 -18 1 22.7 28 ILE B C 1
ATOM 3603 O O . ILE B 1 28 ? -37.875 -7.188 -18.5 1 22.7 28 ILE B O 1
ATOM 3607 N N . VAL B 1 29 ? -37.281 -8.008 -16.625 1 23.47 29 VAL B N 1
ATOM 3608 C CA . VAL B 1 29 ? -37.031 -6.727 -15.969 1 23.47 29 VAL B CA 1
ATOM 3609 C C . VAL B 1 29 ? -35.906 -6.004 -16.672 1 23.47 29 VAL B C 1
ATOM 3611 O O . VAL B 1 29 ? -34.781 -6.508 -16.719 1 23.47 29 VAL B O 1
ATOM 3614 N N . ASN B 1 30 ? -36.188 -5.43 -17.812 1 24.27 30 ASN B N 1
ATOM 3615 C CA . ASN B 1 30 ? -35.312 -4.418 -18.422 1 24.27 30 ASN B CA 1
ATOM 3616 C C . ASN B 1 30 ? -34.812 -3.41 -17.391 1 24.27 30 ASN B C 1
ATOM 3618 O O . ASN B 1 30 ? -35.562 -2.494 -17 1 24.27 30 ASN B O 1
ATOM 3622 N N . PHE B 1 31 ? -34.281 -3.926 -16.297 1 24.31 31 PHE B N 1
ATOM 3623 C CA . PHE B 1 31 ? -33.688 -2.902 -15.453 1 24.31 31 PHE B CA 1
ATOM 3624 C C . PHE B 1 31 ? -32.844 -1.929 -16.281 1 24.31 31 PHE B C 1
ATOM 3626 O O . PHE B 1 31 ? -31.906 -2.33 -16.953 1 24.31 31 PHE B O 1
ATOM 3633 N N . THR B 1 32 ? -33.562 -1.05 -16.922 1 24.66 32 THR B N 1
ATOM 3634 C CA . THR B 1 32 ? -32.906 0.121 -17.484 1 24.66 32 THR B CA 1
ATOM 3635 C C . THR B 1 32 ? -31.844 0.652 -16.547 1 24.66 32 THR B C 1
ATOM 3637 O O . THR B 1 32 ? -32.125 0.955 -15.383 1 24.66 32 THR B O 1
ATOM 3640 N N . VAL B 1 33 ? -30.703 -0.032 -16.625 1 24.81 33 VAL B N 1
ATOM 3641 C CA . VAL B 1 33 ? -29.531 0.616 -16.062 1 24.81 33 VAL B CA 1
ATOM 3642 C C . VAL B 1 33 ? -29.609 2.123 -16.297 1 24.81 33 VAL B C 1
ATOM 3644 O O . VAL B 1 33 ? -29.672 2.572 -17.453 1 24.81 33 VAL B O 1
ATOM 3647 N N . LEU B 1 34 ? -30.469 2.723 -15.5 1 26.53 34 LEU B N 1
ATOM 3648 C CA . LEU B 1 34 ? -30.406 4.176 -15.602 1 26.53 34 LEU B CA 1
ATOM 3649 C C . LEU B 1 34 ? -28.969 4.641 -15.836 1 26.53 34 LEU B C 1
ATOM 3651 O O . LEU B 1 34 ? -28.031 4.109 -15.227 1 26.53 34 LEU B O 1
ATOM 3655 N N . PRO B 1 35 ? -28.766 5.086 -17.016 1 24.94 35 PRO B N 1
ATOM 3656 C CA . PRO B 1 35 ? -27.422 5.625 -17.297 1 24.94 35 PRO B CA 1
ATOM 3657 C C . PRO B 1 35 ? -26.844 6.406 -16.125 1 24.94 35 PRO B C 1
ATOM 3659 O O . PRO B 1 35 ? -27.562 7.098 -15.414 1 24.94 35 PRO B O 1
ATOM 3662 N N . VAL B 1 36 ? -26.031 5.688 -15.414 1 27.7 36 VAL B N 1
ATOM 3663 C CA . VAL B 1 36 ? -25.25 6.547 -14.539 1 27.7 36 VAL B CA 1
ATOM 3664 C C . VAL B 1 36 ? -24.969 7.879 -15.234 1 27.7 36 VAL B C 1
ATOM 3666 O O . VAL B 1 36 ? -24.375 7.906 -16.312 1 27.7 36 VAL B O 1
ATOM 3669 N N . THR B 1 37 ? -25.969 8.711 -15.148 1 25.55 37 THR B N 1
ATOM 3670 C CA . THR B 1 37 ? -25.703 10.055 -15.648 1 25.55 37 THR B CA 1
ATOM 3671 C C . THR B 1 37 ? -24.25 10.445 -15.367 1 25.55 37 THR B C 1
ATOM 3673 O O . THR B 1 37 ? -23.812 10.438 -14.211 1 25.55 37 THR B O 1
ATOM 3676 N N . LYS B 1 38 ? -23.391 10.188 -16.297 1 29.75 38 LYS B N 1
ATOM 3677 C CA . LYS B 1 38 ? -22.125 10.922 -16.281 1 29.75 38 LYS B CA 1
ATOM 3678 C C . LYS B 1 38 ? -22.312 12.312 -15.688 1 29.75 38 LYS B C 1
ATOM 3680 O O . LYS B 1 38 ? -22.875 13.195 -16.328 1 29.75 38 LYS B O 1
ATOM 3685 N N . THR B 1 39 ? -22.578 12.336 -14.43 1 29.94 39 THR B N 1
ATOM 3686 C CA . THR B 1 39 ? -22.5 13.711 -13.953 1 29.94 39 THR B CA 1
ATOM 3687 C C . THR B 1 39 ? -21.359 14.453 -14.625 1 29.94 39 THR B C 1
ATOM 3689 O O . THR B 1 39 ? -20.203 14.055 -14.516 1 29.94 39 THR B O 1
ATOM 3692 N N . GLN B 1 40 ? -21.625 14.977 -15.789 1 30.72 40 GLN B N 1
ATOM 3693 C CA . GLN B 1 40 ? -20.75 15.914 -16.484 1 30.72 40 GLN B CA 1
ATOM 3694 C C . GLN B 1 40 ? -19.953 16.766 -15.508 1 30.72 40 GLN B C 1
ATOM 3696 O O . GLN B 1 40 ? -20.484 17.219 -14.492 1 30.72 40 GLN B O 1
ATOM 3701 N N . SER B 1 41 ? -18.719 16.406 -15.398 1 36.31 41 SER B N 1
ATOM 3702 C CA . SER B 1 41 ? -17.922 17.438 -14.773 1 36.31 41 SER B CA 1
ATOM 3703 C C . SER B 1 41 ? -18.422 18.828 -15.148 1 36.31 41 SER B C 1
ATOM 3705 O O . SER B 1 41 ? -18.703 19.109 -16.328 1 36.31 41 SER B O 1
ATOM 3707 N N . PRO B 1 42 ? -19.25 19.422 -14.344 1 36.56 42 PRO B N 1
ATOM 3708 C CA . PRO B 1 42 ? -19.656 20.734 -14.836 1 36.56 42 PRO B CA 1
ATOM 3709 C C . PRO B 1 42 ? -18.531 21.453 -15.594 1 36.56 42 PRO B C 1
ATOM 3711 O O . PRO B 1 42 ? -17.422 21.562 -15.086 1 36.56 42 PRO B O 1
ATOM 3714 N N . THR B 1 43 ? -18.453 21.266 -16.875 1 38.09 43 THR B N 1
ATOM 3715 C CA . THR B 1 43 ? -17.656 22.125 -17.734 1 38.09 43 THR B CA 1
ATOM 3716 C C . THR B 1 43 ? -17.844 23.594 -17.375 1 38.09 43 THR B C 1
ATOM 3718 O O . THR B 1 43 ? -17.656 24.484 -18.219 1 38.09 43 THR B O 1
ATOM 3721 N N . THR B 1 44 ? -18.672 23.938 -16.391 1 38.19 44 THR B N 1
ATOM 3722 C CA . THR B 1 44 ? -18.703 25.391 -16.266 1 38.19 44 THR B CA 1
ATOM 3723 C C . THR B 1 44 ? -17.281 25.953 -16.203 1 38.19 44 THR B C 1
ATOM 3725 O O . THR B 1 44 ? -16.422 25.391 -15.539 1 38.19 44 THR B O 1
ATOM 3728 N N . SER B 1 45 ? -16.906 26.875 -17 1 42 45 SER B N 1
ATOM 3729 C CA . SER B 1 45 ? -15.703 27.703 -17.094 1 42 45 SER B CA 1
ATOM 3730 C C . SER B 1 45 ? -15.164 28.047 -15.703 1 42 45 SER B C 1
ATOM 3732 O O . SER B 1 45 ? -15.695 28.922 -15.023 1 42 45 SER B O 1
ATOM 3734 N N . THR B 1 46 ? -14.82 27.125 -14.906 1 51.5 46 THR B N 1
ATOM 3735 C CA . THR B 1 46 ? -14.125 27.281 -13.633 1 51.5 46 THR B CA 1
ATOM 3736 C C . THR B 1 46 ? -13.242 28.531 -13.648 1 51.5 46 THR B C 1
ATOM 3738 O O . THR B 1 46 ? -12.711 28.938 -12.617 1 51.5 46 THR B O 1
ATOM 3741 N N . ALA B 1 47 ? -12.922 28.953 -14.898 1 55.06 47 ALA B N 1
ATOM 3742 C CA . ALA B 1 47 ? -12.023 30.094 -15.023 1 55.06 47 ALA B CA 1
ATOM 3743 C C . ALA B 1 47 ? -12.609 31.328 -14.352 1 55.06 47 ALA B C 1
ATOM 3745 O O . ALA B 1 47 ? -11.875 32.25 -13.961 1 55.06 47 ALA B O 1
ATOM 3746 N N . GLN B 1 48 ? -13.914 31.25 -14.086 1 68.88 48 GLN B N 1
ATOM 3747 C CA . GLN B 1 48 ? -14.477 32.5 -13.609 1 68.88 48 GLN B CA 1
ATOM 3748 C C . GLN B 1 48 ? -14.766 32.469 -12.117 1 68.88 48 GLN B C 1
ATOM 3750 O O . GLN B 1 48 ? -15.125 33.469 -11.508 1 68.88 48 GLN B O 1
ATOM 3755 N N . LEU B 1 49 ? -14.414 31.328 -11.406 1 82.81 49 LEU B N 1
ATOM 3756 C CA . LEU B 1 49 ? -14.734 31.281 -9.984 1 82.81 49 LEU B CA 1
ATOM 3757 C C . LEU B 1 49 ? -13.617 31.891 -9.148 1 82.81 49 LEU B C 1
ATOM 3759 O O . LEU B 1 49 ? -12.445 31.812 -9.516 1 82.81 49 LEU B O 1
ATOM 3763 N N . PRO B 1 50 ? -14.039 32.562 -8.055 1 87.5 50 PRO B N 1
ATOM 3764 C CA . PRO B 1 50 ? -13.016 33.125 -7.16 1 87.5 50 PRO B CA 1
ATOM 3765 C C . PRO B 1 50 ? -12.25 32.031 -6.418 1 87.5 50 PRO B C 1
ATOM 3767 O O . PRO B 1 50 ? -12.703 30.875 -6.367 1 87.5 50 PRO B O 1
ATOM 3770 N N . TYR B 1 51 ? -11.156 32.438 -5.934 1 90.69 51 TYR B N 1
ATOM 3771 C CA . TYR B 1 51 ? -10.43 31.531 -5.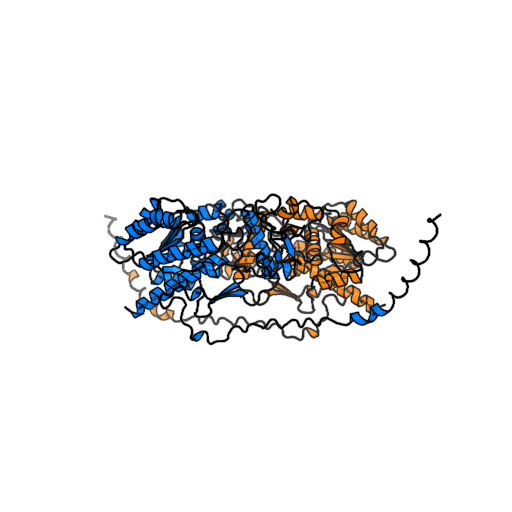062 1 90.69 51 TYR B CA 1
ATOM 3772 C C . TYR B 1 51 ? -11.133 31.375 -3.719 1 90.69 51 TYR B C 1
ATOM 3774 O O . TYR B 1 51 ? -11.742 32.344 -3.221 1 90.69 51 TYR B O 1
ATOM 3782 N N . CYS B 1 52 ? -11.023 30.203 -3.088 1 91.25 52 CYS B N 1
ATOM 3783 C CA . CYS B 1 52 ? -11.859 29.812 -1.959 1 91.25 52 CYS B CA 1
ATOM 3784 C C . CYS B 1 52 ? -11.602 30.703 -0.75 1 91.25 52 CYS B C 1
ATOM 3786 O O . CYS B 1 52 ? -12.492 30.906 0.073 1 91.25 52 CYS B O 1
ATOM 3788 N N . PHE B 1 53 ? -10.375 31.266 -0.677 1 89.81 53 PHE B N 1
ATOM 3789 C CA . PHE B 1 53 ? -10.062 32.062 0.512 1 89.81 53 PHE B CA 1
ATOM 3790 C C . PHE B 1 53 ? -9.828 33.531 0.149 1 89.81 53 PHE B C 1
ATOM 3792 O O . PHE B 1 53 ? -9.234 34.281 0.924 1 89.81 53 PHE B O 1
ATOM 3799 N N . GLU B 1 54 ? -10.188 33.938 -1.022 1 82.38 54 GLU B N 1
ATOM 3800 C CA . GLU B 1 54 ? -9.914 35.281 -1.546 1 82.38 54 GLU B CA 1
ATOM 3801 C C . GLU B 1 54 ? -10.516 36.375 -0.654 1 82.38 54 GLU B C 1
ATOM 3803 O O . GLU B 1 54 ? -9.906 37.406 -0.428 1 82.38 54 GLU B O 1
ATOM 3808 N N . ASN B 1 55 ? -11.664 36.219 -0.231 1 71.88 55 ASN B N 1
ATOM 3809 C CA . ASN B 1 55 ? -12.289 37.281 0.564 1 71.88 55 ASN B CA 1
ATOM 3810 C C . ASN B 1 55 ? -12.219 36.969 2.057 1 71.88 55 ASN B C 1
ATOM 3812 O O . ASN B 1 55 ? -13 37.5 2.846 1 71.88 55 ASN B O 1
ATOM 3816 N N . GLY B 1 56 ? -11.273 36.156 2.354 1 70 56 GLY B N 1
ATOM 3817 C CA . GLY B 1 56 ? -11.062 35.844 3.756 1 70 56 GLY B CA 1
ATOM 3818 C C . GLY B 1 56 ? -12.078 34.844 4.301 1 70 56 GLY B C 1
ATOM 3819 O O . GLY B 1 56 ? -12 34.438 5.461 1 70 56 GLY B O 1
ATOM 3820 N N . THR B 1 57 ? -12.992 34.594 3.469 1 74.31 57 THR B N 1
ATOM 3821 C CA . THR B 1 57 ? -13.992 33.625 3.92 1 74.31 57 THR B CA 1
ATOM 3822 C C . THR B 1 57 ? -13.469 32.219 3.818 1 74.31 57 THR B C 1
ATOM 3824 O O . THR B 1 57 ? -12.703 31.891 2.904 1 74.31 57 THR B O 1
ATOM 3827 N N . THR B 1 58 ? -13.805 31.406 4.828 1 77 58 THR B N 1
ATOM 3828 C CA . THR B 1 58 ? -13.359 30.016 4.848 1 77 58 THR B CA 1
ATOM 3829 C C . THR B 1 58 ? -14.523 29.062 4.617 1 77 58 THR B C 1
ATOM 3831 O O . THR B 1 58 ? -14.352 27.844 4.629 1 77 58 THR B O 1
ATOM 3834 N N . SER B 1 59 ? -15.688 29.609 4.305 1 79.69 59 SER B N 1
ATOM 3835 C CA . SER B 1 59 ? -16.891 28.781 4.258 1 79.69 59 SER B CA 1
ATOM 3836 C C . SER B 1 59 ? -17.109 28.203 2.865 1 79.69 59 SER B C 1
ATOM 3838 O O . SER B 1 59 ? -17.703 27.141 2.713 1 79.69 59 SER B O 1
ATOM 3840 N N . LEU B 1 60 ? -16.594 28.828 1.882 1 84.19 60 LEU B N 1
ATOM 3841 C CA . LEU B 1 60 ? -16.859 28.422 0.509 1 84.19 60 LEU B CA 1
ATOM 3842 C C . LEU B 1 60 ? -16.219 27.078 0.207 1 84.19 60 LEU B C 1
ATOM 3844 O O . LEU B 1 60 ? -16.75 26.281 -0.577 1 84.19 60 LEU B O 1
ATOM 3848 N N . VAL B 1 61 ? -15.156 26.844 0.81 1 89 61 VAL B N 1
ATOM 3849 C CA . VAL B 1 61 ? -14.367 25.656 0.484 1 89 61 VAL B CA 1
ATOM 3850 C C . VAL B 1 61 ? -15.094 24.406 0.965 1 89 61 VAL B C 1
ATOM 3852 O O . VAL B 1 61 ? -14.914 23.312 0.408 1 89 61 VAL B O 1
ATOM 3855 N N . ASN B 1 62 ? -15.961 24.578 1.896 1 88.5 62 ASN B N 1
ATOM 3856 C CA . ASN B 1 62 ? -16.625 23.438 2.512 1 88.5 62 ASN B CA 1
ATOM 3857 C C . ASN B 1 62 ? -17.781 22.938 1.65 1 88.5 62 ASN B C 1
ATOM 3859 O O . ASN B 1 62 ? -18.281 21.828 1.854 1 88.5 62 ASN B O 1
ATOM 3863 N N . GLU B 1 63 ? -18.203 23.75 0.804 1 89.44 63 GLU B N 1
ATOM 3864 C CA . GLU B 1 63 ? -19.281 23.344 -0.099 1 89.44 63 GLU B CA 1
ATOM 3865 C C . GLU B 1 63 ? -18.719 22.625 -1.324 1 89.44 63 GLU B C 1
ATOM 3867 O O . GLU B 1 63 ? -18.484 23.234 -2.363 1 89.44 63 GLU B O 1
ATOM 3872 N N . GLY B 1 64 ? -18.578 21.375 -1.22 1 92.88 64 GLY B N 1
ATOM 3873 C CA . GLY B 1 64 ? -18.016 20.578 -2.305 1 92.88 64 GLY B CA 1
ATOM 3874 C C . GLY B 1 64 ? -18.219 19.094 -2.109 1 92.88 64 GLY B C 1
ATOM 3875 O O . GLY B 1 64 ? -19 18.672 -1.265 1 92.88 64 GLY B O 1
ATOM 3876 N N . ASP B 1 65 ? -17.594 18.344 -3.027 1 92.94 65 ASP B N 1
ATOM 3877 C CA . ASP B 1 65 ? -17.656 16.891 -2.975 1 92.94 65 ASP B CA 1
ATOM 3878 C C . ASP B 1 65 ? -16.312 16.266 -3.33 1 92.94 65 ASP B C 1
ATOM 3880 O O . ASP B 1 65 ? -15.477 16.906 -3.969 1 92.94 65 ASP B O 1
ATOM 3884 N N . TRP B 1 66 ? -16.188 15.055 -2.742 1 93.94 66 TRP B N 1
ATOM 3885 C CA . TRP B 1 66 ? -15.039 14.258 -3.145 1 93.94 66 TRP B CA 1
ATOM 3886 C C . TRP B 1 66 ? -15.305 13.531 -4.453 1 93.94 66 TRP B C 1
ATOM 3888 O O . TRP B 1 66 ? -16.391 12.961 -4.645 1 93.94 66 TRP B O 1
ATOM 3898 N N . PHE B 1 67 ? -14.367 13.586 -5.332 1 92.31 67 PHE B N 1
ATOM 3899 C CA . PHE B 1 67 ? -14.445 12.844 -6.586 1 92.31 67 PHE B CA 1
ATOM 3900 C C . PHE B 1 67 ? -13.242 11.93 -6.746 1 92.31 67 PHE B C 1
ATOM 3902 O O . PHE B 1 67 ? -12.109 12.32 -6.43 1 92.31 67 PHE B O 1
ATOM 3909 N N . PRO B 1 68 ? -13.5 10.688 -7.223 1 90.31 68 PRO B N 1
ATOM 3910 C CA . PRO B 1 68 ? -12.359 9.812 -7.496 1 90.31 68 PRO B CA 1
ATOM 3911 C C . PRO B 1 68 ? -11.375 10.422 -8.492 1 90.31 68 PRO B C 1
ATOM 3913 O O . PRO B 1 68 ? -11.789 11.102 -9.438 1 90.31 68 PRO B O 1
ATOM 3916 N N . LEU B 1 69 ? -10.141 10.219 -8.273 1 88.38 69 LEU B N 1
ATOM 3917 C CA . LEU B 1 69 ? -9.125 10.664 -9.219 1 88.38 69 LEU B CA 1
ATOM 3918 C C . LEU B 1 69 ? -9.32 9.992 -10.578 1 88.38 69 LEU B C 1
ATOM 3920 O O . LEU B 1 69 ? -9.82 8.867 -10.656 1 88.38 69 LEU B O 1
ATOM 3924 N N . PRO B 1 70 ? -8.984 10.688 -11.594 1 83.12 70 PRO B N 1
ATOM 3925 C CA . PRO B 1 70 ? -9.164 10.102 -12.922 1 83.12 70 PRO B CA 1
ATOM 3926 C C . PRO B 1 70 ? -8.25 8.898 -13.164 1 83.12 70 PRO B C 1
ATOM 3928 O O . PRO B 1 70 ? -7.105 8.891 -12.695 1 83.12 70 PRO B O 1
ATOM 3931 N N . GLY B 1 71 ? -8.789 7.93 -13.938 1 80.56 71 GLY B N 1
ATOM 3932 C CA . GLY B 1 71 ? -7.969 6.816 -14.391 1 80.56 71 GLY B CA 1
ATOM 3933 C C . GLY B 1 71 ? -7.82 5.719 -13.352 1 80.56 71 GLY B C 1
ATOM 3934 O O . GLY B 1 71 ? -6.969 4.84 -13.484 1 80.56 71 GLY B O 1
ATOM 3935 N N . LEU B 1 72 ? -8.555 5.742 -12.297 1 84.19 72 LEU B N 1
ATOM 3936 C CA . LEU B 1 72 ? -8.469 4.707 -11.273 1 84.19 72 LEU B CA 1
ATOM 3937 C C . LEU B 1 72 ? -9 3.377 -11.797 1 84.19 72 LEU B C 1
ATOM 3939 O O . LEU B 1 72 ? -9.977 3.342 -12.547 1 84.19 72 LEU B O 1
ATOM 3943 N N . THR B 1 73 ? -8.266 2.342 -11.422 1 80.12 73 THR B N 1
ATOM 3944 C CA . THR B 1 73 ? -8.68 0.982 -11.742 1 80.12 73 THR B CA 1
ATOM 3945 C C . THR B 1 73 ? -8.938 0.181 -10.469 1 80.12 73 THR B C 1
ATOM 3947 O O . THR B 1 73 ? -8.734 0.68 -9.359 1 80.12 73 THR B O 1
ATOM 3950 N N . GLU B 1 74 ? -9.383 -1.041 -10.641 1 77.31 74 GLU B N 1
ATOM 3951 C CA . GLU B 1 74 ? -9.625 -1.922 -9.5 1 77.31 74 GLU B CA 1
ATOM 3952 C C . GLU B 1 74 ? -8.336 -2.189 -8.727 1 77.31 74 GLU B C 1
ATOM 3954 O O . GLU B 1 74 ? -8.367 -2.346 -7.504 1 77.31 74 GLU B O 1
ATOM 3959 N N . LYS B 1 75 ? -7.332 -2.188 -9.406 1 77.62 75 LYS B N 1
ATOM 3960 C CA . LYS B 1 75 ? -6.035 -2.43 -8.781 1 77.62 75 LYS B CA 1
ATOM 3961 C C . LYS B 1 75 ? -5.699 -1.335 -7.77 1 77.62 75 LYS B C 1
ATOM 3963 O O . LYS B 1 75 ? -5.137 -1.613 -6.707 1 77.62 75 LYS B O 1
ATOM 3968 N N . ASP B 1 76 ? -6.074 -0.103 -8.133 1 84.31 76 ASP B N 1
ATOM 3969 C CA . ASP B 1 76 ? -5.809 1.016 -7.234 1 84.31 76 ASP B CA 1
ATOM 3970 C C . ASP B 1 76 ? -6.539 0.835 -5.902 1 84.31 76 ASP B C 1
ATOM 3972 O O . ASP B 1 76 ? -5.953 1.039 -4.836 1 84.31 76 ASP B O 1
ATOM 3976 N N . TYR B 1 77 ? -7.695 0.421 -6.016 1 85.62 77 TYR B N 1
ATOM 3977 C CA . TYR B 1 77 ? -8.5 0.231 -4.816 1 85.62 77 TYR B CA 1
ATOM 3978 C C . TYR B 1 77 ? -7.992 -0.95 -4 1 85.62 77 TYR B C 1
ATOM 3980 O O . TYR B 1 77 ? -7.973 -0.898 -2.768 1 85.62 77 TYR B O 1
ATOM 3988 N N . ARG B 1 78 ? -7.547 -1.923 -4.621 1 84.25 78 ARG B N 1
ATOM 3989 C CA . ARG B 1 78 ? -6.996 -3.084 -3.934 1 84.25 78 ARG B CA 1
ATOM 3990 C C . ARG B 1 78 ? -5.711 -2.725 -3.193 1 84.25 78 ARG B C 1
ATOM 3992 O O . ARG B 1 78 ? -5.512 -3.133 -2.049 1 84.25 78 ARG B O 1
ATOM 3999 N N . GLU B 1 79 ? -4.879 -2.047 -3.881 1 88.62 79 GLU B N 1
ATOM 4000 C CA . GLU B 1 79 ? -3.621 -1.645 -3.26 1 88.62 79 GLU B CA 1
ATOM 4001 C C . GLU B 1 79 ? -3.863 -0.733 -2.061 1 88.62 79 GLU B C 1
ATOM 4003 O O . GLU B 1 79 ? -3.191 -0.855 -1.034 1 88.62 79 GLU B O 1
ATOM 4008 N N . ARG B 1 80 ? -4.801 0.156 -2.254 1 91.31 80 ARG B N 1
ATOM 4009 C CA . ARG B 1 80 ? -5.148 1.032 -1.141 1 91.31 80 ARG B CA 1
ATOM 4010 C C . ARG B 1 80 ? -5.66 0.228 0.048 1 91.31 80 ARG B C 1
ATOM 4012 O O . ARG B 1 80 ? -5.289 0.493 1.192 1 91.31 80 ARG B O 1
ATOM 4019 N N . ALA B 1 81 ? -6.484 -0.686 -0.202 1 90 81 ALA B N 1
ATOM 4020 C CA . ALA B 1 81 ? -7.023 -1.543 0.852 1 90 81 ALA B CA 1
ATOM 4021 C C . ALA B 1 81 ? -5.91 -2.318 1.549 1 90 81 ALA B C 1
ATOM 4023 O O . ALA B 1 81 ? -5.941 -2.506 2.768 1 90 81 ALA B O 1
ATOM 4024 N N . GLU B 1 82 ? -4.977 -2.764 0.759 1 92.38 82 GLU B N 1
ATOM 4025 C CA . GLU B 1 82 ? -3.836 -3.482 1.319 1 92.38 82 GLU B CA 1
ATOM 4026 C C . GLU B 1 82 ? -3.018 -2.586 2.242 1 92.38 82 GLU B C 1
ATOM 4028 O O . GLU B 1 82 ? -2.611 -3.008 3.328 1 92.38 82 GLU B O 1
ATOM 4033 N N . LEU B 1 83 ? -2.787 -1.416 1.81 1 93.69 83 LEU B N 1
ATOM 4034 C CA . LEU B 1 83 ? -2.041 -0.468 2.629 1 93.69 83 LEU B CA 1
ATOM 4035 C C . LEU B 1 83 ? -2.777 -0.178 3.932 1 93.69 83 LEU B C 1
ATOM 4037 O O . LEU B 1 83 ? -2.158 -0.093 4.996 1 93.69 83 LEU B O 1
ATOM 4041 N N . ASP B 1 84 ? -4.02 -0.053 3.848 1 91.94 84 ASP B N 1
ATOM 4042 C CA . ASP B 1 84 ? -4.816 0.175 5.051 1 91.94 84 ASP B CA 1
ATOM 4043 C C . ASP B 1 84 ? -4.68 -0.99 6.027 1 91.94 84 ASP B C 1
ATOM 4045 O O . ASP B 1 84 ? -4.625 -0.785 7.242 1 91.94 84 ASP B O 1
ATOM 4049 N N . ARG B 1 85 ? -4.656 -2.162 5.539 1 92.69 85 ARG B N 1
ATOM 4050 C CA . ARG B 1 85 ? -4.469 -3.332 6.391 1 92.69 85 ARG B CA 1
ATOM 4051 C C . ARG B 1 85 ? -3.123 -3.279 7.109 1 92.69 85 ARG B C 1
ATOM 4053 O O . ARG B 1 85 ? -3.035 -3.586 8.297 1 92.69 85 ARG B O 1
ATOM 4060 N N . PHE B 1 86 ? -2.113 -2.902 6.344 1 94.19 86 PHE B N 1
ATOM 4061 C CA . PHE B 1 86 ? -0.782 -2.816 6.93 1 94.19 86 PHE B CA 1
ATOM 4062 C C . PHE B 1 86 ? -0.732 -1.729 7.996 1 94.19 86 PHE B C 1
ATOM 4064 O O . PHE B 1 86 ? -0.074 -1.891 9.023 1 94.19 86 PHE B O 1
ATOM 4071 N N . ILE B 1 87 ? -1.39 -0.648 7.738 1 93.19 87 ILE B N 1
ATOM 4072 C CA . ILE B 1 87 ? -1.424 0.445 8.703 1 93.19 87 ILE B CA 1
ATOM 4073 C C . ILE B 1 87 ? -2.121 -0.017 9.984 1 93.19 87 ILE B C 1
ATOM 4075 O O . ILE B 1 87 ? -1.64 0.24 11.086 1 93.19 87 ILE B O 1
ATOM 4079 N N . ARG B 1 88 ? -3.205 -0.688 9.898 1 91.25 88 ARG B N 1
ATOM 4080 C CA . ARG B 1 88 ? -3.906 -1.21 11.062 1 91.25 88 ARG B CA 1
ATOM 4081 C C . ARG B 1 88 ? -3.043 -2.217 11.82 1 91.25 88 ARG B C 1
ATOM 4083 O O . ARG B 1 88 ? -2.979 -2.188 13.047 1 91.25 88 ARG B O 1
ATOM 4090 N N . ARG B 1 89 ? -2.283 -3.029 11.086 1 91.06 89 ARG B N 1
ATOM 4091 C CA . ARG B 1 89 ? -1.373 -3.984 11.711 1 91.06 89 ARG B CA 1
ATOM 4092 C C . ARG B 1 89 ? -0.294 -3.268 12.516 1 91.06 89 ARG B C 1
ATOM 4094 O O . ARG B 1 89 ? 0.033 -3.682 13.633 1 91.06 89 ARG B O 1
ATOM 4101 N N . ALA B 1 90 ? 0.197 -2.273 11.922 1 90.12 90 ALA B N 1
ATOM 4102 C CA . ALA B 1 90 ? 1.281 -1.527 12.555 1 90.12 90 ALA B CA 1
ATOM 4103 C C . ALA B 1 90 ? 0.817 -0.887 13.859 1 90.12 90 ALA B C 1
ATOM 4105 O O . ALA B 1 90 ? 1.632 -0.581 14.734 1 90.12 90 ALA B O 1
ATOM 4106 N N . ASN B 1 91 ? -0.461 -0.705 14.008 1 89.62 91 ASN B N 1
ATOM 4107 C CA . ASN B 1 91 ? -1.01 -0.084 15.211 1 89.62 91 ASN B CA 1
ATOM 4108 C C . ASN B 1 91 ? -1.749 -1.099 16.078 1 89.62 91 ASN B C 1
ATOM 4110 O O . ASN B 1 91 ? -2.521 -0.721 16.953 1 89.62 91 ASN B O 1
ATOM 4114 N N . GLU B 1 92 ? -1.62 -2.338 15.742 1 88.06 92 GLU B N 1
ATOM 4115 C CA . GLU B 1 92 ? -2.16 -3.457 16.5 1 88.06 92 GLU B CA 1
ATOM 4116 C C . GLU B 1 92 ? -3.686 -3.484 16.438 1 88.06 92 GLU B C 1
ATOM 4118 O O . GLU B 1 92 ? -4.348 -3.84 17.422 1 88.06 92 GLU B O 1
ATOM 4123 N N . TRP B 1 93 ? -4.203 -3.008 15.359 1 88.88 93 TRP B N 1
ATOM 4124 C CA . TRP B 1 93 ? -5.625 -3.129 15.07 1 88.88 93 TRP B CA 1
ATOM 4125 C C . TRP B 1 93 ? -5.891 -4.297 14.125 1 88.88 93 TRP B C 1
ATOM 4127 O O . TRP B 1 93 ? -4.957 -4.855 13.539 1 88.88 93 TRP B O 1
ATOM 4137 N N . ALA B 1 94 ? -7.223 -4.605 14.055 1 90.38 94 ALA B N 1
ATOM 4138 C CA . ALA B 1 94 ? -7.598 -5.699 13.164 1 90.38 94 ALA B CA 1
ATOM 4139 C C . ALA B 1 94 ? -7.41 -5.309 11.703 1 90.38 94 ALA B C 1
ATOM 4141 O O . ALA B 1 94 ? -7.996 -4.328 11.234 1 90.38 94 ALA B O 1
ATOM 4142 N N . PRO B 1 95 ? -6.633 -6.059 10.922 1 92.25 95 PRO B N 1
ATOM 4143 C CA . PRO B 1 95 ? -6.457 -5.73 9.508 1 92.25 95 PRO B CA 1
ATOM 4144 C C . PRO B 1 95 ? -7.723 -5.973 8.688 1 92.25 95 PRO B C 1
ATOM 4146 O O . PRO B 1 95 ? -7.957 -5.281 7.688 1 92.25 95 PRO B O 1
ATOM 4149 N N . VAL B 1 96 ? -8.492 -6.961 9.078 1 90.88 96 VAL B N 1
ATOM 4150 C CA . VAL B 1 96 ? -9.766 -7.25 8.43 1 90.88 96 VAL B CA 1
ATOM 4151 C C . VAL B 1 96 ? -10.922 -6.766 9.305 1 90.88 96 VAL B C 1
ATOM 4153 O O . VAL B 1 96 ? -11.039 -7.18 10.461 1 90.88 96 VAL B O 1
ATOM 4156 N N . LEU B 1 97 ? -11.812 -6.008 8.695 1 89.31 97 LEU B N 1
ATOM 4157 C CA . LEU B 1 97 ? -12.797 -5.324 9.531 1 89.31 97 LEU B CA 1
ATOM 4158 C C . LEU B 1 97 ? -14.172 -5.961 9.383 1 89.31 97 LEU B C 1
ATOM 4160 O O . LEU B 1 97 ? -15.148 -5.473 9.953 1 89.31 97 LEU B O 1
ATOM 4164 N N . HIS B 1 98 ? -14.281 -6.965 8.57 1 89.44 98 HIS B N 1
ATOM 4165 C CA . HIS B 1 98 ? -15.562 -7.641 8.406 1 89.44 98 HIS B CA 1
ATOM 4166 C C . HIS B 1 98 ? -15.492 -9.086 8.883 1 89.44 98 HIS B C 1
ATOM 4168 O O . HIS B 1 98 ? -14.406 -9.656 8.992 1 89.44 98 HIS B O 1
ATOM 4174 N N . ARG B 1 99 ? -16.641 -9.586 9.156 1 88.06 99 ARG B N 1
ATOM 4175 C CA . ARG B 1 99 ? -16.766 -10.938 9.695 1 88.06 99 ARG B CA 1
ATOM 4176 C C . ARG B 1 99 ? -17.375 -11.883 8.664 1 88.06 99 ARG B C 1
ATOM 4178 O O . ARG B 1 99 ? -18.219 -11.477 7.863 1 88.06 99 ARG B O 1
ATOM 4185 N N . PRO B 1 100 ? -16.922 -13.117 8.812 1 82.19 100 PRO B N 1
ATOM 4186 C CA . PRO B 1 100 ? -17.484 -14.102 7.879 1 82.19 100 PRO B CA 1
ATOM 4187 C C . PRO B 1 100 ? -18.984 -14.336 8.102 1 82.19 100 PRO B C 1
ATOM 4189 O O . PRO B 1 100 ? -19.688 -14.789 7.191 1 82.19 100 PRO B O 1
ATOM 4192 N N . ASP B 1 101 ? -19.484 -14.109 9.312 1 86.88 101 ASP B N 1
ATOM 4193 C CA . ASP B 1 101 ? -20.891 -14.344 9.609 1 86.88 101 ASP B CA 1
ATOM 4194 C C . ASP B 1 101 ? -21.75 -13.156 9.18 1 86.88 101 ASP B C 1
ATOM 4196 O O . ASP B 1 101 ? -22.953 -13.125 9.445 1 86.88 101 ASP B O 1
ATOM 4200 N N . LEU B 1 102 ? -21.219 -12.141 8.539 1 90.88 102 LEU B N 1
ATOM 4201 C CA . LEU B 1 102 ? -21.875 -11 7.922 1 90.88 102 LEU B CA 1
ATOM 4202 C C . LEU B 1 102 ? -22.562 -10.133 8.969 1 90.88 102 LEU B C 1
ATOM 4204 O O . LEU B 1 102 ? -23.562 -9.469 8.68 1 90.88 102 LEU B O 1
ATOM 4208 N N . ARG B 1 103 ? -22.094 -10.188 10.203 1 92.19 103 ARG B N 1
ATOM 4209 C CA . ARG B 1 103 ? -22.609 -9.312 11.258 1 92.19 103 ARG B CA 1
ATOM 4210 C C . ARG B 1 103 ? -21.797 -8.023 11.336 1 92.19 103 ARG B C 1
ATOM 4212 O O . ARG B 1 103 ? -20.609 -8 10.961 1 92.19 103 ARG B O 1
ATOM 4219 N N . CYS B 1 104 ? -22.422 -6.941 11.742 1 90.56 104 CYS B N 1
ATOM 4220 C CA . CYS B 1 104 ? -21.781 -5.633 11.805 1 90.56 104 CYS B CA 1
ATOM 4221 C C . CYS B 1 104 ? -22.375 -4.785 12.922 1 90.56 104 CYS B C 1
ATOM 4223 O O . CYS B 1 104 ? -23.422 -5.137 13.484 1 90.56 104 CYS B O 1
ATOM 4225 N N . GLY B 1 105 ? -21.625 -3.75 13.336 1 84.25 105 GLY B N 1
ATOM 4226 C CA . GLY B 1 105 ? -22.203 -2.73 14.203 1 84.25 105 GLY B CA 1
ATOM 4227 C C . GLY B 1 105 ? -21.688 -2.801 15.625 1 84.25 105 GLY B C 1
ATOM 4228 O O . GLY B 1 105 ? -20.766 -3.57 15.93 1 84.25 105 GLY B O 1
ATOM 4229 N N . LYS B 1 106 ? -22.125 -1.93 16.562 1 74.81 106 LYS B N 1
ATOM 4230 C CA . LYS B 1 106 ? -21.641 -1.623 17.891 1 74.81 106 LYS B CA 1
ATOM 4231 C C . LYS B 1 106 ? -21.625 -2.871 18.781 1 74.81 106 LYS B C 1
ATOM 4233 O O . LYS B 1 106 ? -20.766 -3.01 19.656 1 74.81 106 LYS B O 1
ATOM 4238 N N . ASN B 1 107 ? -22.406 -3.832 18.469 1 77.44 107 ASN B N 1
ATOM 4239 C CA . ASN B 1 107 ? -22.469 -4.98 19.359 1 77.44 107 ASN B CA 1
ATOM 4240 C C . ASN B 1 107 ? -21.875 -6.23 18.719 1 77.44 107 ASN B C 1
ATOM 4242 O O . ASN B 1 107 ? -22.125 -7.344 19.188 1 77.44 107 ASN B O 1
ATOM 4246 N N . VAL B 1 108 ? -21.078 -5.922 17.797 1 86.94 108 VAL B N 1
ATOM 4247 C CA . VAL B 1 108 ? -20.484 -7.062 17.109 1 86.94 108 VAL B CA 1
ATOM 4248 C C . VAL B 1 108 ? -18.984 -6.836 16.938 1 86.94 108 VAL B C 1
ATOM 4250 O O . VAL B 1 108 ? -18.516 -6.465 15.859 1 86.94 108 VAL B O 1
ATOM 4253 N N . PRO B 1 109 ? -18.266 -7.086 17.984 1 85.38 109 PRO B N 1
ATOM 4254 C CA . PRO B 1 109 ? -16.828 -6.824 17.922 1 85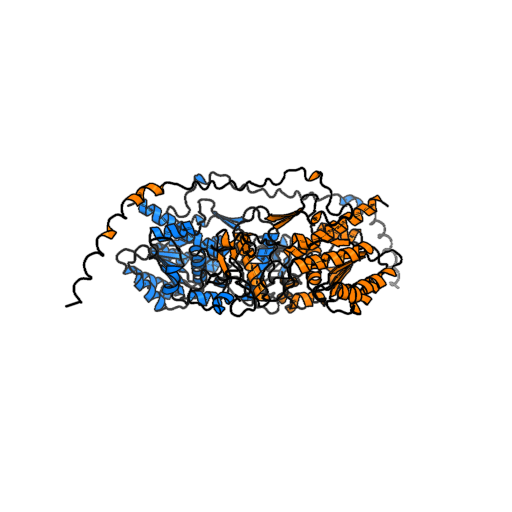.38 109 PRO B CA 1
ATOM 4255 C C . PRO B 1 109 ? -16.094 -7.824 17.031 1 85.38 109 PRO B C 1
ATOM 4257 O O . PRO B 1 109 ? -16.562 -8.945 16.828 1 85.38 109 PRO B O 1
ATOM 4260 N N . ILE B 1 110 ? -15 -7.426 16.422 1 88 110 ILE B N 1
A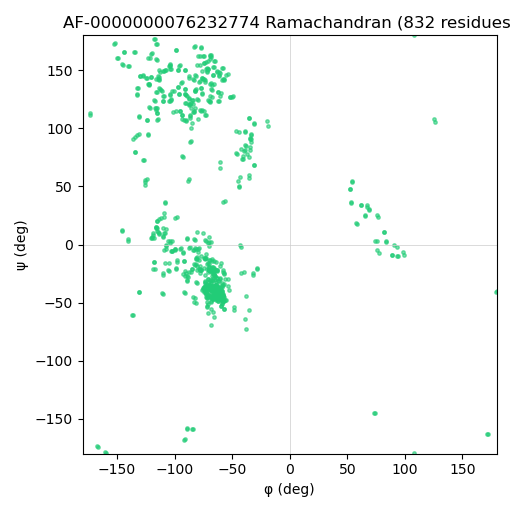TOM 4261 C CA . ILE B 1 110 ? -14.086 -8.336 15.742 1 88 110 ILE B CA 1
ATOM 4262 C C . ILE B 1 110 ? -13.344 -9.18 16.781 1 88 110 ILE B C 1
ATOM 4264 O O . ILE B 1 110 ? -12.758 -8.641 17.719 1 88 110 ILE B O 1
ATOM 4268 N N . PRO B 1 111 ? -13.445 -10.414 16.625 1 84.19 111 PRO B N 1
ATOM 4269 C CA . PRO B 1 111 ? -12.812 -11.266 17.641 1 84.19 111 PRO B CA 1
ATOM 4270 C C . PRO B 1 111 ? -11.352 -10.898 17.891 1 84.19 111 PRO B C 1
ATOM 4272 O O . PRO B 1 111 ? -10.562 -10.805 16.938 1 84.19 111 PRO B O 1
ATOM 4275 N N . GLY B 1 112 ? -11.047 -10.68 19.172 1 84.31 112 GLY B N 1
ATOM 4276 C CA . GLY B 1 112 ? -9.68 -10.391 19.578 1 84.31 112 GLY B CA 1
ATOM 4277 C C . GLY B 1 112 ? -9.344 -8.914 19.531 1 84.31 112 GLY B C 1
ATOM 4278 O O . GLY B 1 112 ? -8.266 -8.5 19.969 1 84.31 112 GLY B O 1
ATOM 4279 N N . TYR B 1 113 ? -10.258 -8.164 18.969 1 86.19 113 TYR B N 1
ATOM 4280 C CA . TYR B 1 113 ? -10.023 -6.727 18.844 1 86.19 113 TYR B CA 1
ATOM 4281 C C . TYR B 1 113 ? -11.188 -5.93 19.422 1 86.19 113 TYR B C 1
ATOM 4283 O O . TYR B 1 113 ? -12.328 -6.398 19.422 1 86.19 113 TYR B O 1
ATOM 4291 N N . ARG B 1 114 ? -10.898 -4.852 20 1 79.06 114 ARG B N 1
ATOM 4292 C CA . ARG B 1 114 ? -11.93 -3.965 20.531 1 79.06 114 ARG B CA 1
ATOM 4293 C C . ARG B 1 114 ? -12.406 -2.982 19.453 1 79.06 114 ARG B C 1
ATOM 4295 O O . ARG B 1 114 ? -12.328 -1.768 19.656 1 79.06 114 ARG B O 1
ATOM 4302 N N . LEU B 1 115 ? -12.867 -3.529 18.312 1 82.06 115 LEU B N 1
ATOM 4303 C CA . LEU B 1 115 ? -13.359 -2.742 17.188 1 82.06 115 LEU B CA 1
ATOM 4304 C C . LEU B 1 115 ? -14.719 -3.26 16.719 1 82.06 115 LEU B C 1
ATOM 4306 O O . LEU B 1 115 ? -14.977 -4.465 16.766 1 82.06 115 LEU B O 1
ATOM 4310 N N . PHE B 1 116 ? -15.469 -2.326 16.312 1 83.25 116 PHE B N 1
ATOM 4311 C CA . PHE B 1 116 ? -16.734 -2.721 15.703 1 83.25 116 PHE B CA 1
ATOM 4312 C C . PHE B 1 116 ? -16.516 -3.309 14.32 1 83.25 116 PHE B C 1
ATOM 4314 O O . PHE B 1 116 ? -15.672 -2.818 13.555 1 83.25 116 PHE B O 1
ATOM 4321 N N . SER B 1 117 ? -17.281 -4.332 14.078 1 88.12 117 SER B N 1
ATOM 4322 C CA . SER B 1 117 ? -17.203 -4.953 12.758 1 88.12 117 SER B CA 1
ATOM 4323 C C . SER B 1 117 ? -17.922 -4.117 11.711 1 88.12 117 SER B C 1
ATOM 4325 O O . SER B 1 117 ? -18.969 -3.525 11.992 1 88.12 117 SER B O 1
ATOM 4327 N N . GLN B 1 118 ? -17.359 -4.105 10.586 1 89.31 118 GLN B N 1
ATOM 4328 C CA . GLN B 1 118 ? -17.938 -3.43 9.43 1 89.31 118 GLN B CA 1
ATOM 4329 C C . GLN B 1 118 ? -18.297 -4.43 8.336 1 89.31 118 GLN B C 1
ATOM 4331 O O . GLN B 1 118 ? -18.156 -5.641 8.523 1 89.31 118 GLN B O 1
ATOM 4336 N N . CYS B 1 119 ? -18.969 -3.857 7.324 1 90.5 119 CYS B N 1
ATOM 4337 C CA . CYS B 1 119 ? -19.266 -4.691 6.164 1 90.5 119 CYS B CA 1
ATOM 4338 C C . CYS B 1 119 ? -18.219 -4.477 5.066 1 90.5 119 CYS B C 1
ATOM 4340 O O . CYS B 1 119 ? -17.609 -3.408 4.988 1 90.5 119 CYS B O 1
ATOM 4342 N N . ASN B 1 120 ? -18 -5.531 4.297 1 87.5 120 ASN B N 1
ATOM 4343 C CA . ASN B 1 120 ? -17.031 -5.465 3.199 1 87.5 120 ASN B CA 1
ATOM 4344 C C . ASN B 1 120 ? -17.578 -4.641 2.031 1 87.5 120 ASN B C 1
ATOM 4346 O O . ASN B 1 120 ? -18.484 -5.082 1.321 1 87.5 120 ASN B O 1
ATOM 4350 N N . ALA B 1 121 ? -17.016 -3.525 1.808 1 85.44 121 ALA B N 1
ATOM 4351 C CA . ALA B 1 121 ? -17.453 -2.615 0.755 1 85.44 121 ALA B CA 1
ATOM 4352 C C . ALA B 1 121 ? -17.344 -3.273 -0.618 1 85.44 121 ALA B C 1
ATOM 4354 O O . ALA B 1 121 ? -18.109 -2.938 -1.531 1 85.44 121 ALA B O 1
ATOM 4355 N N . GLU B 1 122 ? -16.406 -4.203 -0.768 1 77 122 GLU B N 1
ATOM 4356 C CA . GLU B 1 122 ? -16.156 -4.844 -2.057 1 77 122 GLU B CA 1
ATOM 4357 C C . GLU B 1 122 ? -16.906 -6.164 -2.166 1 77 122 GLU B C 1
ATOM 4359 O O . GLU B 1 122 ? -16.875 -6.828 -3.205 1 77 122 GLU B O 1
ATOM 4364 N N . GLY B 1 123 ? -17.531 -6.473 -1.102 1 79.62 123 GLY B N 1
ATOM 4365 C CA . GLY B 1 123 ? -18.234 -7.75 -1.086 1 79.62 123 GLY B CA 1
ATOM 4366 C C . GLY B 1 123 ? -19.672 -7.648 -1.546 1 79.62 123 GLY B C 1
ATOM 4367 O O . GLY B 1 123 ? -20.078 -6.629 -2.111 1 79.62 123 GLY B O 1
ATOM 4368 N N . GLN B 1 124 ? -20.438 -8.727 -1.311 1 82 124 GLN B N 1
ATOM 4369 C CA . GLN B 1 124 ? -21.812 -8.828 -1.771 1 82 124 GLN B CA 1
ATOM 4370 C C . GLN B 1 124 ? -22.766 -8.141 -0.801 1 82 124 GLN B C 1
ATOM 4372 O O . GLN B 1 124 ? -23.922 -7.883 -1.141 1 82 124 GLN B O 1
ATOM 4377 N N . SER B 1 125 ? -22.344 -7.875 0.399 1 91.69 125 SER B N 1
ATOM 4378 C CA . SER B 1 125 ? -23.172 -7.25 1.434 1 91.69 125 SER B CA 1
ATOM 4379 C C . SER B 1 125 ? -22.469 -6.027 2.027 1 91.69 125 SER B C 1
ATOM 4381 O O . SER B 1 125 ? -22.094 -6.031 3.201 1 91.69 125 SER B O 1
ATOM 4383 N N . PRO B 1 126 ? -22.422 -4.988 1.24 1 92.56 126 PRO B N 1
ATOM 4384 C CA . PRO B 1 126 ? -21.562 -3.863 1.624 1 92.56 126 PRO B CA 1
ATOM 4385 C C . PRO B 1 126 ? -22.234 -2.918 2.613 1 92.56 126 PRO B C 1
ATOM 4387 O O . PRO B 1 126 ? -21.609 -1.972 3.096 1 92.56 126 PRO B O 1
ATOM 4390 N N . CYS B 1 127 ? -23.562 -3.119 2.977 1 94.44 127 CYS B N 1
ATOM 4391 C CA . CYS B 1 127 ? -24.297 -2.166 3.795 1 94.44 127 CYS B CA 1
ATOM 4392 C C . CYS B 1 127 ? -24.641 -2.762 5.156 1 94.44 127 CYS B C 1
ATOM 4394 O O . CYS B 1 127 ? -25.078 -3.908 5.246 1 94.44 127 CYS B O 1
ATOM 4396 N N . CYS B 1 128 ? -24.406 -1.939 6.203 1 91.44 128 CYS B N 1
ATOM 4397 C CA . CYS B 1 128 ? -24.688 -2.375 7.566 1 91.44 128 CYS B CA 1
ATOM 4398 C C . CYS B 1 128 ? -25.969 -1.721 8.094 1 91.44 128 CYS B C 1
ATOM 4400 O O . CYS B 1 128 ? -26.094 -0.496 8.055 1 91.44 128 CYS B O 1
ATOM 4402 N N . ASN B 1 129 ? -26.875 -2.518 8.5 1 91.38 129 ASN B N 1
ATOM 4403 C CA . ASN B 1 129 ? -28.016 -2.055 9.281 1 91.38 129 ASN B CA 1
ATOM 4404 C C . ASN B 1 129 ? -27.75 -2.193 10.781 1 91.38 129 ASN B C 1
ATOM 4406 O O . ASN B 1 129 ? -27.781 -3.303 11.32 1 91.38 129 ASN B O 1
ATOM 4410 N N . LEU B 1 130 ? -27.609 -1.076 11.469 1 86.06 130 LEU B N 1
ATOM 4411 C CA . LEU B 1 130 ? -27.203 -1.091 12.867 1 86.06 130 LEU B CA 1
ATOM 4412 C C . LEU B 1 130 ? -28.312 -1.646 13.75 1 86.06 130 LEU B C 1
ATOM 4414 O O . LEU B 1 130 ? -28.062 -2.096 14.867 1 86.06 130 LEU B O 1
ATOM 4418 N N . ASN B 1 131 ? -29.516 -1.596 13.266 1 86.81 131 ASN B N 1
ATOM 4419 C CA . ASN B 1 131 ? -30.641 -2.129 14.039 1 86.81 131 ASN B CA 1
ATOM 4420 C C . ASN B 1 131 ? -30.625 -3.656 14.055 1 86.81 131 ASN B C 1
ATOM 4422 O O . ASN B 1 131 ? -30.875 -4.27 15.094 1 86.81 131 ASN B O 1
ATOM 4426 N N . THR B 1 132 ? -30.328 -4.188 12.953 1 90.44 132 THR B N 1
ATOM 4427 C CA . THR B 1 132 ? -30.359 -5.645 12.852 1 90.44 132 THR B CA 1
ATOM 4428 C C . THR B 1 132 ? -28.969 -6.23 13.148 1 90.44 132 THR B C 1
ATOM 4430 O O . THR B 1 132 ? -28.859 -7.402 13.508 1 90.44 132 THR B O 1
ATOM 4433 N N . GLY B 1 133 ? -27.984 -5.449 12.93 1 90.62 133 GLY B N 1
ATOM 4434 C CA . GLY B 1 133 ? -26.625 -5.934 13.102 1 90.62 133 GLY B CA 1
ATOM 4435 C C . GLY B 1 133 ? -26.172 -6.828 11.969 1 90.62 133 GLY B C 1
ATOM 4436 O O . GLY B 1 133 ? -25.312 -7.691 12.164 1 90.62 133 GLY B O 1
ATOM 4437 N N . LEU B 1 134 ? -26.766 -6.645 10.836 1 94 134 LEU B N 1
ATOM 4438 C CA . LEU B 1 134 ? -26.469 -7.523 9.719 1 94 134 LEU B CA 1
ATOM 4439 C C . LEU B 1 134 ? -26.016 -6.719 8.5 1 94 134 LEU B C 1
ATOM 4441 O O . LEU B 1 134 ? -26.547 -5.629 8.25 1 94 134 LEU B O 1
ATOM 4445 N N . CYS B 1 135 ? -25.031 -7.324 7.762 1 95.06 135 CYS B N 1
ATOM 4446 C CA . CYS B 1 135 ? -24.625 -6.773 6.473 1 95.06 135 CYS B CA 1
ATOM 4447 C C . CYS B 1 135 ? -25.547 -7.242 5.359 1 95.06 135 CYS B C 1
ATOM 4449 O O . CYS B 1 135 ? -26.047 -8.367 5.395 1 95.06 135 CYS B O 1
ATOM 4451 N N . GLY B 1 136 ? -25.844 -6.336 4.387 1 93.94 136 GLY B N 1
ATOM 4452 C CA . GLY B 1 136 ? -26.688 -6.676 3.258 1 93.94 136 GLY B CA 1
ATOM 4453 C C . GLY B 1 136 ? -26.531 -5.73 2.082 1 93.94 136 GLY B C 1
ATOM 4454 O O . GLY B 1 136 ? -25.656 -4.867 2.09 1 93.94 136 GLY B O 1
ATOM 4455 N N . LYS B 1 137 ? -27.312 -5.957 0.973 1 91.25 137 LYS B N 1
ATOM 4456 C CA . LYS B 1 137 ? -27.219 -5.156 -0.242 1 91.25 137 LYS B CA 1
ATOM 4457 C C . LYS B 1 137 ? -28.531 -4.434 -0.536 1 91.25 137 LYS B C 1
ATOM 4459 O O . LYS B 1 137 ? -28.547 -3.449 -1.277 1 91.25 137 LYS B O 1
ATOM 4464 N N . GLY B 1 138 ? -29.578 -4.762 0.024 1 89.56 138 GLY B N 1
ATOM 4465 C CA . GLY B 1 138 ? -30.875 -4.188 -0.286 1 89.56 138 GLY B CA 1
ATOM 4466 C C . GLY B 1 138 ? -31.125 -2.869 0.422 1 89.56 138 GLY B C 1
ATOM 4467 O O . GLY B 1 138 ? -30.328 -2.439 1.252 1 89.56 138 GLY B O 1
ATOM 4468 N N . ALA B 1 139 ? -32.188 -2.227 0.041 1 91.12 139 ALA B N 1
ATOM 4469 C CA . ALA B 1 139 ? -32.562 -0.925 0.581 1 91.12 139 ALA B CA 1
ATOM 4470 C C . ALA B 1 139 ? -32.688 -0.976 2.102 1 91.12 139 ALA B C 1
ATOM 4472 O O . ALA B 1 139 ? -32.406 0.009 2.787 1 91.12 139 ALA B O 1
ATOM 4473 N N . GLU B 1 140 ? -33.031 -2.092 2.592 1 91.44 140 GLU B N 1
ATOM 4474 C CA . GLU B 1 140 ? -33.188 -2.252 4.035 1 91.44 140 GLU B CA 1
ATOM 4475 C C . GLU B 1 140 ? -31.859 -2.092 4.758 1 91.44 140 GLU B C 1
ATOM 4477 O O . GLU B 1 140 ? -31.812 -1.741 5.938 1 91.44 140 GLU B O 1
ATOM 4482 N N . ASN B 1 141 ? -30.797 -2.355 4.051 1 92.5 141 ASN B N 1
ATOM 4483 C CA . ASN B 1 141 ? -29.469 -2.256 4.645 1 92.5 141 ASN B CA 1
ATOM 4484 C C . ASN B 1 141 ? -28.734 -1.003 4.168 1 92.5 141 ASN B C 1
ATOM 4486 O O . ASN B 1 141 ? -27.844 -0.496 4.859 1 92.5 141 ASN B O 1
ATOM 4490 N N . CYS B 1 142 ? -29.125 -0.452 3.016 1 92.31 142 CYS B N 1
ATOM 4491 C CA . CYS B 1 142 ? -28.297 0.587 2.406 1 92.31 142 CYS B CA 1
ATOM 4492 C C . CYS B 1 142 ? -28.984 1.946 2.494 1 92.31 142 CYS B C 1
ATOM 4494 O O . CYS B 1 142 ? -28.328 2.982 2.449 1 92.31 142 CYS B O 1
ATOM 4496 N N . ASP B 1 143 ? -30.219 1.941 2.588 1 89.56 143 ASP B N 1
ATOM 4497 C CA . ASP B 1 143 ? -30.969 3.189 2.5 1 89.56 143 ASP B CA 1
ATOM 4498 C C . ASP B 1 143 ? -31.875 3.373 3.721 1 89.56 143 ASP B C 1
ATOM 4500 O O . ASP B 1 143 ? -33.094 3.529 3.584 1 89.56 143 ASP B O 1
ATOM 4504 N N . CYS B 1 144 ? -31.312 3.324 4.875 1 84.81 144 CYS B N 1
ATOM 4505 C CA . CYS B 1 144 ? -32.062 3.512 6.109 1 84.81 144 CYS B CA 1
ATOM 4506 C C . CYS B 1 144 ? -31.344 4.461 7.055 1 84.81 144 CYS B C 1
ATOM 4508 O O . CYS B 1 144 ? -30.172 4.785 6.836 1 84.81 144 CYS B O 1
ATOM 4510 N N . GLU B 1 145 ? -31.938 4.984 8.078 1 81.06 145 GLU B N 1
ATOM 4511 C CA . GLU B 1 145 ? -31.422 5.988 9 1 81.06 145 GLU B CA 1
ATOM 4512 C C . GLU B 1 145 ? -30.203 5.461 9.766 1 81.06 145 GLU B C 1
ATOM 4514 O O . GLU B 1 145 ? -29.234 6.195 9.992 1 81.06 145 GLU B O 1
ATOM 4519 N N . ASN B 1 146 ? -30.281 4.215 10.125 1 82.75 146 ASN B N 1
ATOM 4520 C CA . ASN B 1 146 ? -29.172 3.633 10.883 1 82.75 146 ASN B CA 1
ATOM 4521 C C . ASN B 1 146 ? -28.375 2.648 10.031 1 82.75 146 ASN B C 1
ATOM 4523 O O . ASN B 1 146 ? -27.953 1.603 10.531 1 82.75 146 ASN B O 1
ATOM 4527 N N . CYS B 1 147 ? -28.328 3.117 8.789 1 87.25 147 CYS B N 1
ATOM 4528 C CA . CYS B 1 147 ? -27.594 2.252 7.875 1 87.25 147 CYS B CA 1
ATOM 4529 C C . CYS B 1 147 ? -26.328 2.936 7.383 1 87.25 147 CYS B C 1
ATOM 4531 O O . CYS B 1 147 ? -26.25 4.164 7.332 1 87.25 147 CYS B O 1
ATOM 4533 N N . THR B 1 148 ? -25.312 2.176 7.195 1 84.25 148 THR B N 1
ATOM 4534 C CA . THR B 1 148 ? -24.094 2.676 6.59 1 84.25 148 THR B CA 1
ATOM 4535 C C . THR B 1 148 ? -23.75 1.886 5.332 1 84.25 148 THR B C 1
ATOM 4537 O O . THR B 1 148 ? -23.609 0.661 5.375 1 84.25 148 THR B O 1
ATOM 4540 N N . ASP B 1 149 ? -23.734 2.594 4.266 1 89.12 149 ASP B N 1
ATOM 4541 C CA . ASP B 1 149 ? -23.234 2.023 3.014 1 89.12 149 ASP B CA 1
ATOM 4542 C C . ASP B 1 149 ? -21.734 2.258 2.855 1 89.12 149 ASP B C 1
ATOM 4544 O O . ASP B 1 149 ? -21.312 3.361 2.504 1 89.12 149 ASP B O 1
ATOM 4548 N N . PHE B 1 150 ? -20.938 1.242 3.027 1 87.81 150 PHE B N 1
ATOM 4549 C CA . PHE B 1 150 ? -19.484 1.372 3.078 1 87.81 150 PHE B CA 1
ATOM 4550 C C . PHE B 1 150 ? -18.922 1.626 1.688 1 87.81 150 PHE B C 1
ATOM 4552 O O . PHE B 1 150 ? -17.766 2.031 1.55 1 87.81 150 PHE B O 1
ATOM 4559 N N . ARG B 1 151 ? -19.688 1.479 0.587 1 87.44 151 ARG B N 1
ATOM 4560 C CA . ARG B 1 151 ? -19.234 1.791 -0.767 1 87.44 151 ARG B CA 1
ATOM 4561 C C . ARG B 1 151 ? -19.109 3.297 -0.968 1 87.44 151 ARG B C 1
ATOM 4563 O O . ARG B 1 151 ? -18.438 3.748 -1.897 1 87.44 151 ARG B O 1
ATOM 4570 N N . LYS B 1 152 ? -19.734 3.955 -0.06 1 85.44 152 LYS B N 1
ATOM 4571 C CA . LYS B 1 152 ? -19.766 5.41 -0.205 1 85.44 152 LYS B CA 1
ATOM 4572 C C . LYS B 1 152 ? -18.609 6.062 0.548 1 85.44 152 LYS B C 1
ATOM 4574 O O . LYS B 1 152 ? -18.391 7.27 0.435 1 85.44 152 LYS B O 1
ATOM 4579 N N . MET B 1 153 ? -17.906 5.32 1.272 1 88.25 153 MET B N 1
ATOM 4580 C CA . MET B 1 153 ? -16.734 5.848 1.974 1 88.25 153 MET B CA 1
ATOM 4581 C C . MET B 1 153 ? -15.555 6.027 1.016 1 88.25 153 MET B C 1
ATOM 4583 O O . MET B 1 153 ? -15.297 5.164 0.179 1 88.25 153 MET B O 1
ATOM 4587 N N . ILE B 1 154 ? -14.961 7.141 1.151 1 90.75 154 ILE B N 1
ATOM 4588 C CA . ILE B 1 154 ? -13.914 7.461 0.182 1 90.75 154 ILE B CA 1
ATOM 4589 C C . ILE B 1 154 ? -12.555 7.5 0.878 1 90.75 154 ILE B C 1
ATOM 4591 O O . ILE B 1 154 ? -12.461 7.867 2.051 1 90.75 154 ILE B O 1
ATOM 4595 N N . SER B 1 155 ? -11.531 7.02 0.213 1 92.44 155 SER B N 1
ATOM 4596 C CA . SER B 1 155 ? -10.156 7.234 0.643 1 92.44 155 SER B CA 1
ATOM 4597 C C . SER B 1 155 ? -9.602 8.539 0.084 1 92.44 155 SER B C 1
ATOM 4599 O O . SER B 1 155 ? -9.555 8.734 -1.133 1 92.44 155 SER B O 1
ATOM 4601 N N . ALA B 1 156 ? -9.133 9.344 0.96 1 94 156 ALA B N 1
ATOM 4602 C CA . ALA B 1 156 ? -8.625 10.641 0.522 1 94 156 ALA B CA 1
ATOM 4603 C C . ALA B 1 156 ? -7.422 10.469 -0.405 1 94 156 ALA B C 1
ATOM 4605 O O . ALA B 1 156 ? -7.113 11.367 -1.2 1 94 156 ALA B O 1
ATOM 4606 N N . GLU B 1 157 ? -6.754 9.344 -0.314 1 92.5 157 GLU B N 1
ATOM 4607 C CA . GLU B 1 157 ? -5.609 9.055 -1.171 1 92.5 157 GLU B CA 1
ATOM 4608 C C . GLU B 1 157 ? -6.039 8.844 -2.619 1 92.5 157 GLU B C 1
ATOM 4610 O O . GLU B 1 157 ? -5.242 9.031 -3.543 1 92.5 157 GLU B O 1
ATOM 4615 N N . LEU B 1 158 ? -7.309 8.508 -2.832 1 92.38 158 LEU B N 1
ATOM 4616 C CA . LEU B 1 158 ? -7.781 8.148 -4.164 1 92.38 158 LEU B CA 1
ATOM 4617 C C . LEU B 1 158 ? -8.828 9.141 -4.656 1 92.38 158 LEU B C 1
ATOM 4619 O O . LEU B 1 158 ? -9.586 8.844 -5.582 1 92.38 158 LEU B O 1
ATOM 4623 N N . ALA B 1 159 ? -8.938 10.266 -4.012 1 93.25 159 ALA B N 1
ATOM 4624 C CA . ALA B 1 159 ? -9.969 11.227 -4.375 1 93.25 159 ALA B CA 1
ATOM 4625 C C . ALA B 1 159 ? -9.461 12.656 -4.215 1 93.25 159 ALA B C 1
ATOM 4627 O O . ALA B 1 159 ? -8.375 12.883 -3.686 1 93.25 159 ALA B O 1
ATOM 4628 N N . GLN B 1 160 ? -10.219 13.508 -4.793 1 92.12 160 GLN B N 1
ATOM 4629 C CA . GLN B 1 160 ? -9.93 14.93 -4.676 1 92.12 160 GLN B CA 1
ATOM 4630 C C . GLN B 1 160 ? -11.188 15.719 -4.305 1 92.12 160 GLN B C 1
ATOM 4632 O O . GLN B 1 160 ? -12.273 15.43 -4.801 1 92.12 160 GLN B O 1
ATOM 4637 N N . TRP B 1 161 ? -10.953 16.578 -3.375 1 94.25 161 TRP B N 1
ATOM 4638 C CA . TRP B 1 161 ? -12.047 17.469 -2.996 1 94.25 161 TRP B CA 1
ATOM 4639 C C . TRP B 1 161 ? -12.234 18.562 -4.031 1 94.25 161 TRP B C 1
ATOM 4641 O O . TRP B 1 161 ? -11.266 19.219 -4.43 1 94.25 161 TRP B O 1
ATOM 4651 N N . GLN B 1 162 ? -13.531 18.719 -4.453 1 92.5 162 GLN B N 1
ATOM 4652 C CA . GLN B 1 162 ? -13.859 19.766 -5.418 1 92.5 162 GLN B CA 1
ATOM 4653 C C . GLN B 1 162 ? -14.953 20.688 -4.879 1 92.5 162 GLN B C 1
ATOM 4655 O O . GLN B 1 162 ? -16.141 20.328 -4.887 1 92.5 162 GLN B O 1
ATOM 4660 N N . PRO B 1 163 ? -14.477 21.906 -4.527 1 92.81 163 PRO B N 1
ATOM 4661 C CA . PRO B 1 163 ? -15.508 22.875 -4.125 1 92.81 163 PRO B CA 1
ATOM 4662 C C . PRO B 1 163 ? -16.422 23.266 -5.281 1 92.81 163 PRO B C 1
ATOM 4664 O O . PRO B 1 163 ? -15.984 23.312 -6.434 1 92.81 163 PRO B O 1
ATOM 4667 N N . ARG B 1 164 ? -17.641 23.656 -4.996 1 91.12 164 ARG B N 1
ATOM 4668 C CA . ARG B 1 164 ? -18.641 23.953 -6.016 1 91.12 164 ARG B CA 1
ATOM 4669 C C . ARG B 1 164 ? -18.562 25.422 -6.426 1 91.12 164 ARG B C 1
ATOM 4671 O O . ARG B 1 164 ? -18.812 25.766 -7.586 1 91.12 164 ARG B O 1
ATOM 4678 N N . LYS B 1 165 ? -18.172 26.266 -5.512 1 89.31 165 LYS B N 1
ATOM 4679 C CA . LYS B 1 165 ? -18.375 27.703 -5.746 1 89.31 165 LYS B CA 1
ATOM 4680 C C . LYS B 1 165 ? -17.031 28.438 -5.73 1 89.31 165 LYS B C 1
ATOM 4682 O O . LYS B 1 165 ? -17.016 29.672 -5.715 1 89.31 165 LYS B O 1
ATOM 4687 N N . CYS B 1 166 ? -15.992 27.766 -5.645 1 92.69 166 CYS B N 1
ATOM 4688 C CA . CYS B 1 166 ? -14.688 28.406 -5.598 1 92.69 166 CYS B CA 1
ATOM 4689 C C . CYS B 1 166 ? -13.609 27.484 -6.168 1 92.69 166 CYS B C 1
ATOM 4691 O O . CYS B 1 166 ? -13.883 26.344 -6.516 1 92.69 166 CYS B O 1
ATOM 4693 N N . ARG B 1 167 ? -12.438 28.094 -6.281 1 90.88 167 ARG B N 1
ATOM 4694 C CA . ARG B 1 167 ? -11.328 27.344 -6.844 1 90.88 167 ARG B CA 1
ATOM 4695 C C . ARG B 1 167 ? -10.266 27.047 -5.781 1 90.88 167 ARG B C 1
ATOM 4697 O O . ARG B 1 167 ? -9.93 27.922 -4.98 1 90.88 167 ARG B O 1
ATOM 4704 N N . LEU B 1 168 ? -9.891 25.828 -5.785 1 91.88 168 LEU B N 1
ATOM 4705 C CA . LEU B 1 168 ? -8.797 25.391 -4.93 1 91.88 168 LEU B CA 1
ATOM 4706 C C . LEU B 1 168 ? -7.613 24.906 -5.77 1 91.88 168 LEU B C 1
ATOM 4708 O O . LEU B 1 168 ? -7.785 24.125 -6.703 1 91.88 168 LEU B O 1
ATOM 4712 N N . ARG B 1 169 ? -6.488 25.391 -5.438 1 90.31 169 ARG B N 1
ATOM 4713 C CA . ARG B 1 169 ? -5.273 24.969 -6.133 1 90.31 169 ARG B CA 1
ATOM 4714 C C . ARG B 1 169 ? -4.605 23.812 -5.402 1 90.31 169 ARG B C 1
ATOM 4716 O O . ARG B 1 169 ? -4.562 23.797 -4.172 1 90.31 169 ARG B O 1
ATOM 4723 N N . ARG B 1 170 ? -4.121 22.891 -6.203 1 90.38 170 ARG B N 1
ATOM 4724 C CA . ARG B 1 170 ? -3.254 21.859 -5.645 1 90.38 170 ARG B CA 1
ATOM 4725 C C . ARG B 1 170 ? -1.798 22.312 -5.633 1 90.38 170 ARG B C 1
ATOM 4727 O O . ARG B 1 170 ? -1.201 22.516 -6.691 1 90.38 170 ARG B O 1
ATOM 4734 N N . PHE B 1 171 ? -1.22 22.359 -4.469 1 95.06 171 PHE B N 1
ATOM 4735 C CA . PHE B 1 171 ? 0.13 22.891 -4.359 1 95.06 171 PHE B CA 1
ATOM 4736 C C . PHE B 1 171 ? 1.169 21.797 -4.523 1 95.06 171 PHE B C 1
ATOM 4738 O O . PHE B 1 171 ? 1.146 20.797 -3.801 1 95.06 171 PHE B O 1
ATOM 4745 N N . HIS B 1 172 ? 1.999 22.016 -5.496 1 93.56 172 HIS B N 1
ATOM 4746 C CA . HIS B 1 172 ? 3.24 21.25 -5.547 1 93.56 172 HIS B CA 1
ATOM 4747 C C . HIS B 1 172 ? 4.215 21.703 -4.469 1 93.56 172 HIS B C 1
ATOM 4749 O O . HIS B 1 172 ? 4.164 22.859 -4.027 1 93.56 172 HIS B O 1
ATOM 4755 N N . TRP B 1 173 ? 5.027 20.797 -4.051 1 93.62 173 TRP B N 1
ATOM 4756 C CA . TRP B 1 173 ? 5.922 21.141 -2.951 1 93.62 173 TRP B CA 1
ATOM 4757 C C . TRP B 1 173 ? 6.797 22.328 -3.311 1 93.62 173 TRP B C 1
ATOM 4759 O O . TRP B 1 173 ? 7.082 23.188 -2.463 1 93.62 173 TRP B O 1
ATOM 4769 N N . LYS B 1 174 ? 7.203 22.5 -4.57 1 94.5 174 LYS B N 1
ATOM 4770 C CA . LYS B 1 174 ? 8.039 23.609 -5.004 1 94.5 174 LYS B CA 1
ATOM 4771 C C . LYS B 1 174 ? 7.289 24.938 -4.871 1 94.5 174 LYS B C 1
ATOM 4773 O O . LYS B 1 174 ? 7.875 25.953 -4.484 1 94.5 174 LYS B O 1
ATOM 4778 N N . ASP B 1 175 ? 6.023 24.859 -5.227 1 96.38 175 ASP B N 1
ATOM 4779 C CA . ASP B 1 175 ? 5.203 26.062 -5.105 1 96.38 175 ASP B CA 1
ATOM 4780 C C . ASP B 1 175 ? 5.039 26.469 -3.641 1 96.38 175 ASP B C 1
ATOM 4782 O O . ASP B 1 175 ? 5.082 27.656 -3.311 1 96.38 175 ASP B O 1
ATOM 4786 N N . SER B 1 176 ? 4.875 25.484 -2.793 1 97.31 176 SER B N 1
ATOM 4787 C CA . SER B 1 176 ? 4.758 25.75 -1.364 1 97.31 176 SER B CA 1
ATOM 4788 C C . SER B 1 176 ? 6.051 26.344 -0.806 1 97.31 176 SER B C 1
ATOM 4790 O O . SER B 1 176 ? 6.02 27.312 -0.059 1 97.31 176 SER B O 1
ATOM 4792 N N . CYS B 1 177 ? 7.125 25.75 -1.189 1 95.81 177 CYS B N 1
ATOM 4793 C CA . CYS B 1 177 ? 8.414 26.234 -0.716 1 95.81 177 CYS B CA 1
ATOM 4794 C C . CYS B 1 177 ? 8.711 27.625 -1.252 1 95.81 177 CYS B C 1
ATOM 4796 O O . CYS B 1 177 ? 9.289 28.453 -0.55 1 95.81 177 CYS B O 1
ATOM 4798 N N . SER B 1 178 ? 8.32 27.891 -2.486 1 95.94 178 SER B N 1
ATOM 4799 C CA . SER B 1 178 ? 8.477 29.234 -3.047 1 95.94 178 SER B CA 1
ATOM 4800 C C . SER B 1 178 ? 7.684 30.266 -2.25 1 95.94 178 SER B C 1
ATOM 4802 O O . SER B 1 178 ? 8.203 31.328 -1.931 1 95.94 178 SER B O 1
ATOM 4804 N N . LEU B 1 179 ? 6.504 29.938 -1.951 1 96.06 179 LEU B N 1
ATOM 4805 C CA . LEU B 1 179 ? 5.648 30.828 -1.167 1 96.06 179 LEU B CA 1
ATOM 4806 C C . LEU B 1 179 ? 6.242 31.062 0.217 1 96.06 179 LEU B C 1
ATOM 4808 O O . LEU B 1 179 ? 6.363 32.219 0.651 1 96.06 179 LEU B O 1
ATOM 4812 N N . ILE B 1 180 ? 6.68 30.031 0.889 1 95.56 180 ILE B N 1
ATOM 4813 C CA . ILE B 1 180 ? 7.176 30.094 2.26 1 95.56 180 ILE B CA 1
ATOM 4814 C C . ILE B 1 180 ? 8.492 30.859 2.299 1 95.56 180 ILE B C 1
ATOM 4816 O O . ILE B 1 180 ? 8.688 31.734 3.152 1 95.56 180 ILE B O 1
ATOM 4820 N N . SER B 1 181 ? 9.312 30.609 1.384 1 93.12 181 SER B N 1
ATOM 4821 C CA . SER B 1 181 ? 10.633 31.234 1.352 1 93.12 181 SER B CA 1
ATOM 4822 C C . SER B 1 181 ? 10.531 32.719 0.969 1 93.12 181 SER B C 1
ATOM 4824 O O . SER B 1 181 ? 11.156 33.562 1.604 1 93.12 181 SER B O 1
ATOM 4826 N N . ARG B 1 182 ? 9.773 33.031 -0.004 1 92.75 182 ARG B N 1
ATOM 4827 C CA . ARG B 1 182 ? 9.656 34.406 -0.494 1 92.75 182 ARG B CA 1
ATOM 4828 C C . ARG B 1 182 ? 9.125 35.312 0.594 1 92.75 182 ARG B C 1
ATOM 4830 O O . ARG B 1 182 ? 9.586 36.469 0.731 1 92.75 182 ARG B O 1
ATOM 4837 N N . GLN B 1 183 ? 8.219 34.906 1.356 1 93.19 183 GLN B N 1
ATOM 4838 C CA . GLN B 1 183 ? 7.574 35.719 2.381 1 93.19 183 GLN B CA 1
ATOM 4839 C C . GLN B 1 183 ? 8.164 35.438 3.76 1 93.19 183 GLN B C 1
ATOM 4841 O O . GLN B 1 183 ? 7.793 36.062 4.742 1 93.19 183 GLN B O 1
ATOM 4846 N N . ASN B 1 184 ? 9.055 34.469 3.795 1 92.5 184 ASN B N 1
ATOM 4847 C CA . ASN B 1 184 ? 9.648 34.031 5.055 1 92.5 184 ASN B CA 1
ATOM 4848 C C . ASN B 1 184 ? 8.586 33.656 6.074 1 92.5 184 ASN B C 1
ATOM 4850 O O . ASN B 1 184 ? 8.578 34.156 7.195 1 92.5 184 ASN B O 1
ATOM 4854 N N . ILE B 1 185 ? 7.723 32.75 5.664 1 95.75 185 ILE B N 1
ATOM 4855 C CA . ILE B 1 185 ? 6.574 32.375 6.469 1 95.75 185 ILE B CA 1
ATOM 4856 C C . ILE B 1 185 ? 6.988 31.281 7.465 1 95.75 185 ILE B C 1
ATOM 4858 O O . ILE B 1 185 ? 7.473 30.219 7.07 1 95.75 185 ILE B O 1
ATOM 4862 N N . SER B 1 186 ? 6.824 31.531 8.758 1 94.75 186 SER B N 1
ATOM 4863 C CA . SER B 1 186 ? 7.047 30.547 9.805 1 94.75 186 SER B CA 1
ATOM 4864 C C . SER B 1 186 ? 5.734 29.891 10.234 1 94.75 186 SER B C 1
ATOM 4866 O O . SER B 1 186 ? 4.711 30.562 10.359 1 94.75 186 SER B O 1
ATOM 4868 N N . LEU B 1 187 ? 5.77 28.562 10.375 1 95.44 187 LEU B N 1
ATOM 4869 C CA . LEU B 1 187 ? 4.602 27.797 10.797 1 95.44 187 LEU B CA 1
ATOM 4870 C C . LEU B 1 187 ? 4.852 27.109 12.133 1 95.44 187 LEU B C 1
ATOM 4872 O O . LEU B 1 187 ? 5.75 26.266 12.25 1 95.44 187 LEU B O 1
ATOM 4876 N N . VAL B 1 188 ? 4.078 27.5 13.086 1 94.19 188 VAL B N 1
ATOM 4877 C CA . VAL B 1 188 ? 4.18 26.891 14.414 1 94.19 188 VAL B CA 1
ATOM 4878 C C . VAL B 1 188 ? 2.895 26.141 14.742 1 94.19 188 VAL B C 1
ATOM 4880 O O . VAL B 1 188 ? 1.851 26.75 14.977 1 94.19 188 VAL B O 1
ATOM 4883 N N . PHE B 1 189 ? 3.037 24.812 14.828 1 94.38 189 PHE B N 1
ATOM 4884 C CA . PHE B 1 189 ? 1.897 23.969 15.133 1 94.38 189 PHE B CA 1
ATOM 4885 C C . PHE B 1 189 ? 1.767 23.75 16.641 1 94.38 189 PHE B C 1
ATOM 4887 O O . PHE B 1 189 ? 2.75 23.438 17.312 1 94.38 189 PHE B O 1
ATOM 4894 N N . LEU B 1 190 ? 0.575 23.984 17.109 1 92.62 190 LEU B N 1
ATOM 4895 C CA . LEU B 1 190 ? 0.261 23.797 18.516 1 92.62 190 LEU B CA 1
ATOM 4896 C C . LEU B 1 190 ? -1.019 22.969 18.672 1 92.62 190 LEU B C 1
ATOM 4898 O O . LEU B 1 190 ? -2.105 23.438 18.328 1 92.62 190 LEU B O 1
ATOM 4902 N N . GLY B 1 191 ? -0.901 21.781 19.125 1 91.94 191 GLY B N 1
ATOM 4903 C CA . GLY B 1 191 ? -2.15 21.047 19.281 1 91.94 191 GLY B CA 1
ATOM 4904 C C . GLY B 1 191 ? -1.948 19.594 19.625 1 91.94 191 GLY B C 1
ATOM 4905 O O . GLY B 1 191 ? -0.925 19.219 20.203 1 91.94 191 GLY B O 1
ATOM 4906 N N . ASP B 1 192 ? -3.014 18.797 19.438 1 90.5 192 ASP B N 1
ATOM 4907 C CA . ASP B 1 192 ? -3.025 17.391 19.828 1 90.5 192 ASP B CA 1
ATOM 4908 C C . ASP B 1 192 ? -2.508 16.5 18.703 1 90.5 192 ASP B C 1
ATOM 4910 O O . ASP B 1 192 ? -1.724 16.953 17.859 1 90.5 192 ASP B O 1
ATOM 4914 N N . SER B 1 193 ? -2.885 15.195 18.766 1 91.62 193 SER B N 1
ATOM 4915 C CA . SER B 1 193 ? -2.352 14.227 17.812 1 91.62 193 SER B CA 1
ATOM 4916 C C . SER B 1 193 ? -2.777 14.57 16.375 1 91.62 193 SER B C 1
ATOM 4918 O O . SER B 1 193 ? -2.061 14.266 15.43 1 91.62 193 SER B O 1
ATOM 4920 N N . LEU B 1 194 ? -3.934 15.219 16.203 1 93.94 194 LEU B N 1
ATOM 4921 C CA . LEU B 1 194 ? -4.402 15.562 14.867 1 93.94 194 LEU B CA 1
ATOM 4922 C C . LEU B 1 194 ? -3.525 16.656 14.258 1 93.94 194 LEU B C 1
ATOM 4924 O O . LEU B 1 194 ? -3.18 16.578 13.07 1 93.94 194 LEU B O 1
ATOM 4928 N N . ILE B 1 195 ? -3.137 17.562 15.062 1 94.69 195 ILE B N 1
ATOM 4929 C CA . ILE B 1 195 ? -2.264 18.641 14.609 1 94.69 195 ILE B CA 1
ATOM 4930 C C . ILE B 1 195 ? -0.849 18.109 14.398 1 94.69 195 ILE B C 1
ATOM 4932 O O . ILE B 1 195 ? -0.144 18.531 13.484 1 94.69 195 ILE B O 1
ATOM 4936 N N . ARG B 1 196 ? -0.486 17.156 15.219 1 93.38 196 ARG B N 1
ATOM 4937 C CA . ARG B 1 196 ? 0.81 16.516 15.031 1 93.38 196 ARG B CA 1
ATOM 4938 C C . ARG B 1 196 ? 0.896 15.844 13.664 1 93.38 196 ARG B C 1
ATOM 4940 O O . ARG B 1 196 ? 1.911 15.961 12.977 1 93.38 196 ARG B O 1
ATOM 4947 N N . HIS B 1 197 ? -0.207 15.172 13.305 1 95.75 197 HIS B N 1
ATOM 4948 C CA . HIS B 1 197 ? -0.243 14.523 12 1 95.75 197 HIS B CA 1
ATOM 4949 C C . HIS B 1 197 ? -0.172 15.547 10.875 1 95.75 197 HIS B C 1
ATOM 4951 O O . HIS B 1 197 ? 0.488 15.32 9.859 1 95.75 197 HIS B O 1
ATOM 4957 N N . LEU B 1 198 ? -0.826 16.609 11.086 1 96.56 198 LEU B N 1
ATOM 4958 C CA . LEU B 1 198 ? -0.792 17.688 10.102 1 96.56 198 LEU B CA 1
ATOM 4959 C C . LEU B 1 198 ? 0.613 18.266 9.977 1 96.56 198 LEU B C 1
ATOM 4961 O O . LEU B 1 198 ? 1.081 18.531 8.867 1 96.56 198 LEU B O 1
ATOM 4965 N N . HIS B 1 199 ? 1.23 18.469 11.086 1 94.5 199 HIS B N 1
ATOM 4966 C CA . HIS B 1 199 ? 2.609 18.938 11.094 1 94.5 199 HIS B CA 1
ATOM 4967 C C . HIS B 1 199 ? 3.523 18 10.32 1 94.5 199 HIS B C 1
ATOM 4969 O O . HIS B 1 199 ? 4.32 18.438 9.492 1 94.5 199 HIS B O 1
ATOM 4975 N N . THR B 1 200 ? 3.418 16.719 10.609 1 94.25 200 THR B N 1
ATOM 4976 C CA . THR B 1 200 ? 4.246 15.734 9.93 1 94.25 200 THR B CA 1
ATOM 4977 C C . THR B 1 200 ? 3.984 15.75 8.43 1 94.25 200 THR B C 1
ATOM 4979 O O . THR B 1 200 ? 4.922 15.695 7.629 1 94.25 200 THR B O 1
ATOM 4982 N N . ALA B 1 201 ? 2.75 15.828 8.047 1 95.94 201 ALA B N 1
ATOM 4983 C CA . ALA B 1 201 ? 2.404 15.898 6.629 1 95.94 201 ALA B CA 1
ATOM 4984 C C . ALA B 1 201 ? 3.014 17.125 5.973 1 95.94 201 ALA B C 1
ATOM 4986 O O . ALA B 1 201 ? 3.434 17.078 4.812 1 95.94 201 ALA B O 1
ATOM 4987 N N . THR B 1 202 ? 3.037 18.203 6.699 1 95.69 202 THR B N 1
ATOM 4988 C CA . THR B 1 202 ? 3.637 19.438 6.195 1 95.69 202 THR B CA 1
ATOM 4989 C C . THR B 1 202 ? 5.125 19.234 5.922 1 95.69 202 THR B C 1
ATOM 4991 O O . THR B 1 202 ? 5.629 19.641 4.871 1 95.69 202 THR B O 1
ATOM 4994 N N . LEU B 1 203 ? 5.762 18.594 6.863 1 92.81 203 LEU B N 1
ATOM 4995 C CA . LEU B 1 203 ? 7.184 18.328 6.68 1 92.81 203 LEU B CA 1
ATOM 4996 C C . LEU B 1 203 ? 7.414 17.438 5.457 1 92.81 203 LEU B C 1
ATOM 4998 O O . LEU B 1 203 ? 8.305 17.719 4.648 1 92.81 203 LEU B O 1
ATOM 5002 N N . LEU B 1 204 ? 6.633 16.422 5.324 1 93.12 204 LEU B N 1
ATOM 5003 C CA . LEU B 1 204 ? 6.777 15.508 4.191 1 93.12 204 LEU B CA 1
ATOM 5004 C C . LEU B 1 204 ? 6.551 16.234 2.873 1 93.12 204 LEU B C 1
ATOM 5006 O O . LEU B 1 204 ? 7.246 15.984 1.889 1 93.12 204 LEU B O 1
ATOM 5010 N N . HIS B 1 205 ? 5.609 17.109 2.855 1 94.38 205 HIS B N 1
ATOM 5011 C CA . HIS B 1 205 ? 5.305 17.906 1.671 1 94.38 205 HIS B CA 1
ATOM 5012 C C . HIS B 1 205 ? 6.449 18.859 1.333 1 94.38 205 HIS B C 1
ATOM 5014 O O . HIS B 1 205 ? 6.898 18.922 0.187 1 94.38 205 HIS B O 1
ATOM 5020 N N . LEU B 1 206 ? 6.984 19.547 2.316 1 94.38 206 LEU B N 1
ATOM 5021 C CA . LEU B 1 206 ? 7.961 20.594 2.084 1 94.38 206 LEU B CA 1
ATOM 5022 C C . LEU B 1 206 ? 9.336 20.016 1.801 1 94.38 206 LEU B C 1
ATOM 5024 O O . LEU B 1 206 ? 10.203 20.688 1.232 1 94.38 206 LEU B O 1
ATOM 5028 N N . THR B 1 207 ? 9.602 18.797 2.209 1 90.31 207 THR B N 1
ATOM 5029 C CA . THR B 1 207 ? 10.867 18.141 1.93 1 90.31 207 THR B CA 1
ATOM 5030 C C . THR B 1 207 ? 10.781 17.328 0.639 1 90.31 207 THR B C 1
ATOM 5032 O O . THR B 1 207 ? 11.805 16.891 0.106 1 90.31 207 THR B O 1
ATOM 5035 N N . ASN B 1 208 ? 9.555 17.141 0.204 1 89.62 208 ASN B N 1
ATOM 5036 C CA . ASN B 1 208 ? 9.297 16.266 -0.934 1 89.62 208 ASN B CA 1
ATOM 5037 C C . ASN B 1 208 ? 9.914 14.883 -0.726 1 89.62 208 ASN B C 1
ATOM 5039 O O . ASN B 1 208 ? 10.539 14.336 -1.637 1 89.62 208 ASN B O 1
ATOM 5043 N N . ASP B 1 209 ? 9.93 14.391 0.459 1 88.5 209 ASP B N 1
ATOM 5044 C CA . ASP B 1 209 ? 10.438 13.078 0.845 1 88.5 209 ASP B CA 1
ATOM 5045 C C . ASP B 1 209 ? 9.43 12.328 1.72 1 88.5 209 ASP B C 1
ATOM 5047 O O . ASP B 1 209 ? 9.461 12.445 2.945 1 88.5 209 ASP B O 1
ATOM 5051 N N . HIS B 1 210 ? 8.672 11.539 1.097 1 89.12 210 HIS B N 1
ATOM 5052 C CA . HIS B 1 210 ? 7.613 10.82 1.804 1 89.12 210 HIS B CA 1
ATOM 5053 C C . HIS B 1 210 ? 8.164 9.57 2.48 1 89.12 210 HIS B C 1
ATOM 5055 O O . HIS B 1 210 ? 7.441 8.898 3.227 1 89.12 210 HIS B O 1
ATOM 5061 N N . GLU B 1 211 ? 9.461 9.289 2.293 1 89.81 211 GLU B N 1
ATOM 5062 C CA . GLU B 1 211 ? 10.07 8.094 2.875 1 89.81 211 GLU B CA 1
ATOM 5063 C C . GLU B 1 211 ? 10.672 8.398 4.242 1 89.81 211 GLU B C 1
ATOM 5065 O O . GLU B 1 211 ? 10.531 7.605 5.176 1 89.81 211 GLU B O 1
ATOM 5070 N N . THR B 1 212 ? 11.344 9.609 4.324 1 88.88 212 THR B N 1
ATOM 5071 C CA . THR B 1 212 ? 12.055 9.898 5.566 1 88.88 212 THR B CA 1
ATOM 5072 C C . THR B 1 212 ? 12.008 11.391 5.875 1 88.88 212 THR B C 1
ATOM 5074 O O . THR B 1 212 ? 12.711 11.867 6.77 1 88.88 212 THR B O 1
ATOM 5077 N N . GLY B 1 213 ? 11.234 12.109 5.234 1 89.12 213 GLY B N 1
ATOM 5078 C CA . GLY B 1 213 ? 11.312 13.562 5.234 1 89.12 213 GLY B CA 1
ATOM 5079 C C . GLY B 1 213 ? 10.984 14.172 6.582 1 89.12 213 GLY B C 1
ATOM 5080 O O . GLY B 1 213 ? 11.344 15.32 6.852 1 89.12 213 GLY B O 1
ATOM 5081 N N . ALA B 1 214 ? 10.305 13.469 7.477 1 90.69 214 ALA B N 1
ATOM 5082 C CA . ALA B 1 214 ? 9.953 14.008 8.781 1 90.69 214 ALA B CA 1
ATOM 5083 C C . ALA B 1 214 ? 10.875 13.469 9.875 1 90.69 214 ALA B C 1
ATOM 5085 O O . ALA B 1 214 ? 10.797 13.898 11.023 1 90.69 214 ALA B O 1
ATOM 5086 N N . ILE B 1 215 ? 11.742 12.539 9.484 1 88.06 215 ILE B N 1
ATOM 5087 C CA . ILE B 1 215 ? 12.695 11.977 10.438 1 88.06 215 ILE B CA 1
ATOM 5088 C C . ILE B 1 215 ? 13.898 12.914 10.578 1 88.06 215 ILE B C 1
ATOM 5090 O O . ILE B 1 215 ? 14.477 13.352 9.578 1 88.06 215 ILE B O 1
ATOM 5094 N N . PRO B 1 216 ? 14.234 13.172 11.812 1 80.94 216 PRO B N 1
ATOM 5095 C CA . PRO B 1 216 ? 15.375 14.062 12.008 1 80.94 216 PRO B CA 1
ATOM 5096 C C . PRO B 1 216 ? 16.656 13.547 11.352 1 80.94 216 PRO B C 1
ATOM 5098 O O . PRO B 1 216 ? 16.875 12.336 11.289 1 80.94 216 PRO B O 1
ATOM 5101 N N . GLN B 1 217 ? 17.484 14.438 10.992 1 75.88 217 GLN B N 1
ATOM 5102 C CA . GLN B 1 217 ? 18.719 14.094 10.305 1 75.88 217 GLN B CA 1
ATOM 5103 C C . GLN B 1 217 ? 19.656 13.32 11.227 1 75.88 217 GLN B C 1
ATOM 5105 O O . GLN B 1 217 ? 20.438 12.477 10.766 1 75.88 217 GLN B O 1
ATOM 5110 N N . ASN B 1 218 ? 19.562 13.609 12.484 1 78.69 218 ASN B N 1
ATOM 5111 C CA . ASN B 1 218 ? 20.453 12.969 13.438 1 78.69 218 ASN B CA 1
ATOM 5112 C C . ASN B 1 218 ? 19.875 11.664 13.961 1 78.69 218 ASN B C 1
ATOM 5114 O O . ASN B 1 218 ? 20.438 11.039 14.859 1 78.69 218 ASN B O 1
ATOM 5118 N N . ALA B 1 219 ? 18.781 11.289 13.438 1 82.94 219 ALA B N 1
ATOM 5119 C CA . ALA B 1 219 ? 18.172 10.031 13.867 1 82.94 219 ALA B CA 1
ATOM 5120 C C . ALA B 1 219 ? 19.078 8.844 13.531 1 82.94 219 ALA B C 1
ATOM 5122 O O . ALA B 1 219 ? 19.812 8.875 12.539 1 82.94 219 ALA B O 1
ATOM 5123 N N . SER B 1 220 ? 19.031 7.777 14.352 1 87 220 SER B N 1
ATOM 5124 C CA . SER B 1 220 ? 19.797 6.555 14.102 1 87 220 SER B CA 1
ATOM 5125 C C . SER B 1 220 ? 19.25 5.809 12.891 1 87 220 SER B C 1
ATOM 5127 O O . SER B 1 220 ? 18.109 6.043 12.469 1 87 220 SER B O 1
ATOM 5129 N N . ASP B 1 221 ? 20.062 4.91 12.375 1 87.06 221 ASP B N 1
ATOM 5130 C CA . ASP B 1 221 ? 19.625 4.078 11.258 1 87.06 221 ASP B CA 1
ATOM 5131 C C . ASP B 1 221 ? 18.438 3.203 11.648 1 87.06 221 ASP B C 1
ATOM 5133 O O . ASP B 1 221 ? 17.531 2.969 10.844 1 87.06 221 ASP B O 1
ATOM 5137 N N . LYS B 1 222 ? 18.531 2.809 12.859 1 87.81 222 LYS B N 1
ATOM 5138 C CA . LYS B 1 222 ? 17.453 1.974 13.359 1 87.81 222 LYS B CA 1
ATOM 5139 C C . LYS B 1 222 ? 16.125 2.732 13.352 1 87.81 222 LYS B C 1
ATOM 5141 O O . LYS B 1 222 ? 15.094 2.184 12.961 1 87.81 222 LYS B O 1
ATOM 5146 N N . GLU B 1 223 ? 16.188 3.955 13.727 1 87.75 223 GLU B N 1
ATOM 5147 C CA . GLU B 1 223 ? 14.992 4.789 13.742 1 87.75 223 GLU B CA 1
ATOM 5148 C C . GLU B 1 223 ? 14.5 5.074 12.32 1 87.75 223 GLU B C 1
ATOM 5150 O O . GLU B 1 223 ? 13.297 5.062 12.062 1 87.75 223 GLU B O 1
ATOM 5155 N N . ARG B 1 224 ? 15.398 5.277 11.5 1 88.62 224 ARG B N 1
ATOM 5156 C CA . ARG B 1 224 ? 15.078 5.547 10.109 1 88.62 224 ARG B CA 1
ATOM 5157 C C . ARG B 1 224 ? 14.398 4.344 9.461 1 88.62 224 ARG B C 1
ATOM 5159 O O . ARG B 1 224 ? 13.453 4.504 8.68 1 88.62 224 ARG B O 1
ATOM 5166 N N . GLN B 1 225 ? 14.859 3.188 9.766 1 91.06 225 GLN B N 1
ATOM 5167 C CA . GLN B 1 225 ? 14.281 1.964 9.227 1 91.06 225 GLN B CA 1
ATOM 5168 C C . GLN B 1 225 ? 12.914 1.688 9.844 1 91.06 225 GLN B C 1
ATOM 5170 O O . GLN B 1 225 ? 11.969 1.309 9.148 1 91.06 225 GLN B O 1
ATOM 5175 N N . ARG B 1 226 ? 12.797 1.982 11.078 1 91.56 226 ARG B N 1
ATOM 5176 C CA . ARG B 1 226 ? 11.586 1.648 11.82 1 91.56 226 ARG B CA 1
ATOM 5177 C C . ARG B 1 226 ? 10.445 2.594 11.453 1 91.56 226 ARG B C 1
ATOM 5179 O O . ARG B 1 226 ? 9.297 2.166 11.32 1 91.56 226 ARG B O 1
ATOM 5186 N N . CYS B 1 227 ? 10.734 3.885 11.25 1 93.19 227 CYS B N 1
ATOM 5187 C CA . CYS B 1 227 ? 9.688 4.891 11.109 1 93.19 227 CYS B CA 1
ATOM 5188 C C . CYS B 1 227 ? 9.602 5.387 9.672 1 93.19 227 CYS B C 1
ATOM 5190 O O . CYS B 1 227 ? 9.094 6.484 9.414 1 93.19 227 CYS B O 1
ATOM 5192 N N . SER B 1 228 ? 9.961 4.629 8.742 1 92.44 228 SER B N 1
ATOM 5193 C CA . SER B 1 228 ? 9.984 5.078 7.352 1 92.44 228 SER B CA 1
ATOM 5194 C C . SER B 1 228 ? 8.586 5.027 6.734 1 92.44 228 SER B C 1
ATOM 5196 O O . SER B 1 228 ? 7.711 4.312 7.223 1 92.44 228 SER B O 1
ATOM 5198 N N . GLY B 1 229 ? 8.391 5.879 5.711 1 92.94 229 GLY B N 1
ATOM 5199 C CA . GLY B 1 229 ? 7.145 5.883 4.965 1 92.94 229 GLY B CA 1
ATOM 5200 C C . GLY B 1 229 ? 5.988 6.484 5.746 1 92.94 229 GLY B C 1
ATOM 5201 O O . GLY B 1 229 ? 6.168 7.449 6.488 1 92.94 229 GLY B O 1
ATOM 5202 N N . VAL B 1 230 ? 4.812 5.934 5.527 1 94.44 230 VAL B N 1
ATOM 5203 C CA . VAL B 1 230 ? 3.594 6.516 6.082 1 94.44 230 VAL B CA 1
ATOM 5204 C C . VAL B 1 230 ? 3.584 6.344 7.598 1 94.44 230 VAL B C 1
ATOM 5206 O O . VAL B 1 230 ? 2.834 7.027 8.297 1 94.44 230 VAL B O 1
ATOM 5209 N N . LEU B 1 231 ? 4.484 5.496 8.125 1 95.5 231 LEU B N 1
ATOM 5210 C CA . LEU B 1 231 ? 4.539 5.258 9.562 1 95.5 231 LEU B CA 1
ATOM 5211 C C . LEU B 1 231 ? 4.992 6.512 10.305 1 95.5 231 LEU B C 1
ATOM 5213 O O . LEU B 1 231 ? 4.734 6.656 11.5 1 95.5 231 LEU B O 1
ATOM 5217 N N . GLN B 1 232 ? 5.656 7.414 9.562 1 93.81 232 GLN B N 1
ATOM 5218 C CA . GLN B 1 232 ? 6.051 8.688 10.148 1 93.81 232 GLN B CA 1
ATOM 5219 C C . GLN B 1 232 ? 4.84 9.445 10.688 1 93.81 232 GLN B C 1
ATOM 5221 O O . GLN B 1 232 ? 4.957 10.227 11.641 1 93.81 232 GLN B O 1
ATOM 5226 N N . ILE B 1 233 ? 3.707 9.148 10.148 1 94.31 233 ILE B N 1
ATOM 5227 C CA . ILE B 1 233 ? 2.498 9.891 10.492 1 94.31 233 ILE B CA 1
ATOM 5228 C C . ILE B 1 233 ? 1.558 8.992 11.297 1 94.31 233 ILE B C 1
ATOM 5230 O O . ILE B 1 233 ? 1.08 9.383 12.359 1 94.31 233 ILE B O 1
ATOM 5234 N N . VAL B 1 234 ? 1.412 7.723 10.875 1 93.31 234 VAL B N 1
ATOM 5235 C CA . VAL B 1 234 ? 0.234 6.977 11.312 1 93.31 234 VAL B CA 1
ATOM 5236 C C . VAL B 1 234 ? 0.594 6.086 12.492 1 93.31 234 VAL B C 1
ATOM 5238 O O . VAL B 1 234 ? -0.29 5.578 13.188 1 93.31 234 VAL B O 1
ATOM 5241 N N . GLN B 1 235 ? 1.838 5.789 12.664 1 93.31 235 GLN B N 1
ATOM 5242 C CA . GLN B 1 235 ? 2.205 5.008 13.836 1 93.31 235 GLN B CA 1
ATOM 5243 C C . GLN B 1 235 ? 2.502 5.91 15.031 1 93.31 235 GLN B C 1
ATOM 5245 O O . GLN B 1 235 ? 3.348 6.801 14.945 1 93.31 235 GLN B O 1
ATOM 5250 N N . LYS B 1 236 ? 1.887 5.629 16.078 1 88.06 236 LYS B N 1
ATOM 5251 C CA . LYS B 1 236 ? 1.941 6.504 17.25 1 88.06 236 LYS B CA 1
ATOM 5252 C C . LYS B 1 236 ? 3.381 6.707 17.719 1 88.06 236 LYS B C 1
ATOM 5254 O O . LYS B 1 236 ? 3.83 7.844 17.875 1 88.06 236 LYS B O 1
ATOM 5259 N N . GLU B 1 237 ? 4.109 5.633 17.859 1 88.5 237 GLU B N 1
ATOM 5260 C CA . GLU B 1 237 ? 5.48 5.711 18.344 1 88.5 237 GLU B CA 1
ATOM 5261 C C . GLU B 1 237 ? 6.363 6.52 17.391 1 88.5 237 GLU B C 1
ATOM 5263 O O . GLU B 1 237 ? 7.168 7.344 17.844 1 88.5 237 GLU B O 1
ATOM 5268 N N . CYS B 1 238 ? 6.238 6.352 16.172 1 92 238 CYS B N 1
ATOM 5269 C CA . CYS B 1 238 ? 7.043 7.051 15.172 1 92 238 CYS B CA 1
ATOM 5270 C C . CYS B 1 238 ? 6.66 8.523 15.102 1 92 238 CYS B C 1
ATOM 5272 O O . CYS B 1 238 ? 7.531 9.398 15.047 1 92 238 CYS B O 1
ATOM 5274 N N . SER B 1 239 ? 5.336 8.734 15.117 1 88.12 239 SER B N 1
ATOM 5275 C CA . SER B 1 239 ? 4.863 10.109 15.062 1 88.12 239 SER B CA 1
ATOM 5276 C C . SER B 1 239 ? 5.355 10.914 16.266 1 88.12 239 SER B C 1
ATOM 5278 O O . SER B 1 239 ? 5.695 12.094 16.125 1 88.12 239 SER B O 1
ATOM 5280 N N . LEU B 1 240 ? 5.414 10.32 17.438 1 84.38 240 LEU B N 1
ATOM 5281 C CA . LEU B 1 240 ? 5.906 10.969 18.656 1 84.38 240 LEU B CA 1
ATOM 5282 C C . LEU B 1 240 ? 7.406 11.234 18.562 1 84.38 240 LEU B C 1
ATOM 5284 O O . LEU B 1 240 ? 7.891 12.266 19.031 1 84.38 240 LEU B O 1
ATOM 5288 N N . GLU B 1 241 ? 8.055 10.375 17.969 1 83.06 241 GLU B N 1
ATOM 5289 C CA . GLU B 1 241 ? 9.492 10.555 17.766 1 83.06 241 GLU B CA 1
ATOM 5290 C C . GLU B 1 241 ? 9.781 11.727 16.844 1 83.06 241 GLU B C 1
ATOM 5292 O O . GLU B 1 241 ? 10.719 12.5 17.078 1 83.06 241 GLU B O 1
ATOM 5297 N N . VAL B 1 242 ? 9.023 11.852 15.852 1 81.94 242 VAL B N 1
ATOM 5298 C CA . VAL B 1 242 ? 9.148 12.977 14.93 1 81.94 242 VAL B CA 1
ATOM 5299 C C . VAL B 1 242 ? 8.852 14.281 15.656 1 81.94 242 VAL B C 1
ATOM 5301 O O . VAL B 1 242 ? 9.578 15.266 15.5 1 81.94 242 VAL B O 1
ATOM 5304 N N . ALA B 1 243 ? 7.879 14.195 16.5 1 78.94 243 ALA B N 1
ATOM 5305 C CA . ALA B 1 243 ? 7.41 15.391 17.219 1 78.94 243 ALA B CA 1
ATOM 5306 C C . ALA B 1 243 ? 8.398 15.812 18.297 1 78.94 243 ALA B C 1
ATOM 5308 O O . ALA B 1 243 ? 8.469 16.984 18.656 1 78.94 243 ALA B O 1
ATOM 5309 N N . ALA B 1 244 ? 8.992 14.859 18.922 1 74.25 244 ALA B N 1
ATOM 5310 C CA . ALA B 1 244 ? 9.875 15.125 20.062 1 74.25 244 ALA B CA 1
ATOM 5311 C C . ALA B 1 244 ? 11.141 15.852 19.609 1 74.25 244 ALA B C 1
ATOM 5313 O O . ALA B 1 244 ? 11.828 16.469 20.438 1 74.25 244 ALA B O 1
ATOM 5314 N N . GLN B 1 245 ? 11.406 15.742 18.453 1 63.09 245 GLN B N 1
ATOM 5315 C CA . GLN B 1 245 ? 12.711 16.281 18.062 1 63.09 245 GLN B CA 1
ATOM 5316 C C . GLN B 1 245 ? 12.617 17.781 17.766 1 63.09 245 GLN B C 1
ATOM 5318 O O . GLN B 1 245 ? 11.586 18.266 17.281 1 63.09 245 GLN B O 1
ATOM 5323 N N . ASN B 1 246 ? 13.359 18.531 18.594 1 52.78 246 ASN B N 1
ATOM 5324 C CA . ASN B 1 246 ? 13.422 19.969 18.422 1 52.78 246 ASN B CA 1
ATOM 5325 C C . ASN B 1 246 ? 13.586 20.359 16.953 1 52.78 246 ASN B C 1
ATOM 5327 O O . ASN B 1 246 ? 14.539 19.922 16.297 1 52.78 246 ASN B O 1
ATOM 5331 N N . VAL B 1 247 ? 12.523 20.656 16.359 1 50.84 247 VAL B N 1
ATOM 5332 C CA . VAL B 1 247 ? 12.492 21.094 14.969 1 50.84 247 VAL B CA 1
ATOM 5333 C C . VAL B 1 247 ? 13.664 22.031 14.68 1 50.84 247 VAL B C 1
ATOM 5335 O O . VAL B 1 247 ? 14.039 22.234 13.523 1 50.84 247 VAL B O 1
ATOM 5338 N N . ASP B 1 248 ? 14.148 22.656 15.766 1 48.66 248 ASP B N 1
ATOM 5339 C CA . ASP B 1 248 ? 15.219 23.594 15.453 1 48.66 248 ASP B CA 1
ATOM 5340 C C . ASP B 1 248 ? 16.328 22.906 14.641 1 48.66 248 ASP B C 1
ATOM 5342 O O . ASP B 1 248 ? 16.938 23.516 13.773 1 48.66 248 ASP B O 1
ATOM 5346 N N . GLU B 1 249 ? 16.562 21.625 14.961 1 47.81 249 GLU B N 1
ATOM 5347 C CA . GLU B 1 249 ? 17.688 20.922 14.336 1 47.81 249 GLU B CA 1
ATOM 5348 C C . GLU B 1 249 ? 17.297 20.375 12.969 1 47.81 249 GLU B C 1
ATOM 5350 O O . GLU B 1 249 ? 18.156 20.188 12.102 1 47.81 249 GLU B O 1
ATOM 5355 N N . LEU B 1 250 ? 16.25 19.719 12.891 1 49.53 250 LEU B N 1
ATOM 5356 C CA . LEU B 1 250 ? 15.867 19.062 11.641 1 49.53 250 LEU B CA 1
ATOM 5357 C C . LEU B 1 250 ? 15.977 20.031 10.461 1 49.53 250 LEU B C 1
ATOM 5359 O O . LEU B 1 250 ? 16.391 19.641 9.367 1 49.53 250 LEU B O 1
ATOM 5363 N N . GLN B 1 251 ? 15.219 21.344 10.617 1 51.28 251 GLN B N 1
ATOM 5364 C CA . GLN B 1 251 ? 14.445 21.984 9.562 1 51.28 251 GLN B CA 1
ATOM 5365 C C . GLN B 1 251 ? 15.352 22.766 8.609 1 51.28 251 GLN B C 1
ATOM 5367 O O . GLN B 1 251 ? 15.078 22.844 7.414 1 51.28 251 GLN B O 1
ATOM 5372 N N . SER B 1 252 ? 16.344 23.266 9.211 1 55.41 252 SER B N 1
ATOM 5373 C CA . SER B 1 252 ? 16.797 24.328 8.312 1 55.41 252 SER B CA 1
ATOM 5374 C C . SER B 1 252 ? 17.422 23.734 7.047 1 55.41 252 SER B C 1
ATOM 5376 O O . SER B 1 252 ? 17.234 24.266 5.949 1 55.41 252 SER B O 1
ATOM 5378 N N . ASP B 1 253 ? 17.797 22.391 7.27 1 65.62 253 ASP B N 1
ATOM 5379 C CA . ASP B 1 253 ? 18.594 22.078 6.09 1 65.62 253 ASP B CA 1
ATOM 5380 C C . ASP B 1 253 ? 17.844 21.109 5.176 1 65.62 253 ASP B C 1
ATOM 5382 O O . ASP B 1 253 ? 18.234 20.906 4.02 1 65.62 253 ASP B O 1
ATOM 5386 N N . THR B 1 254 ? 16.688 20.672 5.664 1 78.69 254 THR B N 1
ATOM 5387 C CA . THR B 1 254 ? 16.078 19.688 4.781 1 78.69 254 THR B CA 1
ATOM 5388 C C . THR B 1 254 ? 14.734 20.188 4.25 1 78.69 254 THR B C 1
ATOM 5390 O O . THR B 1 254 ? 14.25 19.719 3.227 1 78.69 254 THR B O 1
ATOM 5393 N N . VAL B 1 255 ? 14.156 21.141 4.969 1 88.06 255 VAL B N 1
ATOM 5394 C CA . VAL B 1 255 ? 12.867 21.688 4.559 1 88.06 255 VAL B CA 1
ATOM 5395 C C . VAL B 1 255 ? 13.078 22.781 3.51 1 88.06 255 VAL B C 1
ATOM 5397 O O . VAL B 1 255 ? 13.789 23.766 3.752 1 88.06 255 VAL B O 1
ATOM 5400 N N . CYS B 1 256 ? 12.43 22.594 2.389 1 90.62 256 CYS B N 1
ATOM 5401 C CA . CYS B 1 256 ? 12.555 23.547 1.292 1 90.62 256 CYS B CA 1
ATOM 5402 C C . CYS B 1 256 ? 14.023 23.797 0.951 1 90.62 256 CYS B C 1
ATOM 5404 O O . CYS B 1 256 ? 14.461 24.938 0.866 1 90.62 256 CYS B O 1
ATOM 5406 N N . THR B 1 257 ? 14.672 22.688 0.842 1 83.31 257 THR B N 1
ATOM 5407 C CA . THR B 1 257 ? 16.078 22.781 0.48 1 83.31 257 THR B CA 1
ATOM 5408 C C . THR B 1 257 ? 16.25 23.406 -0.9 1 83.31 257 THR B C 1
ATOM 5410 O O . THR B 1 257 ? 15.57 23.016 -1.853 1 83.31 257 THR B O 1
ATOM 5413 N N . GLY B 1 258 ? 17.156 24.422 -1.011 1 83 258 GLY B N 1
ATOM 5414 C CA . GLY B 1 258 ? 17.406 25.062 -2.287 1 83 258 GLY B CA 1
ATOM 5415 C C . GLY B 1 258 ? 16.672 26.375 -2.455 1 83 258 GLY B C 1
ATOM 5416 O O . GLY B 1 258 ? 16.891 27.109 -3.42 1 83 258 GLY B O 1
ATOM 5417 N N . PHE B 1 259 ? 15.805 26.625 -1.522 1 88.25 259 PHE B N 1
ATOM 5418 C CA . PHE B 1 259 ? 15.055 27.875 -1.588 1 88.25 259 PHE B CA 1
ATOM 5419 C C . PHE B 1 259 ? 15.648 28.922 -0.641 1 88.25 259 PHE B C 1
ATOM 5421 O O . PHE B 1 259 ? 16.078 28.578 0.464 1 88.25 259 PHE B O 1
ATOM 5428 N N . THR B 1 260 ? 15.852 30.125 -1.136 1 84.31 260 THR B N 1
ATOM 5429 C CA . THR B 1 260 ? 16.391 31.25 -0.355 1 84.31 260 THR B CA 1
ATOM 5430 C C . THR B 1 260 ? 15.414 32.438 -0.366 1 84.31 260 THR B C 1
ATOM 5432 O O . THR B 1 260 ? 14.805 32.719 -1.394 1 84.31 260 THR B O 1
ATOM 5435 N N . PRO B 1 261 ? 15.234 33.094 0.819 1 77.38 261 PRO B N 1
ATOM 5436 C CA . PRO B 1 261 ? 15.82 32.812 2.133 1 77.38 261 PRO B CA 1
ATOM 5437 C C . PRO B 1 261 ? 15.203 31.609 2.812 1 77.38 261 PRO B C 1
ATOM 5439 O O . PRO B 1 261 ? 14.133 31.141 2.41 1 77.38 261 PRO B O 1
ATOM 5442 N N . ASN B 1 262 ? 15.891 31 3.682 1 77.88 262 ASN B N 1
ATOM 5443 C CA . ASN B 1 262 ? 15.445 29.828 4.422 1 77.88 262 ASN B CA 1
ATOM 5444 C C . ASN B 1 262 ? 15.555 30.031 5.93 1 77.88 262 ASN B C 1
ATOM 5446 O O . ASN B 1 262 ? 16.109 29.188 6.641 1 77.88 262 ASN B O 1
ATOM 5450 N N . LYS B 1 263 ? 14.961 31.188 6.352 1 82.31 263 LYS B N 1
ATOM 5451 C CA . LYS B 1 263 ? 15.07 31.547 7.762 1 82.31 263 LYS B CA 1
ATOM 5452 C C . LYS B 1 263 ? 13.781 31.234 8.508 1 82.31 263 LYS B C 1
ATOM 5454 O O . LYS B 1 263 ? 13.695 31.422 9.727 1 82.31 263 LYS B O 1
ATOM 5459 N N . PHE B 1 264 ? 12.836 30.656 7.844 1 88.25 264 PHE B N 1
ATOM 5460 C CA . PHE B 1 264 ? 11.547 30.344 8.445 1 88.25 264 PHE B CA 1
ATOM 5461 C C . PHE B 1 264 ? 11.648 29.094 9.312 1 88.25 264 PHE B C 1
ATOM 5463 O O . PHE B 1 264 ? 12.633 28.359 9.242 1 88.25 264 PHE B O 1
ATOM 5470 N N . ILE B 1 265 ? 10.641 28.922 10.211 1 88.62 265 ILE B N 1
ATOM 5471 C CA . ILE B 1 265 ? 10.602 27.75 11.062 1 88.62 265 ILE B CA 1
ATOM 5472 C C . ILE B 1 265 ? 9.312 26.969 10.82 1 88.62 265 ILE B C 1
ATOM 5474 O O . ILE B 1 265 ? 8.273 27.562 10.508 1 88.62 265 ILE B O 1
ATOM 5478 N N . VAL B 1 266 ? 9.344 25.641 10.883 1 90.69 266 VAL B N 1
ATOM 5479 C CA . VAL B 1 266 ? 8.211 24.719 10.898 1 90.69 266 VAL B CA 1
ATOM 5480 C C . VAL B 1 266 ? 8.281 23.844 12.148 1 90.69 266 VAL B C 1
ATOM 5482 O O . VAL B 1 266 ? 8.906 22.781 12.125 1 90.69 266 VAL B O 1
ATOM 5485 N N . ASP B 1 267 ? 7.578 24.297 13.203 1 89.69 267 ASP B N 1
ATOM 5486 C CA . ASP B 1 267 ? 7.75 23.672 14.508 1 89.69 267 ASP B CA 1
ATOM 5487 C C . ASP B 1 267 ? 6.422 23.125 15.039 1 89.69 267 ASP B C 1
ATOM 5489 O O . ASP B 1 267 ? 5.352 23.516 14.57 1 89.69 267 ASP B O 1
ATOM 5493 N N . LEU B 1 268 ? 6.617 22.203 16 1 91.69 268 LEU B N 1
ATOM 5494 C CA . LEU B 1 268 ? 5.461 21.609 16.656 1 91.69 268 LEU B CA 1
ATOM 5495 C C . LEU B 1 268 ? 5.629 21.609 18.172 1 91.69 268 LEU B C 1
ATOM 5497 O O . LEU B 1 268 ? 6.711 21.312 18.688 1 91.69 268 LEU B O 1
ATOM 5501 N N . VAL B 1 269 ? 4.688 22.094 18.828 1 87.69 269 VAL B N 1
ATOM 5502 C CA . VAL B 1 269 ? 4.555 21.891 20.266 1 87.69 269 VAL B CA 1
ATOM 5503 C C . VAL B 1 269 ? 3.305 21.062 20.547 1 87.69 269 VAL B C 1
ATOM 5505 O O . VAL B 1 269 ? 2.182 21.516 20.312 1 87.69 269 VAL B O 1
ATOM 5508 N N . GLN B 1 270 ? 3.697 19.812 20.938 1 81.06 270 GLN B N 1
ATOM 5509 C CA . GLN B 1 270 ? 2.58 18.922 21.219 1 81.06 270 GLN B CA 1
ATOM 5510 C C . GLN B 1 270 ? 1.955 19.219 22.578 1 81.06 270 GLN B C 1
ATOM 5512 O O . GLN B 1 270 ? 2.668 19.422 23.562 1 81.06 270 GLN B O 1
ATOM 5517 N N . ASP B 1 271 ? 0.588 19.719 22.688 1 61.69 271 ASP B N 1
ATOM 5518 C CA . ASP B 1 271 ? 0.016 20.031 24 1 61.69 271 ASP B CA 1
ATOM 5519 C C . ASP B 1 271 ? -1.394 19.453 24.125 1 61.69 271 ASP B C 1
ATOM 5521 O O . ASP B 1 271 ? -2.277 19.781 23.328 1 61.69 271 ASP B O 1
ATOM 5525 N N . TYR B 1 272 ? -1.714 18.281 24.625 1 58.22 272 TYR B N 1
ATOM 5526 C CA . TYR B 1 272 ? -3.098 17.828 24.703 1 58.22 272 TYR B CA 1
ATOM 5527 C C . TYR B 1 272 ? -3.627 17.953 26.125 1 58.22 272 TYR B C 1
ATOM 5529 O O . TYR B 1 272 ? -4.734 17.5 26.438 1 58.22 272 TYR B O 1
ATOM 5537 N N . HIS B 1 273 ? -2.703 18.344 27.062 1 59.06 273 HIS B N 1
ATOM 5538 C CA . HIS B 1 273 ? -3.32 18.422 28.375 1 59.06 273 HIS B CA 1
ATOM 5539 C C . HIS B 1 273 ? -3.766 19.844 28.703 1 59.06 273 HIS B C 1
ATOM 5541 O O . HIS B 1 273 ? -3.311 20.797 28.062 1 59.06 273 HIS B O 1
ATOM 5547 N N . SER B 1 274 ? -4.859 19.891 29.625 1 53.84 274 SER B N 1
ATOM 5548 C CA . SER B 1 274 ? -5.684 21 30.078 1 53.84 274 SER B CA 1
ATOM 5549 C C . SER B 1 274 ? -4.852 22.266 30.281 1 53.84 274 SER B C 1
ATOM 5551 O O . SER B 1 274 ? -5.262 23.359 29.891 1 53.84 274 SER B O 1
ATOM 5553 N N . VAL B 1 275 ? -4.012 22.312 31.094 1 53.47 275 VAL B N 1
ATOM 5554 C CA . VAL B 1 275 ? -3.498 23.625 31.5 1 53.47 275 VAL B CA 1
ATOM 5555 C C . VAL B 1 275 ? -2.363 24.047 30.562 1 53.47 275 VAL B C 1
ATOM 5557 O O . VAL B 1 275 ? -1.449 23.266 30.297 1 53.47 275 VAL B O 1
ATOM 5560 N N . LEU B 1 276 ? -2.695 24.953 29.828 1 59.59 276 LEU B N 1
ATOM 5561 C CA . LEU B 1 276 ? -1.696 25.578 28.953 1 59.59 276 LEU B CA 1
ATOM 5562 C C . LEU B 1 276 ? -0.286 25.266 29.453 1 59.59 276 LEU B C 1
ATOM 5564 O O . LEU B 1 276 ? 0.17 25.859 30.438 1 59.59 276 LEU B O 1
ATOM 5568 N N . LEU B 1 277 ? 0.338 24.312 28.766 1 68.88 277 LEU B N 1
ATOM 5569 C CA . LEU B 1 277 ? 1.658 23.828 29.172 1 68.88 277 LEU B CA 1
ATOM 5570 C C . LEU B 1 277 ? 2.709 24.922 28.984 1 68.88 277 LEU B C 1
ATOM 5572 O O . LEU B 1 277 ? 2.594 25.766 28.078 1 68.88 277 LEU B O 1
ATOM 5576 N N . GLN B 1 278 ? 3.393 25.203 29.922 1 80.69 278 GLN B N 1
ATOM 5577 C CA . GLN B 1 278 ? 4.535 26.125 29.922 1 80.69 278 GLN B CA 1
ATOM 5578 C C . GLN B 1 278 ? 5.254 26.094 28.578 1 80.69 278 GLN B C 1
ATOM 5580 O O . GLN B 1 278 ? 5.656 27.156 28.062 1 80.69 278 GLN B O 1
ATOM 5585 N N . LYS B 1 279 ? 5.125 25.031 27.906 1 84.12 279 LYS B N 1
ATOM 5586 C CA . LYS B 1 279 ? 5.824 24.922 26.625 1 84.12 279 LYS B CA 1
ATOM 5587 C C . LYS B 1 279 ? 5.121 25.734 25.547 1 84.12 279 LYS B C 1
ATOM 5589 O O . LYS B 1 279 ? 5.777 26.344 24.703 1 84.12 279 LYS B O 1
ATOM 5594 N N . VAL B 1 280 ? 3.834 25.672 25.609 1 87.88 280 VAL B N 1
ATOM 5595 C CA . VAL B 1 280 ? 3.043 26.422 24.641 1 87.88 280 VAL B CA 1
ATOM 5596 C C . VAL B 1 280 ? 3.244 27.922 24.859 1 87.88 280 VAL B C 1
ATOM 5598 O O . VAL B 1 280 ? 3.461 28.672 23.906 1 87.88 280 VAL B O 1
ATOM 5601 N N . ARG B 1 281 ? 3.207 28.297 26.125 1 88.56 281 ARG B N 1
ATOM 5602 C CA . ARG B 1 281 ? 3.428 29.688 26.469 1 88.56 281 ARG B CA 1
ATOM 5603 C C . ARG B 1 281 ? 4.805 30.156 26.016 1 88.56 281 ARG B C 1
ATOM 5605 O O . ARG B 1 281 ? 4.934 31.234 25.406 1 88.56 281 ARG B O 1
ATOM 5612 N N . ASP B 1 282 ? 5.758 29.328 26.297 1 90.69 282 ASP B N 1
ATOM 5613 C CA . ASP B 1 282 ? 7.133 29.672 25.938 1 90.69 282 ASP B CA 1
ATOM 5614 C C . ASP B 1 282 ? 7.297 29.797 24.422 1 90.69 282 ASP B C 1
ATOM 5616 O O . ASP B 1 282 ? 7.977 30.703 23.938 1 90.69 282 ASP B O 1
ATOM 5620 N N . LYS B 1 283 ? 6.68 28.906 23.75 1 91.12 283 LYS B N 1
ATOM 5621 C CA . LYS B 1 283 ? 6.809 28.938 22.297 1 91.12 283 LYS B CA 1
ATOM 5622 C C . LYS B 1 283 ? 6.137 30.172 21.703 1 91.12 283 LYS B C 1
ATOM 5624 O O . LYS B 1 283 ? 6.707 30.828 20.844 1 91.12 283 LYS B O 1
ATOM 5629 N N . ILE B 1 284 ? 4.98 30.516 22.172 1 93.75 284 ILE B N 1
ATOM 5630 C CA . ILE B 1 284 ? 4.277 31.688 21.656 1 93.75 284 ILE B CA 1
ATOM 5631 C C . ILE B 1 284 ? 5.09 32.938 21.953 1 93.75 284 ILE B C 1
ATOM 5633 O O . ILE B 1 284 ? 5.254 33.812 21.094 1 93.75 284 ILE B O 1
ATOM 5637 N N . ASN B 1 285 ? 5.656 32.969 23.156 1 94.75 285 ASN B N 1
ATOM 5638 C CA . ASN B 1 285 ? 6.48 34.125 23.531 1 94.75 285 ASN B CA 1
ATOM 5639 C C . ASN B 1 285 ? 7.719 34.25 22.656 1 94.75 285 ASN B C 1
ATOM 5641 O O . ASN B 1 285 ? 8.148 35.344 22.328 1 94.75 285 ASN B O 1
ATOM 5645 N N . SER B 1 286 ? 8.234 33.125 22.297 1 94.12 286 SER B N 1
ATOM 5646 C CA . SER B 1 286 ? 9.469 33.125 21.516 1 94.12 286 SER B CA 1
ATOM 5647 C C . SER B 1 286 ? 9.242 33.688 20.109 1 94.12 286 SER B C 1
ATOM 5649 O O . SER B 1 286 ? 10.18 34.156 19.469 1 94.12 286 SER B O 1
ATOM 5651 N N . VAL B 1 287 ? 8 33.656 19.625 1 95.75 287 VAL B N 1
ATOM 5652 C CA . VAL B 1 287 ? 7.766 34.094 18.266 1 95.75 287 VAL B CA 1
ATOM 5653 C C . VAL B 1 287 ? 6.91 35.375 18.266 1 95.75 287 VAL B C 1
ATOM 5655 O O . VAL B 1 287 ? 6.434 35.812 17.219 1 95.75 287 VAL B O 1
ATOM 5658 N N . LEU B 1 288 ? 6.723 35.906 19.453 1 96.56 288 LEU B N 1
ATOM 5659 C CA . LEU B 1 288 ? 5.949 37.125 19.562 1 96.56 288 LEU B CA 1
ATOM 5660 C C . LEU B 1 288 ? 6.59 38.25 18.766 1 96.56 288 LEU B C 1
ATOM 5662 O O . LEU B 1 288 ? 7.801 38.469 18.844 1 96.56 288 LEU B O 1
ATOM 5666 N N . ASN B 1 289 ? 5.867 38.969 17.922 1 96.69 289 ASN B N 1
ATOM 5667 C CA . ASN B 1 289 ? 6.262 40.094 17.094 1 96.69 289 ASN B CA 1
ATOM 5668 C C . ASN B 1 289 ? 7.102 39.656 15.891 1 96.69 289 ASN B C 1
ATOM 5670 O O . ASN B 1 289 ? 7.609 40.5 15.148 1 96.69 289 ASN B O 1
ATOM 5674 N N . GLN B 1 290 ? 7.305 38.312 15.734 1 95.75 290 GLN B N 1
ATOM 5675 C CA . GLN B 1 290 ? 7.973 37.844 14.531 1 95.75 290 GLN B CA 1
ATOM 5676 C C . GLN B 1 290 ? 7.039 37.875 13.328 1 95.75 290 GLN B C 1
ATOM 5678 O O . GLN B 1 290 ? 6.062 37.125 13.266 1 95.75 290 GLN B O 1
ATOM 5683 N N . GLU B 1 291 ? 7.402 38.688 12.414 1 95.31 291 GLU B N 1
ATOM 5684 C CA . GLU B 1 291 ? 6.543 38.906 11.25 1 95.31 291 GLU B CA 1
ATOM 5685 C C . GLU B 1 291 ? 6.352 37.625 10.461 1 95.31 291 GLU B C 1
ATOM 5687 O O . GLU B 1 291 ? 7.258 36.812 10.383 1 95.31 291 GLU B O 1
ATOM 5692 N N . ASN B 1 292 ? 5.145 37.438 9.875 1 96.19 292 ASN B N 1
ATOM 5693 C CA . ASN B 1 292 ? 4.781 36.344 8.984 1 96.19 292 ASN B CA 1
ATOM 5694 C C . ASN B 1 292 ? 4.887 35 9.68 1 96.19 292 ASN B C 1
ATOM 5696 O O . ASN B 1 292 ? 5.316 34 9.078 1 96.19 292 ASN B O 1
ATOM 5700 N N . THR B 1 293 ? 4.582 34.969 11 1 97 293 THR B N 1
ATOM 5701 C CA . THR B 1 293 ? 4.512 33.75 11.773 1 97 293 THR B CA 1
ATOM 5702 C C . THR B 1 293 ? 3.061 33.344 12.008 1 97 293 THR B C 1
ATOM 5704 O O . THR B 1 293 ? 2.262 34.125 12.516 1 97 293 THR B O 1
ATOM 5707 N N . TRP B 1 294 ? 2.746 32.125 11.617 1 97.75 294 TRP B N 1
ATOM 5708 C CA . TRP B 1 294 ? 1.391 31.594 11.773 1 97.75 294 TRP B CA 1
ATOM 5709 C C . TRP B 1 294 ? 1.347 30.5 12.828 1 97.75 294 TRP B C 1
ATOM 5711 O O . TRP B 1 294 ? 2.119 29.531 12.773 1 97.75 294 TRP B O 1
ATOM 5721 N N . LEU B 1 295 ? 0.495 30.703 13.82 1 97 295 LEU B N 1
ATOM 5722 C CA . LEU B 1 295 ? 0.185 29.656 14.773 1 97 295 LEU B CA 1
ATOM 5723 C C . LEU B 1 295 ? -0.948 28.766 14.266 1 97 295 LEU B C 1
ATOM 5725 O O . LEU B 1 295 ? -2.08 29.234 14.109 1 97 295 LEU B O 1
ATOM 5729 N N . ILE B 1 296 ? -0.633 27.562 13.938 1 97.06 296 ILE B N 1
ATOM 5730 C CA . ILE B 1 296 ? -1.63 26.578 13.5 1 97.06 296 ILE B CA 1
ATOM 5731 C C . ILE B 1 296 ? -2.123 25.781 14.703 1 97.06 296 ILE B C 1
ATOM 5733 O O . ILE B 1 296 ? -1.458 24.828 15.141 1 97.06 296 ILE B O 1
ATOM 5737 N N . LEU B 1 297 ? -3.365 26.062 15.109 1 94.69 297 LEU B N 1
ATOM 5738 C CA . LEU B 1 297 ? -3.885 25.516 16.359 1 94.69 297 LEU B CA 1
ATOM 5739 C C . LEU B 1 297 ? -5.012 24.516 16.078 1 94.69 297 LEU B C 1
ATOM 5741 O O . LEU B 1 297 ? -5.734 24.656 15.094 1 94.69 297 LEU B O 1
ATOM 5745 N N . GLY B 1 298 ? -5.145 23.547 16.906 1 92.81 298 GLY B N 1
ATOM 5746 C CA . GLY B 1 298 ? -6.246 22.594 16.922 1 92.81 298 GLY B CA 1
ATOM 5747 C C . GLY B 1 298 ? -6.227 21.656 18.109 1 92.81 298 GLY B C 1
ATOM 5748 O O . GLY B 1 298 ? -5.246 20.953 18.328 1 92.81 298 GLY B O 1
ATOM 5749 N N . VAL B 1 299 ? -7.23 21.875 18.953 1 88.94 299 VAL B N 1
ATOM 5750 C CA . VAL B 1 299 ? -7.391 21 20.109 1 88.94 299 VAL B CA 1
ATOM 5751 C C . VAL B 1 299 ? -8.875 20.797 20.406 1 88.94 299 VAL B C 1
ATOM 5753 O O . VAL B 1 299 ? -9.719 21.594 19.969 1 88.94 299 VAL B O 1
ATOM 5756 N N . GLY B 1 300 ? -9.258 19.703 21.031 1 86.31 300 GLY B N 1
ATOM 5757 C CA . GLY B 1 300 ? -10.648 19.484 21.422 1 86.31 300 GLY B CA 1
ATOM 5758 C C . GLY B 1 300 ? -10.883 18.172 22.125 1 86.31 300 GLY B C 1
ATOM 5759 O O . GLY B 1 300 ? -11.586 18.109 23.141 1 86.31 300 GLY B O 1
ATOM 5760 N N . LEU B 1 301 ? -10.273 17.234 21.672 1 85.19 301 LEU B N 1
ATOM 5761 C CA . LEU B 1 301 ? -10.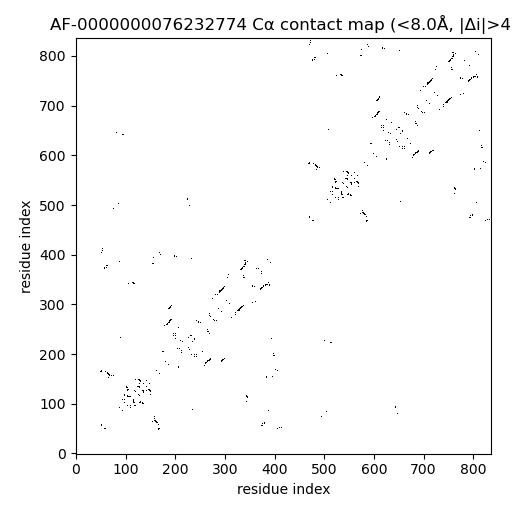523 15.883 22.172 1 85.19 301 LEU B CA 1
ATOM 5762 C C . LEU B 1 301 ? -10.133 15.75 23.625 1 85.19 301 LEU B C 1
ATOM 5764 O O . LEU B 1 301 ? -10.852 15.133 24.422 1 85.19 301 LEU B O 1
ATOM 5768 N N . HIS B 1 302 ? -9.125 16.344 24 1 85.81 302 HIS B N 1
ATOM 5769 C CA . HIS B 1 302 ? -8.617 16.234 25.359 1 85.81 302 HIS B CA 1
ATOM 5770 C C . HIS B 1 302 ? -9.398 17.125 26.312 1 85.81 302 HIS B C 1
ATOM 5772 O O . HIS B 1 302 ? -9.219 17.031 27.531 1 85.81 302 HIS B O 1
ATOM 5778 N N . TYR B 1 303 ? -10.266 17.906 25.797 1 87.81 303 TYR B N 1
ATOM 5779 C CA . TYR B 1 303 ? -11.164 18.734 26.578 1 87.81 303 TYR B CA 1
ATOM 5780 C C . TYR B 1 303 ? -12.594 18.188 26.531 1 87.81 303 TYR B C 1
ATOM 5782 O O . TYR B 1 303 ? -13.547 18.922 26.781 1 87.81 303 TYR B O 1
ATOM 5790 N N . GLN B 1 304 ? -12.688 16.953 26.047 1 87.44 304 GLN B N 1
ATOM 5791 C CA . GLN B 1 304 ? -13.961 16.25 25.969 1 87.44 304 GLN B CA 1
ATOM 5792 C C . GLN B 1 304 ? -14.977 17.016 25.141 1 87.44 304 GLN B C 1
ATOM 5794 O O . GLN B 1 304 ? -16.188 16.922 25.359 1 87.44 304 GLN B O 1
ATOM 5799 N N . LEU B 1 305 ? -14.469 17.906 24.375 1 91.56 305 LEU B N 1
ATOM 5800 C CA . LEU B 1 305 ? -15.281 18.719 23.469 1 91.56 305 LEU B CA 1
ATOM 5801 C C . LEU B 1 305 ? -16.188 19.656 24.266 1 91.56 305 LEU B C 1
ATOM 5803 O O . LEU B 1 305 ? -17.344 19.875 23.891 1 91.56 305 LEU B O 1
ATOM 5807 N N . GLU B 1 306 ? -15.672 20.078 25.359 1 92.25 306 GLU B N 1
ATOM 5808 C CA . GLU B 1 306 ? -16.344 21.062 26.188 1 92.25 306 GLU B CA 1
ATOM 5809 C C . GLU B 1 306 ? -15.75 22.453 26 1 92.25 306 GLU B C 1
ATOM 5811 O O . GLU B 1 306 ? -14.617 22.719 26.406 1 92.25 306 GLU B O 1
ATOM 5816 N N . MET B 1 307 ? -16.516 23.344 25.469 1 93.88 307 MET B N 1
ATOM 5817 C CA . MET B 1 307 ? -16.031 24.672 25.094 1 93.88 307 MET B CA 1
ATOM 5818 C C . MET B 1 307 ? -15.609 25.469 26.328 1 93.88 307 MET B C 1
ATOM 5820 O O . MET B 1 307 ? -14.609 26.188 26.297 1 93.88 307 MET B O 1
ATOM 5824 N N . ASP B 1 308 ? -16.328 25.344 27.406 1 93.25 308 ASP B N 1
ATOM 5825 C CA . ASP B 1 308 ? -16.031 26.125 28.609 1 93.25 308 ASP B CA 1
ATOM 5826 C C . ASP B 1 308 ? -14.648 25.781 29.156 1 93.25 308 ASP B C 1
ATOM 5828 O O . ASP B 1 308 ? -13.875 26.672 29.5 1 93.25 308 ASP B O 1
ATOM 5832 N N . SER B 1 309 ? -14.422 24.531 29.219 1 90.12 309 SER B N 1
ATOM 5833 C CA . SER B 1 309 ? -13.109 24.094 29.672 1 90.12 309 SER B CA 1
ATOM 5834 C C . SER B 1 309 ? -12.008 24.516 28.703 1 90.12 309 SER B C 1
ATOM 5836 O O . SER B 1 309 ? -10.945 24.984 29.125 1 90.12 309 SER B O 1
ATOM 5838 N N . LEU B 1 310 ? -12.227 24.359 27.422 1 91.62 310 LEU B N 1
ATOM 5839 C CA . LEU B 1 310 ? -11.25 24.766 26.406 1 91.62 310 LEU B CA 1
ATOM 5840 C C . LEU B 1 310 ? -10.984 26.266 26.484 1 91.62 310 LEU B C 1
ATOM 5842 O O . LEU B 1 310 ? -9.828 26.703 26.422 1 91.62 310 LEU B O 1
ATOM 5846 N N . LYS B 1 311 ? -12.031 27 26.594 1 92.31 311 LYS B N 1
ATOM 5847 C CA . LYS B 1 311 ? -11.938 28.469 26.656 1 92.31 311 LYS B CA 1
ATOM 5848 C C . LYS B 1 311 ? -11.078 28.906 27.844 1 92.31 311 LYS B C 1
ATOM 5850 O O . LYS B 1 311 ? -10.109 29.641 27.672 1 92.31 311 LYS B O 1
ATOM 5855 N N . ARG B 1 312 ? -11.344 28.422 28.984 1 90.06 312 ARG B N 1
ATOM 5856 C CA . ARG B 1 312 ? -10.719 28.859 30.219 1 90.06 312 ARG B CA 1
ATOM 5857 C C . ARG B 1 312 ? -9.289 28.344 30.328 1 90.06 312 ARG B C 1
ATOM 5859 O O . ARG B 1 312 ? -8.391 29.062 30.781 1 90.06 312 ARG B O 1
ATOM 5866 N N . GLU B 1 313 ? -9.109 27.188 29.859 1 88.31 313 GLU B N 1
ATOM 5867 C CA . GLU B 1 313 ? -7.848 26.516 30.172 1 88.31 313 GLU B CA 1
ATOM 5868 C C . GLU B 1 313 ? -6.844 26.672 29.031 1 88.31 313 GLU B C 1
ATOM 5870 O O . GLU B 1 313 ? -5.645 26.438 29.219 1 88.31 313 GLU B O 1
ATOM 5875 N N . TYR B 1 314 ? -7.328 27.078 27.875 1 90.19 314 TYR B N 1
ATOM 5876 C CA . TYR B 1 314 ? -6.414 27.078 26.734 1 90.19 314 TYR B CA 1
ATOM 5877 C C . TYR B 1 314 ? -6.559 28.359 25.922 1 90.19 314 TYR B C 1
ATOM 5879 O O . TYR B 1 314 ? -5.648 29.188 25.891 1 90.19 314 TYR B O 1
ATOM 5887 N N . LEU B 1 315 ? -7.688 28.641 25.375 1 93.06 315 LEU B N 1
ATOM 5888 C CA . LEU B 1 315 ? -7.871 29.703 24.406 1 93.06 315 LEU B CA 1
ATOM 5889 C C . LEU B 1 315 ? -7.691 31.078 25.047 1 93.06 315 LEU B C 1
ATOM 5891 O O . LEU B 1 315 ? -7.012 31.938 24.484 1 93.06 315 LEU B O 1
ATOM 5895 N N . ASP B 1 316 ? -8.266 31.281 26.188 1 93.38 316 ASP B N 1
ATOM 5896 C CA . ASP B 1 316 ? -8.133 32.562 26.859 1 93.38 316 ASP B CA 1
ATOM 5897 C C . ASP B 1 316 ? -6.672 32.875 27.156 1 93.38 316 ASP B C 1
ATOM 5899 O O . ASP B 1 316 ? -6.238 34.031 27.031 1 93.38 316 ASP B O 1
ATOM 5903 N N . LYS B 1 317 ? -5.98 31.906 27.531 1 90.88 317 LYS B N 1
ATOM 5904 C CA . LYS B 1 317 ? -4.574 32.094 27.875 1 90.88 317 LYS B CA 1
ATOM 5905 C C . LYS B 1 317 ? -3.738 32.375 26.625 1 90.88 317 LYS B C 1
ATOM 5907 O O . LYS B 1 317 ? -2.859 33.25 26.656 1 90.88 317 LYS B O 1
ATOM 5912 N N . VAL B 1 318 ? -3.975 31.672 25.594 1 92.62 318 VAL B N 1
ATOM 5913 C CA . VAL B 1 318 ? -3.262 31.891 24.328 1 92.62 318 VAL B CA 1
ATOM 5914 C C . VAL B 1 318 ? -3.498 33.312 23.844 1 92.62 318 VAL B C 1
ATOM 5916 O O . VAL B 1 318 ? -2.549 34.031 23.516 1 92.62 318 VAL B O 1
ATOM 5919 N N . PHE B 1 319 ? -4.723 33.75 23.844 1 94.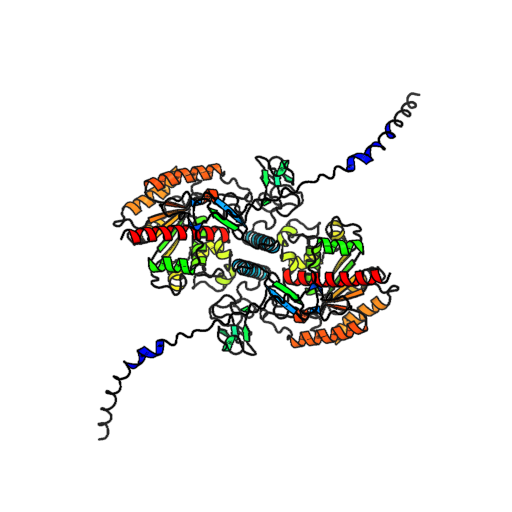88 319 PHE B N 1
ATOM 5920 C CA . PHE B 1 319 ? -5.051 35.062 23.266 1 94.88 319 PHE B CA 1
ATOM 5921 C C . PHE B 1 319 ? -4.648 36.188 24.203 1 94.88 319 PHE B C 1
ATOM 5923 O O . PHE B 1 319 ? -4.461 37.312 23.781 1 94.88 319 PHE B O 1
ATOM 5930 N N . GLU B 1 320 ? -4.527 35.812 25.484 1 94.25 320 GLU B N 1
ATOM 5931 C CA . GLU B 1 320 ? -3.939 36.781 26.406 1 94.25 320 GLU B CA 1
ATOM 5932 C C . GLU B 1 320 ? -2.492 37.094 26.031 1 94.25 320 GLU B C 1
ATOM 5934 O O . GLU B 1 320 ? -2.088 38.25 26 1 94.25 320 GLU B O 1
ATOM 5939 N N . ILE B 1 321 ? -1.752 36.094 25.766 1 94.81 321 ILE B N 1
ATOM 5940 C CA . ILE B 1 321 ? -0.357 36.281 25.375 1 94.81 321 ILE B CA 1
ATOM 5941 C C . ILE B 1 321 ? -0.284 37.031 24.062 1 94.81 321 ILE B C 1
ATOM 5943 O O . ILE B 1 321 ? 0.52 37.969 23.922 1 94.81 321 ILE B O 1
ATOM 5947 N N . LEU B 1 322 ? -1.119 36.719 23.141 1 95.81 322 LEU B N 1
ATOM 5948 C CA . LEU B 1 322 ? -1.104 37.312 21.797 1 95.81 322 LEU B CA 1
ATOM 5949 C C . LEU B 1 322 ? -1.472 38.781 21.859 1 95.81 322 LEU B C 1
ATOM 5951 O O . LEU B 1 322 ? -1.062 39.562 20.984 1 95.81 322 LEU B O 1
ATOM 5955 N N . SER B 1 323 ? -2.234 39.188 22.844 1 95.38 323 SER B N 1
ATOM 5956 C CA . SER B 1 323 ? -2.66 40.562 22.984 1 95.38 323 SER B CA 1
ATOM 5957 C C . SER B 1 323 ? -1.474 41.5 23.266 1 95.38 323 SER B C 1
ATOM 5959 O O . SER B 1 323 ? -1.566 42.719 23.094 1 95.38 323 SER B O 1
ATOM 5961 N N . HIS B 1 324 ? -0.328 40.906 23.625 1 95.75 324 HIS B N 1
ATOM 5962 C CA . HIS B 1 324 ? 0.867 41.688 23.922 1 95.75 324 HIS B CA 1
ATOM 5963 C C . HIS B 1 324 ? 1.674 41.969 22.656 1 95.75 324 HIS B C 1
ATOM 5965 O O . HIS B 1 324 ? 2.678 42.688 22.703 1 95.75 324 HIS B O 1
ATOM 5971 N N . SER B 1 325 ? 1.217 41.438 21.562 1 96.38 325 SER B N 1
ATOM 5972 C CA . SER B 1 325 ? 1.924 41.688 20.312 1 96.38 325 SER B CA 1
ATOM 5973 C C . SER B 1 325 ? 1.865 43.156 19.891 1 96.38 325 SER B C 1
ATOM 5975 O O . SER B 1 325 ? 0.806 43.781 19.969 1 96.38 325 SER B O 1
ATOM 5977 N N . ALA B 1 326 ? 3.016 43.688 19.406 1 96.5 326 ALA B N 1
ATOM 5978 C CA . ALA B 1 326 ? 3.111 45.094 19.016 1 96.5 326 ALA B CA 1
ATOM 5979 C C . ALA B 1 326 ? 2.736 45.281 17.547 1 96.5 326 ALA B C 1
ATOM 5981 O O . ALA B 1 326 ? 2.277 46.375 17.156 1 96.5 326 ALA B O 1
ATOM 5982 N N . ASN B 1 327 ? 2.92 44.312 16.797 1 96.19 327 ASN B N 1
ATOM 5983 C CA . ASN B 1 327 ? 2.742 44.5 15.359 1 96.19 327 ASN B CA 1
ATOM 5984 C C . ASN B 1 327 ? 1.643 43.594 14.82 1 96.19 327 ASN B C 1
ATOM 5986 O O . ASN B 1 327 ? 1.466 43.469 13.602 1 96.19 327 ASN B O 1
ATOM 5990 N N . GLY B 1 328 ? 0.954 42.875 15.688 1 95.06 328 GLY B N 1
ATOM 5991 C CA . GLY B 1 328 ? -0.165 42.062 15.273 1 95.06 328 GLY B CA 1
ATOM 5992 C C . GLY B 1 328 ? 0.239 40.625 14.961 1 95.06 328 GLY B C 1
ATOM 5993 O O . GLY B 1 328 ? -0.604 39.812 14.586 1 95.06 328 GLY B O 1
ATOM 5994 N N . TRP B 1 329 ? 1.572 40.344 15.078 1 97 329 TRP B N 1
ATOM 5995 C CA . TRP B 1 329 ? 2.074 38.969 14.844 1 97 329 TRP B CA 1
ATOM 5996 C C . TRP B 1 329 ? 2.48 38.312 16.156 1 97 329 TRP B C 1
ATOM 5998 O O . TRP B 1 329 ? 2.898 38.969 17.094 1 97 329 TRP B O 1
ATOM 6008 N N . PRO B 1 330 ? 2.344 36.938 16.172 1 97.56 330 PRO B N 1
ATOM 6009 C CA . PRO B 1 330 ? 1.894 35.969 15.172 1 97.56 330 PRO B CA 1
ATOM 6010 C C . PRO B 1 330 ? 0.378 36 14.977 1 97.56 330 PRO B C 1
ATOM 6012 O O . PRO B 1 330 ? -0.35 36.531 15.805 1 97.56 330 PRO B O 1
ATOM 6015 N N . LYS B 1 331 ? -0.119 35.438 13.836 1 96.56 331 LYS B N 1
ATOM 6016 C CA . LYS B 1 331 ? -1.54 35.281 13.547 1 96.56 331 LYS B CA 1
ATOM 6017 C C . LYS B 1 331 ? -1.971 33.812 13.75 1 96.56 331 LYS B C 1
ATOM 6019 O O . LYS B 1 331 ? -1.146 32.906 13.688 1 96.56 331 LYS B O 1
ATOM 6024 N N . VAL B 1 332 ? -3.258 33.688 14.023 1 96.56 332 VAL B N 1
ATOM 6025 C CA . VAL B 1 332 ? -3.76 32.375 14.406 1 96.56 332 VAL B CA 1
ATOM 6026 C C . VAL B 1 332 ? -4.621 31.797 13.281 1 96.56 332 VAL B C 1
ATOM 6028 O O . VAL B 1 332 ? -5.488 32.469 12.742 1 96.56 332 VAL B O 1
ATOM 6031 N N . LEU B 1 333 ? -4.312 30.609 12.891 1 96.31 333 LEU B N 1
ATOM 6032 C CA . LEU B 1 333 ? -5.148 29.781 12.031 1 96.31 333 LEU B CA 1
ATOM 6033 C C . LEU B 1 333 ? -5.609 28.531 12.773 1 96.31 333 LEU B C 1
ATOM 6035 O O . LEU B 1 333 ? -4.789 27.719 13.211 1 96.31 333 LEU B O 1
ATOM 6039 N N . TRP B 1 334 ? -6.91 28.375 12.961 1 96.94 334 TRP B N 1
ATOM 6040 C CA . TRP B 1 334 ? -7.488 27.25 13.68 1 96.94 334 TRP B CA 1
ATOM 6041 C C . TRP B 1 334 ? -7.938 26.156 12.711 1 96.94 334 TRP B C 1
ATOM 6043 O O . TRP B 1 334 ? -8.641 26.438 11.734 1 96.94 334 TRP B O 1
ATOM 6053 N N . ILE B 1 335 ? -7.516 24.906 12.977 1 96.56 335 ILE B N 1
ATOM 6054 C CA . ILE B 1 335 ? -7.977 23.766 12.188 1 96.56 335 ILE B CA 1
ATOM 6055 C C . ILE B 1 335 ? -9.156 23.109 12.891 1 96.56 335 ILE B C 1
ATOM 6057 O O . ILE B 1 335 ? -9.016 22.562 13.984 1 96.56 335 ILE B O 1
ATOM 6061 N N . GLU B 1 336 ? -10.258 23.188 12.25 1 95.75 336 GLU B N 1
ATOM 6062 C CA . GLU B 1 336 ? -11.484 22.594 12.781 1 95.75 336 GLU B CA 1
ATOM 6063 C C . GLU B 1 336 ? -11.328 21.094 13.016 1 95.75 336 GLU B C 1
ATOM 6065 O O . GLU B 1 336 ? -10.664 20.406 12.234 1 95.75 336 GLU B O 1
ATOM 6070 N N . LEU B 1 337 ? -11.961 20.656 14.117 1 94.44 337 LEU B N 1
ATOM 6071 C CA . LEU B 1 337 ? -11.977 19.203 14.352 1 94.44 337 LEU B CA 1
ATOM 6072 C C . LEU B 1 337 ? -12.711 18.484 13.227 1 94.44 337 LEU B C 1
ATOM 6074 O O . LEU B 1 337 ? -13.859 18.812 12.914 1 94.44 337 LEU B O 1
ATOM 6078 N N . HIS B 1 338 ? -12.039 17.547 12.602 1 93.12 338 HIS B N 1
ATOM 6079 C CA . HIS B 1 338 ? -12.656 16.828 11.492 1 93.12 338 HIS B CA 1
ATOM 6080 C C . HIS B 1 338 ? -13.641 15.781 11.992 1 93.12 338 HIS B C 1
ATOM 6082 O O . HIS B 1 338 ? -13.711 15.516 13.195 1 93.12 338 HIS B O 1
ATOM 6088 N N . ALA B 1 339 ? -14.391 15.25 11.047 1 89.56 339 ALA B N 1
ATOM 6089 C CA . ALA B 1 339 ? -15.398 14.25 11.383 1 89.56 339 ALA B CA 1
ATOM 6090 C C . ALA B 1 339 ? -14.766 12.906 11.703 1 89.56 339 ALA B C 1
ATOM 6092 O O . ALA B 1 339 ? -13.703 12.57 11.156 1 89.56 339 ALA B O 1
ATOM 6093 N N . PHE B 1 340 ? -15.289 12.266 12.602 1 82.44 340 PHE B N 1
ATOM 6094 C CA . PHE B 1 340 ? -14.852 10.914 12.93 1 82.44 340 PHE B CA 1
ATOM 6095 C C . PHE B 1 340 ? -15.688 9.883 12.18 1 82.44 340 PHE B C 1
ATOM 6097 O O . PHE B 1 340 ? -16.766 9.492 12.641 1 82.44 340 PHE B O 1
ATOM 6104 N N . SER B 1 341 ? -15.281 9.859 10.805 1 62.06 341 SER B N 1
ATOM 6105 C CA . SER B 1 341 ? -16.016 8.984 9.891 1 62.06 341 SER B CA 1
ATOM 6106 C C . SER B 1 341 ? -15.492 7.555 9.961 1 62.06 341 SER B C 1
ATOM 6108 O O . SER B 1 341 ? -14.305 7.332 10.211 1 62.06 341 SER B O 1
ATOM 6110 N N . GLY B 1 342 ? -16.203 6.469 10.414 1 58.16 342 GLY B N 1
ATOM 6111 C CA . GLY B 1 342 ? -15.891 5.051 10.328 1 58.16 342 GLY B CA 1
ATOM 6112 C C . GLY B 1 342 ? -15.914 4.348 11.672 1 58.16 342 GLY B C 1
ATOM 6113 O O . GLY B 1 342 ? -15.562 4.938 12.695 1 58.16 342 GLY B O 1
ATOM 6114 N N . TYR B 1 343 ? -16.891 3.676 11.766 1 58.09 343 TYR B N 1
ATOM 6115 C CA . TYR B 1 343 ? -17.359 2.936 12.93 1 58.09 343 TYR B CA 1
ATOM 6116 C C . TYR B 1 343 ? -16.281 1.958 13.414 1 58.09 343 TYR B C 1
ATOM 6118 O O . TYR B 1 343 ? -16.578 0.786 13.664 1 58.09 343 TYR B O 1
ATOM 6126 N N . ILE B 1 344 ? -14.93 2.371 13.344 1 60.12 344 ILE B N 1
ATOM 6127 C CA . ILE B 1 344 ? -14.047 1.279 13.734 1 60.12 344 ILE B CA 1
ATOM 6128 C C . ILE B 1 344 ? -13.945 1.215 15.258 1 60.12 344 ILE B C 1
ATOM 6130 O O . ILE B 1 344 ? -13.953 0.129 15.844 1 60.12 344 ILE B O 1
ATOM 6134 N N . ARG B 1 345 ? -13.758 2.314 15.883 1 58.12 345 ARG B N 1
ATOM 6135 C CA . ARG B 1 345 ? -13.5 2.209 17.312 1 58.12 345 ARG B CA 1
ATOM 6136 C C . ARG B 1 345 ? -14.797 1.995 18.094 1 58.12 345 ARG B C 1
ATOM 6138 O O . ARG B 1 345 ? -15.859 2.436 17.672 1 58.12 345 ARG B O 1
ATOM 6145 N N . GLN B 1 346 ? -14.625 0.764 18.875 1 53.41 346 GLN B N 1
ATOM 6146 C CA . GLN B 1 346 ? -15.703 0.445 19.812 1 53.41 346 GLN B CA 1
ATOM 6147 C C . GLN B 1 346 ? -16.25 1.706 20.469 1 53.41 346 GLN B C 1
ATOM 6149 O O . GLN B 1 346 ? -17.422 1.76 20.859 1 53.41 346 GLN B O 1
ATOM 6154 N N . VAL B 1 347 ? -15.219 2.488 20.844 1 50.03 347 VAL B N 1
ATOM 6155 C CA . VAL B 1 347 ? -15.531 3.326 22 1 50.03 347 VAL B CA 1
ATOM 6156 C C . VAL B 1 347 ? -16.406 4.496 21.578 1 50.03 347 VAL B C 1
ATOM 6158 O O . VAL B 1 347 ? -16.406 4.887 20.406 1 50.03 347 VAL B O 1
ATOM 6161 N N . ALA B 1 348 ? -17.156 4.836 22.5 1 55.22 348 ALA B N 1
ATOM 6162 C CA . ALA B 1 348 ? -18.078 5.953 22.719 1 55.22 348 ALA B CA 1
ATOM 6163 C C . ALA B 1 348 ? -17.453 7.27 22.266 1 55.22 348 ALA B C 1
ATOM 6165 O O . ALA B 1 348 ? -16.562 7.801 22.922 1 55.22 348 ALA B O 1
ATOM 6166 N N . GLY B 1 349 ? -17.094 7.266 20.969 1 62.38 349 GLY B N 1
ATOM 6167 C CA . GLY B 1 349 ? -16.688 8.609 20.594 1 62.38 349 GLY B CA 1
ATOM 6168 C C . GLY B 1 349 ? -17.844 9.578 20.516 1 62.38 349 GLY B C 1
ATOM 6169 O O . GLY B 1 349 ? -19 9.18 20.641 1 62.38 349 GLY B O 1
ATOM 6170 N N . PRO B 1 350 ? -17.438 10.805 20.641 1 73.69 350 PRO B N 1
ATOM 6171 C CA . PRO B 1 350 ? -18.5 11.805 20.547 1 73.69 350 PRO B CA 1
ATOM 6172 C C . PRO B 1 350 ? -19.328 11.664 19.266 1 73.69 350 PRO B C 1
ATOM 6174 O O . PRO B 1 350 ? -18.828 11.172 18.25 1 73.69 350 PRO B O 1
ATOM 6177 N N . THR B 1 351 ? -20.484 11.961 19.391 1 78 351 THR B N 1
ATOM 6178 C CA . THR B 1 351 ? -21.375 11.969 18.219 1 78 351 THR B CA 1
ATOM 6179 C C . THR B 1 351 ? -20.953 13.055 17.234 1 78 351 THR B C 1
ATOM 6181 O O . THR B 1 351 ? -20.297 14.031 17.609 1 78 351 THR B O 1
ATOM 6184 N N . MET B 1 352 ? -21.391 12.82 16.016 1 82.19 352 MET B N 1
ATOM 6185 C CA . MET B 1 352 ? -21.125 13.82 14.977 1 82.19 352 MET B CA 1
ATOM 6186 C C . MET B 1 352 ? -21.734 15.164 15.344 1 82.19 352 MET B C 1
ATOM 6188 O O . MET B 1 352 ? -21.141 16.219 15.086 1 82.19 352 MET B O 1
ATOM 6192 N N . LYS B 1 353 ? -22.859 15.102 15.953 1 87 353 LYS B N 1
ATOM 6193 C CA . LYS B 1 353 ? -23.531 16.328 16.359 1 87 353 LYS B CA 1
ATOM 6194 C C . LYS B 1 353 ? -22.734 17.062 17.422 1 87 353 LYS B C 1
ATOM 6196 O O . LYS B 1 353 ? -22.641 18.297 17.406 1 87 353 LYS B O 1
ATOM 6201 N N . LYS B 1 354 ? -22.188 16.312 18.312 1 90.81 354 LYS B N 1
ATOM 6202 C CA . LYS B 1 354 ? -21.391 16.922 19.359 1 90.81 354 LYS B CA 1
ATOM 6203 C C . LYS B 1 354 ? -20.156 17.609 18.781 1 90.81 354 LYS B C 1
ATOM 6205 O O . LYS B 1 354 ? -19.781 18.703 19.219 1 90.81 354 LYS B O 1
ATOM 6210 N N . ILE B 1 355 ? -19.547 17.016 17.828 1 92.12 355 ILE B N 1
ATOM 6211 C CA . ILE B 1 355 ? -18.391 17.594 17.172 1 92.12 355 ILE B CA 1
ATOM 6212 C C . ILE B 1 355 ? -18.781 18.875 16.422 1 92.12 355 ILE B C 1
ATOM 6214 O O . ILE B 1 355 ? -18.109 19.891 16.516 1 92.12 355 ILE B O 1
ATOM 6218 N N . GLU B 1 356 ? -19.891 18.781 15.758 1 92.81 356 GLU B N 1
ATOM 6219 C CA . GLU B 1 356 ? -20.391 19.938 15.008 1 92.81 356 GLU B CA 1
ATOM 6220 C C . GLU B 1 356 ? -20.672 21.109 15.93 1 92.81 356 GLU B C 1
ATOM 6222 O O . GLU B 1 356 ? -20.297 22.25 15.641 1 92.81 356 GLU B O 1
ATOM 6227 N N . ASP B 1 357 ? -21.312 20.844 17.031 1 95.56 357 ASP B N 1
ATOM 6228 C CA . ASP B 1 357 ? -21.641 21.891 18 1 95.56 357 ASP B CA 1
ATOM 6229 C C . ASP B 1 357 ? -20.375 22.5 18.594 1 95.56 357 ASP B C 1
ATOM 6231 O O . ASP B 1 357 ? -20.266 23.719 18.734 1 95.56 357 ASP B O 1
ATOM 6235 N N . PHE B 1 358 ? -19.516 21.656 18.969 1 96.12 358 PHE B N 1
ATOM 6236 C CA . PHE B 1 358 ? -18.25 22.109 19.516 1 96.12 358 PHE B CA 1
ATOM 6237 C C . PHE B 1 358 ? -17.531 23.031 18.531 1 96.12 358 PHE B C 1
ATOM 6239 O O . PHE B 1 358 ? -17.078 24.109 18.891 1 96.12 358 PHE B O 1
ATOM 6246 N N . ASN B 1 359 ? -17.422 22.641 17.25 1 96.19 359 ASN B N 1
ATOM 6247 C CA . ASN B 1 359 ? -16.766 23.422 16.219 1 96.19 359 ASN B CA 1
ATOM 6248 C C . ASN B 1 359 ? -17.422 24.797 16.062 1 96.19 359 ASN B C 1
ATOM 6250 O O . ASN B 1 359 ? -16.734 25.797 15.852 1 96.19 359 ASN B O 1
ATOM 6254 N N . GLU B 1 360 ? -18.719 24.844 16.141 1 96.06 360 GLU B N 1
ATOM 6255 C CA . GLU B 1 360 ? -19.438 26.109 16 1 96.06 360 GLU B CA 1
ATOM 6256 C C . GLU B 1 360 ? -19.109 27.062 17.141 1 96.06 360 GLU B C 1
ATOM 6258 O O . GLU B 1 360 ? -18.922 28.266 16.906 1 96.06 360 GLU B O 1
ATOM 6263 N N . LEU B 1 361 ? -19.078 26.547 18.297 1 97.25 361 LEU B N 1
ATOM 6264 C CA . LEU B 1 361 ? -18.766 27.359 19.469 1 97.25 361 LEU B CA 1
ATOM 6265 C C . LEU B 1 361 ? -17.344 27.906 19.391 1 97.25 361 LEU B C 1
ATOM 6267 O O . LEU B 1 361 ? -17.094 29.062 19.719 1 97.25 361 LEU B O 1
ATOM 6271 N N . VAL B 1 362 ? -16.469 27.094 19 1 97.12 362 VAL B N 1
ATOM 6272 C CA . VAL B 1 362 ? -15.07 27.516 18.875 1 97.12 362 VAL B CA 1
ATOM 6273 C C . VAL B 1 362 ? -14.953 28.609 17.812 1 97.12 362 VAL B C 1
ATOM 6275 O O . VAL B 1 362 ? -14.266 29.609 18 1 97.12 362 VAL B O 1
ATOM 6278 N N . GLU B 1 363 ? -15.602 28.391 16.703 1 95.38 363 GLU B N 1
ATOM 6279 C CA . GLU B 1 363 ? -15.578 29.359 15.609 1 95.38 363 GLU B CA 1
ATOM 6280 C C . GLU B 1 363 ? -16.094 30.719 16.078 1 95.38 363 GLU B C 1
ATOM 6282 O O . GLU B 1 363 ? -15.508 31.75 15.742 1 95.38 363 GLU B O 1
ATOM 6287 N N . GLU B 1 364 ? -17.125 30.75 16.781 1 95.94 364 GLU B N 1
ATOM 6288 C CA . GLU B 1 364 ? -17.688 32 17.312 1 95.94 364 GLU B CA 1
ATOM 6289 C C . GLU B 1 364 ? -16.672 32.75 18.188 1 95.94 364 GLU B C 1
ATOM 6291 O O . GLU B 1 364 ? -16.547 33.969 18.094 1 95.94 364 GLU B O 1
ATOM 6296 N N . TYR B 1 365 ? -16.062 32 19 1 96.75 365 TYR B N 1
ATOM 6297 C CA . TYR B 1 365 ? -15.055 32.562 19.875 1 96.75 365 TYR B CA 1
ATOM 6298 C C . TYR B 1 365 ? -13.906 33.156 19.062 1 96.75 365 TYR B C 1
ATOM 6300 O O . TYR B 1 365 ? -13.453 34.281 19.359 1 96.75 365 TYR B O 1
ATOM 6308 N N . LEU B 1 366 ? -13.43 32.469 18.109 1 96.12 366 LEU B N 1
ATOM 6309 C CA . LEU B 1 366 ? -12.25 32.844 17.344 1 96.12 366 LEU B CA 1
ATOM 6310 C C . LEU B 1 366 ? -12.555 34 16.406 1 96.12 366 LEU B C 1
ATOM 6312 O O . LEU B 1 366 ? -11.711 34.875 16.219 1 96.12 366 LEU B O 1
ATOM 6316 N N . GLU B 1 367 ? -13.703 33.969 15.805 1 90.75 367 GLU B N 1
ATOM 6317 C CA . GLU B 1 367 ? -14.094 35.062 14.898 1 90.75 367 GLU B CA 1
ATOM 6318 C C . GLU B 1 367 ? -14.07 36.406 15.594 1 90.75 367 GLU B C 1
ATOM 6320 O O . GLU B 1 367 ? -13.703 37.406 14.984 1 90.75 367 GLU B O 1
ATOM 6325 N N . LYS B 1 368 ? -14.383 36.438 16.828 1 93 368 LYS B N 1
ATOM 6326 C CA . LYS B 1 368 ? -14.406 37.688 17.609 1 93 368 LYS B CA 1
ATOM 6327 C C . LYS B 1 368 ? -12.984 38.156 17.891 1 93 368 LYS B C 1
ATOM 6329 O O . LYS B 1 368 ? -12.789 39.344 18.234 1 93 368 LYS B O 1
ATOM 6334 N N . ARG B 1 369 ? -12.078 37.375 17.656 1 93.31 369 ARG B N 1
ATOM 6335 C CA . ARG B 1 369 ? -10.711 37.719 18.016 1 93.31 369 ARG B CA 1
ATOM 6336 C C . ARG B 1 369 ? -9.812 37.781 16.797 1 93.31 369 ARG B C 1
ATOM 6338 O O . ARG B 1 369 ? -8.586 37.812 16.922 1 93.31 369 ARG B O 1
ATOM 6345 N N . GLY B 1 370 ? -10.445 37.719 15.648 1 89 370 GLY B N 1
ATOM 6346 C CA . GLY B 1 370 ? -9.719 37.938 14.406 1 89 370 GLY B CA 1
ATOM 6347 C C . GLY B 1 370 ? -9.008 36.688 13.906 1 89 370 GLY B C 1
ATOM 6348 O O . GLY B 1 370 ? -8.234 36.75 12.945 1 89 370 GLY B O 1
ATOM 6349 N N . ALA B 1 371 ? -9.148 35.594 14.562 1 93.19 371 ALA B N 1
ATOM 6350 C CA . ALA B 1 371 ? -8.562 34.344 14.109 1 93.19 371 ALA B CA 1
ATOM 6351 C C . ALA B 1 371 ? -9.445 33.688 13.055 1 93.19 371 ALA B C 1
ATOM 6353 O O . ALA B 1 371 ? -10.664 33.844 13.055 1 93.19 371 ALA B O 1
ATOM 6354 N N . LYS B 1 372 ? -8.781 33.031 12.109 1 92.62 372 LYS B N 1
ATOM 6355 C CA . LYS B 1 372 ? -9.539 32.375 11.047 1 92.62 372 LYS B CA 1
ATOM 6356 C C . LYS B 1 372 ? -9.586 30.859 11.273 1 92.62 372 LYS B C 1
ATOM 6358 O O . LYS B 1 372 ? -8.688 30.281 11.906 1 92.62 372 LYS B O 1
ATOM 6363 N N . VAL B 1 373 ? -10.664 30.25 10.781 1 95.12 373 VAL B N 1
ATOM 6364 C CA . VAL B 1 373 ? -10.898 28.828 10.977 1 95.12 373 VAL B CA 1
ATOM 6365 C C . VAL B 1 373 ? -10.914 28.125 9.625 1 95.12 373 VAL B C 1
ATOM 6367 O O . VAL B 1 373 ? -11.609 28.547 8.703 1 95.12 373 VAL B O 1
ATOM 6370 N N . ILE B 1 374 ? -10.055 27.094 9.445 1 94.69 374 ILE B N 1
ATOM 6371 C CA . ILE B 1 374 ? -10.156 26.188 8.305 1 94.69 374 ILE B CA 1
ATOM 6372 C C . ILE B 1 374 ? -11.172 25.094 8.602 1 94.69 374 ILE B C 1
ATOM 6374 O O . ILE B 1 374 ? -10.938 24.234 9.453 1 94.69 374 ILE B O 1
ATOM 6378 N N . LYS B 1 375 ? -12.25 25.094 7.883 1 93.44 375 LYS B N 1
ATOM 6379 C CA . LYS B 1 375 ? -13.391 24.219 8.156 1 93.44 375 LYS B CA 1
ATOM 6380 C C . LYS B 1 375 ? -13.203 22.844 7.52 1 93.44 375 LYS B C 1
ATOM 6382 O O . LYS B 1 375 ? -13.477 22.672 6.332 1 93.44 375 LYS B O 1
ATOM 6387 N N . THR B 1 376 ? -12.883 21.859 8.312 1 94.06 376 THR B N 1
ATOM 6388 C CA . THR B 1 376 ? -12.555 20.547 7.781 1 94.06 376 THR B CA 1
ATOM 6389 C C . THR B 1 376 ? -13.672 19.547 8.086 1 94.06 376 THR B C 1
ATOM 6391 O O . THR B 1 376 ? -13.734 18.469 7.492 1 94.06 376 THR B O 1
ATOM 6394 N N . PHE B 1 377 ? -14.586 19.844 9.008 1 93 377 PHE B N 1
ATOM 6395 C CA . PHE B 1 377 ? -15.57 18.891 9.516 1 93 377 PHE B CA 1
ATOM 6396 C C . PHE B 1 377 ? -16.453 18.375 8.391 1 93 377 PHE B C 1
ATOM 6398 O O . PHE B 1 377 ? -16.531 17.172 8.156 1 93 377 PHE B O 1
ATOM 6405 N N . ALA B 1 378 ? -17.047 19.266 7.641 1 88.94 378 ALA B N 1
ATOM 6406 C CA . ALA B 1 378 ? -18 18.891 6.602 1 88.94 378 ALA B CA 1
ATOM 6407 C C . ALA B 1 378 ? -17.328 18.078 5.5 1 88.94 378 ALA B C 1
ATOM 6409 O O . ALA B 1 378 ? -17.938 17.172 4.926 1 88.94 378 ALA B O 1
ATOM 6410 N N . MET B 1 379 ? -16.094 18.328 5.219 1 92.44 379 MET B N 1
ATOM 6411 C CA . MET B 1 379 ? -15.391 17.703 4.109 1 92.44 379 MET B CA 1
ATOM 6412 C C . MET B 1 379 ? -14.914 16.297 4.488 1 92.44 379 MET B C 1
ATOM 6414 O O . MET B 1 379 ? -14.555 15.508 3.617 1 92.44 379 MET B O 1
ATOM 6418 N N . THR B 1 380 ? -14.945 15.938 5.754 1 92.75 380 THR B N 1
ATOM 6419 C CA . THR B 1 380 ? -14.297 14.703 6.172 1 92.75 380 THR B CA 1
ATOM 6420 C C . THR B 1 380 ? -15.328 13.695 6.668 1 92.75 380 THR B C 1
ATOM 6422 O O . THR B 1 380 ? -14.961 12.633 7.18 1 92.75 380 THR B O 1
ATOM 6425 N N . LYS B 1 381 ? -16.594 13.945 6.473 1 87.19 381 LYS B N 1
ATOM 6426 C CA . LYS B 1 381 ? -17.656 13.102 7 1 87.19 381 LYS B CA 1
ATOM 6427 C C . LYS B 1 381 ? -17.609 11.703 6.383 1 87.19 381 LYS B C 1
ATOM 6429 O O . LYS B 1 381 ? -17.906 10.711 7.059 1 87.19 381 LYS B O 1
ATOM 6434 N N . ASN B 1 382 ? -17.234 11.609 5.152 1 86.12 382 ASN B N 1
ATOM 6435 C CA . ASN B 1 382 ? -17.266 10.32 4.473 1 86.12 382 ASN B CA 1
ATOM 6436 C C . ASN B 1 382 ? -15.875 9.844 4.098 1 86.12 382 ASN B C 1
ATOM 6438 O O . ASN B 1 382 ? -15.711 9.008 3.209 1 86.12 382 ASN B O 1
ATOM 6442 N N . VAL B 1 383 ? -14.93 10.414 4.773 1 92 383 VAL B N 1
ATOM 6443 C CA . VAL B 1 383 ? -13.555 10.023 4.477 1 92 383 VAL B CA 1
ATOM 6444 C C . VAL B 1 383 ? -13.141 8.867 5.383 1 92 383 VAL B C 1
ATOM 6446 O O . VAL B 1 383 ? -13.359 8.914 6.598 1 92 383 VAL B O 1
ATOM 6449 N N . LYS B 1 384 ? -12.531 7.855 4.801 1 88.69 384 LYS B N 1
ATOM 6450 C CA . LYS B 1 384 ? -12.109 6.66 5.527 1 88.69 384 LYS B CA 1
ATOM 6451 C C . LYS B 1 384 ? -10.984 6.977 6.504 1 88.69 384 LYS B C 1
ATOM 6453 O O . LYS B 1 384 ? -10.062 7.727 6.172 1 88.69 384 LYS B O 1
ATOM 6458 N N . SER B 1 385 ? -11.148 6.484 7.695 1 89.19 385 SER B N 1
ATOM 6459 C CA . SER B 1 385 ? -10.125 6.539 8.734 1 89.19 385 SER B CA 1
ATOM 6460 C C . SER B 1 385 ? -9.625 5.145 9.094 1 89.19 385 SER B C 1
ATOM 6462 O O . SER B 1 385 ? -10.414 4.191 9.141 1 89.19 385 SER B O 1
ATOM 6464 N N . TYR B 1 386 ? -8.289 4.996 9.375 1 85.56 386 TYR B N 1
ATOM 6465 C CA . TYR B 1 386 ? -7.766 3.668 9.672 1 85.56 386 TYR B CA 1
ATOM 6466 C C . TYR B 1 386 ? -8.039 3.289 11.125 1 85.56 386 TYR B C 1
ATOM 6468 O O . TYR B 1 386 ? -7.918 2.121 11.5 1 85.56 386 TYR B O 1
ATOM 6476 N N . ASP B 1 387 ? -8.484 4.266 12 1 83.94 387 ASP B N 1
ATOM 6477 C CA . ASP B 1 387 ? -8.766 3.939 13.398 1 83.94 387 ASP B CA 1
ATOM 6478 C C . ASP B 1 387 ? -10.016 4.664 13.883 1 83.94 387 ASP B C 1
ATOM 6480 O O . ASP B 1 387 ? -10.297 4.68 15.086 1 83.94 387 ASP B O 1
ATOM 6484 N N . GLY B 1 388 ? -10.703 5.375 12.984 1 82.06 388 GLY B N 1
ATOM 6485 C CA . GLY B 1 388 ? -11.945 6.055 13.32 1 82.06 388 GLY B CA 1
ATOM 6486 C C . GLY B 1 388 ? -11.734 7.5 13.742 1 82.06 388 GLY B C 1
ATOM 6487 O O . GLY B 1 388 ? -12.695 8.273 13.812 1 82.06 388 GLY B O 1
ATOM 6488 N N . ARG B 1 389 ? -10.477 7.91 13.945 1 86.12 389 ARG B N 1
ATOM 6489 C CA . ARG B 1 389 ? -10.18 9.258 14.422 1 86.12 389 ARG B CA 1
ATOM 6490 C C . ARG B 1 389 ? -9.102 9.922 13.57 1 86.12 389 ARG B C 1
ATOM 6492 O O . ARG B 1 389 ? -9.18 11.117 13.281 1 86.12 389 ARG B O 1
ATOM 6499 N N . HIS B 1 390 ? -8.18 9.164 13.25 1 90.75 390 HIS B N 1
ATOM 6500 C CA . HIS B 1 390 ? -7.035 9.688 12.523 1 90.75 390 HIS B CA 1
ATOM 6501 C C . HIS B 1 390 ? -7.09 9.289 11.055 1 90.75 390 HIS B C 1
ATOM 6503 O O . HIS B 1 390 ? -7.762 8.32 10.688 1 90.75 390 HIS B O 1
ATOM 6509 N N . HIS B 1 391 ? -6.488 10.078 10.297 1 92.06 391 HIS B N 1
ATOM 6510 C CA . HIS B 1 391 ? -6.422 9.812 8.867 1 92.06 391 HIS B CA 1
ATOM 6511 C C . HIS B 1 391 ? -4.977 9.672 8.398 1 92.06 391 HIS B C 1
ATOM 6513 O O . HIS B 1 391 ? -4.047 10.031 9.125 1 92.06 391 HIS B O 1
ATOM 6519 N N . GLY B 1 392 ? -4.863 9.148 7.254 1 90.38 392 GLY B N 1
ATOM 6520 C CA . GLY B 1 392 ? -3.539 8.93 6.699 1 90.38 392 GLY B CA 1
ATOM 6521 C C . GLY B 1 392 ? -2.979 10.156 6 1 90.38 392 GLY B C 1
ATOM 6522 O O . GLY B 1 392 ? -3.309 11.289 6.359 1 90.38 392 GLY B O 1
ATOM 6523 N N . LEU B 1 393 ? -2.033 9.898 5.137 1 92.88 393 LEU B N 1
ATOM 6524 C CA . LEU B 1 393 ? -1.306 10.969 4.465 1 92.88 393 LEU B CA 1
ATOM 6525 C C . LEU B 1 393 ? -2.225 11.75 3.531 1 92.88 393 LEU B C 1
ATOM 6527 O O . LEU B 1 393 ? -2.105 12.969 3.412 1 92.88 393 LEU B O 1
ATOM 6531 N N . GLY B 1 394 ? -3.156 11.062 2.885 1 92.94 394 GLY B N 1
ATOM 6532 C CA . GLY B 1 394 ? -4.012 11.695 1.89 1 92.94 394 GLY B CA 1
ATOM 6533 C C . GLY B 1 394 ? -4.781 12.883 2.432 1 92.94 394 GLY B C 1
ATOM 6534 O O . GLY B 1 394 ? -4.68 13.992 1.9 1 92.94 394 GLY B O 1
ATOM 6535 N N . LEU B 1 395 ? -5.504 12.672 3.469 1 95.44 395 LEU B N 1
ATOM 6536 C CA . LEU B 1 395 ? -6.309 13.75 4.035 1 95.44 395 LEU B CA 1
ATOM 6537 C C . LEU B 1 395 ? -5.422 14.828 4.645 1 95.44 395 LEU B C 1
ATOM 6539 O O . LEU B 1 395 ? -5.73 16.016 4.555 1 95.44 395 LEU B O 1
ATOM 6543 N N . ASN B 1 396 ? -4.375 14.438 5.281 1 96.75 396 ASN B N 1
ATOM 6544 C CA . ASN B 1 396 ? -3.498 15.43 5.898 1 96.75 396 ASN B CA 1
ATOM 6545 C C . ASN B 1 396 ? -2.783 16.281 4.852 1 96.75 396 ASN B C 1
ATOM 6547 O O . ASN B 1 396 ? -2.549 17.469 5.066 1 96.75 396 ASN B O 1
ATOM 6551 N N . LEU B 1 397 ? -2.41 15.711 3.734 1 95.69 397 LEU B N 1
ATOM 6552 C CA . LEU B 1 397 ? -1.858 16.516 2.65 1 95.69 397 LEU B CA 1
ATOM 6553 C C . LEU B 1 397 ? -2.908 17.469 2.096 1 95.69 397 LEU B C 1
ATOM 6555 O O . LEU B 1 397 ? -2.58 18.578 1.684 1 95.69 397 LEU B O 1
ATOM 6559 N N . PHE B 1 398 ? -4.105 17 2.072 1 96.12 398 PHE B N 1
ATOM 6560 C CA . PHE B 1 398 ? -5.18 17.891 1.648 1 96.12 398 PHE B CA 1
ATOM 6561 C C . PHE B 1 398 ? -5.301 19.078 2.59 1 96.12 398 PHE B C 1
ATOM 6563 O O . PHE B 1 398 ? -5.469 20.219 2.141 1 96.12 398 PHE B O 1
ATOM 6570 N N . LYS B 1 399 ? -5.191 18.844 3.857 1 97.06 399 LYS B N 1
ATOM 6571 C CA . LYS B 1 399 ? -5.215 19.922 4.828 1 97.06 399 LYS B CA 1
ATOM 6572 C C . LYS B 1 399 ? -4.043 20.891 4.617 1 97.06 399 LYS B C 1
ATOM 6574 O O . LYS B 1 399 ? -4.188 22.094 4.77 1 97.06 399 LYS B O 1
ATOM 6579 N N . VAL B 1 400 ? -2.91 20.312 4.305 1 97.5 400 VAL B N 1
ATOM 6580 C CA . VAL B 1 400 ? -1.765 21.156 3.971 1 97.5 400 VAL B CA 1
ATOM 6581 C C . VAL B 1 400 ? -2.104 22.047 2.773 1 97.5 400 VAL B C 1
ATOM 6583 O O . VAL B 1 400 ? -1.792 23.234 2.768 1 97.5 400 VAL B O 1
ATOM 6586 N N . ASP B 1 401 ? -2.752 21.469 1.846 1 96.44 401 ASP B N 1
ATOM 6587 C CA . ASP B 1 401 ? -3.164 22.219 0.662 1 96.44 401 ASP B CA 1
ATOM 6588 C C . ASP B 1 401 ? -4.102 23.359 1.033 1 96.44 401 ASP B C 1
ATOM 6590 O O . ASP B 1 401 ? -4.004 24.453 0.475 1 96.44 401 ASP B O 1
ATOM 6594 N N . LEU B 1 402 ? -5 23.094 1.897 1 96.31 402 LEU B N 1
ATOM 6595 C CA . LEU B 1 402 ? -5.918 24.141 2.352 1 96.31 402 LEU B CA 1
ATOM 6596 C C . LEU B 1 402 ? -5.16 25.297 2.992 1 96.31 402 LEU B C 1
ATOM 6598 O O . LEU B 1 402 ? -5.441 26.453 2.705 1 96.31 402 LEU B O 1
ATOM 6602 N N . ILE B 1 403 ? -4.195 24.969 3.816 1 97.12 403 ILE B N 1
ATOM 6603 C CA . ILE B 1 403 ? -3.398 25.984 4.496 1 97.12 403 ILE B CA 1
ATOM 6604 C C . ILE B 1 403 ? -2.605 26.797 3.473 1 97.12 403 ILE B C 1
ATOM 6606 O O . ILE B 1 403 ? -2.582 28.031 3.527 1 97.12 403 ILE B O 1
ATOM 6610 N N . MET B 1 404 ? -2.021 26.062 2.514 1 97.12 404 MET B N 1
ATOM 6611 C CA . MET B 1 404 ? -1.235 26.734 1.492 1 97.12 404 MET B CA 1
ATOM 6612 C C . MET B 1 404 ? -2.113 27.672 0.659 1 97.12 404 MET B C 1
ATOM 6614 O O . MET B 1 404 ? -1.691 28.766 0.292 1 97.12 404 MET B O 1
ATOM 6618 N N . ASN B 1 405 ? -3.318 27.219 0.315 1 96.06 405 ASN B N 1
ATOM 6619 C CA . ASN B 1 405 ? -4.25 28.062 -0.412 1 96.06 405 ASN B CA 1
ATOM 6620 C C . ASN B 1 405 ? -4.598 29.328 0.385 1 96.06 405 ASN B C 1
ATOM 6622 O O . ASN B 1 405 ? -4.633 30.422 -0.167 1 96.06 405 ASN B O 1
ATOM 6626 N N . TYR B 1 406 ? -4.844 29.172 1.653 1 95.62 406 TYR B N 1
ATOM 6627 C CA . TYR B 1 406 ? -5.16 30.312 2.498 1 95.62 406 TYR B CA 1
ATOM 6628 C C . TYR B 1 406 ? -3.99 31.297 2.555 1 95.62 406 TYR B C 1
ATOM 6630 O O . TYR B 1 406 ? -4.172 32.5 2.383 1 95.62 406 TYR B O 1
ATOM 6638 N N . LEU B 1 407 ? -2.807 30.797 2.809 1 95.94 407 LEU B N 1
ATOM 6639 C CA . LEU B 1 407 ? -1.617 31.625 2.904 1 95.94 407 LEU B CA 1
ATOM 6640 C C . LEU B 1 407 ? -1.353 32.344 1.587 1 95.94 407 LEU B C 1
ATOM 6642 O O . LEU B 1 407 ? -1.029 33.531 1.578 1 95.94 407 LEU B O 1
ATOM 6646 N N . ASP B 1 408 ? -1.479 31.578 0.545 1 95.19 408 ASP B N 1
ATOM 6647 C CA . ASP B 1 408 ? -1.252 32.188 -0.768 1 95.19 408 ASP B CA 1
ATOM 6648 C C . ASP B 1 408 ? -2.184 33.375 -1 1 95.19 408 ASP B C 1
ATOM 6650 O O . ASP B 1 408 ? -1.746 34.438 -1.454 1 95.19 408 ASP B O 1
ATOM 6654 N N . GLN B 1 409 ? -3.41 33.281 -0.709 1 93 409 GLN B N 1
ATOM 6655 C CA . GLN B 1 409 ? -4.387 34.375 -0.919 1 93 409 GLN B CA 1
ATOM 6656 C C . GLN B 1 409 ? -4.188 35.5 0.083 1 93 409 GLN B C 1
ATOM 6658 O O . GLN B 1 409 ? -4.398 36.656 -0.246 1 93 409 GLN B O 1
ATOM 6663 N N . PHE B 1 410 ? -3.814 35.188 1.291 1 93.12 410 PHE B N 1
ATOM 6664 C CA . PHE B 1 410 ? -3.535 36.219 2.305 1 93.12 410 PHE B CA 1
ATOM 6665 C C . PHE B 1 410 ? -2.416 37.125 1.852 1 93.12 410 PHE B C 1
ATOM 6667 O O . PHE B 1 410 ? -2.541 38.375 1.943 1 93.12 410 PHE B O 1
ATOM 6674 N N . TYR B 1 411 ? -1.347 36.562 1.298 1 93.06 411 TYR B N 1
ATOM 6675 C CA . TYR B 1 411 ? -0.166 37.344 0.961 1 93.06 411 TYR B CA 1
ATOM 6676 C C . TYR B 1 411 ? -0.311 38 -0.414 1 93.06 411 TYR B C 1
ATOM 6678 O O . TYR B 1 411 ? 0.394 38.969 -0.736 1 93.06 411 TYR B O 1
ATOM 6686 N N . ARG B 1 412 ? -1.153 37.5 -1.229 1 88.06 412 ARG B N 1
ATOM 6687 C CA . ARG B 1 412 ? -1.443 38.188 -2.492 1 88.06 412 ARG B CA 1
ATOM 6688 C C . ARG B 1 412 ? -2.27 39.438 -2.268 1 88.06 412 ARG B C 1
ATOM 6690 O O . ARG B 1 412 ? -2.074 40.438 -2.953 1 88.06 412 ARG B O 1
ATOM 6697 N N . LYS B 1 413 ? -3.227 39.344 -1.436 1 78.06 413 LYS B N 1
ATOM 6698 C CA . LYS B 1 413 ? -4.066 40.5 -1.121 1 78.06 413 LYS B CA 1
ATOM 6699 C C . LYS B 1 413 ? -3.24 41.625 -0.507 1 78.06 413 LYS B C 1
ATOM 6701 O O . LYS B 1 413 ? -3.451 42.781 -0.822 1 78.06 413 LYS B O 1
ATOM 6706 N N . ASN B 1 414 ? -2.328 41.312 0.283 1 69.38 414 ASN B N 1
ATOM 6707 C CA . ASN B 1 414 ? -1.531 42.344 0.973 1 69.38 414 ASN B CA 1
ATOM 6708 C C . ASN B 1 414 ? -0.472 42.938 0.053 1 69.38 414 ASN B C 1
ATOM 6710 O O . ASN B 1 414 ? 0.019 44.031 0.303 1 69.38 414 ASN B O 1
ATOM 6714 N N . ARG B 1 415 ? -0.077 42.344 -1.044 1 62.16 415 ARG B N 1
ATOM 6715 C CA . ARG B 1 415 ? 0.779 42.969 -2.059 1 62.16 415 ARG B CA 1
ATOM 6716 C C . ARG B 1 415 ? 0.024 44.031 -2.848 1 62.16 415 ARG B C 1
ATOM 6718 O O . ARG B 1 415 ? 0.614 45 -3.289 1 62.16 415 ARG B O 1
ATOM 6725 N N . LYS B 1 416 ? -1.175 43.812 -3.037 1 54.56 416 LYS B N 1
ATOM 6726 C CA . LYS B 1 416 ? -1.942 44.812 -3.766 1 54.56 416 LYS B CA 1
ATOM 6727 C C . LYS B 1 416 ? -2.203 46.062 -2.896 1 54.56 416 LYS B C 1
ATOM 6729 O O . LYS B 1 416 ? -2.35 47.156 -3.412 1 54.56 416 LYS B O 1
ATOM 6734 N N . LYS B 1 417 ? -2.209 45.844 -1.577 1 50.59 417 LYS B N 1
ATOM 6735 C CA . LYS B 1 417 ? -2.486 46.969 -0.691 1 50.59 417 LYS B CA 1
ATOM 6736 C C . LYS B 1 417 ? -1.213 47.75 -0.387 1 50.59 417 LYS B C 1
ATOM 6738 O O . LYS B 1 417 ? -1.275 48.875 0.084 1 50.59 417 LYS B O 1
ATOM 6743 N N . SER B 1 418 ? -0.075 47.125 -0.504 1 38.72 418 SER B N 1
ATOM 6744 C CA . SER B 1 418 ? 1.139 47.938 -0.352 1 38.72 418 SER B CA 1
ATOM 6745 C C . SER B 1 418 ? 1.543 48.594 -1.672 1 38.72 418 SER B C 1
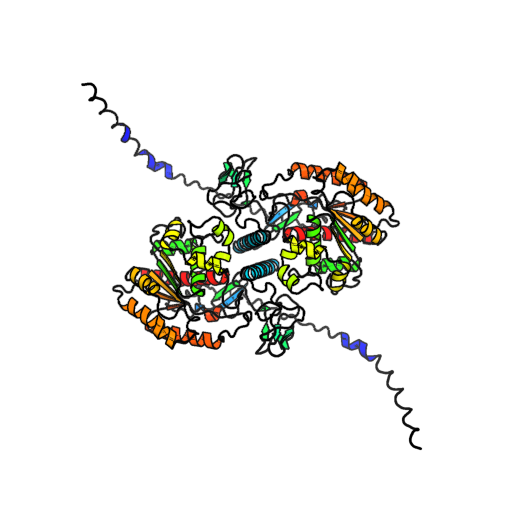ATOM 6747 O O . SER B 1 418 ? 1.418 47.969 -2.734 1 38.72 418 SER B O 1
#

Secondary structure (DSSP, 8-state):
-TTSSTTSTTSGGGGGGSGGGSGGGG-----------------S-GGGSPBTTTTS--SGGGSEEEEEPTT--HHHHHHHHHHHHHHHHHTT--S--B-TT-B-EEEEEPTTSSBEEB--TTSS--EEETTTTEEESSHHHHSSTTEEEGGG-B-GGGEEEEESSSB-PPPPHHHHHHHHHHHT-EEEEEESHHHHHHHHHHHHHHHT-TTTTTS-TT--HHHHHHT-TTHHHHSHHHHHHHHHS-HHHHHHHHTTTT-S-----EEEEE--SSS--HHHHHHHHHTTT-TTEEEEEE--GGGTT-HHHHIIIIIHHHHHHHTT-SSS-SEEEEEPPPP--STTB-S-PPPHHHHHHHHHHHHHHHHTTT-EEE--TGGGTTB--SSSS---HHHHHHHHHHHHHHHHHHHHHHHHH-/-TTSGGGSGGGGGGGGGSGGGSGGGG-----------------S-GGGPPBTTTTS-SSGGGSEEEEEPTT--HHHHHHHHHHHHHHHHHTT--S--B-TT-B-EEEEEPTTSSBEEB--TTSS--EEETTTTEEESSHHHHSSTTEEEGGG-B-GGGEEEEESSSB-PPPPHHHHHHHHHHHT-EEEEEESHHHHHHHHHHHHHHHT-TTTTTS-TT--HHHHHHT-TTHHHHSHHHHHHHHHS-HHHHHHHHTTTT-S-----EEEEE--SSS--HHHHHHHHHTTT-TTEEEEEE--GGGTT-HHHHIIIIIHHHHHHHTT-SSS-SEEEEEPPPP--STTB-S-PPPHHHHHHHHHHHHHHHHTTT-EEE--TGGGTTB--SSSS---HHHHHHHHHHHHHHHHHHHHHHHHH-

Organism: NCBI:txid252671

Foldseek 3Di:
DPPPDPPPDPPPPPPPPPDPPPPPPPPPPCVVPPPPPPPPPPPPCLVVFAACCQVPDQPQLLAWAKDFDPPDDPVNVVVVLVVLLVLCVLQVHHSAQADPVQFFELPDDDPPHQWTHAADLPDQFQKAQRVVRGTHDDCNRPVDPRMDRLVLFDALQGIDIDGDRHDFDQDQLLNLLQLCAVQVAAEEEEEALQSLLLLQLLQCRQLVAQFCRLPAPPDDPVLSVVCTHQSCRSPPVNSVNSQPDAQVRRDQPRGNHPGPPRPYGRHYDHDQAFADDPVNLVVCVVCAQPPNYEYEYEYAVSVVLDQVSCVVRPVVVSVVSNVPHDPNPDAYEYEQQAALADRTRSDDDDDLVSSVVSRVSVCVVQVVSVHHYNYHHSHCRRYDDSRSRHHTSSVSSVVVSSVSSNSVSVVVVVVVVD/DPPPDPPPDPPPPPPPPPPPPPPPPPPPPCPVPPPPPPPPPPPPCLVPFAACCQVPDQPQLLAWAKDFDPPDDPVNVVVVLVVLLVLCVLQPHHSAQADPVQFFELPDADPPHQWTHAADLPDQFQKAQRVVRGTHDDCNRPVDPRMDRLVLFDALQGIDIDGDRHDFDQDQLLNLLQLCAVQVAAEEEEEALQSLLLLQLLQCRQLVPQFCRLPAPPDDPVLSVVCTHQSCRRPPVNSVNSQPDAQVRRDQPRGNHPGPPRPYGRHYDHDAAQACPPVNLVVQVVCAQPPNYEYEYEYAVSVVLDQVSCVVRPVVVSVVSQVPHDPNDDAYEYEQQAALADRTRSDDDDDLVSSVVSRVSVCVVQVVSVHHYNYHHSHCNRYDDSRSRHHTSSVSSVVVSSVSSNSVSVVVVVVVVD

Sequence (836 aa):
MCIEQFSKDIFKSLRFLVIYGALLFMVIVNFTVLPVTKTQSPTTSTAQLPYCFENGTTSLVNEGDWFPLPGLTEKDYRERAELDRFIRRANEWAPVLHRPDLRCGKNVPIPGYRLFSQCNAEGQSPCCNLNTGLCGKGAENCDCENCTDFRKMISAELAQWQPRKCRLRRFHWKDSCSLISRQNISLVFLGDSLIRHLHTATLLHLTNDHETGAIPQNASDKERQRCSGVLQIVQKECSLEVAAQNVDELQSDTVCTGFTPNKFIVDLVQDYHSVLLQKVRDKINSVLNQENTWLILGVGLHYQLEMDSLKREYLDKVFEILSHSANGWPKVLWIELHAFSGYIRQVAGPTMKKIEDFNELVEEYLEKRGAKVIKTFAMTKNVKSYDGRHHGLGLNLFKVDLIMNYLDQFYRKNRKKSMCIEQFSKDIFKSLRFLVIYGALLFMVIVNFTVLPVTKTQSPTTSTAQLPYCFENGTTSLVNEGDWFPLPGLTEKDYRERAELDRFIRRANEWAPVLHRPDLRCGKNVPIPGYRLFSQCNAEGQSPCCNLNTGLCGKGAENCDCENCTDFRKMISAELAQWQPRKCRLRRFHWKDSCSLISRQNISLVFLGDSLIRHLHTATLLHLTNDHETGAIPQNASDKERQRCSGVLQIVQKECSLEVAAQNVDELQSDTVCTGFTPNKFIVDLVQDYHSVLLQKVRDKINSVLNQENTWLILGVGLHYQLEMDSLKREYLDKVFEILSHSANGWPKVLWIELHAFSGYIRQVAGPTMKKIEDFNELVEEYLEKRGAKVIKTFAMTKNVKSYDGRHHGLGLNLFKVDLIMNYLDQFYRKNRKKS